Protein 7RM1 (pdb70)

CATH classification: 2.60.40.10 (+1 more: 2.60.40.10)

Sequence (898 aa):
QIQLVQSGPELKKPGETVKISCKASGYTFTNYGMNWVKQAPGKGLKWMGWINSNTGEPTYAEEFKGRFAFSLETSASTAYLQINNLKNEDTATYFCARWANCGCAMDYWGQGTTVTVSSASTKGPSVFPLAPSSKSTSGGTAALGCLVKDYFPEPVTVSWNSGALTSGVHTFPAVLQSSGLYSLSSVVTVPSSSLGTQTYICNVNHKPSNTKVDKKVEPKSDIVMTQSPSSLTVTAGEKVSMSCKSSQSLFTSGKQKNYLTWYQQKPGQPPKLLIYWASTRNSGLPDRFTGSGSGTDFTLTISSVQAEDLAVYYCQNDYSYPFTFGSGTKLEIKRTVAAPSVFIFPPSDEQLKSGTASVVCLLNNFYPREAKVQWKVDNALQSGNSQESVTEQDSKDSTYSLSSTLTLSKADYEKHKVYACEVTHQGLSSPVTKSFNRGEQIQLVQSGPELKKPGETVKISCKASGYTFTNYGMNWVKQAPGKGLKWMGWINSNTGEPTYAEEFKGRFAFSLETSASTAYLQINNLKNEDTATYFCARWANCGCAMDYWGQGTTVTVSSASTKGPSVFPLAPSSKSTSGGTAALGCLVKDYFPEPVTVSWNSGALTSGVHTFPAVLQSSGLYSLSSVVTVPSSSLGTQTYICNVNHKPSNTKVDKKVEPKSDIVMTQSPSSLTVTAGEKVSMSCKSSQSLFTSGKQKNYLTWYQQKPGQPPKLLIYWASTRNSGLPDRFTGSGSGTDFTLTISSVQAEDLAVYYCQNDYSYPFTFGSGTKLEIKRTVAAPSVFIFPPSDEQLKSGTASVVCLLNNFYPREAKVQWKVDNALQSGNSQESVTEQDSKDSTYSLSSTLTLSKADYEKHKVYACEVTHQGLSSPVTKSFNRGEGAGNQPGANGAGNQPGAN

Secondary structure (DSSP, 8-state):
--EEEEPPPEEE-TT-EEEEEEEEESS-GGGB-EEEEEE-TTS-EEEEEEE-TTT--EEE-GGGTTTEEEEEEGGGTEEEEEEES--GGG-EEEEEEEE-TTSSSEEEE---EEEEE-SS--B--EEEEE---S---SSS-EEEEEEEEEEBSS-EEEEEGGGTB-TTEEEPPPEEPTTS-EEEEEEEEE-STTSSSS--EEEEEEGGGTEEEEEE-----/---EEEE-SEEEEETT--EEEEEEESS--B-SSS-SB-EEEEEE-TTS--EEEEETTTEE-TT--TTEEEEEETTEEEEEESS--TT--SEEEEEE-SSSS--BB--EEEEEE---BPPEEEEEPPPHHHHTSSEEEEEEEEEEEBSS--EEEEEETTEE-SSSEEEEEPPPPTTT--EEEEEEEEEEHHHHHT----EEEEE-TT-SS-EEEE--S--/--EEEEPPPEEE-TT-EEEEEEEEESS-GGGB-EEEEEE-TTS--EEEEEE-TTT--EEE-GGGTTTEEEEEEGGGTEEEEEEES--GGG-EEEEEEEE-SSSSSEEEE---EEEEE-SS--B--EEEEE---SSPPSSSEEEEEEEEEEEBSS-EEEEEGGGTB-TTEEEPPPEEPTTS-EEEEEEEEEESTTSSSS--EEEEEETTTTEEEEEE-----/---EEEE-SEEEEETTS-EEEEEEESS--B-SSS-SB-EEEEEE-TTS--EEEEETTTEE-TT--TTEEEEEETTEEEEEESS--TT--SEEEEEE-SSSS--BB--EEEEEE---BPPEEEEEPPPHHHHTSSEEEEEEEEEEEBSS--EEEEEETTEE-SSSEEEEEPPPPTTT--EEEEEEEEEEHHHHHT----EEEEE-TT-SS-EEEE--S--/--BTS-S---TBTS-S--

Nearest PDB structures (foldseek):
  7rm3-assembly1_A  TM=9.750E-01  e=3.445E-40  Mus musculus
  2o5x-assembly1_H  TM=9.754E-01  e=1.701E-37  unclassified
  4yhi-assembly2_H  TM=9.436E-01  e=5.494E-35  Homo sapiens
  3mxw-assembly1_H  TM=9.498E-01  e=9.617E-34  Homo sapiens
  5tgb-assembly2_A  TM=8.254E-01  e=5.333E-36  Homo sapiens

B-factor: mean 111.07, std 27.27, range [51.54, 269.06]

Radius of gyration: 40.35 Å; Cα contacts (8 Å, |Δi|>4): 2401; chains: 5; bounding box: 129×61×60 Å

Foldseek 3Di:
DFAWAKDAAEEDEFQAKDKIKTFTDDDQLQLWKKWKWWAAVPGDIDTAWIARSNPQRTDGDPVHPDQWDWGDDNVRSMIMIMGGRHDQVRQTWMKMFIQDPVNPDGDDIYPTYGYGYDNDAWDAWDKDWFAQEPPADDFFWTKTWIKTDFTDDDDKDKDKPVPPDDPQKDWDPWDADPVRGTMTMIMGITTPVCQPPHWMWMWMADPRVRDTDIDIRHHDD/DKAWEWDDAEDEEAFFAKDKIKIFMPWWQADVPVGFGAKFKWWAQPPHDTDGADGSQAHGDDPDDDQWGKDDGTTMIMTMGRGHALQRFTWMKMWQPRDPPTDIYPTYGYAYADDWDFWDKDKAFFDVVVLVPFKTKIKMKTPFGPDPDKDKWKQFQHRTDDPQWDKDKDDQDSHRRGIMMMIMGMDTSVVVVVTFWTKMWMDDPVDPDIDIDIDTPPD/DFAFAKDAAEEDEFQAKDKIKTATDDDQLQLWKKWKWWAAVPGDIDTQWIARSNPFHTDGDPVHPDQWDWGDDNVRSMIMIMGGRGDQVRQTWMKMFIQDPVNPDGDHIYPTYGYGYDNDAWDAWDKDWFAWDPDDDPFFKIKIWMKTDFTDDDDKDKDKPVPPDDPQKDWDDWDQDPVRGTMTMIMGIDGNVCQPPHWIWMWMADVRVRDTDIDTRHHDD/DKAWEKDDAEDEEAFFAKDKIKTFIPWFQADVPVRFGAKFKWWAAPPGDTDGADGSQAHGDDPDDPQWGKDDGTTMIMTMGRGHALQRFTWMKMWQPRDPPTDIHPTYGYAYDDDWDFWDKDKAFFDVVVLVDFKTKIKMKTPFGPDPDKDKWKQWLHRTDDPQWDKDKDDQDSHRRGIMIMIMGMGTSVVLVVTFWIKMWMDDPPDPHIDIDTGGPDD/DPPVDDDDPDDVVPDDPD

Structure (mmCIF, N/CA/C/O backbone):
data_7RM1
#
_entry.id   7RM1
#
_cell.length_a   142.420
_cell.length_b   142.420
_cell.length_c   91.290
_cell.angle_alpha   90.000
_cell.angle_beta   90.000
_cell.angle_gamma   120.000
#
_symmetry.space_group_name_H-M   'P 31'
#
loop_
_entity.id
_entity.type
_entity.pdbx_description
1 polymer '2E10.E9 Fab heavy chain'
2 polymer '2E10.E9 Fab light chain'
3 polymer 'peptide from Circumsporozoite protein variant VK247'
#
loop_
_atom_site.group_PDB
_atom_site.id
_atom_site.type_symbol
_atom_site.label_atom_id
_atom_site.label_alt_id
_atom_site.label_comp_id
_atom_site.label_asym_id
_atom_site.label_entity_id
_atom_site.label_seq_id
_atom_site.pdbx_PDB_ins_code
_atom_site.Cartn_x
_atom_site.Cartn_y
_atom_site.Cartn_z
_atom_site.occupancy
_atom_site.B_iso_or_equiv
_atom_site.auth_seq_id
_atom_site.auth_comp_id
_atom_site.auth_asym_id
_atom_site.auth_atom_id
_atom_site.pdbx_PDB_model_num
ATOM 1 N N . GLN A 1 3 ? 23.05700 29.30500 15.44900 1.000 167.21479 1 GLN A N 1
ATOM 2 C CA . GLN A 1 3 ? 22.34800 28.87200 16.65200 1.000 158.28477 1 GLN A CA 1
ATOM 3 C C . GLN A 1 3 ? 23.08700 27.68200 17.27500 1.000 158.48216 1 GLN A C 1
ATOM 4 O O . GLN A 1 3 ? 23.99400 27.88300 18.07700 1.000 177.08702 1 GLN A O 1
ATOM 10 N N . ILE A 1 4 ? 22.62700 26.46500 16.96400 1.000 133.19229 2 ILE A N 1
ATOM 11 C CA . ILE A 1 4 ? 23.47300 25.31800 16.63700 1.000 116.66399 2 ILE A CA 1
ATOM 12 C C . ILE A 1 4 ? 22.71700 24.71500 15.46200 1.000 110.20532 2 ILE A C 1
ATOM 13 O O . ILE A 1 4 ? 21.72200 24.00700 15.66400 1.000 102.11224 2 ILE A O 1
ATOM 18 N N . GLN A 1 5 ? 23.13600 25.03100 14.22900 1.000 111.97658 3 GLN A N 1
ATOM 19 C CA . GLN A 1 5 ? 22.41700 24.61400 13.02500 1.000 93.00326 3 GLN A CA 1
ATOM 20 C C . GLN A 1 5 ? 23.37400 24.04600 11.98700 1.000 102.42281 3 GLN A C 1
ATOM 21 O O . GLN A 1 5 ? 24.41800 24.64800 11.70100 1.000 115.77178 3 GLN A O 1
ATOM 27 N N . LEU A 1 6 ? 23.01900 22.87600 11.44000 1.000 90.64508 4 LEU A N 1
ATOM 28 C CA . LEU A 1 6 ? 23.67200 22.29700 10.26300 1.000 93.34803 4 LEU A CA 1
ATOM 29 C C . LEU A 1 6 ? 22.78400 22.52800 9.03100 1.000 96.12731 4 LEU A C 1
ATOM 30 O O . LEU A 1 6 ? 21.74300 21.88400 8.87600 1.000 105.24157 4 LEU A O 1
ATOM 35 N N . VAL A 1 7 ? 23.16600 23.47000 8.16900 1.000 75.92752 5 VAL A N 1
ATOM 36 C CA . VAL A 1 7 ? 22.33100 23.84600 7.03100 1.000 81.80191 5 VAL A CA 1
ATOM 37 C C . VAL A 1 7 ? 22.98300 23.29700 5.77100 1.000 86.52090 5 VAL A C 1
ATOM 38 O O . VAL A 1 7 ? 24.14600 23.59500 5.47500 1.000 92.95851 5 VAL A O 1
ATOM 42 N N . GLN A 1 8 ? 22.22800 22.51300 5.02500 1.000 85.96820 6 GLN A N 1
ATOM 43 C CA . GLN A 1 8 ? 22.75400 21.65000 3.99000 1.000 79.93853 6 GLN A CA 1
ATOM 44 C C . GLN A 1 8 ? 22.27600 22.19200 2.64300 1.000 96.16416 6 GLN A C 1
ATOM 45 O O . GLN A 1 8 ? 21.34600 23.00000 2.60200 1.000 103.18869 6 GLN A O 1
ATOM 51 N N . SER A 1 9 ? 22.94200 21.80000 1.54400 1.000 105.79163 7 SER A N 1
ATOM 52 C CA . SER A 1 9 ? 22.68800 22.43300 0.24100 1.000 98.92502 7 SER A CA 1
ATOM 53 C C . SER A 1 9 ? 21.35000 21.98000 -0.35700 1.000 96.58526 7 SER A C 1
ATOM 54 O O . SER A 1 9 ? 20.69500 21.05800 0.12700 1.000 91.34253 7 SER A O 1
ATOM 57 N N . GLY A 1 10 ? 20.94900 22.64300 -1.43700 1.000 96.36155 8 GLY A N 1
ATOM 58 C CA . GLY A 1 10 ? 19.67500 22.38400 -2.07300 1.000 88.85539 8 GLY A CA 1
ATOM 59 C C . GLY A 1 10 ? 19.67200 21.08700 -2.85900 1.000 80.61756 8 GLY A C 1
ATOM 60 O O . GLY A 1 10 ? 20.72300 20.46000 -3.04400 1.000 88.23953 8 GLY A O 1
ATOM 61 N N . PRO A 1 11 ? 18.49700 20.65400 -3.32800 1.000 86.32877 9 PRO A N 1
ATOM 62 C CA . PRO A 1 11 ? 18.40500 19.36600 -4.03100 1.000 94.28236 9 PRO A CA 1
ATOM 63 C C . PRO A 1 11 ? 19.01400 19.43600 -5.42200 1.000 105.33631 9 PRO A C 1
ATOM 64 O O . PRO A 1 11 ? 19.14600 20.50400 -6.02400 1.000 117.43513 9 PRO A O 1
ATOM 68 N N . GLU A 1 12 ? 19.40400 18.26200 -5.92700 1.000 93.40330 10 GLU A N 1
ATOM 69 C CA . GLU A 1 12 ? 20.12700 18.16200 -7.18600 1.000 87.85790 10 GLU A CA 1
ATOM 70 C C . GLU A 1 12 ? 19.51800 17.06800 -8.05300 1.000 95.63778 10 GLU A C 1
ATOM 71 O O . GLU A 1 12 ? 19.18800 15.98100 -7.56100 1.000 90.80299 10 GLU A O 1
ATOM 77 N N . LEU A 1 13 ? 19.37300 17.37000 -9.34400 1.000 98.17230 11 LEU A N 1
ATOM 78 C CA . LEU A 1 13 ? 19.15300 16.37900 -10.39800 1.000 94.77452 11 LEU A CA 1
ATOM 79 C C . LEU A 1 13 ? 20.40800 16.28800 -11.24500 1.000 88.14741 11 LEU A C 1
ATOM 80 O O . LEU A 1 13 ? 20.94700 17.32100 -11.65700 1.000 105.88375 11 LEU A O 1
ATOM 85 N N . LYS A 1 14 ? 20.90800 15.06600 -11.45800 1.000 78.24359 12 LYS A N 1
ATOM 86 C CA . LYS A 1 14 ? 22.10600 14.89200 -12.27100 1.000 88.91329 12 LYS A CA 1
ATOM 87 C C . LYS A 1 14 ? 21.96400 13.66800 -13.17400 1.000 98.53550 12 LYS A C 1
ATOM 88 O O . LYS A 1 14 ? 21.46000 12.63600 -12.73700 1.000 90.35031 12 LYS A O 1
ATOM 94 N N . LYS A 1 15 ? 22.43600 13.77500 -14.42700 1.000 113.66100 13 LYS A N 1
ATOM 95 C CA . LYS A 1 15 ? 22.47500 12.64100 -15.35300 1.000 95.50356 13 LYS A CA 1
ATOM 96 C C . LYS A 1 15 ? 23.54100 11.64700 -14.88900 1.000 89.05805 13 LYS A C 1
ATOM 97 O O . LYS A 1 15 ? 24.48100 12.05800 -14.21100 1.000 85.62342 13 LYS A O 1
ATOM 103 N N . PRO A 1 16 ? 23.40000 10.33800 -15.20100 1.000 84.54435 14 PRO A N 1
ATOM 104 C CA . PRO A 1 16 ? 24.35400 9.34100 -14.67300 1.000 74.27996 14 PRO A CA 1
ATOM 105 C C . PRO A 1 16 ? 25.77100 9.52400 -15.17700 1.000 78.06725 14 PRO A C 1
ATOM 106 O O . PRO A 1 16 ? 26.00100 10.09700 -16.23800 1.000 115.33225 14 PRO A O 1
ATOM 110 N N . GLY A 1 17 ? 26.72300 9.11700 -14.34500 1.000 94.78768 15 GLY A N 1
ATOM 111 C CA . GLY A 1 17 ? 28.13300 9.28300 -14.62900 1.000 93.92442 15 GLY A CA 1
ATOM 112 C C . GLY A 1 17 ? 28.70300 10.65600 -14.32000 1.000 90.87669 15 GLY A C 1
ATOM 113 O O . GLY A 1 17 ? 29.93100 10.81500 -14.36300 1.000 94.42448 15 GLY A O 1
ATOM 114 N N . GLU A 1 18 ? 27.86500 11.63600 -13.95400 1.000 90.18976 16 GLU A N 1
ATOM 115 C CA . GLU A 1 18 ? 28.29200 12.99500 -13.63300 1.000 100.11727 16 GLU A CA 1
ATOM 116 C C . GLU A 1 18 ? 28.81700 13.07500 -12.19200 1.000 114.31107 16 GLU A C 1
ATOM 117 O O . GLU A 1 18 ? 29.08800 12.06600 -11.53400 1.000 122.31730 16 GLU A O 1
ATOM 123 N N . THR A 1 19 ? 28.96700 14.30000 -11.68500 1.000 113.73995 17 THR A N 1
ATOM 124 C CA . THR A 1 19 ? 29.51700 14.56100 -10.36100 1.000 94.50344 17 THR A CA 1
ATOM 125 C C . THR A 1 19 ? 28.57600 15.47700 -9.58600 1.000 100.64628 17 THR A C 1
ATOM 126 O O . THR A 1 19 ? 28.06600 16.45400 -10.14300 1.000 121.48562 17 THR A O 1
ATOM 130 N N . VAL A 1 20 ? 28.29600 15.13100 -8.32400 1.000 96.51947 18 VAL A N 1
ATOM 131 C CA . VAL A 1 20 ? 27.51700 15.99500 -7.44700 1.000 77.03818 18 VAL A CA 1
ATOM 132 C C . VAL A 1 20 ? 28.37500 16.28500 -6.22300 1.000 84.24694 18 VAL A C 1
ATOM 133 O O . VAL A 1 20 ? 29.25700 15.49600 -5.86100 1.000 95.48513 18 VAL A O 1
ATOM 137 N N . LYS A 1 21 ? 28.18200 17.47900 -5.65200 1.000 95.01402 19 LYS A N 1
ATOM 138 C CA . LYS A 1 21 ? 28.89900 17.94400 -4.46000 1.000 89.70812 19 LYS A CA 1
ATOM 139 C C . LYS A 1 21 ? 27.92500 18.68500 -3.54800 1.000 84.76016 19 LYS A C 1
ATOM 140 O O . LYS A 1 21 ? 27.40300 19.74400 -3.90500 1.000 95.65357 19 LYS A O 1
ATOM 146 N N . ILE A 1 22 ? 27.69000 18.12200 -2.37800 1.000 80.33068 20 ILE A N 1
ATOM 147 C CA . ILE A 1 22 ? 26.76200 18.62300 -1.37300 1.000 83.31262 20 ILE A CA 1
ATOM 148 C C . ILE A 1 22 ? 27.55100 19.34500 -0.28000 1.000 90.85563 20 ILE A C 1
ATOM 149 O O . ILE A 1 22 ? 28.62000 18.87000 0.15100 1.000 96.24575 20 ILE A O 1
ATOM 154 N N . SER A 1 23 ? 27.03700 20.50400 0.15700 1.000 79.23582 21 SER A N 1
ATOM 155 C CA . SER A 1 23 ? 27.62500 21.29000 1.23200 1.000 85.47867 21 SER A CA 1
ATOM 156 C C . SER A 1 23 ? 26.82900 21.12000 2.51800 1.000 99.40402 21 SER A C 1
ATOM 157 O O . SER A 1 23 ? 25.61600 20.90600 2.49200 1.000 102.49387 21 SER A O 1
ATOM 160 N N . CYS A 1 24 ? 27.52100 21.26400 3.64700 1.000 94.43501 22 CYS A N 1
ATOM 161 C CA . CYS A 1 24 ? 26.91200 21.21000 4.97400 1.000 87.48154 22 CYS A CA 1
ATOM 162 C C . CYS A 1 24 ? 27.59500 22.29300 5.80000 1.000 89.03699 22 CYS A C 1
ATOM 163 O O . CYS A 1 24 ? 28.71500 22.09100 6.28100 1.000 99.12504 22 CYS A O 1
ATOM 166 N N . LYS A 1 25 ? 26.94600 23.45200 5.92100 1.000 85.84187 23 LYS A N 1
ATOM 167 C CA . LYS A 1 25 ? 27.50200 24.57700 6.66200 1.000 90.13975 23 LYS A CA 1
ATOM 168 C C . LYS A 1 25 ? 27.04800 24.51300 8.10800 1.000 96.75371 23 LYS A C 1
ATOM 169 O O . LYS A 1 25 ? 25.84400 24.52600 8.39000 1.000 97.25903 23 LYS A O 1
ATOM 175 N N . ALA A 1 26 ? 28.01100 24.49600 9.01700 1.000 96.17469 24 ALA A N 1
ATOM 176 C CA . ALA A 1 26 ? 27.73800 24.40900 10.44100 1.000 96.52473 24 ALA A CA 1
ATOM 177 C C . ALA A 1 26 ? 27.81600 25.79900 11.05900 1.000 101.51480 24 ALA A C 1
ATOM 178 O O . ALA A 1 26 ? 28.58200 26.65800 10.60700 1.000 105.02575 24 ALA A O 1
ATOM 180 N N . SER A 1 27 ? 27.01500 26.02400 12.09800 1.000 101.73851 25 SER A N 1
ATOM 181 C CA . SER A 1 27 ? 27.02000 27.33600 12.72700 1.000 117.06140 25 SER A CA 1
ATOM 182 C C . SER A 1 27 ? 26.62100 27.23700 14.18900 1.000 119.85121 25 SER A C 1
ATOM 183 O O . SER A 1 27 ? 25.71100 26.48100 14.54300 1.000 120.18283 25 SER A O 1
ATOM 186 N N . GLY A 1 28 ? 27.29300 28.01700 15.02700 1.000 124.79654 26 GLY A N 1
ATOM 187 C CA . GLY A 1 28 ? 26.92200 28.10800 16.42200 1.000 137.87969 26 GLY A CA 1
ATOM 188 C C . GLY A 1 28 ? 27.76100 27.31400 17.39700 1.000 125.51505 26 GLY A C 1
ATOM 189 O O . GLY A 1 28 ? 27.37000 27.20400 18.56500 1.000 143.30402 26 GLY A O 1
ATOM 190 N N . TYR A 1 29 ? 28.86200 26.71500 16.94600 1.000 105.89428 27 TYR A N 1
ATOM 191 C CA . TYR A 1 29 ? 29.75700 25.94600 17.79700 1.000 105.23104 27 TYR A CA 1
ATOM 192 C C . TYR A 1 29 ? 31.14600 25.94900 17.16900 1.000 120.30653 27 TYR A C 1
ATOM 193 O O . TYR A 1 29 ? 31.31400 26.29000 15.99600 1.000 126.68887 27 TYR A O 1
ATOM 202 N N . THR A 1 30 ? 32.14700 25.64700 17.99700 1.000 142.08809 28 THR A N 1
ATOM 203 C CA . THR A 1 30 ? 33.52900 25.48900 17.55800 1.000 140.51948 28 THR A CA 1
ATOM 204 C C . THR A 1 30 ? 33.61600 24.32300 16.57900 1.000 131.70526 28 THR A C 1
ATOM 205 O O . THR A 1 30 ? 33.44300 23.16400 16.96200 1.000 133.62918 28 THR A O 1
ATOM 209 N N . PHE A 1 31 ? 33.84900 24.64800 15.30600 1.000 135.87682 29 PHE A N 1
ATOM 210 C CA . PHE A 1 31 ? 33.68600 23.69300 14.21200 1.000 123.44638 29 PHE A CA 1
ATOM 211 C C . PHE A 1 31 ? 34.74000 22.59400 14.24500 1.000 114.49267 29 PHE A C 1
ATOM 212 O O . PHE A 1 31 ? 34.47000 21.45200 13.83800 1.000 101.08317 29 PHE A O 1
ATOM 220 N N . THR A 1 32 ? 35.95200 22.93400 14.68400 1.000 103.54926 30 THR A N 1
ATOM 221 C CA . THR A 1 32 ? 37.07400 22.01900 14.60000 1.000 91.93471 30 THR A CA 1
ATOM 222 C C . THR A 1 32 ? 37.15400 21.04900 15.77200 1.000 100.48047 30 THR A C 1
ATOM 223 O O . THR A 1 32 ? 38.12400 20.29200 15.84200 1.000 108.91306 30 THR A O 1
ATOM 227 N N . ASN A 1 33 ? 36.15700 21.01000 16.66100 1.000 103.86245 31 ASN A N 1
ATOM 228 C CA . ASN A 1 33 ? 36.17100 20.09200 17.80100 1.000 117.10615 31 ASN A CA 1
ATOM 229 C C . ASN A 1 33 ? 35.11300 19.00500 17.72600 1.000 107.92347 31 ASN A C 1
ATOM 230 O O . ASN A 1 33 ? 34.99400 18.21800 18.67000 1.000 106.38381 31 ASN A O 1
ATOM 235 N N . TYR A 1 34 ? 34.33300 18.95000 16.64800 1.000 113.88734 32 TYR A N 1
ATOM 236 C CA . TYR A 1 34 ? 33.30600 17.92600 16.46200 1.000 104.84152 32 TYR A CA 1
ATOM 237 C C . TYR A 1 34 ? 33.34100 17.46300 15.00300 1.000 105.55739 32 TYR A C 1
ATOM 238 O O . TYR A 1 34 ? 33.15800 18.27200 14.08000 1.000 94.15603 32 TYR A O 1
ATOM 247 N N . GLY A 1 35 ? 33.58500 16.16300 14.79700 1.000 100.21728 33 GLY A N 1
ATOM 248 C CA . GLY A 1 35 ? 33.68000 15.60400 13.46000 1.000 75.38799 33 GLY A CA 1
ATOM 249 C C . GLY A 1 35 ? 32.33000 15.46400 12.78300 1.000 87.83158 33 GLY A C 1
ATOM 250 O O . GLY A 1 35 ? 31.27000 15.57300 13.39700 1.000 95.55093 33 GLY A O 1
ATOM 251 N N . MET A 1 36 ? 32.36000 15.20600 11.47800 1.000 94.07444 34 MET A N 1
ATOM 252 C CA . MET A 1 36 ? 31.14400 15.27200 10.67700 1.000 82.24670 34 MET A CA 1
ATOM 253 C C . MET A 1 36 ? 30.87600 13.91800 10.02400 1.000 91.20830 34 MET A C 1
ATOM 254 O O . MET A 1 36 ? 31.75100 13.37600 9.34100 1.000 82.38093 34 MET A O 1
ATOM 259 N N . ASN A 1 37 ? 29.65500 13.39800 10.20500 1.000 102.59914 35 ASN A N 1
ATOM 260 C CA . ASN A 1 37 ? 29.14800 12.13800 9.67500 1.000 89.48705 35 ASN A CA 1
ATOM 261 C C . ASN A 1 37 ? 28.28400 12.37300 8.44400 1.000 89.96079 35 ASN A C 1
ATOM 262 O O . ASN A 1 37 ? 27.60400 13.39700 8.32200 1.000 92.29791 35 ASN A O 1
ATOM 267 N N . TRP A 1 38 ? 28.24800 11.37400 7.56900 1.000 88.77643 36 TRP A N 1
ATOM 268 C CA . TRP A 1 38 ? 27.35600 11.38800 6.41700 1.000 73.68515 36 TRP A CA 1
ATOM 269 C C . TRP A 1 38 ? 26.50500 10.12000 6.40200 1.000 74.74844 36 TRP A C 1
ATOM 270 O O . TRP A 1 38 ? 27.01700 9.01200 6.58800 1.000 75.06163 36 TRP A O 1
ATOM 281 N N . VAL A 1 39 ? 25.20000 10.28300 6.20900 1.000 74.38523 37 VAL A N 1
ATOM 282 C CA . VAL A 1 39 ? 24.24000 9.18900 6.29700 1.000 83.71530 37 VAL A CA 1
ATOM 283 C C . VAL A 1 39 ? 23.39800 9.20900 5.02500 1.000 83.90480 37 VAL A C 1
ATOM 284 O O . VAL A 1 39 ? 22.77800 10.23300 4.71000 1.000 80.33858 37 VAL A O 1
ATOM 288 N N . LYS A 1 40 ? 23.41500 8.09300 4.27600 1.000 80.39122 38 LYS A N 1
ATOM 289 C CA . LYS A 1 40 ? 22.58100 7.90100 3.08500 1.000 76.19598 38 LYS A CA 1
ATOM 290 C C . LYS A 1 40 ? 21.26400 7.24400 3.45700 1.000 77.70932 38 LYS A C 1
ATOM 291 O O . LYS A 1 40 ? 21.23400 6.24200 4.18500 1.000 85.03651 38 LYS A O 1
ATOM 297 N N . GLN A 1 41 ? 20.17900 7.79600 2.91800 1.000 73.38248 39 GLN A N 1
ATOM 298 C CA . GLN A 1 41 ? 18.86000 7.21600 3.06700 1.000 71.70333 39 GLN A CA 1
ATOM 299 C C . GLN A 1 41 ? 18.22500 7.15500 1.68900 1.000 85.90767 39 GLN A C 1
ATOM 300 O O . GLN A 1 41 ? 17.78400 8.18400 1.16200 1.000 79.90169 39 GLN A O 1
ATOM 306 N N . ALA A 1 42 ? 18.13400 5.93500 1.15400 1.000 89.03962 40 ALA A N 1
ATOM 307 C CA . ALA A 1 42 ? 17.45500 5.63700 -0.09800 1.000 80.65967 40 ALA A CA 1
ATOM 308 C C . ALA A 1 42 ? 15.96500 5.93900 0.04700 1.000 92.98483 40 ALA A C 1
ATOM 309 O O . ALA A 1 42 ? 15.45500 5.94800 1.16900 1.000 108.01295 40 ALA A O 1
ATOM 311 N N . PRO A 1 43 ? 15.26000 6.24100 -1.05000 1.000 93.53753 41 PRO A N 1
ATOM 312 C CA . PRO A 1 43 ? 13.82100 6.54200 -0.94900 1.000 87.84211 41 PRO A CA 1
ATOM 313 C C . PRO A 1 43 ? 12.98100 5.38500 -0.44300 1.000 97.98806 41 PRO A C 1
ATOM 314 O O . PRO A 1 43 ? 12.96300 4.29400 -1.01600 1.000 97.06427 41 PRO A O 1
ATOM 318 N N . GLY A 1 44 ? 12.33600 5.62900 0.69200 1.000 106.77859 42 GLY A N 1
ATOM 319 C CA . GLY A 1 44 ? 11.52000 4.63000 1.32300 1.000 104.92311 42 GLY A CA 1
ATOM 320 C C . GLY A 1 44 ? 12.28900 3.60800 2.12300 1.000 93.38751 42 GLY A C 1
ATOM 321 O O . GLY A 1 44 ? 11.67400 2.67900 2.64700 1.000 103.63348 42 GLY A O 1
ATOM 322 N N . LYS A 1 45 ? 13.60600 3.72500 2.22000 1.000 91.07145 43 LYS A N 1
ATOM 323 C CA . LYS A 1 45 ? 14.42000 2.72600 2.88800 1.000 96.52736 43 LYS A CA 1
ATOM 324 C C . LYS A 1 45 ? 15.01000 3.30600 4.17500 1.000 100.90684 43 LYS A C 1
ATOM 325 O O . LYS A 1 45 ? 14.65000 4.40400 4.62400 1.000 88.74485 43 LYS A O 1
ATOM 331 N N . GLY A 1 46 ? 15.86500 2.51500 4.81900 1.000 92.10578 44 GLY A N 1
ATOM 332 C CA . GLY A 1 46 ? 16.40900 2.86000 6.11200 1.000 93.40330 44 GLY A CA 1
ATOM 333 C C . GLY A 1 46 ? 17.67600 3.68500 6.01000 1.000 96.41156 44 GLY A C 1
ATOM 334 O O . GLY A 1 46 ? 18.08300 4.13800 4.93800 1.000 107.75239 44 GLY A O 1
ATOM 335 N N . LEU A 1 47 ? 18.33100 3.83900 7.15500 1.000 88.46324 45 LEU A N 1
ATOM 336 C CA . LEU A 1 47 ? 19.54500 4.63100 7.25000 1.000 82.58885 45 LEU A CA 1
ATOM 337 C C . LEU A 1 47 ? 20.78100 3.75800 7.03400 1.000 84.67857 45 LEU A C 1
ATOM 338 O O . LEU A 1 47 ? 20.82100 2.59300 7.44300 1.000 87.25257 45 LEU A O 1
ATOM 343 N N . LYS A 1 48 ? 21.80200 4.34600 6.40300 1.000 68.61086 46 LYS A N 1
ATOM 344 C CA . LYS A 1 48 ? 23.07200 3.67700 6.14000 1.000 70.85850 46 LYS A CA 1
ATOM 345 C C . LYS A 1 48 ? 24.21100 4.63400 6.46100 1.000 82.47831 46 LYS A C 1
ATOM 346 O O . LYS A 1 48 ? 24.20800 5.78400 6.01100 1.000 81.02550 46 LYS A O 1
ATOM 352 N N . TRP A 1 49 ? 25.14900 4.19200 7.29300 1.000 88.81854 47 TRP A N 1
ATOM 353 C CA . TRP A 1 49 ? 26.24600 5.06100 7.69500 1.000 80.51755 47 TRP A CA 1
ATOM 354 C C . TRP A 1 49 ? 27.33700 5.04100 6.63400 1.000 76.95923 47 TRP A C 1
ATOM 355 O O . TRP A 1 49 ? 27.95000 3.99400 6.39400 1.000 93.09011 47 TRP A O 1
ATOM 366 N N . MET A 1 50 ? 27.58900 6.20200 6.01000 1.000 67.93709 48 MET A N 1
ATOM 367 C CA . MET A 1 50 ? 28.60300 6.29600 4.95100 1.000 90.75299 48 MET A CA 1
ATOM 368 C C . MET A 1 50 ? 30.00800 6.48500 5.51300 1.000 89.52916 48 MET A C 1
ATOM 369 O O . MET A 1 50 ? 30.95200 5.80300 5.09900 1.000 80.97550 48 MET A O 1
ATOM 374 N N . GLY A 1 51 ? 30.18200 7.45000 6.40500 1.000 93.32435 49 GLY A N 1
ATOM 375 C CA . GLY A 1 51 ? 31.48400 7.66800 6.99500 1.000 92.75323 49 GLY A CA 1
ATOM 376 C C . GLY A 1 51 ? 31.52100 8.96500 7.78200 1.000 90.32136 49 GLY A C 1
ATOM 377 O O . GLY A 1 51 ? 30.48900 9.59600 8.04700 1.000 90.34241 49 GLY A O 1
ATOM 378 N N . TRP A 1 52 ? 32.74100 9.37000 8.12400 1.000 72.75083 50 TRP A N 1
ATOM 379 C CA . TRP A 1 52 ? 32.92400 10.59400 8.89500 1.000 76.91449 50 TRP A CA 1
ATOM 380 C C . TRP A 1 52 ? 34.28100 11.19700 8.57500 1.000 89.27913 50 TRP A C 1
ATOM 381 O O . TRP A 1 52 ? 35.23700 10.48200 8.26500 1.000 95.87992 50 TRP A O 1
ATOM 392 N N . ILE A 1 53 ? 34.35600 12.52400 8.62100 1.000 89.11858 51 ILE A N 1
ATOM 393 C CA . ILE A 1 53 ? 35.61900 13.22200 8.43300 1.000 84.32590 51 ILE A CA 1
ATOM 394 C C . ILE A 1 53 ? 35.96500 13.91700 9.74700 1.000 80.89391 51 ILE A C 1
ATOM 395 O O . ILE A 1 53 ? 35.08200 14.45400 10.43700 1.000 95.32722 51 ILE A O 1
ATOM 400 N N . ASN A 1 54 ? 37.22700 13.77300 10.14900 1.000 76.08544 52 ASN A N 1
ATOM 401 C CA . ASN A 1 54 ? 37.80300 14.43200 11.31200 1.000 88.65800 52 ASN A CA 1
ATOM 402 C C . ASN A 1 54 ? 38.01300 15.90400 10.99500 1.000 82.87836 52 ASN A C 1
ATOM 403 O O . ASN A 1 54 ? 38.89600 16.25600 10.21900 1.000 106.24695 52 ASN A O 1
ATOM 408 N N . SER A 1 55 A 37.24100 16.77500 11.64300 1.000 86.58143 52 SER A N 1
ATOM 409 C CA . SER A 1 55 A 37.34700 18.21700 11.44500 1.000 85.83661 52 SER A CA 1
ATOM 410 C C . SER A 1 55 A 38.61000 18.81700 12.06400 1.000 93.16380 52 SER A C 1
ATOM 411 O O . SER A 1 55 A 38.93700 19.98200 11.78200 1.000 99.30664 52 SER A O 1
ATOM 414 N N . ASN A 1 56 ? 39.34600 18.03800 12.85600 1.000 87.04991 53 ASN A N 1
ATOM 415 C CA . ASN A 1 56 ? 40.56600 18.48500 13.49900 1.000 104.93890 53 ASN A CA 1
ATOM 416 C C . ASN A 1 56 ? 41.81900 18.03800 12.75000 1.000 103.72296 53 ASN A C 1
ATOM 417 O O . ASN A 1 56 ? 42.74600 18.83400 12.59200 1.000 99.80670 53 ASN A O 1
ATOM 422 N N . THR A 1 57 ? 41.86300 16.79800 12.24900 1.000 101.51217 54 THR A N 1
ATOM 423 C CA . THR A 1 57 ? 43.04200 16.34000 11.52200 1.000 99.57246 54 THR A CA 1
ATOM 424 C C . THR A 1 57 ? 42.84500 16.32900 10.01400 1.000 94.92980 54 THR A C 1
ATOM 425 O O . THR A 1 57 ? 43.82300 16.14100 9.28500 1.000 107.36814 54 THR A O 1
ATOM 429 N N . GLY A 1 58 ? 41.61400 16.46500 9.53100 1.000 78.01988 55 GLY A N 1
ATOM 430 C CA . GLY A 1 58 ? 41.35400 16.45200 8.11000 1.000 109.91055 55 GLY A CA 1
ATOM 431 C C . GLY A 1 58 ? 41.07700 15.08400 7.53400 1.000 105.65214 55 GLY A C 1
ATOM 432 O O . GLY A 1 58 ? 40.68900 14.99700 6.36500 1.000 92.53741 55 GLY A O 1
ATOM 433 N N . GLU A 1 59 ? 41.15900 14.02600 8.34300 1.000 97.59854 56 GLU A N 1
ATOM 434 C CA . GLU A 1 59 ? 41.19500 12.66100 7.82900 1.000 94.08496 56 GLU A CA 1
ATOM 435 C C . GLU A 1 59 ? 39.79700 12.11300 7.58400 1.000 98.69341 56 GLU A C 1
ATOM 436 O O . GLU A 1 59 ? 38.98600 12.06800 8.52300 1.000 104.45989 56 GLU A O 1
ATOM 442 N N . PRO A 1 60 ? 39.48500 11.65700 6.37200 1.000 82.90994 57 PRO A N 1
ATOM 443 C CA . PRO A 1 60 ? 38.19000 11.02900 6.13200 1.000 88.35533 57 PRO A CA 1
ATOM 444 C C . PRO A 1 60 ? 38.26300 9.54900 6.47900 1.000 94.57187 57 PRO A C 1
ATOM 445 O O . PRO A 1 60 ? 39.33200 8.93700 6.52200 1.000 90.95301 57 PRO A O 1
ATOM 449 N N . THR A 1 61 ? 37.08900 8.98700 6.74000 1.000 101.09633 58 THR A N 1
ATOM 450 C CA . THR A 1 61 ? 36.94000 7.57200 7.04900 1.000 94.06128 58 THR A CA 1
ATOM 451 C C . THR A 1 61 ? 35.67100 7.11900 6.34500 1.000 106.89703 58 THR A C 1
ATOM 452 O O . THR A 1 61 ? 34.57400 7.55500 6.72500 1.000 113.48466 58 THR A O 1
ATOM 456 N N . TYR A 1 62 ? 35.80700 6.25800 5.33500 1.000 96.67212 59 TYR A N 1
ATOM 457 C CA . TYR A 1 62 ? 34.66900 5.79600 4.55500 1.000 87.27625 59 TYR A CA 1
ATOM 458 C C . TYR A 1 62 ? 34.36600 4.35800 4.93700 1.000 85.26022 59 TYR A C 1
ATOM 459 O O . TYR A 1 62 ? 35.28700 3.57100 5.18500 1.000 86.21034 59 TYR A O 1
ATOM 468 N N . ALA A 1 63 ? 33.07700 4.00900 4.95600 1.000 78.88314 60 ALA A N 1
ATOM 469 C CA . ALA A 1 63 ? 32.67900 2.61500 5.09500 1.000 79.38847 60 ALA A CA 1
ATOM 470 C C . ALA A 1 63 ? 33.03300 1.83800 3.82900 1.000 105.15998 60 ALA A C 1
ATOM 471 O O . ALA A 1 63 ? 33.35900 2.41400 2.78200 1.000 135.18989 60 ALA A O 1
ATOM 473 N N . GLU A 1 64 ? 32.93700 0.50400 3.93400 1.000 117.38513 61 GLU A N 1
ATOM 474 C CA . GLU A 1 64 ? 33.44500 -0.37500 2.87900 1.000 128.70754 61 GLU A CA 1
ATOM 475 C C . GLU A 1 64 ? 32.60900 -0.27700 1.59800 1.000 118.16417 61 GLU A C 1
ATOM 476 O O . GLU A 1 64 ? 33.16800 -0.30700 0.49300 1.000 100.79630 61 GLU A O 1
ATOM 482 N N . GLU A 1 65 ? 31.31400 0.02800 1.72700 1.000 117.20616 62 GLU A N 1
ATOM 483 C CA . GLU A 1 65 ? 30.43400 0.23400 0.58400 1.000 106.61015 62 GLU A CA 1
ATOM 484 C C . GLU A 1 65 ? 30.62900 1.58500 -0.09800 1.000 95.71674 62 GLU A C 1
ATOM 485 O O . GLU A 1 65 ? 29.95500 1.84600 -1.09500 1.000 113.83733 62 GLU A O 1
ATOM 491 N N . PHE A 1 66 ? 31.55100 2.43500 0.36500 1.000 89.61338 63 PHE A N 1
ATOM 492 C CA . PHE A 1 66 ? 31.65000 3.79700 -0.15300 1.000 89.82919 63 PHE A CA 1
ATOM 493 C C . PHE A 1 66 ? 33.08700 4.22100 -0.41800 1.000 102.64389 63 PHE A C 1
ATOM 494 O O . PHE A 1 66 ? 33.32600 5.41000 -0.69100 1.000 96.98268 63 PHE A O 1
ATOM 502 N N . LYS A 1 67 ? 34.04800 3.29800 -0.33000 1.000 110.52641 64 LYS A N 1
ATOM 503 C CA . LYS A 1 67 ? 35.41500 3.60500 -0.71900 1.000 118.28787 64 LYS A CA 1
ATOM 504 C C . LYS A 1 67 ? 35.50900 3.71100 -2.23800 1.000 126.45200 64 LYS A C 1
ATOM 505 O O . LYS A 1 67 ? 35.03600 2.83500 -2.96700 1.000 153.78686 64 LYS A O 1
ATOM 511 N N . GLY A 1 68 ? 36.10600 4.79100 -2.71600 1.000 111.45020 65 GLY A N 1
ATOM 512 C CA . GLY A 1 68 ? 36.48800 4.85100 -4.10900 1.000 108.61039 65 GLY A CA 1
ATOM 513 C C . GLY A 1 68 ? 35.73700 5.84300 -4.96900 1.000 112.80300 65 GLY A C 1
ATOM 514 O O . GLY A 1 68 ? 36.36600 6.58500 -5.73200 1.000 128.72333 65 GLY A O 1
ATOM 515 N N . ARG A 1 69 ? 34.41200 5.90800 -4.83900 1.000 87.16308 66 ARG A N 1
ATOM 516 C CA . ARG A 1 69 ? 33.61500 6.87400 -5.59200 1.000 88.25532 66 ARG A CA 1
ATOM 517 C C . ARG A 1 69 ? 33.23300 8.10600 -4.78200 1.000 97.83541 66 ARG A C 1
ATOM 518 O O . ARG A 1 69 ? 32.80500 9.11000 -5.36800 1.000 99.84092 66 ARG A O 1
ATOM 526 N N . PHE A 1 70 ? 33.39400 8.05900 -3.46100 1.000 96.80634 67 PHE A N 1
ATOM 527 C CA . PHE A 1 70 ? 32.86800 9.08100 -2.57100 1.000 83.02048 67 PHE A CA 1
ATOM 528 C C . PHE A 1 70 ? 34.02300 9.83400 -1.90700 1.000 91.67415 67 PHE A C 1
ATOM 529 O O . PHE A 1 70 ? 35.07200 9.24900 -1.59300 1.000 88.17636 67 PHE A O 1
ATOM 537 N N . ALA A 1 71 ? 33.82000 11.13900 -1.67700 1.000 91.47676 68 ALA A N 1
ATOM 538 C CA . ALA A 1 71 ? 34.85300 11.99200 -1.09600 1.000 89.01857 68 ALA A CA 1
ATOM 539 C C . ALA A 1 71 ? 34.28300 12.90500 -0.02000 1.000 100.23570 68 ALA A C 1
ATOM 540 O O . ALA A 1 71 ? 33.27500 13.58300 -0.23800 1.000 109.13151 68 ALA A O 1
ATOM 542 N N . PHE A 1 72 ? 34.95400 12.94300 1.12700 1.000 97.31430 69 PHE A N 1
ATOM 543 C CA . PHE A 1 72 ? 34.65000 13.89600 2.18400 1.000 96.17206 69 PHE A CA 1
ATOM 544 C C . PHE A 1 72 ? 35.72900 14.96500 2.18200 1.000 92.05577 69 PHE A C 1
ATOM 545 O O . PHE A 1 72 ? 36.91900 14.65500 2.09100 1.000 108.62881 69 PHE A O 1
ATOM 553 N N . SER A 1 73 ? 35.32500 16.21800 2.33400 1.000 95.69832 70 SER A N 1
ATOM 554 C CA . SER A 1 73 ? 36.32100 17.27800 2.38300 1.000 95.97730 70 SER A CA 1
ATOM 555 C C . SER A 1 73 ? 35.83100 18.36600 3.32400 1.000 97.88805 70 SER A C 1
ATOM 556 O O . SER A 1 73 ? 34.69500 18.32600 3.82200 1.000 96.14047 70 SER A O 1
ATOM 559 N N . LEU A 1 74 ? 36.71800 19.33200 3.58400 1.000 92.54794 71 LEU A N 1
ATOM 560 C CA . LEU A 1 74 ? 36.43500 20.38500 4.54800 1.000 98.41970 71 LEU A CA 1
ATOM 561 C C . LEU A 1 74 ? 36.90400 21.72600 4.02200 1.000 105.16524 71 LEU A C 1
ATOM 562 O O . LEU A 1 74 ? 37.92400 21.81500 3.33100 1.000 109.28679 71 LEU A O 1
ATOM 567 N N . GLU A 1 75 ? 36.15300 22.76700 4.38700 1.000 113.28990 72 GLU A N 1
ATOM 568 C CA . GLU A 1 75 ? 36.59300 24.16100 4.36500 1.000 122.62523 72 GLU A CA 1
ATOM 569 C C . GLU A 1 75 ? 36.40000 24.70100 5.78200 1.000 129.71818 72 GLU A C 1
ATOM 570 O O . GLU A 1 75 ? 35.27400 25.04900 6.16700 1.000 147.75193 72 GLU A O 1
ATOM 576 N N . THR A 1 76 ? 37.50700 24.76400 6.54800 1.000 126.56517 73 THR A N 1
ATOM 577 C CA . THR A 1 76 ? 37.45200 25.15500 7.96000 1.000 110.83961 73 THR A CA 1
ATOM 578 C C . THR A 1 76 ? 37.16300 26.64500 8.11200 1.000 115.46121 73 THR A C 1
ATOM 579 O O . THR A 1 76 ? 36.37700 27.03500 8.98300 1.000 127.19683 73 THR A O 1
ATOM 583 N N . SER A 1 77 ? 37.67100 27.47300 7.19100 1.000 119.82753 74 SER A N 1
ATOM 584 C CA . SER A 1 77 ? 37.47300 28.92100 7.20300 1.000 127.64425 74 SER A CA 1
ATOM 585 C C . SER A 1 77 ? 36.04300 29.36100 6.91100 1.000 120.36443 74 SER A C 1
ATOM 586 O O . SER A 1 77 ? 35.75400 30.55600 7.03100 1.000 130.90254 74 SER A O 1
ATOM 589 N N . ALA A 1 78 ? 35.14800 28.43800 6.54400 1.000 113.81628 75 ALA A N 1
ATOM 590 C CA . ALA A 1 78 ? 33.73600 28.72000 6.32400 1.000 116.60872 75 ALA A CA 1
ATOM 591 C C . ALA A 1 78 ? 32.83000 27.74100 7.06600 1.000 113.61099 75 ALA A C 1
ATOM 592 O O . ALA A 1 78 ? 31.60500 27.79900 6.87700 1.000 106.06008 75 ALA A O 1
ATOM 594 N N . SER A 1 79 ? 33.41500 26.86300 7.90500 1.000 111.49758 76 SER A N 1
ATOM 595 C CA . SER A 1 79 ? 32.72200 25.87300 8.75300 1.000 106.23642 76 SER A CA 1
ATOM 596 C C . SER A 1 79 ? 31.81100 24.95600 7.92800 1.000 104.88363 76 SER A C 1
ATOM 597 O O . SER A 1 79 ? 30.62400 24.78400 8.22400 1.000 102.18594 76 SER A O 1
ATOM 600 N N . THR A 1 80 ? 32.37200 24.38600 6.85600 1.000 109.05255 77 THR A N 1
ATOM 601 C CA . THR A 1 80 ? 31.57100 23.63700 5.89500 1.000 100.63575 77 THR A CA 1
ATOM 602 C C . THR A 1 80 ? 32.22900 22.30300 5.56600 1.000 102.92023 77 THR A C 1
ATOM 603 O O . THR A 1 80 ? 33.43600 22.24400 5.30100 1.000 111.13438 77 THR A O 1
ATOM 607 N N . ALA A 1 81 ? 31.43500 21.23500 5.58600 1.000 98.31442 78 ALA A N 1
ATOM 608 C CA . ALA A 1 81 ? 31.88600 19.92200 5.14600 1.000 107.87872 78 ALA A CA 1
ATOM 609 C C . ALA A 1 81 ? 31.22500 19.59800 3.81400 1.000 108.71830 78 ALA A C 1
ATOM 610 O O . ALA A 1 81 ? 30.10200 20.02900 3.53700 1.000 110.30796 78 ALA A O 1
ATOM 612 N N . TYR A 1 82 ? 31.94600 18.87200 2.96700 1.000 100.86736 79 TYR A N 1
ATOM 613 C CA . TYR A 1 82 ? 31.46000 18.57900 1.62600 1.000 91.92418 79 TYR A CA 1
ATOM 614 C C . TYR A 1 82 ? 31.45900 17.08100 1.41000 1.000 93.53753 79 TYR A C 1
ATOM 615 O O . TYR A 1 82 ? 32.36500 16.37100 1.87400 1.000 102.89655 79 TYR A O 1
ATOM 624 N N . LEU A 1 83 ? 30.42400 16.62200 0.71100 1.000 86.74461 80 LEU A N 1
ATOM 625 C CA . LEU A 1 83 ? 30.31500 15.25200 0.22700 1.000 87.27099 80 LEU A CA 1
ATOM 626 C C . LEU A 1 83 ? 30.25700 15.30800 -1.29100 1.000 94.99823 80 LEU A C 1
ATOM 627 O O . LEU A 1 83 ? 29.33200 15.89700 -1.85300 1.000 107.32339 80 LEU A O 1
ATOM 632 N N . GLN A 1 84 ? 31.24400 14.71500 -1.94900 1.000 91.44781 81 GLN A N 1
ATOM 633 C CA . GLN A 1 84 ? 31.30300 14.67200 -3.40500 1.000 94.71662 81 GLN A CA 1
ATOM 634 C C . GLN A 1 84 ? 31.13100 13.23700 -3.87700 1.000 91.51887 81 GLN A C 1
ATOM 635 O O . GLN A 1 84 ? 31.91300 12.35200 -3.50600 1.000 98.24862 81 GLN A O 1
ATOM 641 N N . ILE A 1 85 ? 30.09100 13.00200 -4.66700 1.000 96.35103 82 ILE A N 1
ATOM 642 C CA . ILE A 1 85 ? 29.88400 11.70600 -5.29900 1.000 97.86173 82 ILE A CA 1
ATOM 643 C C . ILE A 1 85 ? 30.27800 11.84300 -6.76900 1.000 100.59364 82 ILE A C 1
ATOM 644 O O . ILE A 1 85 ? 29.67400 12.63100 -7.51300 1.000 101.23845 82 ILE A O 1
ATOM 649 N N . ASN A 1 86 A 31.30000 11.09300 -7.17400 1.000 96.72212 82 ASN A N 1
ATOM 650 C CA . ASN A 1 86 A 31.78100 11.03300 -8.54500 1.000 104.61254 82 ASN A CA 1
ATOM 651 C C . ASN A 1 86 A 31.26400 9.76000 -9.19900 1.000 124.05698 82 ASN A C 1
ATOM 652 O O . ASN A 1 86 A 31.11100 8.73100 -8.52100 1.000 126.64413 82 ASN A O 1
ATOM 657 N N . ASN A 1 87 B 31.00500 9.85400 -10.51900 1.000 122.92000 82 ASN A N 1
ATOM 658 C CA . ASN A 1 87 B 30.53000 8.76600 -11.38500 1.000 105.67846 82 ASN A CA 1
ATOM 659 C C . ASN A 1 87 B 29.20800 8.20000 -10.84700 1.000 114.42161 82 ASN A C 1
ATOM 660 O O . ASN A 1 87 B 29.14300 7.08900 -10.30300 1.000 133.77920 82 ASN A O 1
ATOM 665 N N . LEU A 1 88 C 28.18600 9.05600 -10.92300 1.000 96.98268 82 LEU A N 1
ATOM 666 C CA . LEU A 1 88 C 26.85900 8.74700 -10.39800 1.000 91.07145 82 LEU A CA 1
ATOM 667 C C . LEU A 1 88 C 26.22000 7.54000 -11.06500 1.000 97.03795 82 LEU A C 1
ATOM 668 O O . LEU A 1 88 C 26.35900 7.31100 -12.26900 1.000 128.22327 82 LEU A O 1
ATOM 673 N N . LYS A 1 89 ? 25.54600 6.75300 -10.24500 1.000 91.65309 83 LYS A N 1
ATOM 674 C CA . LYS A 1 89 ? 24.76300 5.61400 -10.66900 1.000 92.57163 83 LYS A CA 1
ATOM 675 C C . LYS A 1 89 ? 23.32800 5.83300 -10.20100 1.000 92.81113 83 LYS A C 1
ATOM 676 O O . LYS A 1 89 ? 23.02900 6.77400 -9.46300 1.000 94.75347 83 LYS A O 1
ATOM 682 N N . ASN A 1 90 ? 22.42400 4.95400 -10.63300 1.000 104.74414 84 ASN A N 1
ATOM 683 C CA . ASN A 1 90 ? 21.05300 5.02900 -10.14300 1.000 114.62690 84 ASN A CA 1
ATOM 684 C C . ASN A 1 90 ? 20.92500 4.52500 -8.70700 1.000 114.52163 84 ASN A C 1
ATOM 685 O O . ASN A 1 90 ? 19.90800 4.80300 -8.06000 1.000 105.24946 84 ASN A O 1
ATOM 690 N N . GLU A 1 91 ? 21.93100 3.78900 -8.20500 1.000 114.19790 85 GLU A N 1
ATOM 691 C CA . GLU A 1 91 ? 22.00700 3.39800 -6.79500 1.000 104.47305 85 GLU A CA 1
ATOM 692 C C . GLU A 1 91 ? 22.14100 4.61000 -5.88300 1.000 105.99955 85 GLU A C 1
ATOM 693 O O . GLU A 1 91 ? 21.70300 4.57900 -4.72700 1.000 122.34362 85 GLU A O 1
ATOM 699 N N . ASP A 1 92 ? 22.75200 5.67900 -6.38600 1.000 95.20878 86 ASP A N 1
ATOM 700 C CA . ASP A 1 92 ? 23.09900 6.85600 -5.61300 1.000 84.37854 86 ASP A CA 1
ATOM 701 C C . ASP A 1 92 ? 21.91900 7.81300 -5.42700 1.000 80.54387 86 ASP A C 1
ATOM 702 O O . ASP A 1 92 ? 22.07600 8.84500 -4.76000 1.000 84.85228 86 ASP A O 1
ATOM 707 N N . THR A 1 93 ? 20.75600 7.52400 -6.01700 1.000 82.39935 87 THR A N 1
ATOM 708 C CA . THR A 1 93 ? 19.57600 8.36800 -5.84500 1.000 80.89917 87 THR A CA 1
ATOM 709 C C . THR A 1 93 ? 19.05600 8.19000 -4.43500 1.000 77.69353 87 THR A C 1
ATOM 710 O O . THR A 1 93 ? 18.55400 7.11300 -4.09600 1.000 83.13892 87 THR A O 1
ATOM 714 N N . ALA A 1 94 ? 19.15800 9.23900 -3.62700 1.000 88.55535 88 ALA A N 1
ATOM 715 C CA . ALA A 1 94 ? 18.89700 9.12000 -2.19800 1.000 81.26764 88 ALA A CA 1
ATOM 716 C C . ALA A 1 94 ? 18.72300 10.50900 -1.59800 1.000 83.62055 88 ALA A C 1
ATOM 717 O O . ALA A 1 94 ? 18.67500 11.52400 -2.30200 1.000 93.29276 88 ALA A O 1
ATOM 719 N N . THR A 1 95 ? 18.60200 10.53800 -0.28000 1.000 90.80562 89 THR A N 1
ATOM 720 C CA . THR A 1 95 ? 18.68500 11.74000 0.52500 1.000 73.09034 89 THR A CA 1
ATOM 721 C C . THR A 1 95 ? 19.88100 11.58000 1.43900 1.000 69.02933 89 THR A C 1
ATOM 722 O O . THR A 1 95 ? 20.08100 10.50900 2.01400 1.000 72.71135 89 THR A O 1
ATOM 726 N N . TYR A 1 96 ? 20.72600 12.60200 1.48100 1.000 73.96413 90 TYR A N 1
ATOM 727 C CA . TYR A 1 96 ? 21.99800 12.56300 2.18500 1.000 75.28534 90 TYR A CA 1
ATOM 728 C C . TYR A 1 96 ? 21.96200 13.54300 3.34900 1.000 83.27051 90 TYR A C 1
ATOM 729 O O . TYR A 1 96 ? 21.51000 14.68600 3.19100 1.000 89.93710 90 TYR A O 1
ATOM 738 N N . PHE A 1 97 ? 22.37100 13.06500 4.52800 1.000 81.37818 91 PHE A N 1
ATOM 739 C CA . PHE A 1 97 ? 22.39400 13.85200 5.75200 1.000 85.23390 91 PHE A CA 1
ATOM 740 C C . PHE A 1 97 ? 23.82600 14.02500 6.23900 1.000 85.99978 91 PHE A C 1
ATOM 741 O O . PHE A 1 97 ? 24.63200 13.08600 6.17600 1.000 76.47759 91 PHE A O 1
ATOM 749 N N . CYS A 1 98 ? 24.14100 15.22500 6.71900 1.000 86.11559 92 CYS A N 1
ATOM 750 C CA . CYS A 1 98 ? 25.31000 15.43300 7.55600 1.000 92.06104 92 CYS A CA 1
ATOM 751 C C . CYS A 1 98 ? 24.86700 15.49700 9.01400 1.000 99.35928 92 CYS A C 1
ATOM 752 O O . CYS A 1 98 ? 23.77000 15.96600 9.33000 1.000 109.47628 92 CYS A O 1
ATOM 755 N N . ALA A 1 99 ? 25.71500 14.98800 9.89800 1.000 83.72320 93 ALA A N 1
ATOM 756 C CA . ALA A 1 99 ? 25.36600 14.91300 11.31100 1.000 87.19993 93 ALA A CA 1
ATOM 757 C C . ALA A 1 99 ? 26.63800 14.97200 12.13100 1.000 87.61050 93 ALA A C 1
ATOM 758 O O . ALA A 1 99 ? 27.52600 14.13700 11.94700 1.000 101.08317 93 ALA A O 1
ATOM 760 N N . ARG A 1 100 ? 26.72300 15.92900 13.04900 1.000 90.08712 94 ARG A N 1
ATOM 761 C CA . ARG A 1 100 ? 27.96700 16.04700 13.79500 1.000 97.25113 94 ARG A CA 1
ATOM 762 C C . ARG A 1 100 ? 27.97500 15.05300 14.94300 1.000 88.43955 94 ARG A C 1
ATOM 763 O O . ARG A 1 100 ? 26.93000 14.70200 15.48400 1.000 89.17385 94 ARG A O 1
ATOM 771 N N . TRP A 1 101 ? 29.16000 14.51700 15.22300 1.000 88.60799 95 TRP A N 1
ATOM 772 C CA . TRP A 1 101 ? 29.35600 13.68300 16.39800 1.000 88.94751 95 TRP A CA 1
ATOM 773 C C . TRP A 1 101 ? 29.14300 14.50800 17.66000 1.000 107.24970 95 TRP A C 1
ATOM 774 O O . TRP A 1 101 ? 29.65900 15.62000 17.77300 1.000 110.52115 95 TRP A O 1
ATOM 785 N N . ALA A 1 102 ? 28.45600 13.92600 18.64100 1.000 102.39912 96 ALA A N 1
ATOM 786 C CA . ALA A 1 102 ? 28.14200 14.60400 19.89300 1.000 94.41132 96 ALA A CA 1
ATOM 787 C C . ALA A 1 102 ? 29.39100 14.82200 20.75700 1.000 105.17840 96 ALA A C 1
ATOM 788 O O . ALA A 1 102 ? 30.48900 14.33100 20.45500 1.000 100.73050 96 ALA A O 1
ATOM 790 N N . ASN A 1 103 ? 29.18500 15.54100 21.88000 1.000 103.63874 97 ASN A N 1
ATOM 791 C CA . ASN A 1 103 ? 30.28100 15.96500 22.75200 1.000 108.26561 97 ASN A CA 1
ATOM 792 C C . ASN A 1 103 ? 30.95500 14.77100 23.41900 1.000 110.39218 97 ASN A C 1
ATOM 793 O O . ASN A 1 103 ? 32.16600 14.79500 23.66500 1.000 100.08832 97 ASN A O 1
ATOM 798 N N . CYS A 1 104 ? 30.19000 13.70100 23.65300 1.000 125.10974 98 CYS A N 1
ATOM 799 C CA . CYS A 1 104 ? 30.74500 12.45300 24.15100 1.000 123.97802 98 CYS A CA 1
ATOM 800 C C . CYS A 1 104 ? 31.61800 11.75600 23.10900 1.000 109.78422 98 CYS A C 1
ATOM 801 O O . CYS A 1 104 ? 32.62500 11.13400 23.46100 1.000 118.94584 98 CYS A O 1
ATOM 804 N N . GLY A 1 105 ? 31.28100 11.86600 21.82800 1.000 120.70131 99 GLY A N 1
ATOM 805 C CA . GLY A 1 105 ? 31.86600 10.97100 20.84400 1.000 115.36910 99 GLY A CA 1
ATOM 806 C C . GLY A 1 105 ? 31.20600 9.61100 20.80500 1.000 116.92191 99 GLY A C 1
ATOM 807 O O . GLY A 1 105 ? 31.87400 8.60800 20.54900 1.000 105.20209 99 GLY A O 1
ATOM 808 N N . CYS A 1 106 ? 29.90500 9.55500 21.07000 1.000 129.84188 100 CYS A N 1
ATOM 809 C CA . CYS A 1 106 ? 29.18200 8.30400 21.20300 1.000 125.71770 100 CYS A CA 1
ATOM 810 C C . CYS A 1 106 ? 27.80700 8.31500 20.54800 1.000 115.93232 100 CYS A C 1
ATOM 811 O O . CYS A 1 106 ? 27.09000 7.31700 20.66900 1.000 121.52247 100 CYS A O 1
ATOM 814 N N . ALA A 1 107 A 27.40600 9.41500 19.90000 1.000 103.66506 100 ALA A N 1
ATOM 815 C CA . ALA A 1 107 A 26.11700 9.57900 19.22400 1.000 99.70932 100 ALA A CA 1
ATOM 816 C C . ALA A 1 107 A 26.24100 10.73400 18.23600 1.000 98.67236 100 ALA A C 1
ATOM 817 O O . ALA A 1 107 A 27.23400 11.46600 18.23500 1.000 95.35880 100 ALA A O 1
ATOM 819 N N . MET A 1 108 B 25.23100 10.88000 17.37400 1.000 80.81495 100 MET A N 1
ATOM 820 C CA . MET A 1 108 B 25.19500 11.98400 16.42600 1.000 76.94870 100 MET A CA 1
ATOM 821 C C . MET A 1 108 B 24.22300 13.02500 16.96600 1.000 88.15267 100 MET A C 1
ATOM 822 O O . MET A 1 108 B 23.00900 12.79900 16.97700 1.000 72.76399 100 MET A O 1
ATOM 827 N N . ASP A 1 109 ? 24.76800 14.17300 17.36900 1.000 103.33081 101 ASP A N 1
ATOM 828 C CA . ASP A 1 109 ? 24.04300 15.16700 18.14800 1.000 81.69927 101 ASP A CA 1
ATOM 829 C C . ASP A 1 109 ? 23.00900 15.88900 17.29700 1.000 91.02407 101 ASP A C 1
ATOM 830 O O . ASP A 1 109 ? 21.79600 15.71300 17.47500 1.000 78.13568 101 ASP A O 1
ATOM 835 N N . TYR A 1 110 ? 23.48900 16.64300 16.30800 1.000 103.01498 102 TYR A N 1
ATOM 836 C CA . TYR A 1 110 ? 22.68000 17.49700 15.45300 1.000 95.02455 102 TYR A CA 1
ATOM 837 C C . TYR A 1 110 ? 22.82000 17.07500 13.99400 1.000 87.64472 102 TYR A C 1
ATOM 838 O O . TYR A 1 110 ? 23.88600 16.62500 13.55200 1.000 99.45666 102 TYR A O 1
ATOM 847 N N . TRP A 1 111 ? 21.73600 17.28600 13.24900 1.000 82.02036 103 TRP A N 1
ATOM 848 C CA . TRP A 1 111 ? 21.55500 16.76700 11.90700 1.000 84.76279 103 TRP A CA 1
ATOM 849 C C . TRP A 1 111 ? 21.19800 17.89700 10.95100 1.000 95.81938 103 TRP A C 1
ATOM 850 O O . TRP A 1 111 ? 20.50300 18.85000 11.31800 1.000 98.59866 103 TRP A O 1
ATOM 861 N N . GLY A 1 112 ? 21.68100 17.77600 9.71500 1.000 91.62941 104 GLY A N 1
ATOM 862 C CA . GLY A 1 112 ? 21.24100 18.64800 8.64600 1.000 89.93710 104 GLY A CA 1
ATOM 863 C C . GLY A 1 112 ? 19.84500 18.29600 8.18300 1.000 96.10363 104 GLY A C 1
ATOM 864 O O . GLY A 1 112 ? 19.26500 17.29200 8.57800 1.000 100.60417 104 GLY A O 1
ATOM 865 N N . GLN A 1 113 ? 19.28500 19.14300 7.32100 1.000 88.47113 105 GLN A N 1
ATOM 866 C CA . GLN A 1 113 ? 17.92700 18.89200 6.86000 1.000 71.10326 105 GLN A CA 1
ATOM 867 C C . GLN A 1 113 ? 17.86900 17.79700 5.80500 1.000 85.09968 105 GLN A C 1
ATOM 868 O O . GLN A 1 113 ? 16.82900 17.15000 5.66200 1.000 97.63013 105 GLN A O 1
ATOM 874 N N . GLY A 1 114 ? 18.96300 17.55000 5.08800 1.000 94.23235 106 GLY A N 1
ATOM 875 C CA . GLY A 1 114 ? 18.94000 16.54400 4.05400 1.000 88.87908 106 GLY A CA 1
ATOM 876 C C . GLY A 1 114 ? 18.93500 17.12600 2.67000 1.000 97.76699 106 GLY A C 1
ATOM 877 O O . GLY A 1 114 ? 18.14800 18.02400 2.36400 1.000 116.67188 106 GLY A O 1
ATOM 878 N N . THR A 1 115 ? 19.84000 16.63500 1.83500 1.000 100.70681 107 THR A N 1
ATOM 879 C CA . THR A 1 115 ? 19.91500 17.00500 0.42800 1.000 82.38619 107 THR A CA 1
ATOM 880 C C . THR A 1 115 ? 19.44400 15.82800 -0.41200 1.000 79.91484 107 THR A C 1
ATOM 881 O O . THR A 1 115 ? 20.01900 14.73500 -0.32600 1.000 92.55057 107 THR A O 1
ATOM 885 N N . THR A 1 116 ? 18.40800 16.03700 -1.21100 1.000 78.98052 108 THR A N 1
ATOM 886 C CA . THR A 1 116 ? 17.91000 14.98000 -2.07800 1.000 87.87369 108 THR A CA 1
ATOM 887 C C . THR A 1 116 ? 18.59900 15.04700 -3.44300 1.000 86.47616 108 THR A C 1
ATOM 888 O O . THR A 1 116 ? 18.55900 16.08200 -4.12000 1.000 102.93076 108 THR A O 1
ATOM 892 N N . VAL A 1 117 ? 19.24100 13.94600 -3.83500 1.000 76.77763 109 VAL A N 1
ATOM 893 C CA . VAL A 1 117 ? 19.93400 13.81900 -5.11600 1.000 77.55140 109 VAL A CA 1
ATOM 894 C C . VAL A 1 117 ? 19.24400 12.73300 -5.93600 1.000 82.42830 109 VAL A C 1
ATOM 895 O O . VAL A 1 117 ? 19.20200 11.56000 -5.53000 1.000 86.89463 109 VAL A O 1
ATOM 899 N N . THR A 1 118 ? 18.72500 13.12700 -7.09400 1.000 88.08951 110 THR A N 1
ATOM 900 C CA . THR A 1 118 ? 18.09200 12.23100 -8.05500 1.000 79.95959 110 THR A CA 1
ATOM 901 C C . THR A 1 118 ? 19.00400 12.02100 -9.25600 1.000 75.41694 110 THR A C 1
ATOM 902 O O . THR A 1 118 ? 19.42500 12.99000 -9.90400 1.000 101.36479 110 THR A O 1
ATOM 906 N N . VAL A 1 119 ? 19.29300 10.76100 -9.56400 1.000 68.06079 111 VAL A N 1
ATOM 907 C CA . VAL A 1 119 ? 20.10400 10.42400 -10.72700 1.000 83.51528 111 VAL A CA 1
ATOM 908 C C . VAL A 1 119 ? 19.18600 9.83700 -11.78400 1.000 81.83876 111 VAL A C 1
ATOM 909 O O . VAL A 1 119 ? 18.52500 8.81500 -11.54900 1.000 87.89212 111 VAL A O 1
ATOM 913 N N . SER A 1 120 ? 19.11200 10.51400 -12.92800 1.000 87.97897 112 SER A N 1
ATOM 914 C CA . SER A 1 120 ? 18.21400 10.11500 -14.00000 1.000 101.95696 112 SER A CA 1
ATOM 915 C C . SER A 1 120 ? 18.74600 10.61200 -15.33400 1.000 102.80180 112 SER A C 1
ATOM 916 O O . SER A 1 120 ? 19.28400 11.72100 -15.42600 1.000 98.48812 112 SER A O 1
ATOM 919 N N . SER A 1 121 ? 18.55700 9.79000 -16.37100 1.000 104.24408 113 SER A N 1
ATOM 920 C CA . SER A 1 121 ? 18.88000 10.17700 -17.74200 1.000 86.12612 113 SER A CA 1
ATOM 921 C C . SER A 1 121 ? 17.92600 11.22300 -18.29300 1.000 83.29420 113 SER A C 1
ATOM 922 O O . SER A 1 121 ? 18.30800 11.97700 -19.19200 1.000 98.34600 113 SER A O 1
ATOM 925 N N . ALA A 1 122 ? 16.71100 11.29200 -17.75800 1.000 87.12887 114 ALA A N 1
ATOM 926 C CA . ALA A 1 122 ? 15.73600 12.30700 -18.11400 1.000 88.89487 114 ALA A CA 1
ATOM 927 C C . ALA A 1 122 ? 16.15800 13.67100 -17.59500 1.000 102.42807 114 ALA A C 1
ATOM 928 O O . ALA A 1 122 ? 16.97200 13.80200 -16.67400 1.000 103.57558 114 ALA A O 1
ATOM 930 N N . SER A 1 123 ? 15.54700 14.69200 -18.16700 1.000 105.34421 115 SER A N 1
ATOM 931 C CA . SER A 1 123 ? 15.80700 16.06400 -17.78600 1.000 111.03437 115 SER A CA 1
ATOM 932 C C . SER A 1 123 ? 14.54200 16.66200 -17.18700 1.000 102.96235 115 SER A C 1
ATOM 933 O O . SER A 1 123 ? 13.47700 16.04500 -17.19400 1.000 97.66697 115 SER A O 1
ATOM 936 N N . THR A 1 124 ? 14.69400 17.87500 -16.65500 1.000 98.98029 116 THR A N 1
ATOM 937 C CA . THR A 1 124 ? 13.74500 18.45400 -15.70800 1.000 89.88183 116 THR A CA 1
ATOM 938 C C . THR A 1 124 ? 12.48100 18.92100 -16.41700 1.000 94.75347 116 THR A C 1
ATOM 939 O O . THR A 1 124 ? 12.54300 19.48200 -17.51000 1.000 126.78625 116 THR A O 1
ATOM 943 N N . LYS A 1 125 ? 11.33100 18.68900 -15.79400 1.000 89.56600 117 LYS A N 1
ATOM 944 C CA . LYS A 1 125 ? 10.05900 19.22300 -16.25300 1.000 93.68228 117 LYS A CA 1
ATOM 945 C C . LYS A 1 125 ? 9.51200 20.12200 -15.15800 1.000 102.61230 117 LYS A C 1
ATOM 946 O O . LYS A 1 125 ? 9.45600 19.72200 -13.99500 1.000 90.28451 117 LYS A O 1
ATOM 952 N N . GLY A 1 126 ? 9.14400 21.33600 -15.51800 1.000 135.30833 118 GLY A N 1
ATOM 953 C CA . GLY A 1 126 ? 8.55900 22.23800 -14.56600 1.000 137.36647 118 GLY A CA 1
ATOM 954 C C . GLY A 1 126 ? 7.14700 21.82200 -14.21800 1.000 126.94680 118 GLY A C 1
ATOM 955 O O . GLY A 1 126 ? 6.46400 21.14800 -14.99500 1.000 133.68182 118 GLY A O 1
ATOM 956 N N . PRO A 1 127 ? 6.69200 22.18700 -13.02600 1.000 107.43657 119 PRO A N 1
ATOM 957 C CA . PRO A 1 127 ? 5.33400 21.83900 -12.59800 1.000 103.84666 119 PRO A CA 1
ATOM 958 C C . PRO A 1 127 ? 4.27900 22.83700 -13.04300 1.000 100.62522 119 PRO A C 1
ATOM 959 O O . PRO A 1 127 ? 4.51800 24.03700 -13.18800 1.000 99.45666 119 PRO A O 1
ATOM 963 N N . SER A 1 128 ? 3.07700 22.31600 -13.23000 1.000 101.15160 120 SER A N 1
ATOM 964 C CA . SER A 1 128 ? 1.91900 23.11800 -13.59600 1.000 110.12373 120 SER A CA 1
ATOM 965 C C . SER A 1 128 ? 1.04300 23.24800 -12.35900 1.000 114.72428 120 SER A C 1
ATOM 966 O O . SER A 1 128 ? 0.61700 22.23500 -11.79100 1.000 130.18666 120 SER A O 1
ATOM 969 N N . VAL A 1 129 ? 0.79700 24.48300 -11.92900 1.000 95.48513 121 VAL A N 1
ATOM 970 C CA . VAL A 1 129 ? 0.07700 24.75400 -10.68900 1.000 95.31143 121 VAL A CA 1
ATOM 971 C C . VAL A 1 129 ? -1.31500 25.24400 -11.05700 1.000 91.60309 121 VAL A C 1
ATOM 972 O O . VAL A 1 129 ? -1.46600 26.30600 -11.66900 1.000 112.47928 121 VAL A O 1
ATOM 976 N N . PHE A 1 130 ? -2.33000 24.47700 -10.67700 1.000 89.86604 122 PHE A N 1
ATOM 977 C CA . PHE A 1 130 ? -3.74400 24.68400 -10.96000 1.000 93.83757 122 PHE A CA 1
ATOM 978 C C . PHE A 1 130 ? -4.53900 24.80400 -9.66400 1.000 112.85037 122 PHE A C 1
ATOM 979 O O . PHE A 1 130 ? -4.33500 24.01800 -8.73400 1.000 131.41312 122 PHE A O 1
ATOM 987 N N . PRO A 1 131 ? -5.46400 25.75600 -9.56900 1.000 111.83183 123 PRO A N 1
ATOM 988 C CA . PRO A 1 131 ? -6.17800 25.94700 -8.30000 1.000 109.33679 123 PRO A CA 1
ATOM 989 C C . PRO A 1 131 ? -7.29900 24.92500 -8.12100 1.000 109.20783 123 PRO A C 1
ATOM 990 O O . PRO A 1 131 ? -8.06700 24.65800 -9.04900 1.000 101.82537 123 PRO A O 1
ATOM 994 N N . LEU A 1 132 ? -7.37900 24.32700 -6.92400 1.000 119.81963 124 LEU A N 1
ATOM 995 C CA . LEU A 1 132 ? -8.50100 23.46000 -6.57000 1.000 116.87454 124 LEU A CA 1
ATOM 996 C C . LEU A 1 132 ? -9.55000 24.35800 -5.93700 1.000 117.23248 124 LEU A C 1
ATOM 997 O O . LEU A 1 132 ? -9.37300 24.80600 -4.79600 1.000 124.49124 124 LEU A O 1
ATOM 1002 N N . ALA A 1 133 ? -10.64500 24.56900 -6.66900 1.000 130.31562 125 ALA A N 1
ATOM 1003 C CA . ALA A 1 133 ? -11.61400 25.64100 -6.45700 1.000 116.22709 125 ALA A CA 1
ATOM 1004 C C . ALA A 1 133 ? -12.36600 25.54700 -5.13400 1.000 125.26765 125 ALA A C 1
ATOM 1005 O O . ALA A 1 133 ? -13.03300 24.52900 -4.88400 1.000 136.92168 125 ALA A O 1
ATOM 1007 N N . PRO A 1 134 ? -12.32200 26.59600 -4.26300 1.000 130.87095 126 PRO A N 1
ATOM 1008 C CA . PRO A 1 134 ? -13.15200 26.61800 -3.04600 1.000 116.86928 126 PRO A CA 1
ATOM 1009 C C . PRO A 1 134 ? -14.66900 26.77900 -3.31600 1.000 120.56182 126 PRO A C 1
ATOM 1010 O O . PRO A 1 134 ? -15.25600 27.78300 -2.94600 1.000 141.89070 126 PRO A O 1
ATOM 1014 N N . SER A 1 135 ? -15.26700 25.79300 -3.93400 1.000 125.63085 127 SER A N 1
ATOM 1015 C CA . SER A 1 135 ? -16.61900 25.78700 -4.45200 1.000 154.01583 127 SER A CA 1
ATOM 1016 C C . SER A 1 135 ? -17.62200 25.60800 -3.32600 1.000 145.84643 127 SER A C 1
ATOM 1017 O O . SER A 1 135 ? -17.29800 25.56200 -2.13600 1.000 141.88543 127 SER A O 1
ATOM 1020 N N . SER A 1 136 ? -18.89400 25.47000 -3.70600 1.000 154.32640 128 SER A N 1
ATOM 1021 C CA . SER A 1 136 ? -20.00300 25.33900 -2.73900 1.000 156.03187 128 SER A CA 1
ATOM 1022 C C . SER A 1 136 ? -20.19500 23.86800 -2.37200 1.000 171.58636 128 SER A C 1
ATOM 1023 O O . SER A 1 136 ? -21.21600 23.27500 -2.64000 1.000 175.03151 128 SER A O 1
ATOM 1026 N N . LYS A 1 137 ? -19.16100 23.26800 -1.73800 1.000 190.14911 129 LYS A N 1
ATOM 1027 C CA . LYS A 1 137 ? -19.32600 21.88500 -1.28200 1.000 202.07949 129 LYS A CA 1
ATOM 1028 C C . LYS A 1 137 ? -19.27300 21.83800 0.24500 1.000 215.76008 129 LYS A C 1
ATOM 1029 O O . LYS A 1 137 ? -19.26500 20.75500 0.83800 1.000 216.07591 129 LYS A O 1
ATOM 1035 N N . SER A 1 138 ? -19.30100 23.03400 0.85100 1.000 223.07675 130 SER A N 1
ATOM 1036 C CA . SER A 1 138 ? -19.17200 23.24400 2.29000 1.000 227.21672 130 SER A CA 1
ATOM 1037 C C . SER A 1 138 ? -20.23100 22.50500 3.11200 1.000 246.57430 130 SER A C 1
ATOM 1038 O O . SER A 1 138 ? -21.43900 22.66700 2.89800 1.000 256.55181 130 SER A O 1
ATOM 1041 N N . THR A 1 139 ? -19.76100 21.68400 4.07300 1.000 248.45347 131 THR A N 1
ATOM 1042 C CA . THR A 1 139 ? -20.60200 20.89200 4.96900 1.000 245.78736 131 THR A CA 1
ATOM 1043 C C . THR A 1 139 ? -21.09800 21.76900 6.12200 1.000 246.10056 131 THR A C 1
ATOM 1044 O O . THR A 1 139 ? -21.28900 22.98000 5.92900 1.000 241.47632 131 THR A O 1
ATOM 1048 N N . SER A 1 140 ? -21.48900 21.13900 7.24800 1.000 250.14315 132 SER A N 1
ATOM 1049 C CA . SER A 1 140 ? -22.05600 21.78800 8.44000 1.000 253.37775 132 SER A CA 1
ATOM 1050 C C . SER A 1 140 ? -21.24400 22.99100 8.92300 1.000 261.90772 132 SER A C 1
ATOM 1051 O O . SER A 1 140 ? -20.11000 22.85800 9.40700 1.000 257.39665 132 SER A O 1
ATOM 1054 N N . GLY A 1 141 ? -21.86000 24.16400 8.76000 1.000 269.05594 133 GLY A N 1
ATOM 1055 C CA . GLY A 1 141 ? -21.31100 25.43500 9.17300 1.000 259.95485 133 GLY A CA 1
ATOM 1056 C C . GLY A 1 141 ? -20.08600 25.80800 8.37500 1.000 232.43313 133 GLY A C 1
ATOM 1057 O O . GLY A 1 141 ? -20.07100 25.80700 7.13900 1.000 227.67203 133 GLY A O 1
ATOM 1058 N N . GLY A 1 142 ? -19.03700 26.13200 9.11200 1.000 208.70134 134 GLY A N 1
ATOM 1059 C CA . GLY A 1 142 ? -17.76900 26.59400 8.59000 1.000 181.32700 134 GLY A CA 1
ATOM 1060 C C . GLY A 1 142 ? -16.74900 25.52500 8.27300 1.000 187.87253 134 GLY A C 1
ATOM 1061 O O . GLY A 1 142 ? -15.69400 25.54000 8.89800 1.000 189.24901 134 GLY A O 1
ATOM 1062 N N . THR A 1 143 ? -17.08700 24.49500 7.49600 1.000 176.82383 135 THR A N 1
ATOM 1063 C CA . THR A 1 143 ? -16.08200 23.59000 6.93200 1.000 168.80182 135 THR A CA 1
ATOM 1064 C C . THR A 1 143 ? -15.97900 23.82000 5.42400 1.000 159.52176 135 THR A C 1
ATOM 1065 O O . THR A 1 143 ? -16.88700 23.44600 4.68100 1.000 174.12614 135 THR A O 1
ATOM 1069 N N . ALA A 1 144 ? -14.87100 24.37900 4.94800 1.000 135.47940 136 ALA A N 1
ATOM 1070 C CA . ALA A 1 144 ? -14.73100 24.62400 3.51200 1.000 111.95553 136 ALA A CA 1
ATOM 1071 C C . ALA A 1 144 ? -13.36000 24.18200 3.02700 1.000 106.24958 136 ALA A C 1
ATOM 1072 O O . ALA A 1 144 ? -12.34000 24.66200 3.54300 1.000 98.20651 136 ALA A O 1
ATOM 1074 N N . ALA A 1 145 ? -13.32400 23.24200 2.07700 1.000 111.92395 137 ALA A N 1
ATOM 1075 C CA . ALA A 1 145 ? -12.04800 22.75100 1.56300 1.000 100.99369 137 ALA A CA 1
ATOM 1076 C C . ALA A 1 145 ? -11.61900 23.49700 0.30000 1.000 103.98352 137 ALA A C 1
ATOM 1077 O O . ALA A 1 145 ? -12.41900 23.70100 -0.62500 1.000 108.41037 137 ALA A O 1
ATOM 1079 N N . LEU A 1 146 ? -10.32900 23.85000 0.24500 1.000 97.05637 138 LEU A N 1
ATOM 1080 C CA . LEU A 1 146 ? -9.73800 24.47200 -0.93800 1.000 103.74139 138 LEU A CA 1
ATOM 1081 C C . LEU A 1 146 ? -8.33100 23.92100 -1.14200 1.000 109.11571 138 LEU A C 1
ATOM 1082 O O . LEU A 1 146 ? -7.74900 23.30700 -0.24000 1.000 111.54495 138 LEU A O 1
ATOM 1087 N N . GLY A 1 147 ? -7.74500 24.18200 -2.30500 1.000 98.06965 139 GLY A N 1
ATOM 1088 C CA . GLY A 1 147 ? -6.42700 23.63300 -2.50300 1.000 103.29133 139 GLY A CA 1
ATOM 1089 C C . GLY A 1 147 ? -5.70700 24.05800 -3.75700 1.000 112.51349 139 GLY A C 1
ATOM 1090 O O . GLY A 1 147 ? -6.08000 25.01000 -4.44400 1.000 116.37185 139 GLY A O 1
ATOM 1091 N N . CYS A 1 148 ? -4.69900 23.26400 -4.07600 1.000 108.71830 140 CYS A N 1
ATOM 1092 C CA . CYS A 1 148 ? -3.74100 23.63100 -5.09000 1.000 94.63503 140 CYS A CA 1
ATOM 1093 C C . CYS A 1 148 ? -3.22300 22.31000 -5.64800 1.000 95.63778 140 CYS A C 1
ATOM 1094 O O . CYS A 1 148 ? -3.02600 21.35400 -4.89400 1.000 93.90863 140 CYS A O 1
ATOM 1097 N N . LEU A 1 149 ? -3.05100 22.23400 -6.96500 1.000 102.88339 141 LEU A N 1
ATOM 1098 C CA . LEU A 1 149 ? -2.71000 20.99300 -7.64800 1.000 97.35641 141 LEU A CA 1
ATOM 1099 C C . LEU A 1 149 ? -1.42000 21.20800 -8.42200 1.000 97.47748 141 LEU A C 1
ATOM 1100 O O . LEU A 1 149 ? -1.31100 22.17400 -9.18100 1.000 108.52354 141 LEU A O 1
ATOM 1105 N N . VAL A 1 150 ? -0.44600 20.31500 -8.23400 1.000 76.18282 142 VAL A N 1
ATOM 1106 C CA . VAL A 1 150 ? 0.90600 20.46400 -8.76200 1.000 85.03388 142 VAL A CA 1
ATOM 1107 C C . VAL A 1 150 ? 1.14800 19.25900 -9.67000 1.000 99.17242 142 VAL A C 1
ATOM 1108 O O . VAL A 1 150 ? 1.55500 18.18400 -9.20900 1.000 102.68073 142 VAL A O 1
ATOM 1112 N N . LYS A 1 151 ? 0.92300 19.43800 -10.97500 1.000 104.70992 143 LYS A N 1
ATOM 1113 C CA . LYS A 1 151 ? 0.83700 18.33500 -11.92400 1.000 101.45953 143 LYS A CA 1
ATOM 1114 C C . LYS A 1 151 ? 2.01800 18.38100 -12.88800 1.000 98.01965 143 LYS A C 1
ATOM 1115 O O . LYS A 1 151 ? 2.52500 19.46300 -13.20100 1.000 107.80766 143 LYS A O 1
ATOM 1121 N N . ASP A 1 152 ? 2.44600 17.19000 -13.34000 1.000 88.86329 144 ASP A N 1
ATOM 1122 C CA . ASP A 1 152 ? 3.35600 16.97800 -14.47600 1.000 98.73026 144 ASP A CA 1
ATOM 1123 C C . ASP A 1 152 ? 4.73400 17.59400 -14.23000 1.000 100.38309 144 ASP A C 1
ATOM 1124 O O . ASP A 1 152 ? 5.15400 18.51700 -14.92600 1.000 109.96055 144 ASP A O 1
ATOM 1129 N N . TYR A 1 153 ? 5.42800 17.07600 -13.21100 1.000 92.97167 145 TYR A N 1
ATOM 1130 C CA . TYR A 1 153 ? 6.78800 17.50600 -12.90800 1.000 92.87693 145 TYR A CA 1
ATOM 1131 C C . TYR A 1 153 ? 7.71500 16.32400 -12.66400 1.000 91.63204 145 TYR A C 1
ATOM 1132 O O . TYR A 1 153 ? 7.27400 15.19700 -12.42900 1.000 88.65010 145 TYR A O 1
ATOM 1141 N N . PHE A 1 154 ? 9.02300 16.61900 -12.70700 1.000 83.38368 146 PHE A N 1
ATOM 1142 C CA . PHE A 1 154 ? 10.12500 15.69600 -12.45800 1.000 85.21548 146 PHE A CA 1
ATOM 1143 C C . PHE A 1 154 ? 11.36300 16.54800 -12.24400 1.000 98.58814 146 PHE A C 1
ATOM 1144 O O . PHE A 1 154 ? 11.57000 17.48800 -13.01600 1.000 104.24934 146 PHE A O 1
ATOM 1152 N N . PRO A 1 155 ? 12.22700 16.25300 -11.24700 1.000 103.40977 147 PRO A N 1
ATOM 1153 C CA . PRO A 1 155 ? 12.09600 15.19400 -10.23900 1.000 100.63049 147 PRO A CA 1
ATOM 1154 C C . PRO A 1 155 ? 11.52700 15.68200 -8.91700 1.000 91.65573 147 PRO A C 1
ATOM 1155 O O . PRO A 1 155 ? 11.12400 16.84300 -8.83200 1.000 102.76758 147 PRO A O 1
ATOM 1159 N N . GLU A 1 156 ? 11.45900 14.78700 -7.92800 1.000 88.47903 148 GLU A N 1
ATOM 1160 C CA . GLU A 1 156 ? 11.20600 15.19900 -6.55200 1.000 100.08832 148 GLU A CA 1
ATOM 1161 C C . GLU A 1 156 ? 12.40800 15.98800 -6.02300 1.000 99.63826 148 GLU A C 1
ATOM 1162 O O . GLU A 1 156 ? 13.54600 15.74100 -6.43900 1.000 101.51217 148 GLU A O 1
ATOM 1168 N N . PRO A 1 157 ? 12.18400 16.96400 -5.10600 1.000 90.64771 149 PRO A N 1
ATOM 1169 C CA . PRO A 1 157 ? 10.94100 17.43000 -4.45300 1.000 97.06164 149 PRO A CA 1
ATOM 1170 C C . PRO A 1 157 ? 10.31800 18.77500 -4.86300 1.000 88.13688 149 PRO A C 1
ATOM 1171 O O . PRO A 1 157 ? 10.94600 19.58000 -5.54300 1.000 96.85635 149 PRO A O 1
ATOM 1175 N N . VAL A 1 158 ? 9.07800 19.00900 -4.42600 1.000 74.13520 150 VAL A N 1
ATOM 1176 C CA . VAL A 1 158 ? 8.47800 20.34000 -4.47800 1.000 92.43214 150 VAL A CA 1
ATOM 1177 C C . VAL A 1 158 ? 8.15700 20.79800 -3.05800 1.000 99.95409 150 VAL A C 1
ATOM 1178 O O . VAL A 1 158 ? 7.94800 19.98200 -2.15600 1.000 114.79008 150 VAL A O 1
ATOM 1182 N N . THR A 1 159 ? 8.13500 22.11900 -2.86400 1.000 104.51253 151 THR A N 1
ATOM 1183 C CA . THR A 1 159 ? 7.86900 22.76100 -1.57700 1.000 92.65321 151 THR A CA 1
ATOM 1184 C C . THR A 1 159 ? 6.58500 23.55000 -1.74400 1.000 95.40618 151 THR A C 1
ATOM 1185 O O . THR A 1 159 ? 6.59400 24.58000 -2.42400 1.000 112.31347 151 THR A O 1
ATOM 1189 N N . VAL A 1 160 ? 5.48600 23.13100 -1.12400 1.000 88.60010 152 VAL A N 1
ATOM 1190 C CA . VAL A 1 160 ? 4.27400 23.95100 -1.17700 1.000 98.34863 152 VAL A CA 1
ATOM 1191 C C . VAL A 1 160 ? 3.96500 24.48800 0.21600 1.000 97.11428 152 VAL A C 1
ATOM 1192 O O . VAL A 1 160 ? 4.27400 23.85900 1.24100 1.000 98.21704 152 VAL A O 1
ATOM 1196 N N . SER A 1 161 ? 3.47100 25.71900 0.23600 1.000 96.49578 153 SER A N 1
ATOM 1197 C CA . SER A 1 161 ? 3.04600 26.3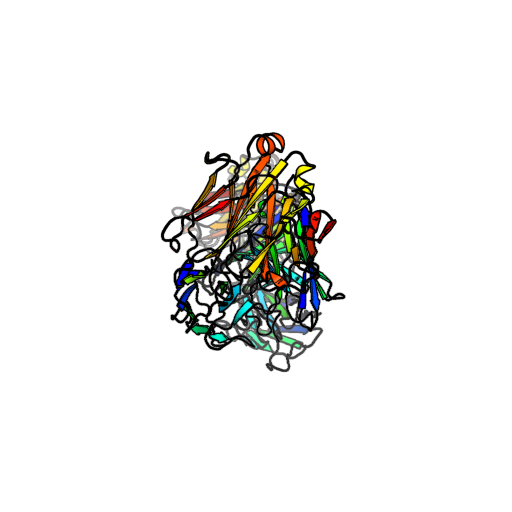7500 1.45300 1.000 107.13127 153 SER A CA 1
ATOM 1198 C C . SER A 1 161 ? 1.81700 27.21300 1.13400 1.000 104.91784 153 SER A C 1
ATOM 1199 O O . SER A 1 161 ? 1.43700 27.38300 -0.02700 1.000 114.27949 153 SER A O 1
ATOM 1202 N N . TRP A 1 162 ? 1.19200 27.73900 2.18200 1.000 101.88064 154 TRP A N 1
ATOM 1203 C CA . TRP A 1 162 ? -0.04400 28.48900 2.04200 1.000 115.21118 154 TRP A CA 1
ATOM 1204 C C . TRP A 1 162 ? 0.09900 29.84300 2.71800 1.000 120.05387 154 TRP A C 1
ATOM 1205 O O . TRP A 1 162 ? 0.49900 29.90900 3.88800 1.000 118.95374 154 TRP A O 1
ATOM 1216 N N . ASN A 1 163 ? -0.21700 30.90300 1.94800 1.000 116.54292 155 ASN A N 1
ATOM 1217 C CA . ASN A 1 163 ? -0.13900 32.31500 2.34600 1.000 110.87382 155 ASN A CA 1
ATOM 1218 C C . ASN A 1 163 ? 1.25200 32.66600 2.86500 1.000 112.67140 155 ASN A C 1
ATOM 1219 O O . ASN A 1 163 ? 1.40400 33.24100 3.94000 1.000 114.36108 155 ASN A O 1
ATOM 1224 N N . SER A 1 164 ? 2.26600 32.20900 2.11300 1.000 126.90469 156 SER A N 1
ATOM 1225 C CA . SER A 1 164 ? 3.70400 32.40500 2.36500 1.000 128.69175 156 SER A CA 1
ATOM 1226 C C . SER A 1 164 ? 4.14000 31.87700 3.72600 1.000 125.51242 156 SER A C 1
ATOM 1227 O O . SER A 1 164 ? 5.09100 32.38500 4.31900 1.000 127.78374 156 SER A O 1
ATOM 1230 N N . GLY A 1 165 ? 3.46700 30.83500 4.20900 1.000 122.92526 157 GLY A N 1
ATOM 1231 C CA . GLY A 1 165 ? 3.79600 30.21800 5.47400 1.000 119.67751 157 GLY A CA 1
ATOM 1232 C C . GLY A 1 165 ? 2.91500 30.61300 6.64000 1.000 126.21776 157 GLY A C 1
ATOM 1233 O O . GLY A 1 165 ? 3.13700 30.11300 7.75000 1.000 125.87299 157 GLY A O 1
ATOM 1234 N N . ALA A 1 166 ? 1.93500 31.50300 6.42900 1.000 132.02109 158 ALA A N 1
ATOM 1235 C CA . ALA A 1 166 ? 1.04200 31.92100 7.51100 1.000 123.97539 158 ALA A CA 1
ATOM 1236 C C . ALA A 1 166 ? 0.04700 30.82800 7.86700 1.000 135.43466 158 ALA A C 1
ATOM 1237 O O . ALA A 1 166 ? -0.08600 30.44700 9.03700 1.000 143.86462 158 ALA A O 1
ATOM 1239 N N . LEU A 1 167 ? -0.66500 30.32400 6.86500 1.000 139.43777 159 LEU A N 1
ATOM 1240 C CA . LEU A 1 167 ? -1.66300 29.27800 7.04000 1.000 127.79427 159 LEU A CA 1
ATOM 1241 C C . LEU A 1 167 ? -0.95300 27.93700 7.14500 1.000 128.19432 159 LEU A C 1
ATOM 1242 O O . LEU A 1 167 ? -0.32500 27.48800 6.18200 1.000 120.73290 159 LEU A O 1
ATOM 1247 N N . THR A 1 168 ? -1.03800 27.30100 8.31800 1.000 129.59449 160 THR A N 1
ATOM 1248 C CA . THR A 1 168 ? -0.27700 26.08400 8.58500 1.000 115.00589 160 THR A CA 1
ATOM 1249 C C . THR A 1 168 ? -1.15400 24.92800 9.04500 1.000 115.99285 160 THR A C 1
ATOM 1250 O O . THR A 1 168 ? -0.86800 23.77000 8.73000 1.000 127.14682 160 THR A O 1
ATOM 1254 N N . SER A 1 169 ? -2.20400 25.20300 9.80100 1.000 122.89368 161 SER A N 1
ATOM 1255 C CA . SER A 1 169 ? -3.02100 24.13300 10.35400 1.000 135.04777 161 SER A CA 1
ATOM 1256 C C . SER A 1 169 ? -4.21700 23.86900 9.44700 1.000 125.48873 161 SER A C 1
ATOM 1257 O O . SER A 1 169 ? -4.75800 24.79000 8.82800 1.000 118.00099 161 SER A O 1
ATOM 1260 N N . GLY A 1 170 ? -4.57900 22.59100 9.31400 1.000 126.89679 162 GLY A N 1
ATOM 1261 C CA . GLY A 1 170 ? -5.59300 22.17600 8.36500 1.000 122.92526 162 GLY A CA 1
ATOM 1262 C C . GLY A 1 170 ? -5.06800 21.76900 7.00900 1.000 114.64006 162 GLY A C 1
ATOM 1263 O O . GLY A 1 170 ? -5.85800 21.31000 6.16900 1.000 114.57426 162 GLY A O 1
ATOM 1264 N N . VAL A 1 171 ? -3.76600 21.93900 6.77700 1.000 107.84977 163 VAL A N 1
ATOM 1265 C CA . VAL A 1 171 ? -3.11200 21.63400 5.51200 1.000 90.84247 163 VAL A CA 1
ATOM 1266 C C . VAL A 1 171 ? -2.71700 20.16300 5.47700 1.000 97.83015 163 VAL A C 1
ATOM 1267 O O . VAL A 1 171 ? -2.00600 19.67600 6.36400 1.000 128.23380 163 VAL A O 1
ATOM 1271 N N . HIS A 1 172 ? -3.14700 19.46600 4.42600 1.000 104.20723 164 HIS A N 1
ATOM 1272 C CA . HIS A 1 172 ? -2.58800 18.18300 4.01700 1.000 105.60740 164 HIS A CA 1
ATOM 1273 C C . HIS A 1 172 ? -1.96400 18.36700 2.63500 1.000 96.77739 164 HIS A C 1
ATOM 1274 O O . HIS A 1 172 ? -2.68100 18.53100 1.64100 1.000 82.93889 164 HIS A O 1
ATOM 1281 N N . THR A 1 173 ? -0.63800 18.41000 2.58800 1.000 89.00014 165 THR A N 1
ATOM 1282 C CA . THR A 1 173 ? 0.10200 18.23400 1.35000 1.000 86.27613 165 THR A CA 1
ATOM 1283 C C . THR A 1 173 ? 0.29400 16.74400 1.11400 1.000 92.25053 165 THR A C 1
ATOM 1284 O O . THR A 1 173 ? 0.80900 16.03200 1.98200 1.000 99.23821 165 THR A O 1
ATOM 1288 N N . PHE A 1 174 ? -0.08600 16.28100 -0.05300 1.000 94.18761 166 PHE A N 1
ATOM 1289 C CA . PHE A 1 174 ? -0.15200 14.84100 -0.18300 1.000 82.99153 166 PHE A CA 1
ATOM 1290 C C . PHE A 1 174 ? 1.17200 14.29900 -0.68600 1.000 89.37914 166 PHE A C 1
ATOM 1291 O O . PHE A 1 174 ? 2.02500 15.07000 -1.13800 1.000 99.50140 166 PHE A O 1
ATOM 1299 N N . PRO A 1 175 ? 1.45000 13.00500 -0.49800 1.000 89.50020 167 PRO A N 1
ATOM 1300 C CA . PRO A 1 175 ? 2.59100 12.41600 -1.20100 1.000 85.24969 167 PRO A CA 1
ATOM 1301 C C . PRO A 1 175 ? 2.35700 12.44900 -2.69700 1.000 88.05266 167 PRO A C 1
ATOM 1302 O O . PRO A 1 175 ? 1.22600 12.30800 -3.17300 1.000 113.01618 167 PRO A O 1
ATOM 1306 N N . ALA A 1 176 ? 3.43100 12.72100 -3.42600 1.000 90.72667 168 ALA A N 1
ATOM 1307 C CA . ALA A 1 176 ? 3.36200 12.75500 -4.87400 1.000 84.83386 168 ALA A CA 1
ATOM 1308 C C . ALA A 1 176 ? 3.19400 11.34500 -5.39800 1.000 86.32877 168 ALA A C 1
ATOM 1309 O O . ALA A 1 176 ? 3.98100 10.45400 -5.05400 1.000 85.20232 168 ALA A O 1
ATOM 1311 N N . VAL A 1 177 ? 2.13600 11.13800 -6.15900 1.000 83.71267 169 VAL A N 1
ATOM 1312 C CA . VAL A 1 177 ? 1.87500 9.86600 -6.80900 1.000 96.42735 169 VAL A CA 1
ATOM 1313 C C . VAL A 1 177 ? 2.40200 9.96500 -8.24200 1.000 97.87226 169 VAL A C 1
ATOM 1314 O O . VAL A 1 177 ? 2.41500 11.04700 -8.84700 1.000 93.49542 169 VAL A O 1
ATOM 1318 N N . LEU A 1 178 ? 2.94700 8.86600 -8.74200 1.000 97.30377 170 LEU A N 1
ATOM 1319 C CA . LEU A 1 178 ? 3.61500 8.82700 -10.03500 1.000 91.30568 170 LEU A CA 1
ATOM 1320 C C . LEU A 1 178 ? 2.62600 8.40700 -11.11200 1.000 92.92956 170 LEU A C 1
ATOM 1321 O O . LEU A 1 178 ? 2.02900 7.33600 -11.01400 1.000 106.37854 170 LEU A O 1
ATOM 1326 N N . GLN A 1 179 ? 2.41500 9.24600 -12.11500 1.000 95.50619 171 GLN A N 1
ATOM 1327 C CA . GLN A 1 179 ? 1.43100 8.90900 -13.13800 1.000 117.65884 171 GLN A CA 1
ATOM 1328 C C . GLN A 1 179 ? 2.11100 8.28500 -14.35400 1.000 119.79594 171 GLN A C 1
ATOM 1329 O O . GLN A 1 179 ? 3.33700 8.32500 -14.49300 1.000 138.55345 171 GLN A O 1
ATOM 1335 N N . SER A 1 180 ? 1.28700 7.68100 -15.23400 1.000 109.04992 172 SER A N 1
ATOM 1336 C CA . SER A 1 180 ? 1.76100 6.73400 -16.25000 1.000 103.91772 172 SER A CA 1
ATOM 1337 C C . SER A 1 180 ? 2.61500 7.38800 -17.32900 1.000 100.90157 172 SER A C 1
ATOM 1338 O O . SER A 1 180 ? 3.42900 6.69700 -17.95700 1.000 79.48585 172 SER A O 1
ATOM 1341 N N . SER A 1 181 ? 2.54200 8.72100 -17.45200 1.000 94.32710 173 SER A N 1
ATOM 1342 C CA . SER A 1 181 ? 3.41200 9.50600 -18.31100 1.000 83.58897 173 SER A CA 1
ATOM 1343 C C . SER A 1 181 ? 4.85600 9.54500 -17.83000 1.000 78.86998 173 SER A C 1
ATOM 1344 O O . SER A 1 181 ? 5.72300 9.98200 -18.59000 1.000 92.24001 173 SER A O 1
ATOM 1347 N N . GLY A 1 182 ? 5.14000 9.10700 -16.60100 1.000 100.34361 174 GLY A N 1
ATOM 1348 C CA . GLY A 1 182 ? 6.46100 9.15600 -16.01500 1.000 84.90228 174 GLY A CA 1
ATOM 1349 C C . GLY A 1 182 ? 6.68100 10.30400 -15.05100 1.000 90.07659 174 GLY A C 1
ATOM 1350 O O . GLY A 1 182 ? 7.62200 10.24400 -14.25700 1.000 87.84211 174 GLY A O 1
ATOM 1351 N N . LEU A 1 183 ? 5.83300 11.33500 -15.09300 1.000 95.50092 175 LEU A N 1
ATOM 1352 C CA . LEU A 1 183 ? 5.94500 12.53900 -14.28100 1.000 86.02084 175 LEU A CA 1
ATOM 1353 C C . LEU A 1 183 ? 5.18100 12.38800 -12.96300 1.000 99.74091 175 LEU A C 1
ATOM 1354 O O . LEU A 1 183 ? 4.42700 11.43700 -12.76100 1.000 109.20257 175 LEU A O 1
ATOM 1359 N N . TYR A 1 184 ? 5.39900 13.33300 -12.05000 1.000 104.89416 176 TYR A N 1
ATOM 1360 C CA . TYR A 1 184 ? 4.74200 13.32600 -10.74900 1.000 93.87968 176 TYR A CA 1
ATOM 1361 C C . TYR A 1 184 ? 3.57000 14.30200 -10.70500 1.000 100.42783 176 TYR A C 1
ATOM 1362 O O . TYR A 1 184 ? 3.51200 15.28200 -11.45200 1.000 98.53813 176 TYR A O 1
ATOM 1371 N N . SER A 1 185 ? 2.62800 14.02000 -9.81400 1.000 106.95230 177 SER A N 1
ATOM 1372 C CA . SER A 1 185 ? 1.56500 14.95900 -9.49400 1.000 91.46097 177 SER A CA 1
ATOM 1373 C C . SER A 1 185 ? 1.24600 14.85200 -8.00700 1.000 98.95660 177 SER A C 1
ATOM 1374 O O . SER A 1 185 ? 1.37000 13.79500 -7.38000 1.000 110.97910 177 SER A O 1
ATOM 1377 N N . LEU A 1 186 ? 0.82700 15.97800 -7.45800 1.000 102.88339 178 LEU A N 1
ATOM 1378 C CA . LEU A 1 186 ? 0.72400 16.19200 -6.03000 1.000 90.64245 178 LEU A CA 1
ATOM 1379 C C . LEU A 1 186 ? -0.41900 17.16400 -5.82300 1.000 94.92454 178 LEU A C 1
ATOM 1380 O O . LEU A 1 186 ? -0.77400 17.91700 -6.72700 1.000 114.21369 178 LEU A O 1
ATOM 1385 N N . SER A 1 187 ? -1.02900 17.12200 -4.66100 1.000 103.13868 179 SER A N 1
ATOM 1386 C CA . SER A 1 187 ? -2.09900 18.05800 -4.37400 1.000 97.10375 179 SER A CA 1
ATOM 1387 C C . SER A 1 187 ? -2.00100 18.44400 -2.91100 1.000 98.13808 179 SER A C 1
ATOM 1388 O O . SER A 1 187 ? -1.57500 17.63700 -2.07800 1.000 104.31777 179 SER A O 1
ATOM 1391 N N . SER A 1 188 ? -2.33800 19.69900 -2.61600 1.000 90.79773 180 SER A N 1
ATOM 1392 C CA . SER A 1 188 ? -2.24400 20.24200 -1.26600 1.000 83.53896 180 SER A CA 1
ATOM 1393 C C . SER A 1 188 ? -3.56700 20.90400 -0.93500 1.000 90.31083 180 SER A C 1
ATOM 1394 O O . SER A 1 188 ? -3.95100 21.88500 -1.57700 1.000 90.97670 180 SER A O 1
ATOM 1397 N N . VAL A 1 189 ? -4.25800 20.37300 0.06400 1.000 102.43597 181 VAL A N 1
ATOM 1398 C CA . VAL A 1 189 ? -5.58400 20.83600 0.44000 1.000 96.45630 181 VAL A CA 1
ATOM 1399 C C . VAL A 1 189 ? -5.44700 21.50300 1.80300 1.000 92.81902 181 VAL A C 1
ATOM 1400 O O . VAL A 1 189 ? -4.58800 21.11200 2.59600 1.000 108.98938 181 VAL A O 1
ATOM 1404 N N . VAL A 1 190 ? -6.20800 22.57500 2.03900 1.000 85.98663 182 VAL A N 1
ATOM 1405 C CA . VAL A 1 190 ? -6.36400 23.15000 3.37100 1.000 101.03843 182 VAL A CA 1
ATOM 1406 C C . VAL A 1 190 ? -7.86000 23.37000 3.62800 1.000 107.75502 182 VAL A C 1
ATOM 1407 O O . VAL A 1 190 ? -8.61700 23.76400 2.72600 1.000 111.54758 182 VAL A O 1
ATOM 1411 N N . THR A 1 191 ? -8.29400 23.00100 4.84500 1.000 98.77237 183 THR A N 1
ATOM 1412 C CA . THR A 1 191 ? -9.65000 23.23200 5.33300 1.000 97.08796 183 THR A CA 1
ATOM 1413 C C . THR A 1 191 ? -9.65600 24.54700 6.11100 1.000 111.68444 183 THR A C 1
ATOM 1414 O O . THR A 1 191 ? -8.80600 24.75500 6.99100 1.000 110.15794 183 THR A O 1
ATOM 1418 N N . VAL A 1 192 ? -10.59600 25.43600 5.77000 1.000 120.39338 184 VAL A N 1
ATOM 1419 C CA . VAL A 1 192 ? -10.76100 26.75600 6.38800 1.000 127.73637 184 VAL A CA 1
ATOM 1420 C C . VAL A 1 192 ? -12.22200 26.90500 6.81400 1.000 145.92276 184 VAL A C 1
ATOM 1421 O O . VAL A 1 192 ? -13.03500 26.06300 6.41200 1.000 148.11513 184 VAL A O 1
ATOM 1425 N N . PRO A 1 193 ? -12.62800 27.90100 7.62100 1.000 148.69678 185 PRO A N 1
ATOM 1426 C CA . PRO A 1 193 ? -14.06900 28.15700 7.77200 1.000 146.00698 185 PRO A CA 1
ATOM 1427 C C . PRO A 1 193 ? -14.70800 28.71200 6.50000 1.000 140.11943 185 PRO A C 1
ATOM 1428 O O . PRO A 1 193 ? -14.06500 29.36300 5.67000 1.000 146.92551 185 PRO A O 1
ATOM 1432 N N . SER A 1 194 ? -15.99800 28.40500 6.34600 1.000 126.08354 186 SER A N 1
ATOM 1433 C CA . SER A 1 194 ? -16.74400 28.78000 5.14600 1.000 129.29182 186 SER A CA 1
ATOM 1434 C C . SER A 1 194 ? -16.98000 30.28200 5.09600 1.000 135.00040 186 SER A C 1
ATOM 1435 O O . SER A 1 194 ? -16.93300 30.89300 4.01900 1.000 130.89464 186 SER A O 1
ATOM 1438 N N . SER A 1 195 ? -17.22500 30.88600 6.26800 1.000 151.41026 187 SER A N 1
ATOM 1439 C CA . SER A 1 195 ? -17.46900 32.31800 6.38300 1.000 148.94154 187 SER A CA 1
ATOM 1440 C C . SER A 1 195 ? -16.22100 33.14000 6.08800 1.000 147.56243 187 SER A C 1
ATOM 1441 O O . SER A 1 195 ? -16.34400 34.32000 5.74800 1.000 156.55035 187 SER A O 1
ATOM 1444 N N . SER A 1 196 ? -15.03100 32.54600 6.17900 1.000 149.23368 188 SER A N 1
ATOM 1445 C CA . SER A 1 196 ? -13.80100 33.25200 5.85300 1.000 152.10508 188 SER A CA 1
ATOM 1446 C C . SER A 1 196 ? -13.44400 33.19100 4.37400 1.000 159.45333 188 SER A C 1
ATOM 1447 O O . SER A 1 196 ? -12.51100 33.89000 3.96000 1.000 152.87359 188 SER A O 1
ATOM 1450 N N . LEU A 1 197 ? -14.12600 32.35400 3.58300 1.000 163.62488 189 LEU A N 1
ATOM 1451 C CA . LEU A 1 197 ? -13.92500 32.35100 2.13800 1.000 157.73997 189 LEU A CA 1
ATOM 1452 C C . LEU A 1 197 ? -14.58700 33.55500 1.50600 1.000 162.28788 189 LEU A C 1
ATOM 1453 O O . LEU A 1 197 ? -15.76800 33.83000 1.73800 1.000 169.51506 189 LEU A O 1
ATOM 1458 N N . GLY A 1 198 ? -13.81500 34.28200 0.70800 1.000 153.38681 190 GLY A N 1
ATOM 1459 C CA . GLY A 1 198 ? -14.19300 35.64200 0.39500 1.000 152.79200 190 GLY A CA 1
ATOM 1460 C C . GLY A 1 198 ? -13.70300 36.55800 1.50300 1.000 154.88173 190 GLY A C 1
ATOM 1461 O O . GLY A 1 198 ? -13.70000 36.19800 2.69000 1.000 143.35403 190 GLY A O 1
ATOM 1462 N N . THR A 1 199 ? -13.20400 37.73700 1.11700 1.000 157.56889 191 THR A N 1
ATOM 1463 C CA . THR A 1 199 ? -12.61500 38.78600 1.96400 1.000 158.32688 191 THR A CA 1
ATOM 1464 C C . THR A 1 199 ? -11.37800 38.32600 2.75400 1.000 158.01631 191 THR A C 1
ATOM 1465 O O . THR A 1 199 ? -10.95400 39.02200 3.68500 1.000 159.31384 191 THR A O 1
ATOM 1469 N N . GLN A 1 200 ? -10.80100 37.17000 2.43000 1.000 161.87730 192 GLN A N 1
ATOM 1470 C CA . GLN A 1 200 ? -9.52200 36.73700 2.98100 1.000 160.91140 192 GLN A CA 1
ATOM 1471 C C . GLN A 1 200 ? -8.89300 35.86100 1.90500 1.000 163.49592 192 GLN A C 1
ATOM 1472 O O . GLN A 1 200 ? -9.40600 34.77600 1.61400 1.000 156.17399 192 GLN A O 1
ATOM 1478 N N . THR A 1 201 ? -7.82200 36.35500 1.28200 1.000 168.68601 193 THR A N 1
ATOM 1479 C CA . THR A 1 201 ? -7.23400 35.69600 0.12300 1.000 161.79045 193 THR A CA 1
ATOM 1480 C C . THR A 1 201 ? -6.36600 34.51500 0.54400 1.000 151.08390 193 THR A C 1
ATOM 1481 O O . THR A 1 201 ? -5.74100 34.51600 1.61300 1.000 141.62488 193 THR A O 1
ATOM 1485 N N . TYR A 1 202 ? -6.32200 33.50300 -0.32600 1.000 144.68577 194 TYR A N 1
ATOM 1486 C CA . TYR A 1 202 ? -5.52500 32.30300 -0.11000 1.000 124.49914 194 TYR A CA 1
ATOM 1487 C C . TYR A 1 202 ? -4.57200 32.11600 -1.27700 1.000 130.21561 194 TYR A C 1
ATOM 1488 O O . TYR A 1 202 ? -5.00600 31.87200 -2.40900 1.000 142.41971 194 TYR A O 1
ATOM 1497 N N . ILE A 1 203 ? -3.28000 32.22300 -0.99600 1.000 129.20497 195 ILE A N 1
ATOM 1498 C CA . ILE A 1 203 ? -2.24000 32.06500 -2.00100 1.000 125.10711 195 ILE A CA 1
ATOM 1499 C C . ILE A 1 203 ? -1.51900 30.76000 -1.70400 1.000 122.98843 195 ILE A C 1
ATOM 1500 O O . ILE A 1 203 ? -1.17600 30.47100 -0.55000 1.000 118.05100 195 ILE A O 1
ATOM 1505 N N . CYS A 1 204 ? -1.32000 29.97500 -2.74900 1.000 124.14646 196 CYS A N 1
ATOM 1506 C CA . CYS A 1 204 ? -0.60000 28.72200 -2.71900 1.000 112.42664 196 CYS A CA 1
ATOM 1507 C C . CYS A 1 204 ? 0.77200 28.93800 -3.34000 1.000 109.36311 196 CYS A C 1
ATOM 1508 O O . CYS A 1 204 ? 0.87400 29.48200 -4.44000 1.000 131.88687 196 CYS A O 1
ATOM 1511 N N . ASN A 1 205 ? 1.81900 28.56600 -2.61000 1.000 107.94189 197 ASN A N 1
ATOM 1512 C CA . ASN A 1 205 ? 3.20300 28.88700 -2.94400 1.000 105.36790 197 ASN A CA 1
ATOM 1513 C C . ASN A 1 205 ? 3.94300 27.59400 -3.24600 1.000 107.00230 197 ASN A C 1
ATOM 1514 O O . ASN A 1 205 ? 4.25200 26.83000 -2.32800 1.000 114.47688 197 ASN A O 1
ATOM 1519 N N . VAL A 1 206 ? 4.24300 27.36500 -4.52000 1.000 113.02145 198 VAL A N 1
ATOM 1520 C CA . VAL A 1 206 ? 4.90500 26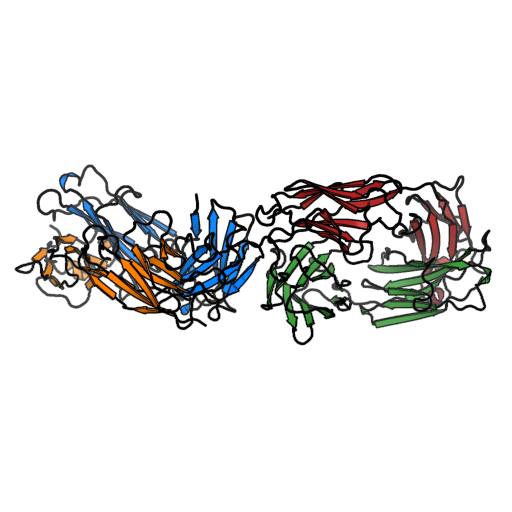.15900 -4.99700 1.000 98.87501 198 VAL A CA 1
ATOM 1521 C C . VAL A 1 206 ? 6.32600 26.52400 -5.39300 1.000 96.88267 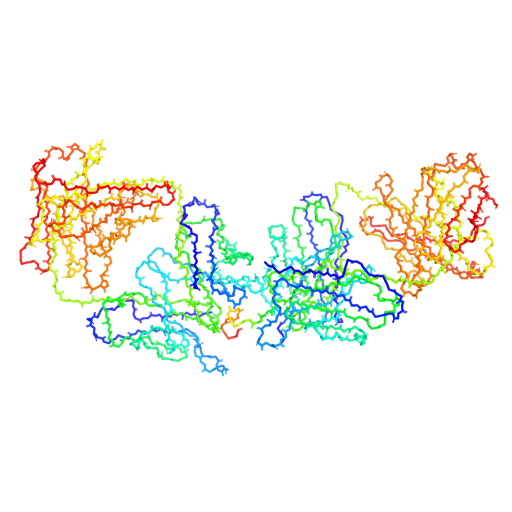198 VAL A C 1
ATOM 1522 O O . VAL A 1 206 ? 6.56200 27.60700 -5.93800 1.000 91.12935 198 VAL A O 1
ATOM 1526 N N . ASN A 1 207 ? 7.28100 25.66600 -5.03400 1.000 94.75083 199 ASN A N 1
ATOM 1527 C CA . ASN A 1 207 ? 8.67900 25.84600 -5.40400 1.000 98.41706 199 ASN A CA 1
ATOM 1528 C C . ASN A 1 207 ? 9.21400 24.50200 -5.88800 1.000 107.26023 199 ASN A C 1
ATOM 1529 O O . ASN A 1 207 ? 9.19600 23.52000 -5.13900 1.000 102.48860 199 ASN A O 1
ATOM 1534 N N . HIS A 1 208 ? 9.65600 24.44700 -7.14600 1.000 116.04812 200 HIS A N 1
ATOM 1535 C CA . HIS A 1 208 ? 10.38600 23.29900 -7.68700 1.000 107.57869 200 HIS A CA 1
ATOM 1536 C C . HIS A 1 208 ? 11.80000 23.76000 -7.99700 1.000 105.89428 200 HIS A C 1
ATOM 1537 O O . HIS A 1 208 ? 12.03300 24.47300 -8.98200 1.000 102.65705 200 HIS A O 1
ATOM 1544 N N . LYS A 1 209 ? 12.72500 23.33500 -7.17000 1.000 109.12887 201 LYS A N 1
ATOM 1545 C CA . LYS A 1 209 ? 14.08900 23.83400 -7.15800 1.000 115.76125 201 LYS A CA 1
ATOM 1546 C C . LYS A 1 209 ? 14.96000 23.31500 -8.31100 1.000 106.07324 201 LYS A C 1
ATOM 1547 O O . LYS A 1 209 ? 15.77500 24.11100 -8.79800 1.000 111.73971 201 LYS A O 1
ATOM 1553 N N . PRO A 1 210 ? 14.87200 22.05900 -8.80300 1.000 100.41204 202 PRO A N 1
ATOM 1554 C CA . PRO A 1 210 ? 15.65000 21.73700 -10.02100 1.000 107.02073 202 PRO A CA 1
ATOM 1555 C C . PRO A 1 210 ? 15.16200 22.38300 -11.31000 1.000 103.55452 202 PRO A C 1
ATOM 1556 O O . PRO A 1 210 ? 15.91500 22.34800 -12.28800 1.000 103.42293 202 PRO A O 1
ATOM 1560 N N . SER A 1 211 ? 13.95900 22.95500 -11.36100 1.000 105.08365 203 SER A N 1
ATOM 1561 C CA . SER A 1 211 ? 13.48600 23.62800 -12.56900 1.000 99.44877 203 SER A CA 1
ATOM 1562 C C . SER A 1 211 ? 13.42500 25.14200 -12.43600 1.000 101.76483 203 SER A C 1
ATOM 1563 O O . SER A 1 211 ? 12.97800 25.79900 -13.38500 1.000 112.08976 203 SER A O 1
ATOM 1566 N N . ASN A 1 212 ? 13.84900 25.69100 -11.29000 1.000 109.09729 204 ASN A N 1
ATOM 1567 C CA . ASN A 1 212 ? 13.80400 27.12100 -10.93800 1.000 115.94022 204 ASN A CA 1
ATOM 1568 C C . ASN A 1 212 ? 12.39600 27.69700 -11.09900 1.000 121.14610 204 ASN A C 1
ATOM 1569 O O . ASN A 1 212 ? 12.20100 28.78800 -11.64100 1.000 126.48622 204 ASN A O 1
ATOM 1574 N N . THR A 1 213 ? 11.40600 26.95300 -10.58300 1.000 114.09263 205 THR A N 1
ATOM 1575 C CA . THR A 1 213 ? 9.99400 27.28800 -10.77300 1.000 105.98376 205 THR A CA 1
ATOM 1576 C C . THR A 1 213 ? 9.37500 27.68600 -9.43400 1.000 113.03724 205 THR A C 1
ATOM 1577 O O . THR A 1 213 ? 9.03600 26.82200 -8.62400 1.000 123.88064 205 THR A O 1
ATOM 1581 N N . LYS A 1 214 ? 9.25800 28.99300 -9.19200 1.000 115.93495 206 LYS A N 1
ATOM 1582 C CA . LYS A 1 214 ? 8.54600 29.54700 -8.04100 1.000 120.10387 206 LYS A CA 1
ATOM 1583 C C . LYS A 1 214 ? 7.22800 30.11700 -8.56000 1.000 99.90672 206 LYS A C 1
ATOM 1584 O O . LYS A 1 214 ? 7.23100 31.01700 -9.40500 1.000 114.69533 206 LYS A O 1
ATOM 1590 N N . VAL A 1 215 ? 6.10800 29.53900 -8.12700 1.000 95.44829 207 VAL A N 1
ATOM 1591 C CA . VAL A 1 215 ? 4.77400 29.92500 -8.58700 1.000 100.96737 207 VAL A CA 1
ATOM 1592 C C . VAL A 1 215 ? 3.91300 30.27000 -7.37500 1.000 118.70897 207 VAL A C 1
ATOM 1593 O O . VAL A 1 215 ? 3.80000 29.46600 -6.44500 1.000 124.43334 207 VAL A O 1
ATOM 1597 N N . ASP A 1 216 ? 3.32700 31.47000 -7.37300 1.000 131.73948 208 ASP A N 1
ATOM 1598 C CA . ASP A 1 216 ? 2.29600 31.84800 -6.41300 1.000 122.81999 208 ASP A CA 1
ATOM 1599 C C . ASP A 1 216 ? 0.95400 31.85000 -7.13100 1.000 118.73002 208 ASP A C 1
ATOM 1600 O O . ASP A 1 216 ? 0.84600 32.33000 -8.26300 1.000 134.72931 208 ASP A O 1
ATOM 1605 N N . LYS A 1 217 ? -0.06700 31.30300 -6.48500 1.000 115.24013 209 LYS A N 1
ATOM 1606 C CA . LYS A 1 217 ? -1.33800 31.07900 -7.15700 1.000 117.35354 209 LYS A CA 1
ATOM 1607 C C . LYS A 1 217 ? -2.46600 31.46800 -6.21600 1.000 136.34003 209 LYS A C 1
ATOM 1608 O O . LYS A 1 217 ? -2.57400 30.92100 -5.11600 1.000 132.34745 209 LYS A O 1
ATOM 1614 N N . LYS A 1 218 ? -3.28200 32.43500 -6.62400 1.000 156.28190 210 LYS A N 1
ATOM 1615 C CA . LYS A 1 218 ? -4.45600 32.79100 -5.84000 1.000 157.98210 210 LYS A CA 1
ATOM 1616 C C . LYS A 1 218 ? -5.53700 31.74700 -6.06800 1.000 146.39650 210 LYS A C 1
ATOM 1617 O O . LYS A 1 218 ? -5.94600 31.49600 -7.20700 1.000 145.78327 210 LYS A O 1
ATOM 1623 N N . VAL A 1 219 ? -5.97500 31.12300 -4.98900 1.000 139.47199 211 VAL A N 1
ATOM 1624 C CA . VAL A 1 219 ? -7.06500 30.16400 -5.02500 1.000 133.92922 211 VAL A CA 1
ATOM 1625 C C . VAL A 1 219 ? -8.30500 30.93200 -4.58100 1.000 132.22375 211 VAL A C 1
ATOM 1626 O O . VAL A 1 219 ? -8.51600 31.19300 -3.39000 1.000 137.55333 211 VAL A O 1
ATOM 1630 N N . GLU A 1 220 ? -9.09100 31.35300 -5.55200 1.000 135.03988 212 GLU A N 1
ATOM 1631 C CA . GLU A 1 220 ? -10.25500 32.19900 -5.36900 1.000 136.41636 212 GLU A CA 1
ATOM 1632 C C . GLU A 1 220 ? -11.54700 31.39600 -5.54800 1.000 141.09060 212 GLU A C 1
ATOM 1633 O O . GLU A 1 220 ? -11.61400 30.55400 -6.45500 1.000 122.36467 212 GLU A O 1
ATOM 1639 N N . PRO A 1 221 ? -12.57000 31.61800 -4.70100 1.000 148.07302 213 PRO A N 1
ATOM 1640 C CA . PRO A 1 221 ? -13.79500 30.79700 -4.76400 1.000 145.27005 213 PRO A CA 1
ATOM 1641 C C . PRO A 1 221 ? -14.63800 31.02500 -6.01200 1.000 141.37485 213 PRO A C 1
ATOM 1642 O O . PRO A 1 221 ? -14.73600 32.13600 -6.53200 1.000 148.10460 213 PRO A O 1
ATOM 1646 N N . LYS A 1 222 ? -15.26600 29.94600 -6.48800 1.000 137.24014 214 LYS A N 1
ATOM 1647 C CA . LYS A 1 222 ? -15.90700 29.95000 -7.80100 1.000 158.09001 214 LYS A CA 1
ATOM 1648 C C . LYS A 1 222 ? -17.43200 29.82400 -7.72300 1.000 180.57428 214 LYS A C 1
ATOM 1649 O O . LYS A 1 222 ? -18.12800 30.43200 -8.54400 1.000 176.94490 214 LYS A O 1
ATOM 1655 N N . SER A 1 223 ? -17.94100 29.13900 -6.68600 1.000 199.43181 215 SER A N 1
ATOM 1656 C CA . SER A 1 223 ? -19.30900 28.60100 -6.48000 1.000 198.53170 215 SER A CA 1
ATOM 1657 C C . SER A 1 223 ? -19.72600 27.58300 -7.53900 1.000 187.74619 215 SER A C 1
ATOM 1658 O O . SER A 1 223 ? -20.51400 26.66500 -7.27700 1.000 171.79691 215 SER A O 1
ATOM 1661 N N . ASP B 2 1 ? 32.44200 -7.23600 11.38600 1.000 153.21047 1 ASP B N 1
ATOM 1662 C CA . ASP B 2 1 ? 31.81100 -6.04500 11.95200 1.000 146.61758 1 ASP B CA 1
ATOM 1663 C C . ASP B 2 1 ? 30.34900 -6.26600 12.32600 1.000 134.24241 1 ASP B C 1
ATOM 1664 O O . ASP B 2 1 ? 29.76600 -7.30100 12.01900 1.000 143.03557 1 ASP B O 1
ATOM 1669 N N . ILE B 2 2 ? 29.75900 -5.26900 12.96800 1.000 112.97144 2 ILE B N 1
ATOM 1670 C CA . ILE B 2 2 ? 28.60400 -5.46900 13.83700 1.000 108.91569 2 ILE B CA 1
ATOM 1671 C C . ILE B 2 2 ? 27.30800 -5.38800 13.03100 1.000 98.23283 2 ILE B C 1
ATOM 1672 O O . ILE B 2 2 ? 27.17200 -4.54400 12.13500 1.000 94.67451 2 ILE B O 1
ATOM 1677 N N . VAL B 2 3 ? 26.40900 -6.35600 13.26000 1.000 91.94523 3 VAL B N 1
ATOM 1678 C CA . VAL B 2 3 ? 25.08200 -6.39000 12.65400 1.000 96.51947 3 VAL B CA 1
ATOM 1679 C C . VAL B 2 3 ? 24.05600 -6.03600 13.73300 1.000 107.14969 3 VAL B C 1
ATOM 1680 O O . VAL B 2 3 ? 24.01000 -6.67400 14.79400 1.000 104.10722 3 VAL B O 1
ATOM 1684 N N . MET B 2 4 ? 23.25300 -4.99900 13.47300 1.000 105.67320 4 MET B N 1
ATOM 1685 C CA . MET B 2 4 ? 22.22700 -4.51200 14.40000 1.000 110.40534 4 MET B CA 1
ATOM 1686 C C . MET B 2 4 ? 20.88100 -5.06000 13.94100 1.000 115.71651 4 MET B C 1
ATOM 1687 O O . MET B 2 4 ? 20.23100 -4.49600 13.05700 1.000 131.93424 4 MET B O 1
ATOM 1692 N N . THR B 2 5 ? 20.47700 -6.19400 14.50700 1.000 106.58120 5 THR B N 1
ATOM 1693 C CA . THR B 2 5 ? 19.19800 -6.81100 14.17700 1.000 96.68791 5 THR B CA 1
ATOM 1694 C C . THR B 2 5 ? 18.13000 -6.20800 15.07800 1.000 92.93483 5 THR B C 1
ATOM 1695 O O . THR B 2 5 ? 18.16400 -6.39000 16.30000 1.000 100.58574 5 THR B O 1
ATOM 1699 N N . GLN B 2 6 ? 17.19600 -5.47200 14.48500 1.000 92.73480 6 GLN B N 1
ATOM 1700 C CA . GLN B 2 6 ? 16.20300 -4.72900 15.24400 1.000 95.18246 6 GLN B CA 1
ATOM 1701 C C . GLN B 2 6 ? 14.84200 -5.38200 15.00400 1.000 99.83039 6 GLN B C 1
ATOM 1702 O O . GLN B 2 6 ? 14.59100 -5.93600 13.92900 1.000 104.74414 6 GLN B O 1
ATOM 1708 N N . SER B 2 7 ? 13.96400 -5.32800 16.01000 1.000 104.19670 7 SER B N 1
ATOM 1709 C CA . SER B 2 7 ? 12.70700 -6.06900 15.97400 1.000 91.31884 7 SER B CA 1
ATOM 1710 C C . SER B 2 7 ? 11.68700 -5.37300 16.86300 1.000 97.35378 7 SER B C 1
ATOM 1711 O O . SER B 2 7 ? 12.06700 -4.77100 17.87500 1.000 124.64126 7 SER B O 1
ATOM 1714 N N . PRO B 2 8 ? 10.38500 -5.39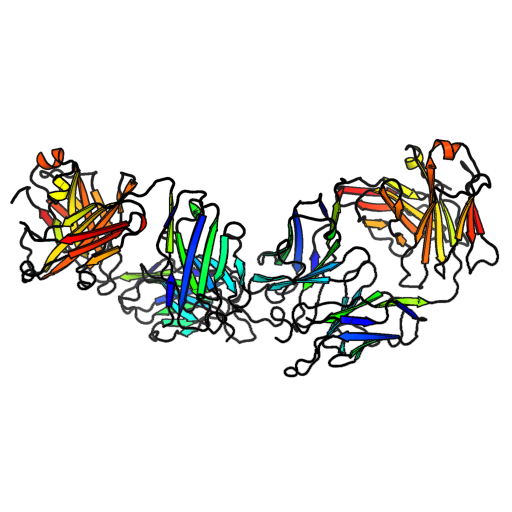700 16.49900 1.000 83.92059 8 PRO B N 1
ATOM 1715 C CA . PRO B 2 8 ? 9.77300 -5.83400 15.23600 1.000 85.90240 8 PRO B CA 1
ATOM 1716 C C . PRO B 2 8 ? 9.89300 -4.78700 14.12600 1.000 111.83446 8 PRO B C 1
ATOM 1717 O O . PRO B 2 8 ? 10.45900 -3.72000 14.34500 1.000 119.04585 8 PRO B O 1
ATOM 1721 N N . SER B 2 9 ? 9.35200 -5.09700 12.94800 1.000 111.87657 9 SER B N 1
ATOM 1722 C CA . SER B 2 9 ? 9.34900 -4.14000 11.84900 1.000 92.75323 9 SER B CA 1
ATOM 1723 C C . SER B 2 9 ? 8.35700 -3.01800 12.12000 1.000 87.17624 9 SER B C 1
ATOM 1724 O O . SER B 2 9 ? 8.72400 -1.84500 12.22900 1.000 88.65537 9 SER B O 1
ATOM 1727 N N . SER B 2 10 ? 7.09400 -3.36400 12.24900 1.000 83.17576 10 SER B N 1
ATOM 1728 C CA . SER B 2 10 ? 6.07400 -2.42600 12.65600 1.000 83.84690 10 SER B CA 1
ATOM 1729 C C . SER B 2 10 ? 5.37400 -2.96300 13.89000 1.000 100.84104 10 SER B C 1
ATOM 1730 O O . SER B 2 10 ? 5.37800 -4.17100 14.14400 1.000 128.43908 10 SER B O 1
ATOM 1733 N N . LEU B 2 11 ? 4.80000 -2.05800 14.67300 1.000 94.51923 11 LEU B N 1
ATOM 1734 C CA . LEU B 2 11 ? 3.91600 -2.47200 15.75200 1.000 100.87262 11 LEU B CA 1
ATOM 1735 C C . LEU B 2 11 ? 2.87700 -1.37000 15.94300 1.000 101.08844 11 LEU B C 1
ATOM 1736 O O . LEU B 2 11 ? 3.20500 -0.18000 15.89600 1.000 91.45570 11 LEU B O 1
ATOM 1741 N N . THR B 2 12 ? 1.61300 -1.77200 16.08900 1.000 99.51456 12 THR B N 1
ATOM 1742 C CA . THR B 2 12 ? 0.49000 -0.84200 16.09300 1.000 92.26633 12 THR B CA 1
ATOM 1743 C C . THR B 2 12 ? -0.17500 -0.89000 17.45700 1.000 107.14706 12 THR B C 1
ATOM 1744 O O . THR B 2 12 ? -0.61500 -1.95800 17.90300 1.000 114.70586 12 THR B O 1
ATOM 1748 N N . VAL B 2 13 ? -0.23600 0.26900 18.11600 1.000 103.89140 13 VAL B N 1
ATOM 1749 C CA . VAL B 2 13 ? -0.68900 0.38700 19.49300 1.000 96.38524 13 VAL B CA 1
ATOM 1750 C C . VAL B 2 13 ? -1.71000 1.51100 19.62300 1.000 97.36957 13 VAL B C 1
ATOM 1751 O O . VAL B 2 13 ? -1.70300 2.48200 18.85800 1.000 89.96079 13 VAL B O 1
ATOM 1755 N N . THR B 2 14 ? -2.61900 1.34300 20.58900 1.000 103.28344 14 THR B N 1
ATOM 1756 C CA . THR B 2 14 ? -3.55400 2.38600 20.98400 1.000 95.84044 14 THR B CA 1
ATOM 1757 C C . THR B 2 14 ? -2.78500 3.45900 21.74700 1.000 94.90612 14 THR B C 1
ATOM 1758 O O . THR B 2 14 ? -1.76700 3.17000 22.37500 1.000 103.50452 14 THR B O 1
ATOM 1762 N N . ALA B 2 15 ? -3.25200 4.70900 21.65400 1.000 95.47724 15 ALA B N 1
ATOM 1763 C CA . ALA B 2 15 ? -2.57100 5.85500 22.25700 1.000 77.40928 15 ALA B CA 1
ATOM 1764 C C . ALA B 2 15 ? -2.69100 5.78700 23.77500 1.000 92.74533 15 ALA B C 1
ATOM 1765 O O . ALA B 2 15 ? -3.79400 5.86400 24.31800 1.000 97.33009 15 ALA B O 1
ATOM 1767 N N . GLY B 2 16 ? -1.56400 5.60700 24.46000 1.000 100.38572 16 GLY B N 1
ATOM 1768 C CA . GLY B 2 16 ? -1.53200 5.38700 25.89100 1.000 87.35258 16 GLY B CA 1
ATOM 1769 C C . GLY B 2 16 ? -0.94900 4.05100 26.31200 1.000 97.48800 16 GLY B C 1
ATOM 1770 O O . GLY B 2 16 ? -0.55700 3.90800 27.47700 1.000 125.06763 16 GLY B O 1
ATOM 1771 N N . GLU B 2 17 ? -0.86900 3.06800 25.41000 1.000 88.75011 17 GLU B N 1
ATOM 1772 C CA . GLU B 2 17 ? -0.31300 1.75400 25.72700 1.000 105.75742 17 GLU B CA 1
ATOM 1773 C C . GLU B 2 17 ? 1.20400 1.82600 25.96000 1.000 106.69437 17 GLU B C 1
ATOM 1774 O O . GLU B 2 17 ? 1.86800 2.82600 25.67700 1.000 99.49351 17 GLU B O 1
ATOM 1780 N N . LYS B 2 18 ? 1.74800 0.73900 26.50300 1.000 124.97814 18 LYS B N 1
ATOM 1781 C CA . LYS B 2 18 ? 3.17600 0.60300 26.74600 1.000 113.05303 18 LYS B CA 1
ATOM 1782 C C . LYS B 2 18 ? 3.78500 -0.14900 25.56800 1.000 110.19216 18 LYS B C 1
ATOM 1783 O O . LYS B 2 18 ? 3.20400 -1.12200 25.07700 1.000 127.35738 18 LYS B O 1
ATOM 1789 N N . VAL B 2 19 ? 4.93300 0.33500 25.08100 1.000 96.89320 19 VAL B N 1
ATOM 1790 C CA . VAL B 2 19 ? 5.56500 -0.16000 23.85700 1.000 94.31920 19 VAL B CA 1
ATOM 1791 C C . VAL B 2 19 ? 7.02400 -0.50200 24.13000 1.000 93.54806 19 VAL B C 1
ATOM 1792 O O . VAL B 2 19 ? 7.78800 0.34900 24.59600 1.000 105.74426 19 VAL B O 1
ATOM 1796 N N . SER B 2 20 ? 7.42300 -1.72100 23.78700 1.000 92.56899 20 SER B N 1
ATOM 1797 C CA . SER B 2 20 ? 8.81300 -2.13800 23.87100 1.000 100.52258 20 SER B CA 1
ATOM 1798 C C . SER B 2 20 ? 9.30400 -2.56500 22.49700 1.000 106.98914 20 SER B C 1
ATOM 1799 O O . SER B 2 20 ? 8.54800 -3.16100 21.72000 1.000 109.01570 20 SER B O 1
ATOM 1802 N N . MET B 2 21 ? 10.56300 -2.23800 22.18500 1.000 99.04609 21 MET B N 1
ATOM 1803 C CA . MET B 2 21 ? 11.16200 -2.67900 20.93200 1.000 95.57462 21 MET B CA 1
ATOM 1804 C C . MET B 2 21 ? 12.62000 -3.06000 21.17000 1.000 90.18976 21 MET B C 1
ATOM 1805 O O . MET B 2 21 ? 13.30300 -2.44300 21.99500 1.000 100.11990 21 MET B O 1
ATOM 1810 N N . SER B 2 22 ? 13.06900 -4.10500 20.46900 1.000 91.80838 22 SER B N 1
ATOM 1811 C CA . SER B 2 22 ? 14.34400 -4.76000 20.71000 1.000 100.92526 22 SER B CA 1
ATOM 1812 C C . SER B 2 22 ? 15.39400 -4.40700 19.65900 1.000 113.94524 22 SER B C 1
ATOM 1813 O O . SER B 2 22 ? 15.09400 -4.32600 18.46100 1.000 112.25820 22 SER B O 1
ATOM 1816 N N . CYS B 2 23 ? 16.64500 -4.27600 20.11300 1.000 105.84690 23 CYS B N 1
ATOM 1817 C CA . CYS B 2 23 ? 17.80300 -4.10500 19.24200 1.000 94.06917 23 CYS B CA 1
ATOM 1818 C C . CYS B 2 23 ? 18.90300 -5.02700 19.74200 1.000 104.53622 23 CYS B C 1
ATOM 1819 O O . CYS B 2 23 ? 19.37200 -4.87200 20.87300 1.000 114.69007 23 CYS B O 1
ATOM 1822 N N . LYS B 2 24 ? 19.31700 -5.98200 18.91200 1.000 103.93088 24 LYS B N 1
ATOM 1823 C CA . LYS B 2 24 ? 20.28300 -7.00300 19.29900 1.000 94.70346 24 LYS B CA 1
ATOM 1824 C C . LYS B 2 24 ? 21.49100 -6.93400 18.37800 1.000 94.76926 24 LYS B C 1
ATOM 1825 O O . LYS B 2 24 ? 21.34000 -6.92200 17.15100 1.000 107.97610 24 LYS B O 1
ATOM 1831 N N . SER B 2 25 ? 22.68700 -6.90100 18.96500 1.000 82.70465 25 SER B N 1
ATOM 1832 C CA . SER B 2 25 ? 23.91600 -6.71800 18.20300 1.000 99.38560 25 SER B CA 1
ATOM 1833 C C . SER B 2 25 ? 24.72000 -8.00900 18.10500 1.000 109.26573 25 SER B C 1
ATOM 1834 O O . SER B 2 25 ? 24.72600 -8.82500 19.02400 1.000 112.80037 25 SER B O 1
ATOM 1837 N N . SER B 2 26 ? 25.41100 -8.18700 16.97600 1.000 118.06416 26 SER B N 1
ATOM 1838 C CA . SER B 2 26 ? 26.15500 -9.42400 16.73900 1.000 122.50153 26 SER B CA 1
ATOM 1839 C C . SER B 2 26 ? 27.46000 -9.50400 17.51900 1.000 121.56984 26 SER B C 1
ATOM 1840 O O . SER B 2 26 ? 28.10400 -10.55800 17.49700 1.000 121.50667 26 SER B O 1
ATOM 1843 N N . GLN B 2 27 ? 27.90500 -8.40500 18.12400 1.000 119.20640 27 GLN B N 1
ATOM 1844 C CA . GLN B 2 27 ? 29.01800 -8.37900 19.06200 1.000 124.72285 27 GLN B CA 1
ATOM 1845 C C . GLN B 2 27 ? 28.58700 -7.55600 20.26700 1.000 131.36575 27 GLN B C 1
ATOM 1846 O O . GLN B 2 27 ? 27.58600 -6.83900 20.21800 1.000 138.59556 27 GLN B O 1
ATOM 1852 N N . SER B 2 28 A 29.34900 -7.65500 21.35400 1.000 134.68457 27 SER B N 1
ATOM 1853 C CA . SER B 2 28 A 29.06200 -6.85300 22.53800 1.000 128.02588 27 SER B CA 1
ATOM 1854 C C . SER B 2 28 A 29.40000 -5.38600 22.30500 1.000 125.64401 27 SER B C 1
ATOM 1855 O O . SER B 2 28 A 30.32600 -5.04700 21.56600 1.000 136.33740 27 SER B O 1
ATOM 1858 N N . LEU B 2 29 B 28.61600 -4.51000 22.92900 1.000 107.73397 27 LEU B N 1
ATOM 1859 C CA . LEU B 2 29 B 28.81500 -3.07400 22.80600 1.000 100.79366 27 LEU B CA 1
ATOM 1860 C C . LEU B 2 29 B 29.28800 -2.43100 24.09700 1.000 117.61937 27 LEU B C 1
ATOM 1861 O O . LEU B 2 29 B 29.25600 -1.20000 24.20000 1.000 118.22997 27 LEU B O 1
ATOM 1866 N N . PHE B 2 30 C 29.68600 -3.23400 25.09000 1.000 132.57642 27 PHE B N 1
ATOM 1867 C CA . PHE B 2 30 C 30.18900 -2.75000 26.37300 1.000 129.67607 27 PHE B CA 1
ATOM 1868 C C . PHE B 2 30 C 31.70500 -2.60500 26.29000 1.000 129.39446 27 PHE B C 1
ATOM 1869 O O . PHE B 2 30 C 32.39100 -3.47400 25.73900 1.000 146.47019 27 PHE B O 1
ATOM 1877 N N . THR B 2 31 D 32.23700 -1.51800 26.86100 1.000 126.54938 27 THR B N 1
ATOM 1878 C CA . THR B 2 31 D 33.64100 -1.18300 26.60100 1.000 152.49986 27 THR B CA 1
ATOM 1879 C C . THR B 2 31 D 34.62000 -1.81400 27.58400 1.000 171.83902 27 THR B C 1
ATOM 1880 O O . THR B 2 31 D 35.78600 -2.03400 27.22100 1.000 169.60191 27 THR B O 1
ATOM 1884 N N . SER B 2 32 E 34.16300 -2.03900 28.82800 1.000 178.85829 27 SER B N 1
ATOM 1885 C CA . SER B 2 32 E 34.80700 -2.57400 30.03600 1.000 169.57033 27 SER B CA 1
ATOM 1886 C C . SER B 2 32 E 35.82000 -1.61700 30.66700 1.000 160.77980 27 SER B C 1
ATOM 1887 O O . SER B 2 32 E 36.25100 -1.86300 31.79300 1.000 151.22603 27 SER B O 1
ATOM 1890 N N . GLY B 2 33 F 36.18600 -0.52600 29.99100 1.000 170.63098 27 GLY B N 1
ATOM 1891 C CA . GLY B 2 33 F 37.02300 0.50400 30.57500 1.000 175.21048 27 GLY B CA 1
ATOM 1892 C C . GLY B 2 33 F 36.26800 1.71200 31.10000 1.000 174.24458 27 GLY B C 1
ATOM 1893 O O . GLY B 2 33 F 36.37600 2.05600 32.28000 1.000 166.62787 27 GLY B O 1
ATOM 1894 N N . LYS B 2 34 ? 35.46700 2.34900 30.23500 1.000 185.61173 28 LYS B N 1
ATOM 1895 C CA . LYS B 2 34 ? 34.62000 3.47300 30.63100 1.000 180.13739 28 LYS B CA 1
ATOM 1896 C C . LYS B 2 34 ? 33.33300 3.02700 31.30800 1.000 160.41660 28 LYS B C 1
ATOM 1897 O O . LYS B 2 34 ? 32.59200 3.89100 31.79700 1.000 146.99657 28 LYS B O 1
ATOM 1903 N N . GLN B 2 35 ? 33.04100 1.71600 31.26700 1.000 156.61351 29 GLN B N 1
ATOM 1904 C CA . GLN B 2 35 ? 31.92900 1.05200 31.96800 1.000 150.57858 29 GLN B CA 1
ATOM 1905 C C . GLN B 2 35 ? 30.55000 1.55400 31.52900 1.000 134.09239 29 GLN B C 1
ATOM 1906 O O . GLN B 2 35 ? 29.69700 1.88300 32.35700 1.000 121.44614 29 GLN B O 1
ATOM 1912 N N . LYS B 2 36 ? 30.33700 1.59700 30.20500 1.000 147.95458 30 LYS B N 1
ATOM 1913 C CA . LYS B 2 36 ? 29.06400 1.99400 29.59800 1.000 141.83016 30 LYS B CA 1
ATOM 1914 C C . LYS B 2 36 ? 28.93000 1.43100 28.17700 1.000 126.20987 30 LYS B C 1
ATOM 1915 O O . LYS B 2 36 ? 29.92700 1.19700 27.48600 1.000 124.15699 30 LYS B O 1
ATOM 1921 N N . ASN B 2 37 ? 27.67400 1.19000 27.77300 1.000 122.50679 31 ASN B N 1
ATOM 1922 C CA . ASN B 2 37 ? 27.34100 0.65300 26.45100 1.000 124.49914 31 ASN B CA 1
ATOM 1923 C C . ASN B 2 37 ? 27.31600 1.74300 25.38800 1.000 115.24540 31 ASN B C 1
ATOM 1924 O O . ASN B 2 37 ? 26.72200 2.79900 25.59000 1.000 110.84487 31 ASN B O 1
ATOM 1929 N N . TYR B 2 38 ? 27.93900 1.47500 24.24000 1.000 113.58730 32 TYR B N 1
ATOM 1930 C CA . TYR B 2 38 ? 27.88400 2.39900 23.10100 1.000 116.26920 32 TYR B CA 1
ATOM 1931 C C . TYR B 2 38 ? 26.75900 1.98900 22.15100 1.000 117.90098 32 TYR B C 1
ATOM 1932 O O . TYR B 2 38 ? 26.95900 1.30800 21.14300 1.000 122.64628 32 TYR B O 1
ATOM 1941 N N . LEU B 2 39 ? 25.54400 2.41900 22.49600 1.000 105.94165 33 LEU B N 1
ATOM 1942 C CA . LEU B 2 39 ? 24.37400 2.21200 21.66000 1.000 91.30568 33 LEU B CA 1
ATOM 1943 C C . LEU B 2 39 ? 23.50100 3.45900 21.73200 1.000 102.75443 33 LEU B C 1
ATOM 1944 O O . LEU B 2 39 ? 23.39800 4.10200 22.78300 1.000 98.40654 33 LEU B O 1
ATOM 1949 N N . THR B 2 40 ? 22.85600 3.78600 20.59800 1.000 96.73528 34 THR B N 1
ATOM 1950 C CA . THR B 2 40 ? 22.08000 5.00500 20.47000 1.000 84.56014 34 THR B CA 1
ATOM 1951 C C . THR B 2 40 ? 20.73100 4.69000 19.81100 1.000 94.99560 34 THR B C 1
ATOM 1952 O O . THR B 2 40 ? 20.65500 3.83700 18.92300 1.000 108.16823 34 THR B O 1
ATOM 1956 N N . TRP B 2 41 ? 19.66700 5.33400 20.30200 1.000 89.22912 35 TRP B N 1
ATOM 1957 C CA . TRP B 2 41 ? 18.32700 5.29400 19.73600 1.000 90.64508 35 TRP B CA 1
ATOM 1958 C C . TRP B 2 41 ? 18.01900 6.65500 19.13700 1.000 96.30628 35 TRP B C 1
ATOM 1959 O O . TRP B 2 41 ? 18.20100 7.67500 19.81600 1.000 115.79809 35 TRP B O 1
ATOM 1970 N N . TYR B 2 42 ? 17.54700 6.66100 17.87800 1.000 91.61362 36 TYR B N 1
ATOM 1971 C CA . TYR B 2 42 ? 17.12700 7.84000 17.12200 1.000 82.62570 36 TYR B CA 1
ATOM 1972 C C . TYR B 2 42 ? 15.66200 7.72700 16.71700 1.000 79.48321 36 TYR B C 1
ATOM 1973 O O . TYR B 2 42 ? 15.16400 6.64200 16.41100 1.000 74.03519 36 TYR B O 1
ATOM 1982 N N . GLN B 2 43 ? 15.01200 8.87200 16.59600 1.000 79.35162 37 GLN B N 1
ATOM 1983 C CA . GLN B 2 43 ? 13.62600 8.98000 16.15700 1.000 76.08017 37 GLN B CA 1
ATOM 1984 C C . GLN B 2 43 ? 13.61900 9.68500 14.80300 1.000 80.63335 37 GLN B C 1
ATOM 1985 O O . GLN B 2 43 ? 14.24500 10.73600 14.66100 1.000 88.42376 37 GLN B O 1
ATOM 1991 N N . GLN B 2 44 ? 12.94200 9.12100 13.80200 1.000 81.52556 38 GLN B N 1
ATOM 1992 C CA . GLN B 2 44 ? 12.74700 9.82000 12.53000 1.000 87.22625 38 GLN B CA 1
ATOM 1993 C C . GLN B 2 44 ? 11.25200 9.98600 12.32600 1.000 93.94547 38 GLN B C 1
ATOM 1994 O O . GLN B 2 44 ? 10.58700 9.08000 11.80000 1.000 87.44733 38 GLN B O 1
ATOM 2000 N N . LYS B 2 45 ? 10.74700 11.15100 12.73500 1.000 101.64113 39 LYS B N 1
ATOM 2001 C CA . LYS B 2 45 ? 9.39500 11.56200 12.39900 1.000 96.00625 39 LYS B CA 1
ATOM 2002 C C . LYS B 2 45 ? 9.33000 11.79700 10.88300 1.000 95.77727 39 LYS B C 1
ATOM 2003 O O . LYS B 2 45 ? 10.35600 12.12900 10.27800 1.000 103.35450 39 LYS B O 1
ATOM 2009 N N . PRO B 2 46 ? 8.19000 11.50200 10.23400 1.000 104.05195 40 PRO B N 1
ATOM 2010 C CA . PRO B 2 46 ? 8.12700 11.48600 8.75900 1.000 88.07635 40 PRO B CA 1
ATOM 2011 C C . PRO B 2 46 ? 8.38100 12.84700 8.13000 1.000 92.27159 40 PRO B C 1
ATOM 2012 O O . PRO B 2 46 ? 7.81000 13.85600 8.54300 1.000 94.87190 40 PRO B O 1
ATOM 2016 N N . GLY B 2 47 ? 9.28000 12.86200 7.14800 1.000 96.22470 41 GLY B N 1
ATOM 2017 C CA . GLY B 2 47 ? 9.66200 14.08600 6.47800 1.000 81.72296 41 GLY B CA 1
ATOM 2018 C C . GLY B 2 47 ? 10.73500 14.89000 7.17700 1.000 93.09800 41 GLY B C 1
ATOM 2019 O O . GLY B 2 47 ? 10.97000 16.04100 6.80500 1.000 85.40498 41 GLY B O 1
ATOM 2020 N N . GLN B 2 48 ? 11.42800 14.31600 8.15000 1.000 109.88949 42 GLN B N 1
ATOM 2021 C CA . GLN B 2 48 ? 12.39700 15.02500 8.97200 1.000 93.81125 42 GLN B CA 1
ATOM 2022 C C . GLN B 2 48 ? 13.69700 14.24400 9.04600 1.000 95.67989 42 GLN B C 1
ATOM 2023 O O . GLN B 2 48 ? 13.72100 13.03900 8.77100 1.000 92.67690 42 GLN B O 1
ATOM 2029 N N . PRO B 2 49 ? 14.80100 14.89300 9.41200 1.000 87.06570 43 PRO B N 1
ATOM 2030 C CA . PRO B 2 49 ? 16.00000 14.13500 9.75700 1.000 84.64699 43 PRO B CA 1
ATOM 2031 C C . PRO B 2 49 ? 15.82900 13.39600 11.07200 1.000 97.56433 43 PRO B C 1
ATOM 2032 O O . PRO B 2 49 ? 14.91000 13.70600 11.85300 1.000 93.63228 43 PRO B O 1
ATOM 2036 N N . PRO B 2 50 ? 16.67600 12.39300 11.33300 1.000 95.14825 44 PRO B N 1
ATOM 2037 C CA . PRO B 2 50 ? 16.65200 11.72600 12.63700 1.000 90.41084 44 PRO B CA 1
ATOM 2038 C C . PRO B 2 50 ? 16.98800 12.64900 13.79900 1.000 97.86173 44 PRO B C 1
ATOM 2039 O O . PRO B 2 50 ? 17.85500 13.52300 13.70700 1.000 106.10746 44 PRO B O 1
ATOM 2043 N N . LYS B 2 51 ? 16.22700 12.46800 14.87900 1.000 105.56002 45 LYS B N 1
ATOM 2044 C CA . LYS B 2 51 ? 16.38000 13.20100 16.12900 1.000 93.29540 45 LYS B CA 1
ATOM 2045 C C . LYS B 2 51 ? 17.03400 12.27300 17.14200 1.000 90.97670 45 LYS B C 1
ATOM 2046 O O . LYS B 2 51 ? 16.65700 11.10000 17.24500 1.000 79.12001 45 LYS B O 1
ATOM 2052 N N . LEU B 2 52 ? 18.06300 12.76900 17.82100 1.000 83.92059 46 LEU B N 1
ATOM 2053 C CA . LEU B 2 52 ? 18.72600 11.98000 18.84900 1.000 90.48453 46 LEU B CA 1
ATOM 2054 C C . LEU B 2 52 ? 17.82400 11.81600 20.06900 1.000 87.49207 46 LEU B C 1
ATOM 2055 O O . LEU B 2 52 ? 17.38800 12.79900 20.67900 1.000 85.90240 46 LEU B O 1
ATOM 2060 N N . LEU B 2 53 ? 17.59900 10.56800 20.46900 1.000 86.16823 47 LEU B N 1
ATOM 2061 C CA . LEU B 2 53 ? 16.81500 10.30600 21.66400 1.000 82.44410 47 LEU B CA 1
ATOM 2062 C C . LEU B 2 53 ? 17.68600 9.86100 22.82400 1.000 98.28020 47 LEU B C 1
ATOM 2063 O O . LEU B 2 53 ? 17.63900 10.45300 23.90200 1.000 107.75239 47 LEU B O 1
ATOM 2068 N N . ILE B 2 54 ? 18.40600 8.75900 22.66300 1.000 93.25329 48 ILE B N 1
ATOM 2069 C CA . ILE B 2 54 ? 19.09700 8.14800 23.79200 1.000 89.74234 48 ILE B CA 1
ATOM 2070 C C . ILE B 2 54 ? 20.48600 7.71500 23.34300 1.000 92.92430 48 ILE B C 1
ATOM 2071 O O . ILE B 2 54 ? 20.62200 6.94200 22.39400 1.000 108.85252 48 ILE B O 1
ATOM 2076 N N . TYR B 2 55 ? 21.50800 8.14600 24.08300 1.000 99.89882 49 TYR B N 1
ATOM 2077 C CA . TYR B 2 55 ? 22.89700 7.72100 23.95100 1.000 96.20364 49 TYR B CA 1
ATOM 2078 C C . TYR B 2 55 ? 23.29100 7.00700 25.23000 1.000 99.16189 49 TYR B C 1
ATOM 2079 O O . TYR B 2 55 ? 22.57300 7.05800 26.23400 1.000 118.74845 49 TYR B O 1
ATOM 2088 N N . TRP B 2 56 ? 24.40300 6.26800 25.15100 1.000 94.50607 50 TRP B N 1
ATOM 2089 C CA . TRP B 2 56 ? 24.94400 5.40800 26.22300 1.000 90.39505 50 TRP B CA 1
ATOM 2090 C C . TRP B 2 56 ? 23.95900 4.35500 26.74100 1.000 85.29707 50 TRP B C 1
ATOM 2091 O O . TRP B 2 56 ? 24.06500 3.92600 27.89100 1.000 103.81245 50 TRP B O 1
ATOM 2102 N N . ALA B 2 57 ? 22.98700 3.99500 25.89800 1.000 92.99010 51 ALA B N 1
ATOM 2103 C CA . ALA B 2 57 ? 21.93900 2.97900 25.96300 1.000 106.73122 51 ALA B CA 1
ATOM 2104 C C . ALA B 2 57 ? 20.81600 3.29300 26.94300 1.000 107.53395 51 ALA B C 1
ATOM 2105 O O . ALA B 2 57 ? 19.74400 2.68900 26.84700 1.000 106.55751 51 ALA B O 1
ATOM 2107 N N . SER B 2 58 ? 21.01100 4.28200 27.81800 1.000 112.26609 52 SER B N 1
ATOM 2108 C CA . SER B 2 58 ? 20.02600 4.63600 28.83300 1.000 119.51696 52 SER B CA 1
ATOM 2109 C C . SER B 2 58 ? 19.88800 6.12800 29.06500 1.000 123.53850 52 SER B C 1
ATOM 2110 O O . SER B 2 58 ? 18.92400 6.53300 29.72200 1.000 144.03832 52 SER B O 1
ATOM 2113 N N . THR B 2 59 ? 20.80100 6.96000 28.56700 1.000 116.32711 53 THR B N 1
ATOM 2114 C CA . THR B 2 59 ? 20.81800 8.37700 28.92000 1.000 99.10399 53 THR B CA 1
ATOM 2115 C C . THR B 2 59 ? 19.99800 9.17200 27.91900 1.000 93.05063 53 THR B C 1
ATOM 2116 O O . THR B 2 59 ? 20.39100 9.31300 26.76000 1.000 143.57248 53 THR B O 1
ATOM 2120 N N . ARG B 2 60 ? 18.89000 9.73400 28.37500 1.000 85.98663 54 ARG B N 1
ATOM 2121 C CA . ARG B 2 60 ? 18.03700 10.47900 27.47100 1.000 105.25736 54 ARG B CA 1
ATOM 2122 C C . ARG B 2 60 ? 18.63100 11.85500 27.22200 1.000 93.74282 54 ARG B C 1
ATOM 2123 O O . ARG B 2 60 ? 19.45500 12.34500 27.99200 1.000 99.22242 54 ARG B O 1
ATOM 2131 N N . ASN B 2 61 ? 18.28000 12.42200 26.07500 1.000 96.14574 55 ASN B N 1
ATOM 2132 C CA . ASN B 2 61 ? 18.89500 13.63300 25.56300 1.000 103.74928 55 ASN B CA 1
ATOM 2133 C C . ASN B 2 61 ? 18.28000 14.83800 26.27200 1.000 98.36443 55 ASN B C 1
ATOM 2134 O O . ASN B 2 61 ? 17.18000 14.76600 26.83700 1.000 95.18510 55 ASN B O 1
ATOM 2139 N N . SER B 2 62 ? 18.98100 15.96400 26.17000 1.000 97.78541 56 SER B N 1
ATOM 2140 C CA . SER B 2 62 ? 18.64000 17.21300 26.83500 1.000 110.51325 56 SER B CA 1
ATOM 2141 C C . SER B 2 62 ? 17.38100 17.80100 26.20600 1.000 119.76173 56 SER B C 1
ATOM 2142 O O . SER B 2 62 ? 17.43100 18.47700 25.17700 1.000 137.66651 56 SER B O 1
ATOM 2145 N N . GLY B 2 63 ? 16.24800 17.56900 26.85600 1.000 117.69569 57 GLY B N 1
ATOM 2146 C CA . GLY B 2 63 ? 14.96600 18.05800 26.40000 1.000 113.80575 57 GLY B CA 1
ATOM 2147 C C . GLY B 2 63 ? 13.92000 16.96900 26.28800 1.000 124.36228 57 GLY B C 1
ATOM 2148 O O . GLY B 2 63 ? 12.71900 17.26600 26.27200 1.000 127.69689 57 GLY B O 1
ATOM 2149 N N . LEU B 2 64 ? 14.36000 15.70200 26.25400 1.000 131.08940 58 LEU B N 1
ATOM 2150 C CA . LEU B 2 64 ? 13.46100 14.58900 25.94200 1.000 129.90505 58 LEU B CA 1
ATOM 2151 C C . LEU B 2 64 ? 12.57000 14.28000 27.13400 1.000 122.70155 58 LEU B C 1
ATOM 2152 O O . LEU B 2 64 ? 13.07300 14.21000 28.25900 1.000 146.69917 58 LEU B O 1
ATOM 2157 N N . PRO B 2 65 ? 11.25800 14.11400 26.93700 1.000 115.22961 59 PRO B N 1
ATOM 2158 C CA . PRO B 2 65 ? 10.39900 13.66900 28.03700 1.000 132.31850 59 PRO B CA 1
ATOM 2159 C C . PRO B 2 65 ? 10.71100 12.24400 28.46500 1.000 134.94776 59 PRO B C 1
ATOM 2160 O O . PRO B 2 65 ? 11.27700 11.43900 27.72400 1.000 124.35965 59 PRO B O 1
ATOM 2164 N N . ASP B 2 66 ? 10.34000 11.96100 29.71100 1.000 138.59556 60 ASP B N 1
ATOM 2165 C CA . ASP B 2 66 ? 10.81000 10.79500 30.44700 1.000 138.20868 60 ASP B CA 1
ATOM 2166 C C . ASP B 2 66 ? 10.14900 9.49100 30.03900 1.000 117.79570 60 ASP B C 1
ATOM 2167 O O . ASP B 2 66 ? 10.58900 8.43600 30.51100 1.000 114.29265 60 ASP B O 1
ATOM 2172 N N . ARG B 2 67 ? 9.11900 9.53000 29.18500 1.000 109.95792 61 ARG B N 1
ATOM 2173 C CA . ARG B 2 67 ? 8.44900 8.30200 28.77900 1.000 102.51492 61 ARG B CA 1
ATOM 2174 C C . ARG B 2 67 ? 9.31400 7.43200 27.86900 1.000 114.28739 61 ARG B C 1
ATOM 2175 O O . ARG B 2 67 ? 9.08900 6.22100 27.80800 1.000 122.75946 61 ARG B O 1
ATOM 2183 N N . PHE B 2 68 ? 10.31800 8.00800 27.20300 1.000 103.63874 62 PHE B N 1
ATOM 2184 C CA . PHE B 2 68 ? 11.28800 7.24700 26.42400 1.000 105.31789 62 PHE B CA 1
ATOM 2185 C C . PHE B 2 68 ? 12.38900 6.77800 27.35800 1.000 105.97060 62 PHE B C 1
ATOM 2186 O O . PHE B 2 68 ? 13.07000 7.60100 27.97400 1.000 136.56374 62 PHE B O 1
ATOM 2194 N N . THR B 2 69 ? 12.54400 5.46600 27.49300 1.000 90.35557 63 THR B N 1
ATOM 2195 C CA . THR B 2 69 ? 13.55500 4.89100 28.37500 1.000 108.60513 63 THR B CA 1
ATOM 2196 C C . THR B 2 69 ? 14.28400 3.76300 27.65800 1.000 103.78613 63 THR B C 1
ATOM 2197 O O . THR B 2 69 ? 13.66200 2.93400 26.98900 1.000 105.22051 63 THR B O 1
ATOM 2201 N N . GLY B 2 70 ? 15.60500 3.74200 27.78200 1.000 89.30018 64 GLY B N 1
ATOM 2202 C CA . GLY B 2 70 ? 16.42800 2.74500 27.12800 1.000 95.92203 64 GLY B CA 1
ATOM 2203 C C . GLY B 2 70 ? 17.05200 1.82800 28.16400 1.000 105.88112 64 GLY B C 1
ATOM 2204 O O . GLY B 2 70 ? 17.57400 2.29100 29.17300 1.000 126.99944 64 GLY B O 1
ATOM 2205 N N . SER B 2 71 ? 16.98500 0.53300 27.90000 1.000 107.43130 65 SER B N 1
ATOM 2206 C CA . SER B 2 71 ? 17.51700 -0.48700 28.78600 1.000 113.33727 65 SER B CA 1
ATOM 2207 C C . SER B 2 71 ? 18.30900 -1.48900 27.96000 1.000 108.07348 65 SER B C 1
ATOM 2208 O O . SER B 2 71 ? 18.37000 -1.39900 26.73200 1.000 119.40905 65 SER B O 1
ATOM 2211 N N . GLY B 2 72 ? 18.87400 -2.48100 28.63400 1.000 111.06858 66 GLY B N 1
ATOM 2212 C CA . GLY B 2 72 ? 19.67500 -3.49600 27.98400 1.000 103.83877 66 GLY B CA 1
ATOM 2213 C C . GLY B 2 72 ? 21.16300 -3.26300 28.19800 1.000 115.27698 66 GLY B C 1
ATOM 2214 O O . GLY B 2 72 ? 21.60300 -2.18500 28.60400 1.000 87.33152 66 GLY B O 1
ATOM 2215 N N . SER B 2 73 ? 21.95200 -4.30900 27.93800 1.000 125.98879 67 SER B N 1
ATOM 2216 C CA . SER B 2 73 ? 23.39700 -4.21600 28.13800 1.000 115.95864 67 SER B CA 1
ATOM 2217 C C . SER B 2 73 ? 24.11600 -5.28600 27.32700 1.000 125.69665 67 SER B C 1
ATOM 2218 O O . SER B 2 73 ? 23.63900 -6.41900 27.20700 1.000 131.53419 67 SER B O 1
ATOM 2221 N N . GLY B 2 74 ? 25.24700 -4.90900 26.74700 1.000 121.83829 68 GLY B N 1
ATOM 2222 C CA . GLY B 2 74 ? 26.08300 -5.87200 26.06300 1.000 123.02264 68 GLY B CA 1
ATOM 2223 C C . GLY B 2 74 ? 25.62000 -6.22800 24.66800 1.000 119.18008 68 GLY B C 1
ATOM 2224 O O . GLY B 2 74 ? 26.17800 -5.73300 23.69300 1.000 128.37592 68 GLY B O 1
ATOM 2225 N N . THR B 2 75 ? 24.59900 -7.07300 24.55100 1.000 114.36108 69 THR B N 1
ATOM 2226 C CA . THR B 2 75 ? 24.09100 -7.52800 23.25900 1.000 113.34517 69 THR B CA 1
ATOM 2227 C C . THR B 2 75 ? 22.64800 -7.11400 23.02800 1.000 124.71495 69 THR B C 1
ATOM 2228 O O . THR B 2 75 ? 22.33200 -6.53800 21.97500 1.000 126.22829 69 THR B O 1
ATOM 2232 N N . ASP B 2 76 ? 21.76200 -7.39600 23.98900 1.000 120.11703 70 ASP B N 1
ATOM 2233 C CA . ASP B 2 76 ? 20.34700 -7.08100 23.86800 1.000 116.09023 70 ASP B CA 1
ATOM 2234 C C . ASP B 2 76 ? 20.04200 -5.74400 24.52900 1.000 115.57438 70 ASP B C 1
ATOM 2235 O O . ASP B 2 76 ? 20.40300 -5.52200 25.69200 1.000 132.26059 70 ASP B O 1
ATOM 2240 N N . PHE B 2 77 ? 19.36600 -4.86600 23.77900 1.000 108.13139 71 PHE B N 1
ATOM 2241 C CA . PHE B 2 77 ? 18.94900 -3.53700 24.21100 1.000 98.44338 71 PHE B CA 1
ATOM 2242 C C . PHE B 2 77 ? 17.47600 -3.33800 23.85400 1.000 102.70968 71 PHE B C 1
ATOM 2243 O O . PHE B 2 77 ? 16.92700 -4.02500 22.98200 1.000 99.06714 71 PHE B O 1
ATOM 2251 N N . THR B 2 78 ? 16.84700 -2.35800 24.50900 1.000 91.94523 72 THR B N 1
ATOM 2252 C CA . THR B 2 78 ? 15.40200 -2.17900 24.42800 1.000 89.07647 72 THR B CA 1
ATOM 2253 C C . THR B 2 78 ? 15.02800 -0.71500 24.60700 1.000 99.27243 72 THR B C 1
ATOM 2254 O O . THR B 2 78 ? 15.37400 -0.10600 25.62200 1.000 116.34816 72 THR B O 1
ATOM 2258 N N . LEU B 2 79 ? 14.30000 -0.16000 23.63300 1.000 91.19514 73 LEU B N 1
ATOM 2259 C CA . LEU B 2 79 ? 13.67300 1.14900 23.79500 1.000 81.87297 73 LEU B CA 1
ATOM 2260 C C . LEU B 2 79 ? 12.22500 0.94600 24.20100 1.000 89.15543 73 LEU B C 1
ATOM 2261 O O . LEU B 2 79 ? 11.51600 0.12500 23.60600 1.000 78.48309 73 LEU B O 1
ATOM 2266 N N . THR B 2 80 ? 11.77600 1.72700 25.18000 1.000 101.00948 74 THR B N 1
ATOM 2267 C CA . THR B 2 80 ? 10.44800 1.58500 25.74900 1.000 104.64149 74 THR B CA 1
ATOM 2268 C C . THR B 2 80 ? 9.79800 2.95600 25.81400 1.000 92.61637 74 THR B C 1
ATOM 2269 O O . THR B 2 80 ? 10.40300 3.90600 26.31800 1.000 101.29109 74 THR B O 1
ATOM 2273 N N . ILE B 2 81 ? 8.59300 3.07000 25.26000 1.000 78.98579 75 ILE B N 1
ATOM 2274 C CA . ILE B 2 81 ? 7.73300 4.23300 25.47900 1.000 82.82835 75 ILE B CA 1
ATOM 2275 C C . ILE B 2 81 ? 6.64700 3.81100 26.45400 1.000 106.15220 75 ILE B C 1
ATOM 2276 O O . ILE B 2 81 ? 5.93200 2.83000 26.20500 1.000 108.31299 75 ILE B O 1
ATOM 2281 N N . SER B 2 82 ? 6.50400 4.56300 27.55500 1.000 123.03844 76 SER B N 1
ATOM 2282 C CA . SER B 2 82 ? 5.58600 4.15600 28.61900 1.000 121.66459 76 SER B CA 1
ATOM 2283 C C . SER B 2 82 ? 4.14900 4.58500 28.34500 1.000 125.17553 76 SER B C 1
ATOM 2284 O O . SER B 2 82 ? 3.21300 3.92200 28.80700 1.000 130.82095 76 SER B O 1
ATOM 2287 N N . SER B 2 83 ? 3.95300 5.65500 27.57300 1.000 119.79594 77 SER B N 1
ATOM 2288 C CA . SER B 2 83 ? 2.61800 6.06800 27.14200 1.000 115.51122 77 SER B CA 1
ATOM 2289 C C . SER B 2 83 ? 2.76400 6.76300 25.79400 1.000 130.79726 77 SER B C 1
ATOM 2290 O O . SER B 2 83 ? 3.17800 7.92500 25.75800 1.000 143.43562 77 SER B O 1
ATOM 2293 N N . VAL B 2 84 ? 2.42100 6.06100 24.70400 1.000 110.98173 78 VAL B N 1
ATOM 2294 C CA . VAL B 2 84 ? 2.56200 6.65400 23.37600 1.000 101.00422 78 VAL B CA 1
ATOM 2295 C C . VAL B 2 84 ? 1.53100 7.74800 23.17500 1.000 102.58072 78 VAL B C 1
ATOM 2296 O O . VAL B 2 84 ? 0.37500 7.63200 23.60200 1.000 104.78098 78 VAL B O 1
ATOM 2300 N N . GLN B 2 85 ? 1.98600 8.86200 22.62700 1.000 106.77859 79 GLN B N 1
ATOM 2301 C CA . GLN B 2 85 ? 1.11300 9.95300 22.26100 1.000 116.06918 79 GLN B CA 1
ATOM 2302 C C . GLN B 2 85 ? 0.93600 9.93400 20.75000 1.000 108.48143 79 GLN B C 1
ATOM 2303 O O . GLN B 2 85 ? 1.51900 9.11000 20.04000 1.000 106.31538 79 GLN B O 1
ATOM 2309 N N . ALA B 2 86 ? 0.11700 10.86000 20.25500 1.000 103.83613 80 ALA B N 1
ATOM 2310 C CA . ALA B 2 86 ? -0.17600 10.91200 18.83300 1.000 95.86413 80 ALA B CA 1
ATOM 2311 C C . ALA B 2 86 ? 0.98900 11.44600 18.01600 1.000 106.47066 80 ALA B C 1
ATOM 2312 O O . ALA B 2 86 ? 1.03100 11.19200 16.80800 1.000 135.73996 80 ALA B O 1
ATOM 2314 N N . GLU B 2 87 ? 1.93800 12.15800 18.63400 1.000 91.46360 81 GLU B N 1
ATOM 2315 C CA . GLU B 2 87 ? 3.09000 12.68700 17.90800 1.000 111.12385 81 GLU B CA 1
ATOM 2316 C C . GLU B 2 87 ? 4.28100 11.73900 17.92400 1.000 101.61482 81 GLU B C 1
ATOM 2317 O O . GLU B 2 87 ? 5.28200 12.00600 17.24400 1.000 125.48873 81 GLU B O 1
ATOM 2323 N N . ASP B 2 88 ? 4.17500 10.62000 18.63500 1.000 79.44110 82 ASP B N 1
ATOM 2324 C CA . ASP B 2 88 ? 5.27100 9.66900 18.75000 1.000 91.37148 82 ASP B CA 1
ATOM 2325 C C . ASP B 2 88 ? 5.35500 8.72100 17.56800 1.000 86.61828 82 ASP B C 1
ATOM 2326 O O . ASP B 2 88 ? 6.29300 7.90900 17.52500 1.000 69.85574 82 ASP B O 1
ATOM 2331 N N . LEU B 2 89 ? 4.40700 8.79600 16.62800 1.000 101.19898 83 LEU B N 1
ATOM 2332 C CA . LEU B 2 89 ? 4.48600 7.97100 15.42900 1.000 93.22170 83 LEU B CA 1
ATOM 2333 C C . LEU B 2 89 ? 5.65500 8.46300 14.59700 1.000 78.45678 83 LEU B C 1
ATOM 2334 O O . LEU B 2 89 ? 5.75800 9.66200 14.29900 1.000 73.41670 83 LEU B O 1
ATOM 2339 N N . ALA B 2 90 ? 6.59000 7.54500 14.38100 1.000 63.93661 84 ALA B N 1
ATOM 2340 C CA . ALA B 2 90 ? 7.87300 7.76300 13.73700 1.000 70.15052 84 ALA B CA 1
ATOM 2341 C C . ALA B 2 90 ? 8.50200 6.39700 13.49800 1.000 77.99356 84 ALA B C 1
ATOM 2342 O O . ALA B 2 90 ? 7.92500 5.34400 13.80600 1.000 63.97346 84 ALA B O 1
ATOM 2344 N N . VAL B 2 91 ? 9.71300 6.41400 12.96900 1.000 66.89749 85 VAL B N 1
ATOM 2345 C CA . VAL B 2 91 ? 10.48200 5.18900 12.84400 1.000 78.21990 85 VAL B CA 1
ATOM 2346 C C . VAL B 2 91 ? 11.67300 5.32000 13.79000 1.000 82.95205 85 VAL B C 1
ATOM 2347 O O . VAL B 2 91 ? 12.33400 6.36300 13.81800 1.000 97.58538 85 VAL B O 1
ATOM 2351 N N . TYR B 2 92 ? 11.92300 4.29300 14.59500 1.000 65.92896 86 TYR B N 1
ATOM 2352 C CA . TYR B 2 92 ? 12.94800 4.35600 15.63000 1.000 78.32781 86 TYR B CA 1
ATOM 2353 C C . TYR B 2 92 ? 14.12900 3.48700 15.22900 1.000 75.96700 86 TYR B C 1
ATOM 2354 O O . TYR B 2 92 ? 13.94600 2.29400 14.98200 1.000 83.66529 86 TYR B O 1
ATOM 2363 N N . TYR B 2 93 ? 15.33900 4.06900 15.18400 1.000 69.82153 87 TYR B N 1
ATOM 2364 C CA . TYR B 2 93 ? 16.53500 3.37300 14.69700 1.000 80.67809 87 TYR B CA 1
ATOM 2365 C C . TYR B 2 93 ? 17.56900 3.27200 15.80700 1.000 86.98938 87 TYR B C 1
ATOM 2366 O O . TYR B 2 93 ? 17.89500 4.27600 16.44800 1.000 92.82692 87 TYR B O 1
ATOM 2375 N N . CYS B 2 94 ? 18.12900 2.07700 15.99300 1.000 94.00338 88 CYS B N 1
ATOM 2376 C CA . CYS B 2 94 ? 19.26900 1.91400 16.88300 1.000 94.84558 88 CYS B CA 1
ATOM 2377 C C . CYS B 2 94 ? 20.55300 1.89700 16.06700 1.000 84.67331 88 CYS B C 1
ATOM 2378 O O . CYS B 2 94 ? 20.60000 1.40500 14.93600 1.000 106.25221 88 CYS B O 1
ATOM 2381 N N . GLN B 2 95 ? 21.60100 2.44000 16.66700 1.000 83.00732 89 GLN B N 1
ATOM 2382 C CA . GLN B 2 95 ? 22.90200 2.54100 16.02900 1.000 86.11032 89 GLN B CA 1
ATOM 2383 C C . GLN B 2 95 ? 23.97400 2.01500 16.97300 1.000 95.69305 89 GLN B C 1
ATOM 2384 O O . GLN B 2 95 ? 24.03700 2.43500 18.14300 1.000 102.16751 89 GLN B O 1
ATOM 2390 N N . ASN B 2 96 ? 24.76100 1.05400 16.46100 1.000 94.01390 90 ASN B N 1
ATOM 2391 C CA . ASN B 2 96 ? 26.12800 0.74800 16.88400 1.000 84.23115 90 ASN B CA 1
ATOM 2392 C C . ASN B 2 96 ? 26.98400 2.00300 16.90700 1.000 87.85790 90 ASN B C 1
ATOM 2393 O O . ASN B 2 96 ? 27.28000 2.57000 15.85900 1.000 109.70526 90 ASN B O 1
ATOM 2398 N N . ASP B 2 97 ? 27.48100 2.37400 18.08500 1.000 88.10530 91 ASP B N 1
ATOM 2399 C CA . ASP B 2 97 ? 28.50300 3.41400 18.19900 1.000 85.49972 91 ASP B CA 1
ATOM 2400 C C . ASP B 2 97 ? 29.76700 2.90900 18.88900 1.000 84.79175 91 ASP B C 1
ATOM 2401 O O . ASP B 2 97 ? 30.49100 3.69200 19.52000 1.000 86.45247 91 ASP B O 1
ATOM 2406 N N . TYR B 2 98 ? 30.02000 1.60200 18.81400 1.000 91.20304 92 TYR B N 1
ATOM 2407 C CA . TYR B 2 98 ? 31.15500 0.95900 19.46200 1.000 95.09561 92 TYR B CA 1
ATOM 2408 C C . TYR B 2 98 ? 32.39700 0.94100 18.57400 1.000 101.03053 92 TYR B C 1
ATOM 2409 O O . TYR B 2 98 ? 33.47300 1.34800 19.01000 1.000 116.10603 92 TYR B O 1
ATOM 2418 N N . SER B 2 99 ? 32.26500 0.53300 17.32000 1.000 104.78625 93 SER B N 1
ATOM 2419 C CA . SER B 2 99 ? 33.42900 0.38500 16.46600 1.000 109.70526 93 SER B CA 1
ATOM 2420 C C . SER B 2 99 ? 33.01400 0.58500 15.01700 1.000 127.21525 93 SER B C 1
ATOM 2421 O O . SER B 2 99 ? 31.83900 0.43300 14.66500 1.000 135.79786 93 SER B O 1
ATOM 2424 N N . TYR B 2 100 ? 33.99700 0.96800 14.19600 1.000 121.13031 94 TYR B N 1
ATOM 2425 C CA . TYR B 2 100 ? 33.79300 1.13900 12.76100 1.000 108.12612 94 TYR B CA 1
ATOM 2426 C C . TYR B 2 100 ? 33.42800 -0.19900 12.11200 1.000 113.51887 94 TYR B C 1
ATOM 2427 O O . TYR B 2 100 ? 33.96700 -1.24000 12.51000 1.000 113.86365 94 TYR B O 1
ATOM 2436 N N . PRO B 2 101 ? 32.47200 -0.22600 11.14700 1.000 109.47365 95 PRO B N 1
ATOM 2437 C CA . PRO B 2 101 ? 31.53800 0.84100 10.79300 1.000 94.52712 95 PRO B CA 1
ATOM 2438 C C . PRO B 2 101 ? 30.40200 0.94100 11.77800 1.000 102.42544 95 PRO B C 1
ATOM 2439 O O . PRO B 2 101 ? 29.93200 -0.04700 12.34900 1.000 96.59316 95 PRO B O 1
ATOM 2443 N N . PHE B 2 102 ? 29.94700 2.17200 11.96100 1.000 98.02491 96 PHE B N 1
ATOM 2444 C CA . PHE B 2 102 ? 28.96700 2.47600 12.99100 1.000 86.58407 96 PHE B CA 1
ATOM 2445 C C . PHE B 2 102 ? 27.57300 2.23800 12.43400 1.000 79.45426 96 PHE B C 1
ATOM 2446 O O . PHE B 2 102 ? 26.80500 3.17500 12.20600 1.000 86.57354 96 PHE B O 1
ATOM 2454 N N . THR B 2 103 ? 27.22700 0.94800 12.29800 1.000 73.75884 97 THR B N 1
ATOM 2455 C CA . THR B 2 103 ? 26.08700 0.53400 11.48500 1.000 85.72607 97 THR B CA 1
ATOM 2456 C C . THR B 2 103 ? 24.75900 0.82400 12.17500 1.000 80.45965 97 THR B C 1
ATOM 2457 O O . THR B 2 103 ? 24.67700 0.95300 13.40600 1.000 76.69867 97 THR B O 1
ATOM 2461 N N . PHE B 2 104 ? 23.71400 0.96300 11.35300 1.000 79.49637 98 PHE B N 1
ATOM 2462 C CA . PHE B 2 104 ? 22.38000 1.21700 11.86700 1.000 69.20830 98 PHE B CA 1
ATOM 2463 C C . PHE B 2 104 ? 21.57100 -0.08800 11.87800 1.000 74.47472 98 PHE B C 1
ATOM 2464 O O . PHE B 2 104 ? 22.02200 -1.14700 11.42400 1.000 75.92752 98 PHE B O 1
ATOM 2472 N N . GLY B 2 105 ? 20.33900 0.00500 12.38000 1.000 83.55212 99 GLY B N 1
ATOM 2473 C CA . GLY B 2 105 ? 19.39200 -1.08100 12.32300 1.000 75.93805 99 GLY B CA 1
ATOM 2474 C C . GLY B 2 105 ? 18.36300 -0.78500 11.25100 1.000 84.07324 99 GLY B C 1
ATOM 2475 O O . GLY B 2 105 ? 18.34300 0.27900 10.63200 1.000 99.28822 99 GLY B O 1
ATOM 2476 N N . SER B 2 106 ? 17.52800 -1.78500 10.99500 1.000 79.70429 100 SER B N 1
ATOM 2477 C CA . SER B 2 106 ? 16.49900 -1.63600 9.97600 1.000 78.48573 100 SER B CA 1
ATOM 2478 C C . SER B 2 106 ? 15.37000 -0.70700 10.41900 1.000 90.87405 100 SER B C 1
ATOM 2479 O O . SER B 2 106 ? 14.58400 -0.25400 9.57200 1.000 99.33296 100 SER B O 1
ATOM 2482 N N . GLY B 2 107 ? 15.25300 -0.43500 11.72100 1.000 93.43752 101 GLY B N 1
ATOM 2483 C CA . GLY B 2 107 ? 14.25300 0.49000 12.20400 1.000 98.69868 101 GLY B CA 1
ATOM 2484 C C . GLY B 2 107 ? 12.92400 -0.15900 12.51400 1.000 91.64783 101 GLY B C 1
ATOM 2485 O O . GLY B 2 107 ? 12.52700 -1.11900 11.84800 1.000 81.82823 101 GLY B O 1
ATOM 2486 N N . THR B 2 108 ? 12.24100 0.35600 13.53500 1.000 82.53095 102 THR B N 1
ATOM 2487 C CA . THR B 2 108 ? 10.90800 -0.08200 13.94200 1.000 77.71458 102 THR B CA 1
ATOM 2488 C C . THR B 2 108 ? 9.92400 1.05700 13.67900 1.000 74.02466 102 THR B C 1
ATOM 2489 O O . THR B 2 108 ? 10.13600 2.18000 14.15100 1.000 76.57760 102 THR B O 1
ATOM 2493 N N . LYS B 2 109 ? 8.86300 0.78700 12.91500 1.000 71.97442 103 LYS B N 1
ATOM 2494 C CA . LYS B 2 109 ? 7.87100 1.81600 12.63400 1.000 79.30688 103 LYS B CA 1
ATOM 2495 C C . LYS B 2 109 ? 6.75700 1.74600 13.67200 1.000 87.59998 103 LYS B C 1
ATOM 2496 O O . LYS B 2 109 ? 6.26400 0.66100 13.99600 1.000 91.97945 103 LYS B O 1
ATOM 2502 N N . LEU B 2 110 ? 6.34700 2.90500 14.18300 1.000 70.22684 104 LEU B N 1
ATOM 2503 C CA . LEU B 2 110 ? 5.36000 2.96900 15.25200 1.000 69.20303 104 LEU B CA 1
ATOM 2504 C C . LEU B 2 110 ? 4.09700 3.62100 14.71400 1.000 76.70920 104 LEU B C 1
ATOM 2505 O O . LEU B 2 110 ? 4.11000 4.81000 14.37800 1.000 90.43716 104 LEU B O 1
ATOM 2510 N N . GLU B 2 111 ? 2.99800 2.87100 14.70000 1.000 72.17444 105 GLU B N 1
ATOM 2511 C CA . GLU B 2 111 ? 1.73900 3.33800 14.14200 1.000 89.77129 105 GLU B CA 1
ATOM 2512 C C . GLU B 2 111 ? 0.66500 3.34700 15.22000 1.000 80.45965 105 GLU B C 1
ATOM 2513 O O . GLU B 2 111 ? 0.65400 2.48000 16.08800 1.000 102.01749 105 GLU B O 1
ATOM 2519 N N . ILE B 2 112 ? -0.21400 4.34700 15.18900 1.000 77.23294 106 ILE B N 1
ATOM 2520 C CA . ILE B 2 112 ? -1.28600 4.51300 16.17700 1.000 71.81387 106 ILE B CA 1
ATOM 2521 C C . ILE B 2 112 ? -2.57700 3.91400 15.62700 1.000 79.00947 106 ILE B C 1
ATOM 2522 O O . ILE B 2 112 ? -2.92700 4.15000 14.46400 1.000 109.91844 106 ILE B O 1
ATOM 2527 N N . LYS B 2 113 ? -3.28400 3.12800 16.44600 1.000 72.62713 107 LYS B N 1
ATOM 2528 C CA . LYS B 2 113 ? -4.66400 2.76100 16.15600 1.000 77.41981 107 LYS B CA 1
ATOM 2529 C C . LYS B 2 113 ? -5.61800 3.57100 17.03000 1.000 92.88745 107 LYS B C 1
ATOM 2530 O O . LYS B 2 113 ? -5.32200 3.86200 18.19300 1.000 117.73517 107 LYS B O 1
ATOM 2536 N N . ARG B 2 114 ? -6.74400 3.98000 16.44800 1.000 71.97968 108 ARG B N 1
ATOM 2537 C CA . ARG B 2 114 ? -7.70800 4.83000 17.13000 1.000 83.43895 108 ARG B CA 1
ATOM 2538 C C . ARG B 2 114 ? -9.10100 4.32600 16.77700 1.000 88.25269 108 ARG B C 1
ATOM 2539 O O . ARG B 2 114 ? -9.24800 3.31200 16.08500 1.000 77.44350 108 ARG B O 1
ATOM 2547 N N . THR B 2 115 ? -10.13600 5.03100 17.25700 1.000 94.19814 109 THR B N 1
ATOM 2548 C CA . THR B 2 115 ? -11.51200 4.70000 16.91300 1.000 100.59890 109 THR B CA 1
ATOM 2549 C C . THR B 2 115 ? -11.81000 5.03800 15.44700 1.000 103.71243 109 THR B C 1
ATOM 2550 O O . THR B 2 115 ? -11.02700 5.70500 14.75700 1.000 98.97239 109 THR B O 1
ATOM 2554 N N . VAL B 2 116 ? -12.99900 4.61500 14.99900 1.000 90.47137 110 VAL B N 1
ATOM 2555 C CA . VAL B 2 116 ? -13.42300 4.84400 13.62800 1.000 78.26465 110 VAL B CA 1
ATOM 2556 C C . VAL B 2 116 ? -13.70300 6.32400 13.41500 1.000 92.07946 110 VAL B C 1
ATOM 2557 O O . VAL B 2 116 ? -14.33000 6.98900 14.25200 1.000 108.89727 110 VAL B O 1
ATOM 2561 N N . ALA B 2 117 ? -13.21400 6.85300 12.30000 1.000 79.62797 111 ALA B N 1
ATOM 2562 C CA . ALA B 2 117 ? -13.55600 8.19400 11.84900 1.000 86.54459 111 ALA B CA 1
ATOM 2563 C C . ALA B 2 117 ? -14.04700 8.07900 10.41500 1.000 90.42663 111 ALA B C 1
ATOM 2564 O O . ALA B 2 117 ? -13.36400 7.48500 9.57700 1.000 100.45152 111 ALA B O 1
ATOM 2566 N N . ALA B 2 118 ? -15.25000 8.59400 10.14300 1.000 92.06893 112 ALA B N 1
ATOM 2567 C CA . ALA B 2 118 ? -15.74000 8.60000 8.76600 1.000 87.78421 112 ALA B CA 1
ATOM 2568 C C . ALA B 2 118 ? -15.13700 9.77200 7.99200 1.000 89.27913 112 ALA B C 1
ATOM 2569 O O . ALA B 2 118 ? -14.86700 10.82700 8.56900 1.000 92.46898 112 ALA B O 1
ATOM 2571 N N . PRO B 2 119 ? -14.87500 9.60900 6.69400 1.000 94.98244 113 PRO B N 1
ATOM 2572 C CA . PRO B 2 119 ? -14.25200 10.70000 5.93800 1.000 91.56887 113 PRO B CA 1
ATOM 2573 C C . PRO B 2 119 ? -15.23000 11.80000 5.58200 1.000 97.05637 113 PRO B C 1
ATOM 2574 O O . PRO B 2 119 ? -16.41500 11.57100 5.32900 1.000 104.92574 113 PRO B O 1
ATOM 2578 N N . SER B 2 120 ? -14.70700 13.01300 5.52300 1.000 94.02180 114 SER B N 1
ATOM 2579 C CA . SER B 2 120 ? -15.47400 14.08600 4.91800 1.000 104.70466 114 SER B CA 1
ATOM 2580 C C . SER B 2 120 ? -15.05000 14.16200 3.45300 1.000 103.15447 114 SER B C 1
ATOM 2581 O O . SER B 2 120 ? -13.85800 14.04500 3.13800 1.000 105.35737 114 SER B O 1
ATOM 2584 N N . VAL B 2 121 ? -16.03700 14.26100 2.56100 1.000 95.29037 115 VAL B N 1
ATOM 2585 C CA . VAL B 2 121 ? -15.85000 14.06000 1.12600 1.000 81.14920 115 VAL B CA 1
ATOM 2586 C C . VAL B 2 121 ? -16.00700 15.40300 0.42400 1.000 85.04967 115 VAL B C 1
ATOM 2587 O O . VAL B 2 121 ? -16.99100 16.11800 0.64000 1.000 103.75981 115 VAL B O 1
ATOM 2591 N N . PHE B 2 122 ? -15.03800 15.74700 -0.41200 1.000 105.00996 116 PHE B N 1
ATOM 2592 C CA . PHE B 2 122 ? -15.06500 16.99200 -1.16100 1.000 115.11380 116 PHE B CA 1
ATOM 2593 C C . PHE B 2 122 ? -14.76500 16.67400 -2.62300 1.000 118.78003 116 PHE B C 1
ATOM 2594 O O . PHE B 2 122 ? -13.88000 15.86800 -2.90300 1.000 124.55441 116 PHE B O 1
ATOM 2602 N N . ILE B 2 123 ? -15.48700 17.27500 -3.56800 1.000 113.71627 117 ILE B N 1
ATOM 2603 C CA . ILE B 2 123 ? -15.18100 17.08200 -4.98700 1.000 100.81472 117 ILE B CA 1
ATOM 2604 C C . ILE B 2 123 ? -14.84200 18.43500 -5.60200 1.000 88.84223 117 ILE B C 1
ATOM 2605 O O . ILE B 2 123 ? -15.35200 19.47000 -5.16000 1.000 108.57881 117 ILE B O 1
ATOM 2610 N N . PHE B 2 124 ? -13.88300 18.44200 -6.52800 1.000 77.98830 118 PHE B N 1
ATOM 2611 C CA . PHE B 2 124 ? -13.38200 19.67000 -7.11900 1.000 100.75945 118 PHE B CA 1
ATOM 2612 C C . PHE B 2 124 ? -13.50500 19.64600 -8.64300 1.000 106.46276 118 PHE B C 1
ATOM 2613 O O . PHE B 2 124 ? -13.02600 18.69900 -9.29200 1.000 102.26489 118 PHE B O 1
ATOM 2621 N N . PRO B 2 125 ? -14.12700 20.67200 -9.24500 1.000 113.82944 119 PRO B N 1
ATOM 2622 C CA . PRO B 2 125 ? -14.17000 20.75700 -10.70800 1.000 98.06702 119 PRO B CA 1
ATOM 2623 C C . PRO B 2 125 ? -12.80000 21.07500 -11.27000 1.000 96.28523 119 PRO B C 1
ATOM 2624 O O . PRO B 2 125 ? -11.93100 21.60300 -10.54900 1.000 117.06667 119 PRO B O 1
ATOM 2628 N N . PRO B 2 126 ? -12.51900 20.71100 -12.53200 1.000 81.41239 120 PRO B N 1
ATOM 2629 C CA . PRO B 2 126 ? -11.19100 20.99800 -13.08100 1.000 91.60309 120 PRO B CA 1
ATOM 2630 C C . PRO B 2 126 ? -11.04800 22.48700 -13.36800 1.000 93.74808 120 PRO B C 1
ATOM 2631 O O . PRO B 2 126 ? -12.00900 23.16800 -13.73400 1.000 91.98734 120 PRO B O 1
ATOM 2635 N N . SER B 2 127 ? -9.84700 22.99900 -13.13500 1.000 100.31466 121 SER B N 1
ATOM 2636 C CA . SER B 2 127 ? -9.61600 24.43100 -13.21800 1.000 114.67691 121 SER B CA 1
ATOM 2637 C C . SER B 2 127 ? -9.62800 24.89200 -14.67100 1.000 128.49699 121 SER B C 1
ATOM 2638 O O . SER B 2 127 ? -9.32900 24.12200 -15.58500 1.000 149.91008 121 SER B O 1
ATOM 2641 N N . ASP B 2 128 ? -10.04300 26.14600 -14.88100 1.000 119.05375 122 ASP B N 1
ATOM 2642 C CA . ASP B 2 128 ? -10.15700 26.68600 -16.23600 1.000 119.77226 122 ASP B CA 1
ATOM 2643 C C . ASP B 2 128 ? -8.79500 26.85900 -16.90100 1.000 129.18654 122 ASP B C 1
ATOM 2644 O O . ASP B 2 128 ? -8.68800 26.75200 -18.13000 1.000 134.53455 122 ASP B O 1
ATOM 2649 N N . GLU B 2 129 ? -7.75300 27.11900 -16.09900 1.000 138.63504 123 GLU B N 1
ATOM 2650 C CA . GLU B 2 129 ? -6.38000 27.17600 -16.59700 1.000 140.44315 123 GLU B CA 1
ATOM 2651 C C . GLU B 2 129 ? -5.92300 25.81900 -17.11700 1.000 133.30282 123 GLU B C 1
ATOM 2652 O O . GLU B 2 129 ? -5.15100 25.74000 -18.07900 1.000 126.36778 123 GLU B O 1
ATOM 2658 N N . GLN B 2 130 ? -6.37100 24.74100 -16.46800 1.000 140.51422 124 GLN B N 1
ATOM 2659 C CA . GLN B 2 130 ? -6.13400 23.39600 -16.98200 1.000 136.61112 124 GLN B CA 1
ATOM 2660 C C . GLN B 2 130 ? -6.94300 23.14400 -18.24500 1.000 127.13893 124 GLN B C 1
ATOM 2661 O O . GLN B 2 130 ? -6.46600 22.48300 -19.17100 1.000 125.66770 124 GLN B O 1
ATOM 2667 N N . LEU B 2 131 ? -8.16900 23.66600 -18.30300 1.000 119.77752 125 LEU B N 1
ATOM 2668 C CA . LEU B 2 131 ? -9.00100 23.49200 -19.49000 1.000 118.94321 125 LEU B CA 1
ATOM 2669 C C . LEU B 2 131 ? -8.48900 24.28300 -20.69400 1.000 132.58169 125 LEU B C 1
ATOM 2670 O O . LEU B 2 131 ? -8.85800 23.96200 -21.82600 1.000 137.28751 125 LEU B O 1
ATOM 2675 N N . LYS B 2 132 ? -7.63900 25.29500 -20.48300 1.000 137.81126 126 LYS B N 1
ATOM 2676 C CA . LYS B 2 132 ? -6.92700 25.89200 -21.61200 1.000 139.19300 126 LYS B CA 1
ATOM 2677 C C . LYS B 2 132 ? -5.89400 24.93200 -22.20400 1.000 142.76449 126 LYS B C 1
ATOM 2678 O O . LYS B 2 132 ? -5.55600 25.05000 -23.38700 1.000 161.30092 126 LYS B O 1
ATOM 2684 N N . SER B 2 133 ? -5.38400 23.98500 -21.41300 1.000 137.75336 127 SER B N 1
ATOM 2685 C CA . SER B 2 133 ? -4.52900 22.91900 -21.91900 1.000 138.86139 127 SER B CA 1
ATOM 2686 C C . SER B 2 133 ? -5.38100 21.78800 -22.49200 1.000 139.88782 127 SER B C 1
ATOM 2687 O O . SER B 2 133 ? -6.61400 21.85000 -22.52500 1.000 144.93317 127 SER B O 1
ATOM 2690 N N . GLY B 2 134 ? -4.71300 20.72100 -22.93500 1.000 141.18535 128 GLY B N 1
ATOM 2691 C CA . GLY B 2 134 ? -5.41900 19.58600 -23.50800 1.000 147.98880 128 GLY B CA 1
ATOM 2692 C C . GLY B 2 134 ? -6.05800 18.64100 -22.50800 1.000 145.74116 128 GLY B C 1
ATOM 2693 O O . GLY B 2 134 ? -6.95000 17.87000 -22.88400 1.000 123.92538 128 GLY B O 1
ATOM 2694 N N . THR B 2 135 ? -5.62300 18.68100 -21.24800 1.000 156.20557 129 THR B N 1
ATOM 2695 C CA . THR B 2 135 ? -6.05300 17.76100 -20.20200 1.000 140.40368 129 THR B CA 1
ATOM 2696 C C . THR B 2 135 ? -7.06000 18.42700 -19.26600 1.000 119.50643 129 THR B C 1
ATOM 2697 O O . THR B 2 135 ? -7.11900 19.65100 -19.15100 1.000 111.03437 129 THR B O 1
ATOM 2701 N N . ALA B 2 136 ? -7.87900 17.60000 -18.61400 1.000 110.56062 130 ALA B N 1
ATOM 2702 C CA . ALA B 2 136 ? -8.80700 18.06500 -17.58400 1.000 108.13665 130 ALA B CA 1
ATOM 2703 C C . ALA B 2 136 ? -8.92900 16.95300 -16.55900 1.000 108.30772 130 ALA B C 1
ATOM 2704 O O . ALA B 2 136 ? -9.35200 15.85300 -16.91600 1.000 103.39661 130 ALA B O 1
ATOM 2706 N N . SER B 2 137 ? -8.58500 17.23100 -15.30000 1.000 120.96187 131 SER B N 1
ATOM 2707 C CA . SER B 2 137 ? -8.58800 16.22100 -14.24600 1.000 106.97335 131 SER B CA 1
ATOM 2708 C C . SER B 2 137 ? -9.42100 16.71000 -13.06400 1.000 81.36239 131 SER B C 1
ATOM 2709 O O . SER B 2 137 ? -9.31900 17.87500 -12.68100 1.000 79.30161 131 SER B O 1
ATOM 2712 N N . VAL B 2 138 ? -10.25000 15.82100 -12.49600 1.000 87.02096 132 VAL B N 1
ATOM 2713 C CA . VAL B 2 138 ? -11.15200 16.13900 -11.37600 1.000 107.90767 132 VAL B CA 1
ATOM 2714 C C . VAL B 2 138 ? -10.65600 15.41500 -10.13100 1.000 112.37400 132 VAL B C 1
ATOM 2715 O O . VAL B 2 138 ? -10.17800 14.27800 -10.21800 1.000 124.15173 132 VAL B O 1
ATOM 2719 N N . VAL B 2 139 ? -10.63200 16.10300 -8.98900 1.000 100.59627 133 VAL B N 1
ATOM 2720 C CA . VAL B 2 139 ? -10.14200 15.42200 -7.79600 1.000 106.41276 133 VAL B CA 1
ATOM 2721 C C . VAL B 2 139 ? -11.26300 15.28200 -6.77000 1.000 94.22446 133 VAL B C 1
ATOM 2722 O O . VAL B 2 139 ? -12.21400 16.07100 -6.70100 1.000 103.33607 133 VAL B O 1
ATOM 2726 N N . CYS B 2 140 ? -11.13400 14.24800 -5.96500 1.000 89.30544 134 CYS B N 1
ATOM 2727 C CA . CYS B 2 140 ? -12.02500 13.93800 -4.87100 1.000 83.96270 134 CYS B CA 1
ATOM 2728 C C . CYS B 2 140 ? -11.12700 13.79100 -3.66600 1.000 93.16380 134 CYS B C 1
ATOM 2729 O O . CYS B 2 140 ? -9.99600 13.30000 -3.78400 1.000 83.56265 134 CYS B O 1
ATOM 2732 N N . LEU B 2 141 ? -11.62700 14.22500 -2.51600 1.000 97.24061 135 LEU B N 1
ATOM 2733 C CA . LEU B 2 141 ? -10.81800 14.35200 -1.31900 1.000 88.33164 135 LEU B CA 1
ATOM 2734 C C . LEU B 2 141 ? -11.55700 13.69400 -0.16300 1.000 83.39158 135 LEU B C 1
ATOM 2735 O O . LEU B 2 141 ? -12.72800 14.00500 0.08200 1.000 85.06283 135 LEU B O 1
ATOM 2740 N N . LEU B 2 142 ? -10.89000 12.75700 0.51200 1.000 91.10829 136 LEU B N 1
ATOM 2741 C CA . LEU B 2 142 ? -11.35600 12.18500 1.77000 1.000 81.78612 136 LEU B CA 1
ATOM 2742 C C . LEU B 2 142 ? -10.49600 12.77300 2.86300 1.000 91.49255 136 LEU B C 1
ATOM 2743 O O . LEU B 2 142 ? -9.27400 12.61500 2.83000 1.000 89.23702 136 LEU B O 1
ATOM 2748 N N . ASN B 2 143 ? -11.11600 13.42100 3.83700 1.000 109.95792 137 ASN B N 1
ATOM 2749 C CA . ASN B 2 143 ? -10.35400 14.13000 4.84800 1.000 103.54926 137 ASN B CA 1
ATOM 2750 C C . ASN B 2 143 ? -10.67500 13.52700 6.21600 1.000 98.62235 137 ASN B C 1
ATOM 2751 O O . ASN B 2 143 ? -11.86100 13.32600 6.53100 1.000 99.86724 137 ASN B O 1
ATOM 2756 N N . ASN B 2 144 ? -9.61300 13.20900 6.99100 1.000 100.99106 138 ASN B N 1
ATOM 2757 C CA . ASN B 2 144 ? -9.62700 12.88900 8.43000 1.000 96.07731 138 ASN B CA 1
ATOM 2758 C C . ASN B 2 144 ? -10.51800 11.68700 8.76600 1.000 92.75059 138 ASN B C 1
ATOM 2759 O O . ASN B 2 144 ? -11.57500 11.79500 9.39100 1.000 101.72799 138 ASN B O 1
ATOM 2764 N N . PHE B 2 145 ? -10.05400 10.52800 8.30700 1.000 83.28893 139 PHE B N 1
ATOM 2765 C CA . PHE B 2 145 ? -10.74200 9.26400 8.52300 1.000 76.87501 139 PHE B CA 1
ATOM 2766 C C . PHE B 2 145 ? -9.80900 8.20900 9.10600 1.000 86.06821 139 PHE B C 1
ATOM 2767 O O . PHE B 2 145 ? -8.58000 8.28700 8.98700 1.000 91.86365 139 PHE B O 1
ATOM 2775 N N . TYR B 2 146 ? -10.43000 7.19900 9.73000 1.000 79.59639 140 TYR B N 1
ATOM 2776 C CA . TYR B 2 146 ? -9.74000 6.03900 10.26600 1.000 75.21428 140 TYR B CA 1
ATOM 2777 C C . TYR B 2 146 ? -10.70600 4.86500 10.13200 1.000 87.15255 140 TYR B C 1
ATOM 2778 O O . TYR B 2 146 ? -11.86900 4.99900 10.55000 1.000 99.43034 140 TYR B O 1
ATOM 2787 N N . PRO B 2 147 ? -10.24600 3.66900 9.64300 1.000 93.08748 141 PRO B N 1
ATOM 2788 C CA . PRO B 2 147 ? -8.87600 3.26300 9.24600 1.000 86.23666 141 PRO B CA 1
ATOM 2789 C C . PRO B 2 147 ? -8.46800 3.65800 7.86500 1.000 106.11009 141 PRO B C 1
ATOM 2790 O O . PRO B 2 147 ? -9.26800 4.30500 7.19300 1.000 115.77178 141 PRO B O 1
ATOM 2794 N N . ARG B 2 148 ? -7.25500 3.24400 7.47000 1.000 111.98974 142 ARG B N 1
ATOM 2795 C CA . ARG B 2 148 ? -6.66500 3.66600 6.19800 1.000 94.21393 142 ARG B CA 1
ATOM 2796 C C . ARG B 2 148 ? -7.47100 3.18000 5.00700 1.000 96.29576 142 ARG B C 1
ATOM 2797 O O . ARG B 2 148 ? -7.56800 3.88600 3.99600 1.000 104.59149 142 ARG B O 1
ATOM 2805 N N . GLU B 2 149 ? -7.99900 1.95200 5.09600 1.000 96.56947 143 GLU B N 1
ATOM 2806 C CA . GLU B 2 149 ? -8.69100 1.30500 3.98700 1.000 98.00386 143 GLU B CA 1
ATOM 2807 C C . GLU B 2 149 ? -9.96100 2.06400 3.62000 1.000 100.50942 143 GLU B C 1
ATOM 2808 O O . GLU B 2 149 ? -10.86200 2.22500 4.44700 1.000 106.86018 143 GLU B O 1
ATOM 2814 N N . ALA B 2 150 ? -10.05000 2.46600 2.35200 1.000 99.93830 144 ALA B N 1
ATOM 2815 C CA . ALA B 2 150 ? -11.19000 3.20700 1.83200 1.000 94.81663 144 ALA B CA 1
ATOM 2816 C C . ALA B 2 150 ? -11.30200 2.88400 0.35300 1.000 94.96665 144 ALA B C 1
ATOM 2817 O O . ALA B 2 150 ? -10.30600 2.53900 -0.29400 1.000 94.04022 144 ALA B O 1
ATOM 2819 N N . LYS B 2 151 ? -12.52300 2.99700 -0.17700 1.000 98.20914 145 LYS B N 1
ATOM 2820 C CA . LYS B 2 151 ? -12.81200 2.60700 -1.55300 1.000 96.12731 145 LYS B CA 1
ATOM 2821 C C . LYS B 2 151 ? -13.42500 3.79300 -2.27400 1.000 98.21178 145 LYS B C 1
ATOM 2822 O O . LYS B 2 151 ? -14.50700 4.25600 -1.89500 1.000 93.63754 145 LYS B O 1
ATOM 2828 N N . VAL B 2 152 ? -12.73600 4.28500 -3.30100 1.000 110.80539 146 VAL B N 1
ATOM 2829 C CA . VAL B 2 152 ? -13.22200 5.39000 -4.11400 1.000 107.34971 146 VAL B CA 1
ATOM 2830 C C . VAL B 2 152 ? -13.48500 4.87900 -5.52000 1.000 101.78852 146 VAL B C 1
ATOM 2831 O O . VAL B 2 152 ? -12.56800 4.40100 -6.19600 1.000 110.94225 146 VAL B O 1
ATOM 2835 N N . GLN B 2 153 ? -14.73100 5.00700 -5.96200 1.000 88.80802 147 GLN B N 1
ATOM 2836 C CA . GLN B 2 153 ? -15.12000 4.73300 -7.33600 1.000 96.31944 147 GLN B CA 1
ATOM 2837 C C . GLN B 2 153 ? -15.64400 6.00200 -7.99100 1.000 99.26717 147 GLN B C 1
ATOM 2838 O O . GLN B 2 153 ? -16.50500 6.68800 -7.43100 1.000 102.37543 147 GLN B O 1
ATOM 2844 N N . TRP B 2 154 ? -15.11400 6.31500 -9.17300 1.000 94.61924 148 TRP B N 1
ATOM 2845 C CA . TRP B 2 154 ? -15.59500 7.44100 -9.95700 1.000 94.48238 148 TRP B CA 1
ATOM 2846 C C . TRP B 2 154 ? -16.71700 7.00900 -10.89100 1.000 95.82991 148 TRP B C 1
ATOM 2847 O O . TRP B 2 154 ? -16.63100 5.96100 -11.51700 1.000 93.72703 148 TRP B O 1
ATOM 2858 N N . LYS B 2 155 ? -17.74800 7.83700 -11.02000 1.000 95.42460 149 LYS B N 1
ATOM 2859 C CA . LYS B 2 155 ? -18.89200 7.51900 -11.87300 1.000 99.11978 149 LYS B CA 1
ATOM 2860 C C . LYS B 2 155 ? -19.13200 8.68900 -12.81800 1.000 106.89703 149 LYS B C 1
ATOM 2861 O O . LYS B 2 155 ? -19.68100 9.71600 -12.40600 1.000 108.47880 149 LYS B O 1
ATOM 2867 N N . VAL B 2 156 ? -18.78900 8.53300 -14.08900 1.000 113.58204 150 VAL B N 1
ATOM 2868 C CA . VAL B 2 156 ? -19.03000 9.58100 -15.07300 1.000 107.25760 150 VAL B CA 1
ATOM 2869 C C . VAL B 2 156 ? -20.20300 9.14300 -15.94000 1.000 116.89296 150 VAL B C 1
ATOM 2870 O O . VAL B 2 156 ? -20.10900 8.12300 -16.63500 1.000 117.06140 150 VAL B O 1
ATOM 2874 N N . ASP B 2 157 ? -21.29200 9.94000 -15.91100 1.000 114.82166 151 ASP B N 1
ATOM 2875 C CA . ASP B 2 157 ? -22.62100 9.62000 -16.48200 1.000 109.76579 151 ASP B CA 1
ATOM 2876 C C . ASP B 2 157 ? -23.15200 8.27600 -15.99200 1.000 111.82920 151 ASP B C 1
ATOM 2877 O O . ASP B 2 157 ? -23.75300 7.52200 -16.75900 1.000 129.63923 151 ASP B O 1
ATOM 2882 N N . ASN B 2 158 ? -22.95900 8.01400 -14.68500 1.000 107.71818 152 ASN B N 1
ATOM 2883 C CA . ASN B 2 158 ? -23.29200 6.75600 -13.97700 1.000 119.74857 152 ASN B CA 1
ATOM 2884 C C . ASN B 2 158 ? -22.59700 5.54700 -14.62200 1.000 123.84116 152 ASN B C 1
ATOM 2885 O O . ASN B 2 158 ? -23.13900 4.44100 -14.65500 1.000 144.89895 152 ASN B O 1
ATOM 2890 N N . ALA B 2 159 ? -21.38200 5.74100 -15.13900 1.000 112.22925 153 ALA B N 1
ATOM 2891 C CA . ALA B 2 159 ? -20.57800 4.66000 -15.70400 1.000 117.14826 153 ALA B CA 1
ATOM 2892 C C . ALA B 2 159 ? -19.23200 4.65400 -15.00000 1.000 121.32770 153 ALA B C 1
ATOM 2893 O O . ALA B 2 159 ? -18.50700 5.65600 -15.04100 1.000 125.43609 153 ALA B O 1
ATOM 2895 N N . LEU B 2 160 ? -18.88200 3.53400 -14.36600 1.000 107.08916 154 LEU B N 1
ATOM 2896 C CA . LEU B 2 160 ? -17.78200 3.56600 -13.41700 1.000 122.00937 154 LEU B CA 1
ATOM 2897 C C . LEU B 2 160 ? -16.45700 3.30700 -14.11900 1.000 115.27435 154 LEU B C 1
ATOM 2898 O O . LEU B 2 160 ? -16.36700 2.42900 -14.97500 1.000 109.25784 154 LEU B O 1
ATOM 2903 N N . GLN B 2 161 ? -15.46400 4.13900 -13.81000 1.000 115.87968 155 GLN B N 1
ATOM 2904 C CA . GLN B 2 161 ? -14.15400 4.07800 -14.44000 1.000 111.46336 155 GLN B CA 1
ATOM 2905 C C . GLN B 2 161 ? -13.35300 2.88100 -13.93900 1.000 129.21023 155 GLN B C 1
ATOM 2906 O O . GLN B 2 161 ? -13.66300 2.27700 -12.91200 1.000 144.61471 155 GLN B O 1
ATOM 2912 N N . SER B 2 162 ? -12.32200 2.52900 -14.69400 1.000 124.89392 156 SER B N 1
ATOM 2913 C CA . SER B 2 162 ? -11.32100 1.56200 -14.26500 1.000 124.61757 156 SER B CA 1
ATOM 2914 C C . SER B 2 162 ? -9.90400 2.09000 -14.41300 1.000 132.51326 156 SER B C 1
ATOM 2915 O O . SER B 2 162 ? -9.05800 1.82400 -13.56000 1.000 159.45859 156 SER B O 1
ATOM 2918 N N . GLY B 2 163 ? -9.62100 2.82300 -15.47900 1.000 122.01200 157 GLY B N 1
ATOM 2919 C CA . GLY B 2 163 ? -8.41000 3.60100 -15.57100 1.000 101.95170 157 GLY B CA 1
ATOM 2920 C C . GLY B 2 163 ? -8.68300 4.99000 -15.04800 1.000 118.72213 157 GLY B C 1
ATOM 2921 O O . GLY B 2 163 ? -9.68800 5.24700 -14.37600 1.000 139.05351 157 GLY B O 1
ATOM 2922 N N . ASN B 2 164 ? -7.73100 5.88600 -15.33900 1.000 110.12636 158 ASN B N 1
ATOM 2923 C CA . ASN B 2 164 ? -7.69700 7.34500 -15.13900 1.000 123.74378 158 ASN B CA 1
ATOM 2924 C C . ASN B 2 164 ? -7.52400 7.77800 -13.68400 1.000 127.66267 158 ASN B C 1
ATOM 2925 O O . ASN B 2 164 ? -7.29700 8.96400 -13.42700 1.000 142.23811 158 ASN B O 1
ATOM 2930 N N . SER B 2 165 ? -7.59800 6.84400 -12.73400 1.000 122.70682 159 SER B N 1
ATOM 2931 C CA . SER B 2 165 ? -7.69600 7.14600 -11.31100 1.000 101.57797 159 SER B CA 1
ATOM 2932 C C . SER B 2 165 ? -6.34500 6.95300 -10.64400 1.000 101.85432 159 SER B C 1
ATOM 2933 O O . SER B 2 165 ? -5.64200 5.97500 -10.91100 1.000 105.97060 159 SER B O 1
ATOM 2936 N N . GLN B 2 166 ? -5.97800 7.91600 -9.80900 1.000 98.75131 160 GLN B N 1
ATOM 2937 C CA . GLN B 2 166 ? -4.80600 7.84000 -8.94500 1.000 90.40558 160 GLN B CA 1
ATOM 2938 C C . GLN B 2 166 ? -5.20000 8.25600 -7.53800 1.000 95.84570 160 GLN B C 1
ATOM 2939 O O . GLN B 2 166 ? -5.65800 9.38300 -7.33900 1.000 87.64209 160 GLN B O 1
ATOM 2945 N N . GLU B 2 167 ? -4.98200 7.38300 -6.56100 1.000 107.07600 161 GLU B N 1
ATOM 2946 C CA . GLU B 2 167 ? -5.15000 7.74000 -5.15600 1.000 93.80862 161 GLU B CA 1
ATOM 2947 C C . GLU B 2 167 ? -3.78700 8.09000 -4.58000 1.000 78.15674 161 GLU B C 1
ATOM 2948 O O . GLU B 2 167 ? -2.76300 7.54900 -5.00400 1.000 89.95289 161 GLU B O 1
ATOM 2954 N N . SER B 2 168 ? -3.77700 9.08600 -3.70200 1.000 82.22828 162 SER B N 1
ATOM 2955 C CA . SER B 2 168 ? -2.64100 9.40200 -2.84200 1.000 90.71088 162 SER B CA 1
ATOM 2956 C C . SER B 2 168 ? -3.13700 9.51900 -1.40500 1.000 92.90851 162 SER B C 1
ATOM 2957 O O . SER B 2 168 ? -4.13000 10.21000 -1.14700 1.000 86.18928 162 SER B O 1
ATOM 2960 N N . VAL B 2 169 ? -2.47000 8.82700 -0.47700 1.000 101.01211 163 VAL B N 1
ATOM 2961 C CA . VAL B 2 169 ? -2.87100 8.78600 0.92900 1.000 98.99871 163 VAL B CA 1
ATOM 2962 C C . VAL B 2 169 ? -1.75500 9.41400 1.75900 1.000 99.72511 163 VAL B C 1
ATOM 2963 O O . VAL B 2 169 ? -0.57700 9.09300 1.56300 1.000 108.99202 163 VAL B O 1
ATOM 2967 N N . THR B 2 170 ? -2.12000 10.34000 2.64600 1.000 82.48094 164 THR B N 1
ATOM 2968 C CA . THR B 2 170 ? -1.14400 11.04900 3.46700 1.000 90.71088 164 THR B CA 1
ATOM 2969 C C . THR B 2 170 ? -0.57400 10.15800 4.57100 1.000 92.69006 164 THR B C 1
ATOM 2970 O O . THR B 2 170 ? -1.10700 9.08900 4.90000 1.000 90.52401 164 THR B O 1
ATOM 2974 N N . GLU B 2 171 ? 0.49500 10.66000 5.19700 1.000 80.11487 165 GLU B N 1
ATOM 2975 C CA . GLU B 2 171 ? 0.99500 10.06100 6.42500 1.000 89.55284 165 GLU B CA 1
ATOM 2976 C C . GLU B 2 171 ? -0.01300 10.23500 7.56500 1.000 87.52365 165 GLU B C 1
ATOM 2977 O O . GLU B 2 171 ? -0.90000 11.09500 7.52200 1.000 101.44901 165 GLU B O 1
ATOM 2983 N N . GLN B 2 172 ? 0.11100 9.37600 8.57800 1.000 94.06654 166 GLN B N 1
ATOM 2984 C CA . GLN B 2 172 ? -0.80400 9.42800 9.71500 1.000 92.11631 166 GLN B CA 1
ATOM 2985 C C . GLN B 2 172 ? -0.52500 10.67200 10.56000 1.000 89.08700 166 GLN B C 1
ATOM 2986 O O . GLN B 2 172 ? 0.62800 11.06900 10.75000 1.000 112.11081 166 GLN B O 1
ATOM 2992 N N . ASP B 2 173 ? -1.58900 11.31800 11.02200 1.000 69.40569 167 ASP B N 1
ATOM 2993 C CA . ASP B 2 173 ? -1.47600 12.67000 11.56400 1.000 88.24216 167 ASP B CA 1
ATOM 2994 C C . ASP B 2 173 ? -0.96000 12.69600 13.00600 1.000 104.39673 167 ASP B C 1
ATOM 2995 O O . ASP B 2 173 ? -1.33900 11.86800 13.84300 1.000 112.76878 167 ASP B O 1
ATOM 3000 N N . SER B 2 174 ? -0.08800 13.66900 13.29400 1.000 97.94332 168 SER B N 1
ATOM 3001 C CA . SER B 2 174 ? 0.47600 13.79900 14.63700 1.000 87.92107 168 SER B CA 1
ATOM 3002 C C . SER B 2 174 ? -0.49000 14.36400 15.66600 1.000 98.87501 168 SER B C 1
ATOM 3003 O O . SER B 2 174 ? -0.14900 14.37100 16.85400 1.000 112.70825 168 SER B O 1
ATOM 3006 N N . LYS B 2 175 ? -1.63700 14.89900 15.26000 1.000 98.26178 169 LYS B N 1
ATOM 3007 C CA . LYS B 2 175 ? -2.57500 15.45400 16.21800 1.000 92.31370 169 LYS B CA 1
ATOM 3008 C C . LYS B 2 175 ? -3.69400 14.46600 16.52300 1.000 89.05541 169 LYS B C 1
ATOM 3009 O O . LYS B 2 175 ? -3.94800 14.16000 17.69300 1.000 101.13055 169 LYS B O 1
ATOM 3015 N N . ASP B 2 176 ? -4.33800 13.90900 15.48800 1.000 88.76591 170 ASP B N 1
ATOM 3016 C CA . ASP B 2 176 ? -5.53000 13.09300 15.70300 1.000 98.82764 170 ASP B CA 1
ATOM 3017 C C . ASP B 2 176 ? -5.45000 11.67400 15.15300 1.000 85.48920 170 ASP B C 1
ATOM 3018 O O . ASP B 2 176 ? -6.47400 10.97500 15.17600 1.000 68.00552 170 ASP B O 1
ATOM 3023 N N . SER B 2 177 ? -4.27300 11.24700 14.67100 1.000 81.77823 171 SER B N 1
ATOM 3024 C CA . SER B 2 177 ? -3.97900 9.87700 14.20100 1.000 93.38751 171 SER B CA 1
ATOM 3025 C C . SER B 2 177 ? -4.86100 9.42700 13.01300 1.000 97.30114 171 SER B C 1
ATOM 3026 O O . SER B 2 177 ? -5.09500 8.22600 12.79900 1.000 72.50080 171 SER B O 1
ATOM 3029 N N . THR B 2 178 ? -5.29600 10.36200 12.16800 1.000 95.97467 172 THR B N 1
ATOM 3030 C CA . THR B 2 178 ? -6.15400 10.01700 11.04100 1.000 97.97754 172 THR B CA 1
ATOM 3031 C C . THR B 2 178 ? -5.40400 10.11900 9.72200 1.000 101.08844 172 THR B C 1
ATOM 3032 O O . THR B 2 178 ? -4.22000 10.46300 9.66100 1.000 102.40702 172 THR B O 1
ATOM 3036 N N . TYR B 2 179 ? -6.12800 9.78800 8.65800 1.000 90.85300 173 TYR B N 1
ATOM 3037 C CA . TYR B 2 179 ? -5.59800 9.76700 7.30900 1.000 87.46049 173 TYR B CA 1
ATOM 3038 C C . TYR B 2 179 ? -6.41100 10.68200 6.38500 1.000 94.67977 173 TYR B C 1
ATOM 3039 O O . TYR B 2 179 ? -7.52700 11.11300 6.70000 1.000 94.51660 173 TYR B O 1
ATOM 3048 N N . SER B 2 180 ? -5.82700 10.98900 5.23000 1.000 93.12696 174 SER B N 1
ATOM 3049 C CA . SER B 2 180 ? -6.50700 11.73400 4.18300 1.000 80.43070 174 SER B CA 1
ATOM 3050 C C . SER B 2 180 ? -6.13000 11.12600 2.84500 1.000 83.88901 174 SER B C 1
ATOM 3051 O O . SER B 2 180 ? -5.04700 10.56400 2.69300 1.000 85.06809 174 SER B O 1
ATOM 3054 N N . LEU B 2 181 ? -7.03700 11.22700 1.88200 1.000 93.86915 175 LEU B N 1
ATOM 3055 C CA . LEU B 2 181 ? -6.91100 10.55100 0.59800 1.000 88.40270 175 LEU B CA 1
ATOM 3056 C C . LEU B 2 181 ? -7.35100 11.50000 -0.50600 1.000 92.55847 175 LEU B C 1
ATOM 3057 O O . LEU B 2 181 ? -8.27600 12.28900 -0.31900 1.000 90.36610 175 LEU B O 1
ATOM 3062 N N . SER B 2 182 ? -6.65400 11.46600 -1.63700 1.000 93.49016 176 SER B N 1
ATOM 3063 C CA . SER B 2 182 ? -7.07100 12.22400 -2.81300 1.000 92.38213 176 SER B CA 1
ATOM 3064 C C . SER B 2 182 ? -7.11300 11.25700 -3.97900 1.000 96.26417 176 SER B C 1
ATOM 3065 O O . SER B 2 182 ? -6.10100 10.62400 -4.29500 1.000 102.75179 176 SER B O 1
ATOM 3068 N N . SER B 2 183 ? -8.28200 11.11100 -4.58700 1.000 95.41670 177 SER B N 1
ATOM 3069 C CA . SER B 2 183 ? -8.41400 10.33800 -5.81400 1.000 102.84654 177 SER B CA 1
ATOM 3070 C C . SER B 2 183 ? -8.56200 11.30900 -6.98000 1.000 89.20017 177 SER B C 1
ATOM 3071 O O . SER B 2 183 ? -9.40700 12.20500 -6.95700 1.000 88.66063 177 SER B O 1
ATOM 3074 N N . THR B 2 184 ? -7.71900 11.15500 -7.97900 1.000 91.63467 178 THR B N 1
ATOM 3075 C CA . THR B 2 184 ? -7.65600 12.07700 -9.10200 1.000 100.42783 178 THR B CA 1
ATOM 3076 C C . THR B 2 184 ? -8.01300 11.33900 -10.38300 1.000 94.23498 178 THR B C 1
ATOM 3077 O O . THR B 2 184 ? -7.41200 10.30100 -10.68600 1.000 89.86341 178 THR B O 1
ATOM 3081 N N . LEU B 2 185 ? -8.99700 11.86200 -11.11400 1.000 89.28439 179 LEU B N 1
ATOM 3082 C CA . LEU B 2 185 ? -9.48800 11.28900 -12.36400 1.000 96.27470 179 LEU B CA 1
ATOM 3083 C C . LEU B 2 185 ? -9.02600 12.18300 -13.50500 1.000 100.49100 179 LEU B C 1
ATOM 3084 O O . LEU B 2 185 ? -9.48100 13.32300 -13.61400 1.000 102.77548 179 LEU B O 1
ATOM 3089 N N . THR B 2 186 ? -8.13200 11.67900 -14.35200 1.000 91.15040 180 THR B N 1
ATOM 3090 C CA . THR B 2 186 ? -7.52400 12.49000 -15.40400 1.000 106.26800 180 THR B CA 1
ATOM 3091 C C . THR B 2 186 ? -8.09000 12.10700 -16.76500 1.000 94.84032 180 THR B C 1
ATOM 3092 O O . THR B 2 186 ? -7.94500 10.96100 -17.20100 1.000 89.31334 180 THR B O 1
ATOM 3096 N N . LEU B 2 187 ? -8.72500 13.07000 -17.43400 1.000 85.60237 181 LEU B N 1
ATOM 3097 C CA . LEU B 2 187 ? -9.34600 12.89200 -18.73000 1.000 105.92849 181 LEU B CA 1
ATOM 3098 C C . LEU B 2 187 ? -8.71400 13.85000 -19.72900 1.000 123.26741 181 LEU B C 1
ATOM 3099 O O . LEU B 2 187 ? -8.01100 14.80100 -19.36800 1.000 128.20485 181 LEU B O 1
ATOM 3104 N N . SER B 2 188 ? -9.00200 13.60900 -21.00200 1.000 129.08916 182 SER B N 1
ATOM 3105 C CA . SER B 2 188 ? -8.76600 14.62500 -22.00900 1.000 138.82454 182 SER B CA 1
ATOM 3106 C C . SER B 2 188 ? -9.87200 15.66500 -21.92200 1.000 135.71627 182 SER B C 1
ATOM 3107 O O . SER B 2 188 ? -10.92400 15.42100 -21.32200 1.000 145.10161 182 SER B O 1
ATOM 3110 N N . LYS B 2 189 ? -9.62500 16.83000 -22.54100 1.000 118.08784 183 LYS B N 1
ATOM 3111 C CA . LYS B 2 189 ? -10.62600 17.89500 -22.54700 1.000 106.83123 183 LYS B CA 1
ATOM 3112 C C . LYS B 2 189 ? -11.86200 17.48900 -23.34500 1.000 124.58599 183 LYS B C 1
ATOM 3113 O O . LYS B 2 189 ? -12.99100 17.76100 -22.91800 1.000 132.57642 183 LYS B O 1
ATOM 3119 N N . ALA B 2 190 ? -11.66800 16.75000 -24.44600 1.000 131.59999 184 ALA B N 1
ATOM 3120 C CA . ALA B 2 190 ? -12.78600 16.33300 -25.29100 1.000 145.88591 184 ALA B CA 1
ATOM 3121 C C . ALA B 2 190 ? -13.64100 15.27600 -24.60300 1.000 148.40200 184 ALA B C 1
ATOM 3122 O O . ALA B 2 190 ? -14.87200 15.38100 -24.60500 1.000 172.50226 184 ALA B O 1
ATOM 3124 N N . ASP B 2 191 ? -13.00500 14.28000 -23.96700 1.000 127.86007 185 ASP B N 1
ATOM 3125 C CA . ASP B 2 191 ? -13.74500 13.28300 -23.19400 1.000 134.77932 185 ASP B CA 1
ATOM 3126 C C . ASP B 2 191 ? -14.35400 13.88000 -21.93100 1.000 125.57558 185 ASP B C 1
ATOM 3127 O O . ASP B 2 191 ? -15.35900 13.35100 -21.43600 1.000 114.22685 185 ASP B O 1
ATOM 3132 N N . TYR B 2 192 ? -13.80200 14.99600 -21.43300 1.000 114.81113 186 TYR B N 1
ATOM 3133 C CA . TYR B 2 192 ? -14.45000 15.71100 -20.34300 1.000 104.48095 186 TYR B CA 1
ATOM 3134 C C . TYR B 2 192 ? -15.71500 16.40800 -20.83000 1.000 112.81616 186 TYR B C 1
ATOM 3135 O O . TYR B 2 192 ? -16.72800 16.41600 -20.12300 1.000 112.03185 186 TYR B O 1
ATOM 3144 N N . GLU B 2 193 ? -15.68200 16.99500 -22.04100 1.000 128.46803 187 GLU B N 1
ATOM 3145 C CA . GLU B 2 193 ? -16.84400 17.71800 -22.57000 1.000 122.38836 187 GLU B CA 1
ATOM 3146 C C . GLU B 2 193 ? -17.93400 16.79500 -23.11900 1.000 110.47377 187 GLU B C 1
ATOM 3147 O O . GLU B 2 193 ? -19.07900 17.24000 -23.26600 1.000 97.11428 187 GLU B O 1
ATOM 3153 N N . LYS B 2 194 ? -17.62100 15.52300 -23.39000 1.000 119.13270 188 LYS B N 1
ATOM 3154 C CA . LYS B 2 194 ? -18.62900 14.60000 -23.90600 1.000 126.22829 188 LYS B CA 1
ATOM 3155 C C . LYS B 2 194 ? -19.65400 14.19200 -22.85300 1.000 127.67583 188 LYS B C 1
ATOM 3156 O O . LYS B 2 194 ? -20.77100 13.82700 -23.21700 1.000 130.38142 188 LYS B O 1
ATOM 3162 N N . HIS B 2 195 ? -19.33300 14.30000 -21.56500 1.000 132.48431 189 HIS B N 1
ATOM 3163 C CA . HIS B 2 195 ? -20.20100 13.79900 -20.51000 1.000 119.49064 189 HIS B CA 1
ATOM 3164 C C . HIS B 2 195 ? -20.56500 14.90300 -19.52200 1.000 108.25508 189 HIS B C 1
ATOM 3165 O O . HIS B 2 195 ? -19.89600 15.93800 -19.45500 1.000 101.18582 189 HIS B O 1
ATOM 3172 N N . LYS B 2 196 ? -21.67600 14.69900 -18.76500 1.000 106.57594 190 LYS B N 1
ATOM 3173 C CA . LYS B 2 196 ? -22.01600 15.66900 -17.69100 1.000 132.54747 190 LYS B CA 1
ATOM 3174 C C . LYS B 2 196 ? -22.71800 14.98400 -16.49300 1.000 148.85995 190 LYS B C 1
ATOM 3175 O O . LYS B 2 196 ? -23.93300 15.09000 -16.34300 1.000 175.12100 190 LYS B O 1
ATOM 3181 N N . VAL B 2 197 ? -21.95900 14.29400 -15.61200 1.000 125.93878 191 VAL B N 1
ATOM 3182 C CA . VAL B 2 197 ? -22.43400 13.89900 -14.26800 1.000 93.23749 191 VAL B CA 1
ATOM 3183 C C . VAL B 2 197 ? -21.36200 14.09600 -13.20500 1.000 131.29995 191 VAL B C 1
ATOM 3184 O O . VAL B 2 197 ? -21.64500 14.73800 -12.19500 1.000 168.80971 191 VAL B O 1
ATOM 3188 N N . TYR B 2 198 ? -20.19000 13.44700 -13.36600 1.000 121.01977 192 TYR B N 1
ATOM 3189 C CA . TYR B 2 198 ? -18.94800 13.61100 -12.56700 1.000 118.42736 192 TYR B CA 1
ATOM 3190 C C . TYR B 2 198 ? -19.15800 13.38000 -11.06000 1.000 114.23738 192 TYR B C 1
ATOM 3191 O O . TYR B 2 198 ? -19.14600 14.30300 -10.24400 1.000 112.82142 192 TYR B O 1
ATOM 3200 N N . ALA B 2 199 ? -19.38700 12.11500 -10.71300 1.000 103.80982 193 ALA B N 1
ATOM 3201 C CA . ALA B 2 199 ? -19.63200 11.70800 -9.33800 1.000 94.77452 193 ALA B CA 1
ATOM 3202 C C . ALA B 2 199 ? -18.46500 10.93900 -8.72200 1.000 99.06188 193 ALA B C 1
ATOM 3203 O O . ALA B 2 199 ? -17.67700 10.28500 -9.40200 1.000 88.65537 193 ALA B O 1
ATOM 3205 N N . CYS B 2 200 ? -18.41700 10.97500 -7.39100 1.000 134.26083 194 CYS B N 1
ATOM 3206 C CA . CYS B 2 200 ? -17.39100 10.31800 -6.59000 1.000 110.52115 194 CYS B CA 1
ATOM 3207 C C . CYS B 2 200 ? -18.10600 9.54000 -5.48500 1.000 103.26501 194 CYS B C 1
ATOM 3208 O O . CYS B 2 200 ? -18.87900 10.12900 -4.72300 1.000 122.17781 194 CYS B O 1
ATOM 3211 N N . GLU B 2 201 ? -17.89400 8.21700 -5.43100 1.000 83.41000 195 GLU B N 1
ATOM 3212 C CA . GLU B 2 201 ? -18.55200 7.31600 -4.48500 1.000 89.96605 195 GLU B CA 1
ATOM 3213 C C . GLU B 2 201 ? -17.50600 6.73200 -3.53900 1.000 106.92335 195 GLU B C 1
ATOM 3214 O O . GLU B 2 201 ? -16.46700 6.22700 -3.98400 1.000 119.61697 195 GLU B O 1
ATOM 3220 N N . VAL B 2 202 ? -17.79400 6.80000 -2.23600 1.000 113.06882 196 VAL B N 1
ATOM 3221 C CA . VAL B 2 202 ? -16.85800 6.47200 -1.16400 1.000 105.06523 196 VAL B CA 1
ATOM 3222 C C . VAL B 2 202 ? -17.47500 5.40900 -0.27500 1.000 100.82788 196 VAL B C 1
ATOM 3223 O O . VAL B 2 202 ? -18.53100 5.64200 0.33000 1.000 106.99178 196 VAL B O 1
ATOM 3227 N N . THR B 2 203 ? -16.78600 4.28000 -0.14900 1.000 96.25365 197 THR B N 1
ATOM 3228 C CA . THR B 2 203 ? -17.10700 3.23500 0.80800 1.000 94.45343 197 THR B CA 1
ATOM 3229 C C . THR B 2 203 ? -16.05100 3.22000 1.89700 1.000 100.09621 197 THR B C 1
ATOM 3230 O O . THR B 2 203 ? -14.84900 3.17100 1.59800 1.000 101.72009 197 THR B O 1
ATOM 3234 N N . HIS B 2 204 ? -16.50700 3.25900 3.15100 1.000 105.59687 198 HIS B N 1
ATOM 3235 C CA . HIS B 2 204 ? -15.60600 3.28100 4.28900 1.000 101.78326 198 HIS B CA 1
ATOM 3236 C C . HIS B 2 204 ? -16.32300 2.68900 5.50400 1.000 105.96534 198 HIS B C 1
ATOM 3237 O O . HIS B 2 204 ? -17.55900 2.63000 5.54800 1.000 116.35079 198 HIS B O 1
ATOM 3244 N N . GLN B 2 205 ? -15.50800 2.20800 6.46800 1.000 99.46456 199 GLN B N 1
ATOM 3245 C CA . GLN B 2 205 ? -15.97100 1.61800 7.73000 1.000 98.19862 199 GLN B CA 1
ATOM 3246 C C . GLN B 2 205 ? -16.86700 2.56400 8.53100 1.000 102.84391 199 GLN B C 1
ATOM 3247 O O . GLN B 2 205 ? -17.78900 2.12000 9.23100 1.000 105.82058 199 GLN B O 1
ATOM 3253 N N . GLY B 2 206 ? -16.57500 3.86700 8.49100 1.000 90.76351 200 GLY B N 1
ATOM 3254 C CA . GLY B 2 206 ? -17.33200 4.83300 9.26100 1.000 91.45307 200 GLY B CA 1
ATOM 3255 C C . GLY B 2 206 ? -18.66200 5.21100 8.67500 1.000 102.79390 200 GLY B C 1
ATOM 3256 O O . GLY B 2 206 ? -19.46900 5.84200 9.36200 1.000 123.04896 200 GLY B O 1
ATOM 3257 N N . LEU B 2 207 ? -18.90800 4.83000 7.42600 1.000 100.24886 201 LEU B N 1
ATOM 3258 C CA . LEU B 2 207 ? -20.13600 5.16400 6.72200 1.000 91.70047 201 LEU B CA 1
ATOM 3259 C C . LEU B 2 207 ? -21.07900 3.96600 6.74400 1.000 103.24133 201 LEU B C 1
ATOM 3260 O O . LEU B 2 207 ? -20.67100 2.84400 6.41000 1.000 98.14598 201 LEU B O 1
ATOM 3265 N N . SER B 2 208 ? -22.31500 4.19900 7.20700 1.000 112.35821 202 SER B N 1
ATOM 3266 C CA . SER B 2 208 ? -23.30900 3.12900 7.28200 1.000 116.25078 202 SER B CA 1
ATOM 3267 C C . SER B 2 208 ? -23.75100 2.68000 5.89500 1.000 131.74474 202 SER B C 1
ATOM 3268 O O . SER B 2 208 ? -23.96400 1.48800 5.65700 1.000 133.11333 202 SER B O 1
ATOM 3271 N N . SER B 2 209 ? -23.86900 3.61900 4.96900 1.000 136.49531 203 SER B N 1
ATOM 3272 C CA . SER B 2 209 ? -24.09000 3.40500 3.55200 1.000 122.18833 203 SER B CA 1
ATOM 3273 C C . SER B 2 209 ? -23.13500 4.34100 2.82600 1.000 119.09849 203 SER B C 1
ATOM 3274 O O . SER B 2 209 ? -22.73500 5.35900 3.40300 1.000 113.59783 203 SER B O 1
ATOM 3277 N N . PRO B 2 210 ? -22.67500 3.98700 1.61400 1.000 120.13809 204 PRO B N 1
ATOM 3278 C CA . PRO B 2 210 ? -21.65100 4.80400 0.94000 1.000 103.72823 204 PRO B CA 1
ATOM 3279 C C . PRO B 2 210 ? -22.13800 6.19300 0.53500 1.000 94.19550 204 PRO B C 1
ATOM 3280 O O . PRO B 2 210 ? -23.33800 6.47800 0.48300 1.000 104.80204 204 PRO B O 1
ATOM 3284 N N . VAL B 2 211 ? -21.16800 7.07000 0.26700 1.000 98.43285 205 VAL B N 1
ATOM 3285 C CA . VAL B 2 211 ? -21.39600 8.50900 0.14000 1.000 105.16787 205 VAL B CA 1
ATOM 3286 C C . VAL B 2 211 ? -20.92800 8.98000 -1.23000 1.000 106.82070 205 VAL B C 1
ATOM 3287 O O . VAL B 2 211 ? -19.77300 8.75200 -1.60200 1.000 112.31083 205 VAL B O 1
ATOM 3291 N N . THR B 2 212 ? -21.82300 9.63600 -1.97400 1.000 108.36299 206 THR B N 1
ATOM 3292 C CA . THR B 2 212 ? -21.52700 10.18600 -3.29400 1.000 116.75084 206 THR B CA 1
ATOM 3293 C C . THR B 2 212 ? -21.57000 11.70700 -3.23700 1.000 111.36072 206 THR B C 1
ATOM 3294 O O . THR B 2 212 ? -22.54200 12.28300 -2.74000 1.000 116.96402 206 THR B O 1
ATOM 3298 N N . LYS B 2 213 ? -20.49800 12.34600 -3.69700 1.000 109.22889 207 LYS B N 1
ATOM 3299 C CA . LYS B 2 213 ? -20.48100 13.77600 -3.99500 1.000 118.49579 207 LYS B CA 1
ATOM 3300 C C . LYS B 2 213 ? -20.28400 13.98600 -5.49100 1.000 127.13366 207 LYS B C 1
ATOM 3301 O O . LYS B 2 213 ? -19.46300 13.31200 -6.11200 1.000 137.66387 207 LYS B O 1
ATOM 3307 N N . SER B 2 214 ? -21.02000 14.93700 -6.06600 1.000 128.60489 208 SER B N 1
ATOM 3308 C CA . SER B 2 214 ? -21.00400 15.12200 -7.51300 1.000 113.01092 208 SER B CA 1
ATOM 3309 C C . SER B 2 214 ? -21.17500 16.59300 -7.86400 1.000 108.03401 208 SER B C 1
ATOM 3310 O O . SER B 2 214 ? -21.70000 17.39300 -7.08000 1.000 106.02587 208 SER B O 1
ATOM 3313 N N . PHE B 2 215 ? -20.71300 16.93200 -9.06700 1.000 118.25892 209 PHE B N 1
ATOM 3314 C CA . PHE B 2 215 ? -20.94500 18.22500 -9.69800 1.000 119.10375 209 PHE B CA 1
ATOM 3315 C C . PHE B 2 215 ? -21.22500 17.96100 -11.17200 1.000 105.45738 209 PHE B C 1
ATOM 3316 O O . PHE B 2 215 ? -20.47700 17.23100 -11.82300 1.000 123.88327 209 PHE B O 1
ATOM 3324 N N . ASN B 2 216 ? -22.28400 18.54100 -11.71800 1.000 115.63229 210 ASN B N 1
ATOM 3325 C CA . ASN B 2 216 ? -22.52500 18.40300 -13.15300 1.000 118.08258 210 ASN B CA 1
ATOM 3326 C C . ASN B 2 216 ? -21.84200 19.54700 -13.90500 1.000 105.42053 210 ASN B C 1
ATOM 3327 O O . ASN B 2 216 ? -21.75900 20.66900 -13.38800 1.000 105.95218 210 ASN B O 1
ATOM 3332 N N . ARG B 2 217 ? -21.23900 19.20100 -15.06000 1.000 90.90827 211 ARG B N 1
ATOM 3333 C CA . ARG B 2 217 ? -20.29700 20.06500 -15.78500 1.000 108.45248 211 ARG B CA 1
ATOM 3334 C C . ARG B 2 217 ? -20.95500 21.37800 -16.20500 1.000 127.92586 211 ARG B C 1
ATOM 3335 O O . ARG B 2 217 ? -22.01800 21.38000 -16.83200 1.000 151.12601 211 ARG B O 1
ATOM 3343 N N . GLY B 2 218 ? -20.33000 22.49600 -15.83900 1.000 123.74378 212 GLY B N 1
ATOM 3344 C CA . GLY B 2 218 ? -20.99600 23.77400 -15.98900 1.000 140.46684 212 GLY B CA 1
ATOM 3345 C C . GLY B 2 218 ? -21.41100 24.31300 -14.63000 1.000 165.29087 212 GLY B C 1
ATOM 3346 O O . GLY B 2 218 ? -20.60300 24.91400 -13.91700 1.000 179.31360 212 GLY B O 1
ATOM 3347 N N . GLU B 2 219 ? -22.68300 24.10700 -14.29100 1.000 166.01201 213 GLU B N 1
ATOM 3348 C CA . GLU B 2 219 ? -23.36600 24.55100 -13.06600 1.000 159.17698 213 GLU B CA 1
ATOM 3349 C C . GLU B 2 219 ? -22.65900 24.33300 -11.72800 1.000 147.21502 213 GLU B C 1
ATOM 3350 O O . GLU B 2 219 ? -22.41700 25.28400 -10.98100 1.000 143.56721 213 GLU B O 1
ATOM 3356 N N . GLN C 1 3 ? 68.52700 3.50200 12.69900 1.000 168.84656 1 GLN C N 1
ATOM 3357 C CA . GLN C 1 3 ? 68.76500 4.36500 13.85500 1.000 164.47235 1 GLN C CA 1
ATOM 3358 C C . GLN C 1 3 ? 67.43800 4.97900 14.31500 1.000 164.38550 1 GLN C C 1
ATOM 3359 O O . GLN C 1 3 ? 66.72800 4.36000 15.10100 1.000 184.42738 1 GLN C O 1
ATOM 3365 N N . ILE C 1 4 ? 67.17100 6.22500 13.90800 1.000 135.39255 2 ILE C N 1
ATOM 3366 C CA . ILE C 1 4 ? 65.87200 6.71200 13.44500 1.000 123.78589 2 ILE C CA 1
ATOM 3367 C C . ILE C 1 4 ? 66.25600 7.62500 12.28700 1.000 127.97061 2 ILE C C 1
ATOM 3368 O O . ILE C 1 4 ? 66.75000 8.73800 12.50900 1.000 132.81066 2 ILE C O 1
ATOM 3373 N N . GLN C 1 5 ? 66.12200 7.14000 11.05300 1.000 128.88914 3 GLN C N 1
ATOM 3374 C CA . GLN C 1 5 ? 66.50400 7.91200 9.87600 1.000 113.94524 3 GLN C CA 1
ATOM 3375 C C . GLN C 1 5 ? 65.40100 7.84400 8.82900 1.000 109.00781 3 GLN C C 1
ATOM 3376 O O . GLN C 1 5 ? 64.90900 6.75700 8.48200 1.000 112.94249 3 GLN C O 1
ATOM 3382 N N . LEU C 1 6 ? 65.02600 9.01400 8.33200 1.000 96.63001 4 LEU C N 1
ATOM 3383 C CA . LEU C 1 6 ? 64.15700 9.15600 7.17000 1.000 89.94236 4 LEU C CA 1
ATOM 3384 C C . LEU C 1 6 ? 65.07900 9.50500 5.99800 1.000 98.82501 4 LEU C C 1
ATOM 3385 O O . LEU C 1 6 ? 65.61500 10.61500 5.91900 1.000 104.31251 4 LEU C O 1
ATOM 3390 N N . VAL C 1 7 ? 65.32700 8.53000 5.12700 1.000 92.78218 5 VAL C N 1
ATOM 3391 C CA . VAL C 1 7 ? 66.24500 8.68700 4.00500 1.000 99.45140 5 VAL C CA 1
ATOM 3392 C C . VAL C 1 7 ? 65.42000 8.77400 2.73100 1.000 100.32519 5 VAL C C 1
ATOM 3393 O O . VAL C 1 7 ? 64.66200 7.85400 2.40400 1.000 107.39446 5 VAL C O 1
ATOM 3397 N N . GLN C 1 8 ? 65.60000 9.85900 1.99600 1.000 103.40977 6 GLN C N 1
ATOM 3398 C CA . GLN C 1 8 ? 64.70300 10.26500 0.93200 1.000 102.83338 6 GLN C CA 1
ATOM 3399 C C . GLN C 1 8 ? 65.42200 10.12200 -0.41200 1.000 102.70179 6 GLN C C 1
ATOM 3400 O O . GLN C 1 8 ? 66.65300 10.03600 -0.47300 1.000 120.44076 6 GLN C O 1
ATOM 3406 N N . SER C 1 9 ? 64.64400 10.04500 -1.49300 1.000 89.87657 7 SER C N 1
ATOM 3407 C CA . SER C 1 9 ? 65.18200 9.67000 -2.79900 1.000 91.82154 7 SER C CA 1
ATOM 3408 C C . SER C 1 9 ? 65.98700 10.81300 -3.42800 1.000 90.90827 7 SER C C 1
ATOM 3409 O O . SER C 1 9 ? 66.03200 11.94000 -2.92500 1.000 104.85731 7 SER C O 1
ATOM 3412 N N . GLY C 1 10 ? 66.63800 10.50000 -4.55000 1.000 95.41934 8 GLY C N 1
ATOM 3413 C CA . GLY C 1 10 ? 67.51500 11.44200 -5.22200 1.000 100.27518 8 GLY C CA 1
ATOM 3414 C C . GLY C 1 10 ? 66.75900 12.52100 -5.97100 1.000 96.50631 8 GLY C C 1
ATOM 3415 O O . GLY C 1 10 ? 65.52400 12.46500 -6.14800 1.000 99.53035 8 GLY C O 1
ATOM 3416 N N . PRO C 1 11 ? 67.50000 13.54300 -6.42100 1.000 90.57402 9 PRO C N 1
ATOM 3417 C CA . PRO C 1 11 ? 66.86100 14.66900 -7.11400 1.000 93.77703 9 PRO C CA 1
ATOM 3418 C C . PRO C 1 11 ? 66.43700 14.30200 -8.53100 1.000 95.96940 9 PRO C C 1
ATOM 3419 O O . PRO C 1 11 ? 66.98600 13.40000 -9.16700 1.000 104.25461 9 PRO C O 1
ATOM 3423 N N . GLU C 1 12 ? 65.45900 15.04700 -9.04200 1.000 91.85838 10 GLU C N 1
ATOM 3424 C CA . GLU C 1 12 ? 64.83800 14.73600 -10.32500 1.000 91.41096 10 GLU C CA 1
ATOM 3425 C C . GLU C 1 12 ? 64.74400 15.98400 -11.18700 1.000 96.84582 10 GLU C C 1
ATOM 3426 O O . GLU C 1 12 ? 64.38000 17.05800 -10.69300 1.000 97.83278 10 GLU C O 1
ATOM 3432 N N . LEU C 1 13 ? 65.06300 15.83700 -12.47500 1.000 102.36227 11 LEU C N 1
ATOM 3433 C CA . LEU C 1 13 ? 64.67900 16.80700 -13.49800 1.000 96.69054 11 LEU C CA 1
ATOM 3434 C C . LEU C 1 13 ? 63.60800 16.16200 -14.35400 1.000 93.28750 11 LEU C C 1
ATOM 3435 O O . LEU C 1 13 ? 63.78200 15.02700 -14.81100 1.000 108.44458 11 LEU C O 1
ATOM 3440 N N . LYS C 1 14 ? 62.48600 16.85800 -14.52900 1.000 85.74712 12 LYS C N 1
ATOM 3441 C CA . LYS C 1 14 ? 61.39100 16.30500 -15.31000 1.000 86.90252 12 LYS C CA 1
ATOM 3442 C C . LYS C 1 14 ? 60.78500 17.39300 -16.18800 1.000 101.61218 12 LYS C C 1
ATOM 3443 O O . LYS C 1 14 ? 60.60500 18.52500 -15.74200 1.000 93.51911 12 LYS C O 1
ATOM 3449 N N . LYS C 1 15 ? 60.44200 17.03500 -17.43000 1.000 129.33130 13 LYS C N 1
ATOM 3450 C CA . LYS C 1 15 ? 59.73800 17.93400 -18.34300 1.000 119.16429 13 LYS C CA 1
ATOM 3451 C C . LYS C 1 15 ? 58.29200 18.14300 -17.87300 1.000 113.93208 13 LYS C C 1
ATOM 3452 O O . LYS C 1 15 ? 57.76000 17.29700 -17.15000 1.000 106.17852 13 LYS C O 1
ATOM 3458 N N . PRO C 1 16 ? 57.66500 19.29300 -18.20100 1.000 106.59436 14 PRO C N 1
ATOM 3459 C CA . PRO C 1 16 ? 56.31300 19.57500 -17.68200 1.000 91.52676 14 PRO C CA 1
ATOM 3460 C C . PRO C 1 16 ? 55.25500 18.62700 -18.20900 1.000 99.67511 14 PRO C C 1
ATOM 3461 O O . PRO C 1 16 ? 55.36600 18.08300 -19.30600 1.000 108.95780 14 PRO C O 1
ATOM 3465 N N . GLY C 1 17 ? 54.23000 18.41900 -17.39100 1.000 96.11416 15 GLY C N 1
ATOM 3466 C CA . GLY C 1 17 ? 53.17800 17.49000 -17.70700 1.000 99.22505 15 GLY C CA 1
ATOM 3467 C C . GLY C 1 17 ? 53.48500 16.04400 -17.39600 1.000 105.95744 15 GLY C C 1
ATOM 3468 O O . GLY C 1 17 ? 52.58500 15.20800 -17.51700 1.000 123.71747 15 GLY C O 1
ATOM 3469 N N . GLU C 1 18 ? 54.71300 15.71400 -16.98800 1.000 99.42771 16 GLU C N 1
ATOM 3470 C CA . GLU C 1 18 ? 55.08600 14.34700 -16.63300 1.000 114.17158 16 GLU C CA 1
ATOM 3471 C C . GLU C 1 18 ? 54.65200 14.00400 -15.19400 1.000 104.11775 16 GLU C C 1
ATOM 3472 O O . GLU C 1 18 ? 53.81800 14.67100 -14.57600 1.000 104.80730 16 GLU C O 1
ATOM 3478 N N . THR C 1 19 ? 55.18600 12.90500 -14.66700 1.000 93.50595 17 THR C N 1
ATOM 3479 C CA . THR C 1 19 ? 54.85300 12.41600 -13.33600 1.000 88.92908 17 THR C CA 1
ATOM 3480 C C . THR C 1 19 ? 56.14100 12.14600 -12.57500 1.000 104.82836 17 THR C C 1
ATOM 3481 O O . THR C 1 19 ? 57.07500 11.55500 -13.12500 1.000 129.19181 17 THR C O 1
ATOM 3485 N N . VAL C 1 20 ? 56.20200 12.60500 -11.32500 1.000 103.57031 18 VAL C N 1
ATOM 3486 C CA . VAL C 1 20 ? 57.32700 12.29100 -10.45600 1.000 86.83673 18 VAL C CA 1
ATOM 3487 C C . VAL C 1 20 ? 56.79700 11.57200 -9.21700 1.000 85.01546 18 VAL C C 1
ATOM 3488 O O . VAL C 1 20 ? 55.63800 11.74500 -8.81300 1.000 93.20854 18 VAL C O 1
ATOM 3492 N N . LYS C 1 21 ? 57.62600 10.67000 -8.68600 1.000 84.39959 19 LYS C N 1
ATOM 3493 C CA . LYS C 1 21 ? 57.29700 9.88900 -7.49400 1.000 87.36837 19 LYS C CA 1
ATOM 3494 C C . LYS C 1 21 ? 58.53200 9.79800 -6.60500 1.000 104.79678 19 LYS C C 1
ATOM 3495 O O . LYS C 1 21 ? 59.52600 9.16200 -6.97400 1.000 106.26537 19 LYS C O 1
ATOM 3501 N N . ILE C 1 22 ? 58.43800 10.41200 -5.42400 1.000 99.93303 20 ILE C N 1
ATOM 3502 C CA . ILE C 1 22 ? 59.50200 10.54200 -4.43700 1.000 84.79438 20 ILE C CA 1
ATOM 3503 C C . ILE C 1 22 ? 59.28500 9.51400 -3.33700 1.000 90.37399 20 ILE C C 1
ATOM 3504 O O . ILE C 1 22 ? 58.16400 9.34900 -2.83400 1.000 109.11045 20 ILE C O 1
ATOM 3509 N N . SER C 1 23 ? 60.35800 8.83600 -2.94700 1.000 80.27805 21 SER C N 1
ATOM 3510 C CA . SER C 1 23 ? 60.30500 7.87700 -1.85900 1.000 94.24288 21 SER C CA 1
ATOM 3511 C C . SER C 1 23 ? 60.94700 8.45500 -0.60300 1.000 103.08604 21 SER C C 1
ATOM 3512 O O . SER C 1 23 ? 61.87100 9.27100 -0.66100 1.000 103.06236 21 SER C O 1
ATOM 3515 N N . CYS C 1 24 ? 60.47500 7.97600 0.53700 1.000 96.11942 22 CYS C N 1
ATOM 3516 C CA . CYS C 1 24 ? 60.97900 8.36600 1.84600 1.000 100.73576 22 CYS C CA 1
ATOM 3517 C C . CYS C 1 24 ? 61.02600 7.06900 2.64300 1.000 103.61505 22 CYS C C 1
ATOM 3518 O O . CYS C 1 24 ? 59.98900 6.59900 3.10500 1.000 89.69496 22 CYS C O 1
ATOM 3521 N N . LYS C 1 25 ? 62.20500 6.45600 2.74400 1.000 111.73708 23 LYS C N 1
ATOM 3522 C CA . LYS C 1 25 ? 62.35300 5.19200 3.45400 1.000 101.56218 23 LYS C CA 1
ATOM 3523 C C . LYS C 1 25 ? 62.69200 5.46800 4.91400 1.000 106.76017 23 LYS C C 1
ATOM 3524 O O . LYS C 1 25 ? 63.69500 6.13000 5.21100 1.000 103.32291 23 LYS C O 1
ATOM 3530 N N . ALA C 1 26 ? 61.86600 4.94300 5.81800 1.000 110.13689 24 ALA C N 1
ATOM 3531 C CA . ALA C 1 26 ? 62.02300 5.13600 7.25300 1.000 113.56888 24 ALA C CA 1
ATOM 3532 C C . ALA C 1 26 ? 62.67500 3.91400 7.88100 1.000 121.38561 24 ALA C C 1
ATOM 3533 O O . ALA C 1 26 ? 62.48500 2.78100 7.42400 1.000 121.60932 24 ALA C O 1
ATOM 3535 N N . SER C 1 27 ? 63.44700 4.15900 8.94000 1.000 124.17541 25 SER C N 1
ATOM 3536 C CA . SER C 1 27 ? 64.10500 3.06700 9.64600 1.000 125.91773 25 SER C CA 1
ATOM 3537 C C . SER C 1 27 ? 64.34100 3.44000 11.10700 1.000 124.71759 25 SER C C 1
ATOM 3538 O O . SER C 1 27 ? 64.72200 4.57500 11.41200 1.000 128.84703 25 SER C O 1
ATOM 3541 N N . GLY C 1 28 ? 64.14400 2.46900 12.00100 1.000 121.29349 26 GLY C N 1
ATOM 3542 C CA . GLY C 1 28 ? 64.43200 2.66000 13.41000 1.000 119.36958 26 GLY C CA 1
ATOM 3543 C C . GLY C 1 28 ? 63.25700 2.88800 14.34300 1.000 120.63552 26 GLY C C 1
ATOM 3544 O O . GLY C 1 28 ? 63.48000 3.22500 15.51000 1.000 126.10459 26 GLY C O 1
ATOM 3545 N N . TYR C 1 29 ? 62.02300 2.73400 13.87200 1.000 121.51983 27 TYR C N 1
ATOM 3546 C CA . TYR C 1 29 ? 60.86500 2.91900 14.73100 1.000 128.24169 27 TYR C CA 1
ATOM 3547 C C . TYR C 1 29 ? 59.73200 2.04900 14.19900 1.000 130.04454 27 TYR C C 1
ATOM 3548 O O . TYR C 1 29 ? 59.78600 1.54200 13.07000 1.000 128.27327 27 TYR C O 1
ATOM 3557 N N . THR C 1 30 ? 58.75600 1.79300 15.07500 1.000 136.52690 28 THR C N 1
ATOM 3558 C CA . THR C 1 30 ? 57.53100 1.09500 14.71100 1.000 138.70610 28 THR C CA 1
ATOM 3559 C C . THR C 1 30 ? 56.80300 1.95900 13.68600 1.000 137.16645 28 THR C C 1
ATOM 3560 O O . THR C 1 30 ? 56.25900 3.01400 14.02500 1.000 151.91295 28 THR C O 1
ATOM 3564 N N . PHE C 1 31 ? 56.82500 1.51100 12.42500 1.000 124.40439 29 PHE C N 1
ATOM 3565 C CA . PHE C 1 31 ? 56.50400 2.37900 11.29000 1.000 117.71675 29 PHE C CA 1
ATOM 3566 C C . PHE C 1 31 ? 55.02800 2.74400 11.23700 1.000 112.34242 29 PHE C C 1
ATOM 3567 O O . PHE C 1 31 ? 54.67000 3.85000 10.80500 1.000 117.83518 29 PHE C O 1
ATOM 3575 N N . THR C 1 32 ? 54.16600 1.82400 11.65900 1.000 102.51229 30 THR C N 1
ATOM 3576 C CA . THR C 1 32 ? 52.72400 1.98100 11.58200 1.000 105.20735 30 THR C CA 1
ATOM 3577 C C . THR C 1 32 ? 52.14100 2.74400 12.78400 1.000 126.55202 30 THR C C 1
ATOM 3578 O O . THR C 1 32 ? 50.91600 2.80400 12.92400 1.000 141.34063 30 THR C O 1
ATOM 3582 N N . ASN C 1 33 ? 52.97800 3.33900 13.64200 1.000 140.25629 31 ASN C N 1
ATOM 3583 C CA . ASN C 1 33 ? 52.50400 4.08200 14.81000 1.000 131.10256 31 ASN C CA 1
ATOM 3584 C C . ASN C 1 33 ? 52.75400 5.58400 14.73400 1.000 114.03473 31 ASN C C 1
ATOM 3585 O O . ASN C 1 33 ? 52.38100 6.30600 15.66800 1.000 112.10818 31 ASN C O 1
ATOM 3590 N N . TYR C 1 34 ? 53.36700 6.07200 13.65800 1.000 108.61565 32 TYR C N 1
ATOM 3591 C CA . TYR C 1 34 ? 53.67400 7.48900 13.47600 1.000 98.78026 32 TYR C CA 1
ATOM 3592 C C . TYR C 1 34 ? 53.38700 7.85400 12.03000 1.000 106.26274 32 TYR C C 1
ATOM 3593 O O . TYR C 1 34 ? 53.97600 7.26100 11.11300 1.000 102.22278 32 TYR C O 1
ATOM 3602 N N . GLY C 1 35 ? 52.48100 8.82100 11.83300 1.000 104.03879 33 GLY C N 1
ATOM 3603 C CA . GLY C 1 35 ? 52.10100 9.24800 10.49700 1.000 103.70717 33 GLY C CA 1
ATOM 3604 C C . GLY C 1 35 ? 53.14500 10.11300 9.82000 1.000 102.57546 33 GLY C C 1
ATOM 3605 O O . GLY C 1 35 ? 54.06400 10.65200 10.44100 1.000 100.55416 33 GLY C O 1
ATOM 3606 N N . MET C 1 36 ? 52.96800 10.29000 8.51200 1.000 93.19275 34 MET C N 1
ATOM 3607 C CA . MET C 1 36 ? 54.00200 10.89800 7.69100 1.000 90.57665 34 MET C CA 1
ATOM 3608 C C . MET C 1 36 ? 53.47700 12.18200 7.05600 1.000 94.49554 34 MET C C 1
ATOM 3609 O O . MET C 1 36 ? 52.39600 12.19600 6.46300 1.000 83.50212 34 MET C O 1
ATOM 3614 N N . ASN C 1 37 ? 54.23600 13.26400 7.20900 1.000 87.25257 35 ASN C N 1
ATOM 3615 C CA . ASN C 1 37 ? 53.93900 14.57800 6.67400 1.000 78.40151 35 ASN C CA 1
ATOM 3616 C C . ASN C 1 37 ? 54.76300 14.80400 5.42600 1.000 83.30209 35 ASN C C 1
ATOM 3617 O O . ASN C 1 37 ? 55.90300 14.33900 5.32700 1.000 106.43381 35 ASN C O 1
ATOM 3622 N N . TRP C 1 38 ? 54.21700 15.61100 4.52500 1.000 75.45905 36 TRP C N 1
ATOM 3623 C CA . TRP C 1 38 ? 54.93800 16.10800 3.35900 1.000 66.57904 36 TRP C CA 1
ATOM 3624 C C . TRP C 1 38 ? 54.87700 17.63500 3.38800 1.000 69.64782 36 TRP C C 1
ATOM 3625 O O . TRP C 1 38 ? 53.80700 18.21500 3.65600 1.000 71.95863 36 TRP C O 1
ATOM 3636 N N . VAL C 1 39 ? 56.05100 18.26000 3.18100 1.000 59.53872 37 VAL C N 1
ATOM 3637 C CA . VAL C 1 39 ? 56.29400 19.70100 3.27700 1.000 73.55882 37 VAL C CA 1
ATOM 3638 C C . VAL C 1 39 ? 57.02200 20.17100 2.00900 1.000 84.79964 37 VAL C C 1
ATOM 3639 O O . VAL C 1 39 ? 58.13500 19.71400 1.72300 1.000 91.23725 37 VAL C O 1
ATOM 3643 N N . LYS C 1 40 ? 56.41200 21.10800 1.27200 1.000 79.24108 38 LYS C N 1
ATOM 3644 C CA . LYS C 1 40 ? 57.02000 21.71600 0.08600 1.000 78.94894 38 LYS C CA 1
ATOM 3645 C C . LYS C 1 40 ? 57.77500 22.97200 0.47900 1.000 73.99835 38 LYS C C 1
ATOM 3646 O O . LYS C 1 40 ? 57.29400 23.77400 1.28900 1.000 77.56719 38 LYS C O 1
ATOM 3652 N N . GLN C 1 41 ? 58.96100 23.14100 -0.09900 1.000 75.62486 39 GLN C N 1
ATOM 3653 C CA . GLN C 1 41 ? 59.73000 24.36400 0.06700 1.000 84.40486 39 GLN C CA 1
ATOM 3654 C C . GLN C 1 41 ? 60.17400 24.83400 -1.30800 1.000 83.61002 39 GLN C C 1
ATOM 3655 O O . GLN C 1 41 ? 61.09900 24.25200 -1.88900 1.000 82.64675 39 GLN C O 1
ATOM 3661 N N . ALA C 1 42 ? 59.56700 25.92600 -1.77700 1.000 81.19658 40 ALA C N 1
ATOM 3662 C CA . ALA C 1 42 ? 59.95400 26.58800 -3.01900 1.000 80.21225 40 ALA C CA 1
ATOM 3663 C C . ALA C 1 42 ? 61.38000 27.13400 -2.90300 1.000 97.59591 40 ALA C C 1
ATOM 3664 O O . ALA C 1 42 ? 61.86500 27.34800 -1.79000 1.000 105.97586 40 ALA C O 1
ATOM 3666 N N . PRO C 1 43 ? 62.10100 27.29800 -4.01700 1.000 94.58766 41 PRO C N 1
ATOM 3667 C CA . PRO C 1 43 ? 63.48100 27.82100 -3.93000 1.000 82.69413 41 PRO C CA 1
ATOM 3668 C C . PRO C 1 43 ? 63.56700 29.24600 -3.41500 1.000 83.40737 41 PRO C C 1
ATOM 3669 O O . PRO C 1 43 ? 63.03300 30.18300 -4.01100 1.000 89.89236 41 PRO C O 1
ATOM 3673 N N . GLY C 1 44 ? 64.25600 29.39000 -2.29100 1.000 92.61900 42 GLY C N 1
ATOM 3674 C CA . GLY C 1 44 ? 64.40600 30.66200 -1.63700 1.000 99.82776 42 GLY C CA 1
ATOM 3675 C C . GLY C 1 44 ? 63.23500 31.06700 -0.77600 1.000 98.92239 42 GLY C C 1
ATOM 3676 O O . GLY C 1 44 ? 63.27600 32.15100 -0.18400 1.000 117.66411 42 GLY C O 1
ATOM 3677 N N . LYS C 1 45 ? 62.19900 30.24000 -0.67000 1.000 83.57055 43 LYS C N 1
ATOM 3678 C CA . LYS C 1 45 ? 61.00300 30.60200 0.07100 1.000 95.93782 43 LYS C CA 1
ATOM 3679 C C . LYS C 1 45 ? 60.85100 29.73400 1.32200 1.000 97.22218 43 LYS C C 1
ATOM 3680 O O . LYS C 1 45 ? 61.74500 28.97400 1.71100 1.000 78.06199 43 LYS C O 1
ATOM 3686 N N . GLY C 1 46 ? 59.72400 29.91200 2.00200 1.000 98.44338 44 GLY C N 1
ATOM 3687 C CA . GLY C 1 46 ? 59.50200 29.30200 3.29500 1.000 103.24922 44 GLY C CA 1
ATOM 3688 C C . GLY C 1 46 ? 58.94000 27.90000 3.20200 1.000 98.28020 44 GLY C C 1
ATOM 3689 O O . GLY C 1 46 ? 58.91500 27.26900 2.14500 1.000 112.60561 44 GLY C O 1
ATOM 3690 N N . LEU C 1 47 ? 58.48100 27.40900 4.34800 1.000 92.63742 45 LEU C N 1
ATOM 3691 C CA . LEU C 1 47 ? 57.90300 26.07800 4.44500 1.000 92.08999 45 LEU C CA 1
ATOM 3692 C C . LEU C 1 47 ? 56.40100 26.14700 4.20600 1.000 80.22804 45 LEU C C 1
ATOM 3693 O O . LEU C 1 47 ? 55.73900 27.11800 4.58600 1.000 89.12121 45 LEU C O 1
ATOM 3698 N N . LYS C 1 48 ? 55.87300 25.09300 3.57900 1.000 72.67713 46 LYS C N 1
ATOM 3699 C CA . LYS C 1 48 ? 54.45900 24.96700 3.24800 1.000 76.92764 46 LYS C CA 1
ATOM 3700 C C . LYS C 1 48 ? 54.02900 23.54200 3.56100 1.000 80.09645 46 LYS C C 1
ATOM 3701 O O . LYS C 1 48 ? 54.64100 22.59500 3.05900 1.000 78.66469 46 LYS C O 1
ATOM 3707 N N . TRP C 1 49 ? 52.98600 23.38300 4.37500 1.000 86.73145 47 TRP C N 1
ATOM 3708 C CA . TRP C 1 49 ? 52.52900 22.04600 4.76300 1.000 78.90157 47 TRP C CA 1
ATOM 3709 C C . TRP C 1 49 ? 51.61900 21.47800 3.68500 1.000 72.88242 47 TRP C C 1
ATOM 3710 O O . TRP C 1 49 ? 50.48800 21.94900 3.51100 1.000 80.45965 47 TRP C O 1
ATOM 3721 N N . MET C 1 50 ? 52.08000 20.41300 3.01800 1.000 69.84785 48 MET C N 1
ATOM 3722 C CA . MET C 1 50 ? 51.29400 19.78600 1.95300 1.000 92.36897 48 MET C CA 1
ATOM 3723 C C . MET C 1 50 ? 50.25000 18.86300 2.54500 1.000 94.36921 48 MET C C 1
ATOM 3724 O O . MET C 1 50 ? 49.08000 18.89700 2.14700 1.000 87.58682 48 MET C O 1
ATOM 3729 N N . GLY C 1 51 ? 50.65400 18.00600 3.47400 1.000 98.00912 49 GLY C N 1
ATOM 3730 C CA . GLY C 1 51 ? 49.65100 17.16900 4.10500 1.000 94.96665 49 GLY C CA 1
ATOM 3731 C C . GLY C 1 51 ? 50.25700 16.06300 4.94700 1.000 86.89989 49 GLY C C 1
ATOM 3732 O O . GLY C 1 51 ? 51.44900 16.07800 5.27600 1.000 93.86652 49 GLY C O 1
ATOM 3733 N N . TRP C 1 52 ? 49.40200 15.09900 5.29100 1.000 73.84570 50 TRP C N 1
ATOM 3734 C CA . TRP C 1 52 ? 49.86000 13.97500 6.08800 1.000 82.74413 50 TRP C CA 1
ATOM 3735 C C . TRP C 1 52 ? 49.05800 12.73000 5.77200 1.000 83.68635 50 TRP C C 1
ATOM 3736 O O . TRP C 1 52 ? 47.86400 12.78200 5.46800 1.000 95.40618 50 TRP C O 1
ATOM 3747 N N . ILE C 1 53 ? 49.74500 11.60300 5.84300 1.000 81.68348 51 ILE C N 1
ATOM 3748 C CA . ILE C 1 53 ? 49.14000 10.30200 5.64100 1.000 89.15543 51 ILE C CA 1
ATOM 3749 C C . ILE C 1 53 ? 49.23000 9.55200 6.97100 1.000 99.66195 51 ILE C C 1
ATOM 3750 O O . ILE C 1 53 ? 50.20700 9.70900 7.72800 1.000 98.50128 51 ILE C O 1
ATOM 3755 N N . ASN C 1 54 ? 48.12000 8.90100 7.32700 1.000 104.31777 52 ASN C N 1
ATOM 3756 C CA . ASN C 1 54 ? 47.98600 8.02900 8.48700 1.000 83.43895 52 ASN C CA 1
ATOM 3757 C C . ASN C 1 54 ? 48.70200 6.72000 8.19400 1.000 93.47437 52 ASN C C 1
ATOM 3758 O O . ASN C 1 54 ? 48.30000 5.97500 7.29500 1.000 111.42915 52 ASN C O 1
ATOM 3763 N N . SER C 1 55 A 49.77600 6.43500 8.93400 1.000 111.60285 52 SER C N 1
ATOM 3764 C CA . SER C 1 55 A 50.52800 5.20500 8.69500 1.000 100.12779 52 SER C CA 1
ATOM 3765 C C . SER C 1 55 A 49.81600 3.94800 9.18500 1.000 104.88626 52 SER C C 1
ATOM 3766 O O . SER C 1 55 A 50.22700 2.84300 8.80400 1.000 106.36802 52 SER C O 1
ATOM 3769 N N . ASN C 1 56 ? 48.71300 4.09200 9.92600 1.000 94.61661 53 ASN C N 1
ATOM 3770 C CA . ASN C 1 56 ? 47.93600 2.98200 10.45900 1.000 119.83805 53 ASN C CA 1
ATOM 3771 C C . ASN C 1 56 ? 46.78000 2.59900 9.54700 1.000 116.90612 53 ASN C C 1
ATOM 3772 O O . ASN C 1 56 ? 46.53800 1.41000 9.33100 1.000 114.72428 53 ASN C O 1
ATOM 3777 N N . THR C 1 57 ? 46.08300 3.57800 8.97300 1.000 120.12756 54 THR C N 1
ATOM 3778 C CA . THR C 1 57 ? 44.96400 3.28100 8.09300 1.000 121.90146 54 THR C CA 1
ATOM 3779 C C . THR C 1 57 ? 45.27100 3.45500 6.60900 1.000 114.04788 54 THR C C 1
ATOM 3780 O O . THR C 1 57 ? 44.52000 2.92800 5.77500 1.000 100.26729 54 THR C O 1
ATOM 3784 N N . GLY C 1 58 ? 46.35400 4.15900 6.25800 1.000 111.76603 55 GLY C N 1
ATOM 3785 C CA . GLY C 1 58 ? 46.73100 4.37400 4.87800 1.000 99.49877 55 GLY C CA 1
ATOM 3786 C C . GLY C 1 58 ? 46.09800 5.58700 4.24400 1.000 97.95122 55 GLY C C 1
ATOM 3787 O O . GLY C 1 58 ? 46.41000 5.89900 3.08600 1.000 119.69593 55 GLY C O 1
ATOM 3788 N N . GLU C 1 59 ? 45.20800 6.27800 4.96200 1.000 97.55380 56 GLU C N 1
ATOM 3789 C CA . GLU C 1 59 ? 44.38800 7.22800 4.22400 1.000 98.34337 56 GLU C CA 1
ATOM 3790 C C . GLU C 1 59 ? 44.99200 8.63500 4.29900 1.000 102.28332 56 GLU C C 1
ATOM 3791 O O . GLU C 1 59 ? 45.33200 9.10700 5.40600 1.000 93.20854 56 GLU C O 1
ATOM 3797 N N . PRO C 1 60 ? 45.18100 9.30000 3.15000 1.000 95.46145 57 PRO C N 1
ATOM 3798 C CA . PRO C 1 60 ? 45.85100 10.60000 3.14300 1.000 98.51708 57 PRO C CA 1
ATOM 3799 C C . PRO C 1 60 ? 44.91500 11.76100 3.42400 1.000 96.02467 57 PRO C C 1
ATOM 3800 O O . PRO C 1 60 ? 43.70300 11.69800 3.21100 1.000 83.21524 57 PRO C O 1
ATOM 3804 N N . THR C 1 61 ? 45.54400 12.86800 3.81100 1.000 100.47520 58 THR C N 1
ATOM 3805 C CA . THR C 1 61 ? 44.88800 14.12900 4.12500 1.000 91.06618 58 THR C CA 1
ATOM 3806 C C . THR C 1 61 ? 45.71700 15.22600 3.47000 1.000 98.30389 58 THR C C 1
ATOM 3807 O O . THR C 1 61 ? 46.87700 15.44000 3.84700 1.000 110.13163 58 THR C O 1
ATOM 3811 N N . TYR C 1 62 ? 45.13600 15.90400 2.48600 1.000 83.81531 59 TYR C N 1
ATOM 3812 C CA . TYR C 1 62 ? 45.82900 16.93600 1.72900 1.000 80.31489 59 TYR C CA 1
ATOM 3813 C C . TYR C 1 62 ? 45.31200 18.30500 2.14300 1.000 77.68300 59 TYR C C 1
ATOM 3814 O O . TYR C 1 62 ? 44.12900 18.46200 2.46700 1.000 95.80622 59 TYR C O 1
ATOM 3823 N N . ALA C 1 63 ? 46.21300 19.28700 2.16200 1.000 74.78791 60 ALA C N 1
ATOM 3824 C CA . ALA C 1 63 ? 45.81100 20.68100 2.27000 1.000 73.79043 60 ALA C CA 1
ATOM 3825 C C . ALA C 1 63 ? 45.15100 21.13400 0.96700 1.000 88.11320 60 ALA C C 1
ATOM 3826 O O . ALA C 1 63 ? 45.26200 20.47800 -0.07600 1.000 105.17050 60 ALA C O 1
ATOM 3828 N N . GLU C 1 64 ? 44.50300 22.30700 1.03200 1.000 103.06236 61 GLU C N 1
ATOM 3829 C CA . GLU C 1 64 ? 43.58900 22.73200 -0.03000 1.000 112.10291 61 GLU C CA 1
ATOM 3830 C C . GLU C 1 64 ? 44.32700 23.08100 -1.31300 1.000 111.98185 61 GLU C C 1
ATOM 3831 O O . GLU C 1 64 ? 43.80600 22.82400 -2.40100 1.000 129.48395 61 GLU C O 1
ATOM 3837 N N . GLU C 1 65 ? 45.58700 23.51300 -1.21300 1.000 112.77931 62 GLU C N 1
ATOM 3838 C CA . GLU C 1 65 ? 46.39100 23.80100 -2.39800 1.000 101.89643 62 GLU C CA 1
ATOM 3839 C C . GLU C 1 65 ? 46.92900 22.55400 -3.09900 1.000 94.74557 62 GLU C C 1
ATOM 3840 O O . GLU C 1 65 ? 47.68500 22.70500 -4.06300 1.000 91.47149 62 GLU C O 1
ATOM 3846 N N . PHE C 1 66 ? 46.59500 21.32700 -2.64000 1.000 107.29971 63 PHE C N 1
ATOM 3847 C CA . PHE C 1 66 ? 47.22000 20.11500 -3.16400 1.000 89.21596 63 PHE C CA 1
ATOM 3848 C C . PHE C 1 66 ? 46.22300 18.99600 -3.41700 1.000 96.82477 63 PHE C C 1
ATOM 3849 O O . PHE C 1 66 ? 46.65200 17.86500 -3.70800 1.000 99.77249 63 PHE C O 1
ATOM 3857 N N . LYS C 1 67 ? 44.91700 19.27300 -3.32300 1.000 104.60991 64 LYS C N 1
ATOM 3858 C CA . LYS C 1 67 ? 43.90900 18.28900 -3.69600 1.000 104.07564 64 LYS C CA 1
ATOM 3859 C C . LYS C 1 67 ? 43.90600 18.12000 -5.21500 1.000 112.87669 64 LYS C C 1
ATOM 3860 O O . LYS C 1 67 ? 43.89600 19.09800 -5.96900 1.000 106.33117 64 LYS C O 1
ATOM 3866 N N . GLY C 1 68 ? 43.98200 16.87800 -5.66200 1.000 121.39087 65 GLY C N 1
ATOM 3867 C CA . GLY C 1 68 ? 43.70000 16.58500 -7.04700 1.000 123.08581 65 GLY C CA 1
ATOM 3868 C C . GLY C 1 68 ? 44.88800 16.17400 -7.88100 1.000 114.81640 65 GLY C C 1
ATOM 3869 O O . GLY C 1 68 ? 44.80400 15.17300 -8.59800 1.000 125.34398 65 GLY C O 1
ATOM 3870 N N . ARG C 1 69 ? 46.01200 16.88300 -7.77200 1.000 95.10088 66 ARG C N 1
ATOM 3871 C CA . ARG C 1 69 ? 47.20000 16.52400 -8.54800 1.000 101.72272 66 ARG C CA 1
ATOM 3872 C C . ARG C 1 69 ? 48.23200 15.76400 -7.73700 1.000 106.27853 66 ARG C C 1
ATOM 3873 O O . ARG C 1 69 ? 49.16700 15.19000 -8.31300 1.000 90.50296 66 ARG C O 1
ATOM 3881 N N . PHE C 1 70 ? 48.08000 15.74900 -6.42200 1.000 113.23200 67 PHE C N 1
ATOM 3882 C CA . PHE C 1 70 ? 49.08000 15.20700 -5.52300 1.000 90.26872 67 PHE C CA 1
ATOM 3883 C C . PHE C 1 70 ? 48.52700 13.94800 -4.86600 1.000 87.03149 67 PHE C C 1
ATOM 3884 O O . PHE C 1 70 ? 47.32800 13.86500 -4.57200 1.000 90.23714 67 PHE C O 1
ATOM 3892 N N . ALA C 1 71 ? 49.40400 12.95600 -4.65800 1.000 91.12935 68 ALA C N 1
ATOM 3893 C CA . ALA C 1 71 ? 48.99400 11.68100 -4.08200 1.000 103.20185 68 ALA C CA 1
ATOM 3894 C C . ALA C 1 71 ? 49.99700 11.21100 -3.03800 1.000 103.29923 68 ALA C C 1
ATOM 3895 O O . ALA C 1 71 ? 51.19600 11.11200 -3.32400 1.000 103.98089 68 ALA C O 1
ATOM 3897 N N . PHE C 1 72 ? 49.49500 10.84200 -1.85800 1.000 89.17911 69 PHE C N 1
ATOM 3898 C CA . PHE C 1 72 ? 50.31900 10.22000 -0.82900 1.000 83.76004 69 PHE C CA 1
ATOM 3899 C C . PHE C 1 72 ? 50.03700 8.72000 -0.80100 1.000 96.40630 69 PHE C C 1
ATOM 3900 O O . PHE C 1 72 ? 48.88400 8.29300 -0.91700 1.000 87.31047 69 PHE C O 1
ATOM 3908 N N . SER C 1 73 ? 51.08800 7.91800 -0.66300 1.000 102.64652 70 SER C N 1
ATOM 3909 C CA . SER C 1 73 ? 50.88800 6.48000 -0.55600 1.000 93.89547 70 SER C CA 1
ATOM 3910 C C . SER C 1 73 ? 51.97700 5.89400 0.33100 1.000 106.44697 70 SER C C 1
ATOM 3911 O O . SER C 1 73 ? 52.91500 6.58700 0.74100 1.000 112.41611 70 SER C O 1
ATOM 3914 N N . LEU C 1 74 ? 51.81900 4.60400 0.65200 1.000 111.00278 71 LEU C N 1
ATOM 3915 C CA . LEU C 1 74 ? 52.68700 3.88100 1.57700 1.000 112.68456 71 LEU C CA 1
ATOM 3916 C C . LEU C 1 74 ? 52.98200 2.47700 1.06000 1.000 130.72620 71 LEU C C 1
ATOM 3917 O O . LEU C 1 74 ? 52.15700 1.86300 0.37800 1.000 134.68194 71 LEU C O 1
ATOM 3922 N N . GLU C 1 75 ? 54.17300 1.97900 1.39300 1.000 134.84248 72 GLU C N 1
ATOM 3923 C CA . GLU C 1 75 ? 54.49100 0.55300 1.37500 1.000 138.87981 72 GLU C CA 1
ATOM 3924 C C . GLU C 1 75 ? 54.92700 0.21400 2.79900 1.000 140.97217 72 GLU C C 1
ATOM 3925 O O . GLU C 1 75 ? 56.06700 0.50800 3.19100 1.000 150.93389 72 GLU C O 1
ATOM 3931 N N . THR C 1 76 ? 54.00100 -0.38100 3.57100 1.000 128.38908 73 THR C N 1
ATOM 3932 C CA . THR C 1 76 ? 54.24900 -0.67500 4.98200 1.000 120.71447 73 THR C CA 1
ATOM 3933 C C . THR C 1 76 ? 55.22700 -1.83300 5.12600 1.000 129.19707 73 THR C C 1
ATOM 3934 O O . THR C 1 76 ? 56.08500 -1.81800 6.01600 1.000 126.40200 73 THR C O 1
ATOM 3938 N N . SER C 1 77 ? 55.18300 -2.78600 4.18800 1.000 150.21801 74 SER C N 1
ATOM 3939 C CA . SER C 1 77 ? 56.07700 -3.93900 4.14700 1.000 153.63947 74 SER C CA 1
ATOM 3940 C C . SER C 1 77 ? 57.53100 -3.59100 3.81200 1.000 144.59365 74 SER C C 1
ATOM 3941 O O . SER C 1 77 ? 58.38300 -4.48300 3.87000 1.000 152.28405 74 SER C O 1
ATOM 3944 N N . ALA C 1 78 ? 57.83900 -2.33000 3.47000 1.000 135.91103 75 ALA C N 1
ATOM 3945 C CA . ALA C 1 78 ? 59.20300 -1.85500 3.25100 1.000 134.21346 75 ALA C CA 1
ATOM 3946 C C . ALA C 1 78 ? 59.50400 -0.56700 4.01900 1.000 125.49136 75 ALA C C 1
ATOM 3947 O O . ALA C 1 78 ? 60.59900 -0.00500 3.84300 1.000 113.91103 75 ALA C O 1
ATOM 3949 N N . SER C 1 79 ? 58.56600 -0.11700 4.87600 1.000 117.61410 76 SER C N 1
ATOM 3950 C CA . SER C 1 79 ? 58.67000 1.07300 5.74400 1.000 109.34732 76 SER C CA 1
ATOM 3951 C C . SER C 1 79 ? 58.95800 2.33700 4.93600 1.000 111.36072 76 SER C C 1
ATOM 3952 O O . SER C 1 79 ? 59.87100 3.10200 5.25900 1.000 113.82154 76 SER C O 1
ATOM 3955 N N . THR C 1 80 ? 58.17200 2.55200 3.86900 1.000 112.19766 77 THR C N 1
ATOM 3956 C CA . THR C 1 80 ? 58.45300 3.61600 2.90600 1.000 108.19718 77 THR C CA 1
ATOM 3957 C C . THR C 1 80 ? 57.18600 4.41400 2.59300 1.000 104.99680 77 THR C C 1
ATOM 3958 O O . THR C 1 80 ? 56.12400 3.83300 2.35800 1.000 103.08868 77 THR C O 1
ATOM 3962 N N . ALA C 1 81 ? 57.29900 5.74900 2.58100 1.000 107.91820 78 ALA C N 1
ATOM 3963 C CA . ALA C 1 81 ? 56.22800 6.65100 2.16600 1.000 111.46073 78 ALA C CA 1
ATOM 3964 C C . ALA C 1 81 ? 56.54400 7.23300 0.79300 1.000 104.22302 78 ALA C C 1
ATOM 3965 O O . ALA C 1 81 ? 57.70400 7.45200 0.44200 1.000 111.25808 78 ALA C O 1
ATOM 3967 N N . TYR C 1 82 ? 55.50900 7.45600 0.00300 1.000 89.81077 79 TYR C N 1
ATOM 3968 C CA . TYR C 1 82 ? 55.67100 7.93300 -1.35800 1.000 100.18306 79 TYR C CA 1
ATOM 3969 C C . TYR C 1 82 ? 54.83000 9.17900 -1.55400 1.000 98.81711 79 TYR C C 1
ATOM 3970 O O . TYR C 1 82 ? 53.74100 9.31100 -0.97200 1.000 108.87621 79 TYR C O 1
ATOM 3979 N N . LEU C 1 83 ? 55.39100 10.10600 -2.33200 1.000 84.12851 80 LEU C N 1
ATOM 3980 C CA . LEU C 1 83 ? 54.72000 11.31000 -2.80900 1.000 78.63048 80 LEU C CA 1
ATOM 3981 C C . LEU C 1 83 ? 54.72100 11.27500 -4.32800 1.000 89.21596 80 LEU C C 1
ATOM 3982 O O . LEU C 1 83 ? 55.78700 11.21700 -4.94200 1.000 100.20149 80 LEU C O 1
ATOM 3987 N N . GLN C 1 84 ? 53.54000 11.26200 -4.93200 1.000 93.06116 81 GLN C N 1
ATOM 3988 C CA . GLN C 1 84 ? 53.43000 11.25300 -6.38400 1.000 88.42113 81 GLN C CA 1
ATOM 3989 C C . GLN C 1 84 ? 52.77000 12.53600 -6.85900 1.000 93.50068 81 GLN C C 1
ATOM 3990 O O . GLN C 1 84 ? 51.60200 12.79900 -6.54100 1.000 107.72081 81 GLN C O 1
ATOM 3996 N N . ILE C 1 85 ? 53.50900 13.31200 -7.64700 1.000 93.10327 82 ILE C N 1
ATOM 3997 C CA . ILE C 1 85 ? 52.97900 14.52100 -8.26800 1.000 88.94751 82 ILE C CA 1
ATOM 3998 C C . ILE C 1 85 ? 52.70800 14.19900 -9.72900 1.000 92.76639 82 ILE C C 1
ATOM 3999 O O . ILE C 1 85 ? 53.63100 13.82700 -10.47000 1.000 100.31992 82 ILE C O 1
ATOM 4004 N N . ASN C 1 86 A 51.44000 14.31800 -10.11800 1.000 107.31813 82 ASN C N 1
ATOM 4005 C CA . ASN C 1 86 A 50.93800 14.10500 -11.46700 1.000 116.48239 82 ASN C CA 1
ATOM 4006 C C . ASN C 1 86 A 50.71700 15.45800 -12.13600 1.000 116.38238 82 ASN C C 1
ATOM 4007 O O . ASN C 1 86 A 50.27800 16.40900 -11.47200 1.000 115.29014 82 ASN C O 1
ATOM 4012 N N . ASN C 1 87 B 50.97900 15.50800 -13.45900 1.000 115.63755 82 ASN C N 1
ATOM 4013 C CA . ASN C 1 87 B 50.81000 16.68400 -14.33000 1.000 105.29947 82 ASN C CA 1
ATOM 4014 C C . ASN C 1 87 B 51.64500 17.85500 -13.80300 1.000 106.89966 82 ASN C C 1
ATOM 4015 O O . ASN C 1 87 B 51.11400 18.81800 -13.24100 1.000 126.20987 82 ASN C O 1
ATOM 4020 N N . LEU C 1 88 C 52.96700 17.67500 -13.90100 1.000 104.00458 82 LEU C N 1
ATOM 4021 C CA . LEU C 1 88 C 53.92000 18.65600 -13.38900 1.000 102.87286 82 LEU C CA 1
ATOM 4022 C C . LEU C 1 88 C 53.77100 20.00700 -14.06600 1.000 107.38393 82 LEU C C 1
ATOM 4023 O O . LEU C 1 88 C 53.55000 20.11300 -15.27700 1.000 135.51625 82 LEU C O 1
ATOM 4028 N N . LYS C 1 89 ? 53.86700 21.03200 -13.24200 1.000 79.31214 83 LYS C N 1
ATOM 4029 C CA . LYS C 1 89 ? 53.84600 22.41900 -13.63600 1.000 91.06355 83 LYS C CA 1
ATOM 4030 C C . LYS C 1 89 ? 55.14000 23.07600 -13.17200 1.000 93.31119 83 LYS C C 1
ATOM 4031 O O . LYS C 1 89 ? 55.95700 22.47500 -12.46900 1.000 94.96928 83 LYS C O 1
ATOM 4037 N N . ASN C 1 90 ? 55.32700 24.32600 -13.59300 1.000 104.16775 84 ASN C N 1
ATOM 4038 C CA . ASN C 1 90 ? 56.48800 25.08300 -13.15100 1.000 113.22937 84 ASN C CA 1
ATOM 4039 C C . ASN C 1 90 ? 56.35000 25.56000 -11.71000 1.000 111.36335 84 ASN C C 1
ATOM 4040 O O . ASN C 1 90 ? 57.36500 25.87500 -11.08800 1.000 117.66148 84 ASN C O 1
ATOM 4045 N N . GLU C 1 91 ? 55.12200 25.59000 -11.16700 1.000 121.78302 85 GLU C N 1
ATOM 4046 C CA . GLU C 1 91 ? 54.88100 25.86900 -9.74800 1.000 101.57534 85 GLU C CA 1
ATOM 4047 C C . GLU C 1 91 ? 55.49900 24.80400 -8.85400 1.000 103.22027 85 GLU C C 1
ATOM 4048 O O . GLU C 1 91 ? 55.90300 25.09300 -7.72200 1.000 122.31993 85 GLU C O 1
ATOM 4054 N N . ASP C 1 92 ? 55.58200 23.57200 -9.35100 1.000 98.33547 86 ASP C N 1
ATOM 4055 C CA . ASP C 1 92 ? 55.97600 22.41300 -8.57000 1.000 91.57151 86 ASP C CA 1
ATOM 4056 C C . ASP C 1 92 ? 57.48400 22.27700 -8.42400 1.000 87.31047 86 ASP C C 1
ATOM 4057 O O . ASP C 1 92 ? 57.92500 21.36900 -7.70900 1.000 87.79737 86 ASP C O 1
ATOM 4062 N N . THR C 1 93 ? 58.27800 23.14400 -9.06300 1.000 87.91580 87 THR C N 1
ATOM 4063 C CA . THR C 1 93 ? 59.73200 23.09600 -8.91900 1.000 87.97634 87 THR C CA 1
ATOM 4064 C C . THR C 1 93 ? 60.06700 23.54100 -7.51300 1.000 84.79175 87 THR C C 1
ATOM 4065 O O . THR C 1 93 ? 59.82600 24.70500 -7.18400 1.000 82.09669 87 THR C O 1
ATOM 4069 N N . ALA C 1 94 ? 60.57400 22.61700 -6.68400 1.000 99.00398 88 ALA C N 1
ATOM 4070 C CA . ALA C 1 94 ? 60.75300 22.86000 -5.24900 1.000 94.52186 88 ALA C CA 1
ATOM 4071 C C . ALA C 1 94 ? 61.65800 21.78600 -4.64700 1.000 103.91509 88 ALA C C 1
ATOM 4072 O O . ALA C 1 94 ? 62.22300 20.94200 -5.35400 1.000 107.81556 88 ALA C O 1
ATOM 4074 N N . THR C 1 95 ? 61.80100 21.83700 -3.32000 1.000 107.83398 89 THR C N 1
ATOM 4075 C CA . THR C 1 95 ? 62.39700 20.78100 -2.51700 1.000 82.45462 89 THR C CA 1
ATOM 4076 C C . THR C 1 95 ? 61.32400 20.24800 -1.58300 1.000 84.38643 89 THR C C 1
ATOM 4077 O O . THR C 1 95 ? 60.64900 21.01600 -0.89200 1.000 93.30592 89 THR C O 1
ATOM 4081 N N . TYR C 1 96 ? 61.15700 18.93500 -1.58200 1.000 91.53992 90 TYR C N 1
ATOM 4082 C CA . TYR C 1 96 ? 60.08000 18.27200 -0.87000 1.000 80.96760 90 TYR C CA 1
ATOM 4083 C C . TYR C 1 96 ? 60.66400 17.46800 0.28400 1.000 92.84534 90 TYR C C 1
ATOM 4084 O O . TYR C 1 96 ? 61.64200 16.72800 0.10700 1.000 102.70442 90 TYR C O 1
ATOM 4093 N N . PHE C 1 97 ? 60.08100 17.65000 1.46400 1.000 92.45845 91 PHE C N 1
ATOM 4094 C CA . PHE C 1 97 ? 60.49900 16.99200 2.68700 1.000 78.51731 91 PHE C CA 1
ATOM 4095 C C . PHE C 1 97 ? 59.40400 16.05800 3.19100 1.000 80.32016 91 PHE C C 1
ATOM 4096 O O . PHE C 1 97 ? 58.22500 16.43200 3.22100 1.000 80.69389 91 PHE C O 1
ATOM 4104 N N . CYS C 1 98 ? 59.80200 14.87100 3.65000 1.000 81.28606 92 CYS C N 1
ATOM 4105 C CA . CYS C 1 98 ? 58.94900 14.06500 4.52200 1.000 92.12684 92 CYS C CA 1
ATOM 4106 C C . CYS C 1 98 ? 59.34700 14.27900 5.99000 1.000 92.95588 92 CYS C C 1
ATOM 4107 O O . CYS C 1 98 ? 60.51700 14.52600 6.31200 1.000 95.70621 92 CYS C O 1
ATOM 4110 N N . ALA C 1 99 ? 58.35400 14.23400 6.87600 1.000 75.27745 93 ALA C N 1
ATOM 4111 C CA . ALA C 1 99 ? 58.59700 14.47800 8.29900 1.000 78.85682 93 ALA C CA 1
ATOM 4112 C C . ALA C 1 99 ? 57.57400 13.70000 9.10400 1.000 86.90516 93 ALA C C 1
ATOM 4113 O O . ALA C 1 99 ? 56.37000 13.91200 8.93300 1.000 88.20005 93 ALA C O 1
ATOM 4115 N N . ARG C 1 100 ? 58.03700 12.83000 10.00200 1.000 88.88171 94 ARG C N 1
ATOM 4116 C CA . ARG C 1 100 ? 57.07800 12.00500 10.73800 1.000 92.09788 94 ARG C CA 1
ATOM 4117 C C . ARG C 1 100 ? 56.52800 12.79800 11.92200 1.000 85.05757 94 ARG C C 1
ATOM 4118 O O . ARG C 1 100 ? 57.22200 13.64300 12.49100 1.000 82.17827 94 ARG C O 1
ATOM 4126 N N . TRP C 1 101 ? 55.24500 12.58800 12.22200 1.000 87.37627 95 TRP C N 1
ATOM 4127 C CA . TRP C 1 101 ? 54.64400 13.16000 13.42100 1.000 79.32530 95 TRP C CA 1
ATOM 4128 C C . TRP C 1 101 ? 55.25400 12.55300 14.66700 1.000 96.61685 95 TRP C C 1
ATOM 4129 O O . TRP C 1 101 ? 55.35900 11.33200 14.77700 1.000 105.32052 95 TRP C O 1
ATOM 4140 N N . ALA C 1 102 ? 55.52700 13.40200 15.66000 1.000 101.37531 96 ALA C N 1
ATOM 4141 C CA . ALA C 1 102 ? 56.18400 12.99900 16.89700 1.000 96.33787 96 ALA C CA 1
ATOM 4142 C C . ALA C 1 102 ? 55.28100 12.10900 17.75200 1.000 108.10507 96 ALA C C 1
ATOM 4143 O O . ALA C 1 102 ? 54.09600 11.88700 17.44600 1.000 89.01857 96 ALA C O 1
ATOM 4145 N N . ASN C 1 103 ? 55.87200 11.61300 18.85800 1.000 123.75431 97 ASN C N 1
ATOM 4146 C CA . ASN C 1 103 ? 55.18400 10.68800 19.75800 1.000 125.20185 97 ASN C CA 1
ATOM 4147 C C . ASN C 1 103 ? 54.00500 11.37000 20.43900 1.000 102.48071 97 ASN C C 1
ATOM 4148 O O . ASN C 1 103 ? 52.98000 10.72900 20.68400 1.000 93.75861 97 ASN C O 1
ATOM 4153 N N . CYS C 1 104 ? 54.11500 12.68500 20.67000 1.000 99.58299 98 CYS C N 1
ATOM 4154 C CA . CYS C 1 104 ? 53.00300 13.46500 21.18900 1.000 113.60836 98 CYS C CA 1
ATOM 4155 C C . CYS C 1 104 ? 51.88700 13.60800 20.16400 1.000 96.70633 98 CYS C C 1
ATOM 4156 O O . CYS C 1 104 ? 50.71400 13.64700 20.54100 1.000 98.31968 98 CYS C O 1
ATOM 4159 N N . GLY C 1 105 ? 52.21200 13.69100 18.87500 1.000 104.47042 99 GLY C N 1
ATOM 4160 C CA . GLY C 1 105 ? 51.21800 14.15600 17.92200 1.000 95.12456 99 GLY C CA 1
ATOM 4161 C C . GLY C 1 105 ? 51.05000 15.66200 17.92800 1.000 97.19586 99 GLY C C 1
ATOM 4162 O O . GLY C 1 105 ? 49.92600 16.15500 17.79900 1.000 95.75885 99 GLY C O 1
ATOM 4163 N N . CYS C 1 106 ? 52.13400 16.40600 18.17000 1.000 106.81807 100 CYS C N 1
ATOM 4164 C CA . CYS C 1 106 ? 52.09400 17.85500 18.32500 1.000 113.32148 100 CYS C CA 1
ATOM 4165 C C . CYS C 1 106 ? 53.25900 18.57600 17.65900 1.000 107.95768 100 CYS C C 1
ATOM 4166 O O . CYS C 1 106 ? 53.38500 19.79000 17.84100 1.000 122.94895 100 CYS C O 1
ATOM 4169 N N . ALA C 1 107 A 54.15200 17.85800 16.98000 1.000 71.24275 100 ALA C N 1
ATOM 4170 C CA . ALA C 1 107 A 55.30200 18.40700 16.27900 1.000 94.62187 100 ALA C CA 1
ATOM 4171 C C . ALA C 1 107 A 55.77800 17.35700 15.29300 1.000 104.20197 100 ALA C C 1
ATOM 4172 O O . ALA C 1 107 A 55.35300 16.20000 15.33500 1.000 99.78302 100 ALA C O 1
ATOM 4174 N N . MET C 1 108 B 56.67000 17.77700 14.40300 1.000 97.36957 100 MET C N 1
ATOM 4175 C CA . MET C 1 108 B 57.27000 16.89000 13.42600 1.000 78.06462 100 MET C CA 1
ATOM 4176 C C . MET C 1 108 B 58.65200 16.54200 13.91500 1.000 84.75227 100 MET C C 1
ATOM 4177 O O . MET C 1 108 B 59.54300 17.39400 13.93900 1.000 83.83374 100 MET C O 1
ATOM 4182 N N . ASP C 1 109 ? 58.81200 15.28400 14.29200 1.000 104.67834 101 ASP C N 1
ATOM 4183 C CA . ASP C 1 109 ? 59.96400 14.83300 15.05200 1.000 92.18211 101 ASP C CA 1
ATOM 4184 C C . ASP C 1 109 ? 61.20300 14.76000 14.16600 1.000 88.33428 101 ASP C C 1
ATOM 4185 O O . ASP C 1 109 ? 62.17700 15.49400 14.37200 1.000 86.48405 101 ASP C O 1
ATOM 4190 N N . TYR C 1 110 ? 61.16300 13.89000 13.15300 1.000 102.78864 102 TYR C N 1
ATOM 4191 C CA . TYR C 1 110 ? 62.29100 13.61700 12.27600 1.000 103.65453 102 TYR C CA 1
ATOM 4192 C C . TYR C 1 110 ? 61.94000 13.94400 10.83000 1.000 103.78613 102 TYR C C 1
ATOM 4193 O O . TYR C 1 110 ? 60.80000 13.76000 10.37900 1.000 100.38309 102 TYR C O 1
ATOM 4202 N N . TRP C 1 111 ? 62.96000 14.37800 10.09400 1.000 100.25939 103 TRP C N 1
ATOM 4203 C CA . TRP C 1 111 ? 62.79400 14.92100 8.75900 1.000 96.09573 103 TRP C CA 1
ATOM 4204 C C . TRP C 1 111 ? 63.71500 14.19700 7.79100 1.000 87.07623 103 TRP C C 1
ATOM 4205 O O . TRP C 1 111 ? 64.84200 13.83100 8.13100 1.000 105.15998 103 TRP C O 1
ATOM 4216 N N . GLY C 1 112 ? 63.24300 14.02000 6.57300 1.000 77.49877 104 GLY C N 1
ATOM 4217 C CA . GLY C 1 112 ? 64.11100 13.55400 5.50900 1.000 98.09597 104 GLY C CA 1
ATOM 4218 C C . GLY C 1 112 ? 65.06900 14.64100 5.05900 1.000 101.99118 104 GLY C C 1
ATOM 4219 O O . GLY C 1 112 ? 64.98400 15.79500 5.46800 1.000 113.35306 104 GLY C O 1
ATOM 4220 N N . GLN C 1 113 ? 66.02100 14.27200 4.20500 1.000 90.15291 105 GLN C N 1
ATOM 4221 C CA . GLN C 1 113 ? 66.99800 15.27100 3.78500 1.000 81.55452 105 GLN C CA 1
ATOM 4222 C C . GLN C 1 113 ? 66.42800 16.22000 2.75200 1.000 89.39756 105 GLN C C 1
ATOM 4223 O O . GLN C 1 113 ? 66.92100 17.34400 2.62700 1.000 93.68755 105 GLN C O 1
ATOM 4229 N N . GLY C 1 114 ? 65.37800 15.80700 2.04900 1.000 101.30688 106 GLY C N 1
ATOM 4230 C CA . GLY C 1 114 ? 64.82400 16.62800 1.00700 1.000 88.90276 106 GLY C CA 1
ATOM 4231 C C . GLY C 1 114 ? 65.13200 16.09400 -0.35800 1.000 84.27326 106 GLY C C 1
ATOM 4232 O O . GLY C 1 114 ? 66.25600 15.66500 -0.62300 1.000 99.79091 106 GLY C O 1
ATOM 4233 N N . THR C 1 115 ? 64.11300 16.01400 -1.19400 1.000 88.53956 107 THR C N 1
ATOM 4234 C CA . THR C 1 115 ? 64.27300 15.69100 -2.60400 1.000 80.24383 107 THR C CA 1
ATOM 4235 C C . THR C 1 115 ? 63.98900 16.92600 -3.44100 1.000 76.38284 107 THR C C 1
ATOM 4236 O O . THR C 1 115 ? 62.89400 17.49600 -3.35400 1.000 83.23630 107 THR C O 1
ATOM 4240 N N . THR C 1 116 ? 64.96700 17.34100 -4.24000 1.000 77.19873 108 THR C N 1
ATOM 4241 C CA . THR C 1 116 ? 64.79100 18.49600 -5.11000 1.000 84.98651 108 THR C CA 1
ATOM 4242 C C . THR C 1 116 ? 64.26100 18.05500 -6.47900 1.000 85.77344 108 THR C C 1
ATOM 4243 O O . THR C 1 116 ? 64.87000 17.20500 -7.14500 1.000 98.64604 108 THR C O 1
ATOM 4247 N N . VAL C 1 117 ? 63.11500 18.61500 -6.88000 1.000 80.01486 109 VAL C N 1
ATOM 4248 C CA . VAL C 1 117 ? 62.45900 18.33000 -8.16300 1.000 80.88865 109 VAL C CA 1
ATOM 4249 C C . VAL C 1 117 ? 62.44400 19.61800 -8.97500 1.000 83.15734 109 VAL C C 1
ATOM 4250 O O . VAL C 1 117 ? 61.85900 20.62700 -8.54700 1.000 96.95636 109 VAL C O 1
ATOM 4254 N N . THR C 1 118 ? 63.08800 19.58300 -10.14000 1.000 91.32148 110 THR C N 1
ATOM 4255 C CA . THR C 1 118 ? 63.12400 20.70000 -11.08000 1.000 90.52664 110 THR C CA 1
ATOM 4256 C C . THR C 1 118 ? 62.24300 20.38200 -12.28600 1.000 92.67953 110 THR C C 1
ATOM 4257 O O . THR C 1 118 ? 62.44500 19.35800 -12.95400 1.000 95.73779 110 THR C O 1
ATOM 4261 N N . VAL C 1 119 ? 61.29500 21.27100 -12.58500 1.000 86.43668 111 VAL C N 1
ATOM 4262 C CA . VAL C 1 119 ? 60.42600 21.13000 -13.75200 1.000 87.01306 111 VAL C CA 1
ATOM 4263 C C . VAL C 1 119 ? 60.86100 22.13900 -14.81100 1.000 90.55559 111 VAL C C 1
ATOM 4264 O O . VAL C 1 119 ? 60.75000 23.35700 -14.61000 1.000 98.15124 111 VAL C O 1
ATOM 4268 N N . SER C 1 120 ? 61.31600 21.62800 -15.95200 1.000 91.00302 112 SER C N 1
ATOM 4269 C CA . SER C 1 120 ? 61.84500 22.47600 -17.00700 1.000 96.75107 112 SER C CA 1
ATOM 4270 C C . SER C 1 120 ? 61.64700 21.81000 -18.35400 1.000 101.99644 112 SER C C 1
ATOM 4271 O O . SER C 1 120 ? 61.83100 20.59300 -18.48100 1.000 101.55691 112 SER C O 1
ATOM 4274 N N . SER C 1 121 ? 61.33700 22.63100 -19.36800 1.000 113.37675 113 SER C N 1
ATOM 4275 C CA . SER C 1 121 ? 61.25500 22.13800 -20.74100 1.000 106.43645 113 SER C CA 1
ATOM 4276 C C . SER C 1 121 ? 62.61600 21.77700 -21.30500 1.000 87.30257 113 SER C C 1
ATOM 4277 O O . SER C 1 121 ? 62.68400 20.94700 -22.21200 1.000 89.56337 113 SER C O 1
ATOM 4280 N N . ALA C 1 122 ? 63.68800 22.36400 -20.77800 1.000 87.25783 114 ALA C N 1
ATOM 4281 C CA . ALA C 1 122 ? 65.04800 22.03500 -21.17000 1.000 87.74999 114 ALA C CA 1
ATOM 4282 C C . ALA C 1 122 ? 65.45800 20.66900 -20.65900 1.000 90.67403 114 ALA C C 1
ATOM 4283 O O . ALA C 1 122 ? 64.83800 20.08700 -19.76400 1.000 108.94464 114 ALA C O 1
ATOM 4285 N N . SER C 1 123 ? 66.53200 20.16400 -21.24000 1.000 93.34803 115 SER C N 1
ATOM 4286 C CA . SER C 1 123 ? 67.09500 18.88500 -20.86100 1.000 109.44996 115 SER C CA 1
ATOM 4287 C C . SER C 1 123 ? 68.49700 19.10100 -20.31800 1.000 91.98734 115 SER C C 1
ATOM 4288 O O . SER C 1 123 ? 69.07900 20.17300 -20.46800 1.000 78.77523 115 SER C O 1
ATOM 4291 N N . THR C 1 124 ? 69.05100 18.02600 -19.75500 1.000 94.91664 116 THR C N 1
ATOM 4292 C CA . THR C 1 124 ? 70.17900 18.09000 -18.82700 1.000 88.12109 116 THR C CA 1
ATOM 4293 C C . THR C 1 124 ? 71.49700 18.37000 -19.53800 1.000 89.58969 116 THR C C 1
ATOM 4294 O O . THR C 1 124 ? 71.78600 17.78400 -20.58100 1.000 112.26609 116 THR C O 1
ATOM 4298 N N . LYS C 1 125 ? 72.31300 19.24300 -18.94900 1.000 89.38703 117 LYS C N 1
ATOM 4299 C CA . LYS C 1 125 ? 73.67400 19.49200 -19.40100 1.000 97.66434 117 LYS C CA 1
ATOM 4300 C C . LYS C 1 125 ? 74.64600 19.12100 -18.29200 1.000 108.62618 117 LYS C C 1
ATOM 4301 O O . LYS C 1 125 ? 74.47800 19.54600 -17.14800 1.000 90.24240 117 LYS C O 1
ATOM 4307 N N . GLY C 1 126 ? 75.64900 18.32200 -18.62400 1.000 131.97109 118 GLY C N 1
ATOM 4308 C CA . GLY C 1 126 ? 76.66000 17.96900 -17.66000 1.000 130.37353 118 GLY C CA 1
ATOM 4309 C C . GLY C 1 126 ? 77.58600 19.13000 -17.34200 1.000 117.69569 118 GLY C C 1
ATOM 4310 O O . GLY C 1 126 ? 77.75200 20.05500 -18.14100 1.000 110.88961 118 GLY C O 1
ATOM 4311 N N . PRO C 1 127 ? 78.18800 19.11300 -16.15400 1.000 116.68767 119 PRO C N 1
ATOM 4312 C CA . PRO C 1 127 ? 79.11300 20.17800 -15.75600 1.000 103.20711 119 PRO C CA 1
ATOM 4313 C C . PRO C 1 127 ? 80.53600 19.96000 -16.24000 1.000 95.69832 119 PRO C C 1
ATOM 4314 O O . PRO C 1 127 ? 80.99800 18.83700 -16.43700 1.000 100.01726 119 PRO C O 1
ATOM 4318 N N . SER C 1 128 ? 81.23500 21.07200 -16.42300 1.000 101.62534 120 SER C N 1
ATOM 4319 C CA . SER C 1 128 ? 82.64000 21.09500 -16.81400 1.000 109.04729 120 SER C CA 1
ATOM 4320 C C . SER C 1 128 ? 83.47600 21.48600 -15.59800 1.000 113.83207 120 SER C C 1
ATOM 4321 O O . SER C 1 128 ? 83.23900 22.53600 -14.99400 1.000 126.95470 120 SER C O 1
ATOM 4324 N N . VAL C 1 129 ? 84.43000 20.64000 -15.22500 1.000 96.54842 121 VAL C N 1
ATOM 4325 C CA . VAL C 1 129 ? 85.23500 20.83600 -14.02100 1.000 97.79594 121 VAL C CA 1
ATOM 4326 C C . VAL C 1 129 ? 86.64800 21.27800 -14.40600 1.000 103.47293 121 VAL C C 1
ATOM 4327 O O . VAL C 1 129 ? 87.37700 20.54600 -15.08600 1.000 108.83147 121 VAL C O 1
ATOM 4331 N N . PHE C 1 130 ? 87.03100 22.47500 -13.96600 1.000 108.13928 122 PHE C N 1
ATOM 4332 C CA . PHE C 1 130 ? 88.33100 23.06500 -14.23300 1.000 106.80491 122 PHE C CA 1
ATOM 4333 C C . PHE C 1 130 ? 89.01500 23.42100 -12.91900 1.000 126.76520 122 PHE C C 1
ATOM 4334 O O . PHE C 1 130 ? 88.38100 24.01400 -12.04100 1.000 138.39028 122 PHE C O 1
ATOM 4342 N N . PRO C 1 131 ? 90.28800 23.09600 -12.73800 1.000 127.70215 123 PRO C N 1
ATOM 4343 C CA . PRO C 1 131 ? 90.91800 23.34400 -11.43600 1.000 125.40714 123 PRO C CA 1
ATOM 4344 C C . PRO C 1 131 ? 91.38100 24.78800 -11.28600 1.000 120.95134 123 PRO C C 1
ATOM 4345 O O . PRO C 1 131 ? 91.95900 25.38000 -12.20500 1.000 109.09203 123 PRO C O 1
ATOM 4349 N N . LEU C 1 132 ? 91.11900 25.36800 -10.11100 1.000 123.53850 124 LEU C N 1
ATOM 4350 C CA . LEU C 1 132 ? 91.63700 26.69300 -9.79500 1.000 119.49064 124 LEU C CA 1
ATOM 4351 C C . LEU C 1 132 ? 93.00900 26.50200 -9.16400 1.000 130.02612 124 LEU C C 1
ATOM 4352 O O . LEU C 1 132 ? 93.11500 26.08000 -8.00100 1.000 126.46253 124 LEU C O 1
ATOM 4357 N N . ALA C 1 133 ? 94.03700 26.83700 -9.95400 1.000 153.31838 125 ALA C N 1
ATOM 4358 C CA . ALA C 1 133 ? 95.43200 26.50700 -9.68800 1.000 145.92013 125 ALA C CA 1
ATOM 4359 C C . ALA C 1 133 ? 95.93300 27.23700 -8.45300 1.000 157.28991 125 ALA C C 1
ATOM 4360 O O . ALA C 1 133 ? 95.77300 28.45400 -8.39300 1.000 157.86630 125 ALA C O 1
ATOM 4362 N N . PRO C 1 134 ? 96.55000 26.52400 -7.47700 1.000 163.91702 126 PRO C N 1
ATOM 4363 C CA . PRO C 1 134 ? 97.07100 27.14500 -6.23800 1.000 148.90470 126 PRO C CA 1
ATOM 4364 C C . PRO C 1 134 ? 98.05700 28.28300 -6.48500 1.000 149.42581 126 PRO C C 1
ATOM 4365 O O . PRO C 1 134 ? 98.83000 28.24100 -7.44800 1.000 137.36384 126 PRO C O 1
ATOM 4369 N N . SER C 1 135 ? 98.01100 29.27600 -5.56700 1.000 169.38347 127 SER C N 1
ATOM 4370 C CA . SER C 1 135 ? 98.32900 30.67500 -5.86400 1.000 179.67417 127 SER C CA 1
ATOM 4371 C C . SER C 1 135 ? 99.79000 30.82300 -6.26000 1.000 195.25236 127 SER C C 1
ATOM 4372 O O . SER C 1 135 ? 100.69200 30.43000 -5.50700 1.000 170.32042 127 SER C O 1
ATOM 4375 N N . SER C 1 136 ? 99.97700 31.22100 -7.52400 1.000 232.56999 128 SER C N 1
ATOM 4376 C CA . SER C 1 136 ? 101.30200 31.49200 -8.06500 1.000 243.15810 128 SER C CA 1
ATOM 4377 C C . SER C 1 136 ? 101.98700 32.57400 -7.26500 1.000 237.14949 128 SER C C 1
ATOM 4378 O O . SER C 1 136 ? 103.13900 32.42000 -6.83400 1.000 232.45155 128 SER C O 1
ATOM 4381 N N . LYS C 1 137 ? 101.26800 33.67700 -7.06800 1.000 227.49043 129 LYS C N 1
ATOM 4382 C CA . LYS C 1 137 ? 101.75700 34.81200 -6.31800 1.000 209.41195 129 LYS C CA 1
ATOM 4383 C C . LYS C 1 137 ? 101.88900 34.40500 -4.86100 1.000 211.54115 129 LYS C C 1
ATOM 4384 O O . LYS C 1 137 ? 100.98600 33.77800 -4.28800 1.000 203.99025 129 LYS C O 1
ATOM 4390 N N . SER C 1 138 ? 103.05800 34.70200 -4.29700 1.000 221.12914 130 SER C N 1
ATOM 4391 C CA . SER C 1 138 ? 103.31900 34.39300 -2.90200 1.000 218.92099 130 SER C CA 1
ATOM 4392 C C . SER C 1 138 ? 102.52800 35.34600 -2.02700 1.000 228.76690 130 SER C C 1
ATOM 4393 O O . SER C 1 138 ? 102.70200 36.56700 -2.09700 1.000 236.58100 130 SER C O 1
ATOM 4396 N N . THR C 1 139 ? 101.66500 34.77900 -1.20300 1.000 222.81093 131 THR C N 1
ATOM 4397 C CA . THR C 1 139 ? 100.90800 35.54100 -0.23400 1.000 210.80949 131 THR C CA 1
ATOM 4398 C C . THR C 1 139 ? 101.79300 35.80800 0.98400 1.000 223.65313 131 THR C C 1
ATOM 4399 O O . THR C 1 139 ? 102.86200 35.20400 1.12600 1.000 233.64643 131 THR C O 1
ATOM 4403 N N . SER C 1 140 ? 101.39000 36.81200 1.78300 1.000 218.22616 132 SER C N 1
ATOM 4404 C CA . SER C 1 140 ? 102.11800 37.25000 2.98100 1.000 204.40872 132 SER C CA 1
ATOM 4405 C C . SER C 1 140 ? 102.34000 36.11600 3.99100 1.000 208.40130 132 SER C C 1
ATOM 4406 O O . SER C 1 140 ? 103.47700 35.83400 4.39600 1.000 204.58506 132 SER C O 1
ATOM 4409 N N . GLY C 1 141 ? 101.25500 35.47000 4.43100 1.000 208.30129 133 GLY C N 1
ATOM 4410 C CA . GLY C 1 141 ? 101.35400 34.32600 5.30600 1.000 201.81104 133 GLY C CA 1
ATOM 4411 C C . GLY C 1 141 ? 101.34600 33.02300 4.53700 1.000 197.39735 133 GLY C C 1
ATOM 4412 O O . GLY C 1 141 ? 101.34700 32.98300 3.31100 1.000 205.32199 133 GLY C O 1
ATOM 4413 N N . GLY C 1 142 ? 101.35400 31.93100 5.29300 1.000 180.07949 134 GLY C N 1
ATOM 4414 C CA . GLY C 1 142 ? 101.39300 30.63500 4.65400 1.000 171.07314 134 GLY C CA 1
ATOM 4415 C C . GLY C 1 142 ? 100.03400 30.01600 4.43100 1.000 170.73626 134 GLY C C 1
ATOM 4416 O O . GLY C 1 142 ? 99.90300 28.79800 4.48700 1.000 166.93580 134 GLY C O 1
ATOM 4417 N N . THR C 1 143 ? 99.02700 30.82600 4.14000 1.000 174.42881 135 THR C N 1
ATOM 4418 C CA . THR C 1 143 ? 97.72300 30.32400 3.73800 1.000 166.40943 135 THR C CA 1
ATOM 4419 C C . THR C 1 143 ? 97.64700 30.37000 2.22200 1.000 165.08821 135 THR C C 1
ATOM 4420 O O . THR C 1 143 ? 97.59500 31.45000 1.63000 1.000 175.66843 135 THR C O 1
ATOM 4424 N N . ALA C 1 144 ? 97.54400 29.21900 1.60100 1.000 150.37329 136 ALA C N 1
ATOM 4425 C CA . ALA C 1 144 ? 97.54500 29.15200 0.15200 1.000 134.53718 136 ALA C CA 1
ATOM 4426 C C . ALA C 1 144 ? 96.19000 28.59400 -0.24200 1.000 131.82633 136 ALA C C 1
ATOM 4427 O O . ALA C 1 144 ? 95.74900 27.57500 0.30700 1.000 131.66579 136 ALA C O 1
ATOM 4429 N N . ALA C 1 145 ? 95.46500 29.38700 -1.02600 1.000 123.88591 137 ALA C N 1
ATOM 4430 C CA . ALA C 1 145 ? 94.12800 29.06300 -1.49000 1.000 117.32459 137 ALA C CA 1
ATOM 4431 C C . ALA C 1 145 ? 94.17800 28.38500 -2.85200 1.000 107.86820 137 ALA C C 1
ATOM 4432 O O . ALA C 1 145 ? 94.95000 28.78100 -3.73800 1.000 102.40965 137 ALA C O 1
ATOM 4434 N N . LEU C 1 146 ? 93.32800 27.36500 -3.00100 1.000 103.94141 138 LEU C N 1
ATOM 4435 C CA . LEU C 1 146 ? 93.18800 26.58300 -4.21800 1.000 105.32315 138 LEU C CA 1
ATOM 4436 C C . LEU C 1 146 ? 91.72100 26.27600 -4.42500 1.000 120.52761 138 LEU C C 1
ATOM 4437 O O . LEU C 1 146 ? 90.91300 26.44700 -3.51400 1.000 124.48861 138 LEU C O 1
ATOM 4442 N N . GLY C 1 147 ? 91.36900 25.76100 -5.59200 1.000 132.79487 139 GLY C N 1
ATOM 4443 C CA . GLY C 1 147 ? 89.97100 25.47200 -5.77800 1.000 133.52917 139 GLY C CA 1
ATOM 4444 C C . GLY C 1 147 ? 89.64400 24.70300 -7.02600 1.000 130.36300 139 GLY C C 1
ATOM 4445 O O . GLY C 1 147 ? 90.50300 24.09600 -7.66400 1.000 134.40559 139 GLY C O 1
ATOM 4446 N N . CYS C 1 148 ? 88.36900 24.76600 -7.36400 1.000 116.46396 140 CYS C N 1
ATOM 4447 C CA . CYS C 1 148 ? 87.78300 23.90400 -8.36500 1.000 113.42939 140 CYS C CA 1
ATOM 4448 C C . CYS C 1 148 ? 86.58100 24.67100 -8.90200 1.000 121.12505 140 CYS C C 1
ATOM 4449 O O . CYS C 1 148 ? 85.91100 25.38000 -8.14600 1.000 132.37903 140 CYS C O 1
ATOM 4452 N N . LEU C 1 149 ? 86.35000 24.59900 -10.20400 1.000 115.32962 141 LEU C N 1
ATOM 4453 C CA . LEU C 1 149 ? 85.31300 25.38200 -10.86100 1.000 105.23104 141 LEU C CA 1
ATOM 4454 C C . LEU C 1 149 ? 84.40200 24.45800 -11.65000 1.000 113.43729 141 LEU C C 1
ATOM 4455 O O . LEU C 1 149 ? 84.87700 23.60900 -12.40500 1.000 125.46504 141 LEU C O 1
ATOM 4460 N N . VAL C 1 150 ? 83.10100 24.61800 -11.46100 1.000 106.54962 142 VAL C N 1
ATOM 4461 C CA . VAL C 1 150 ? 82.07900 23.73500 -11.99900 1.000 111.35019 142 VAL C CA 1
ATOM 4462 C C . VAL C 1 150 ? 81.20300 24.62200 -12.87000 1.000 111.84499 142 VAL C C 1
ATOM 4463 O O . VAL C 1 150 ? 80.30100 25.29600 -12.36600 1.000 117.99836 142 VAL C O 1
ATOM 4467 N N . LYS C 1 151 ? 81.46000 24.63800 -14.17600 1.000 116.50607 143 LYS C N 1
ATOM 4468 C CA . LYS C 1 151 ? 80.86300 25.60500 -15.08800 1.000 114.51899 143 LYS C CA 1
ATOM 4469 C C . LYS C 1 151 ? 79.89200 24.88000 -16.01700 1.000 109.39996 143 LYS C C 1
ATOM 4470 O O . LYS C 1 151 ? 80.06600 23.69000 -16.28900 1.000 117.97994 143 LYS C O 1
ATOM 4476 N N . ASP C 1 152 ? 78.83500 25.59700 -16.44100 1.000 109.68947 144 ASP C N 1
ATOM 4477 C CA . ASP C 1 152 ? 77.95000 25.24000 -17.56400 1.000 106.84965 144 ASP C CA 1
ATOM 4478 C C . ASP C 1 152 ? 77.18700 23.93500 -17.32700 1.000 107.12863 144 ASP C C 1
ATOM 4479 O O . ASP C 1 152 ? 77.32400 22.95900 -18.06600 1.000 123.55692 144 ASP C O 1
ATOM 4484 N N . TYR C 1 153 ? 76.35100 23.94400 -16.29200 1.000 90.70561 145 TYR C N 1
ATOM 4485 C CA . TYR C 1 153 ? 75.47900 22.81900 -16.00600 1.000 90.31872 145 TYR C CA 1
ATOM 4486 C C . TYR C 1 153 ? 74.05100 23.28000 -15.77000 1.000 94.37711 145 TYR C C 1
ATOM 4487 O O . TYR C 1 153 ? 73.77300 24.46400 -15.56800 1.000 96.27733 145 TYR C O 1
ATOM 4496 N N . PHE C 1 154 ? 73.15300 22.30400 -15.80500 1.000 90.99512 146 PHE C N 1
ATOM 4497 C CA . PHE C 1 154 ? 71.72500 22.40500 -15.55200 1.000 90.33452 146 PHE C CA 1
ATOM 4498 C C . PHE C 1 154 ? 71.22600 20.98300 -15.34600 1.000 106.65752 146 PHE C C 1
ATOM 4499 O O . PHE C 1 154 ? 71.61700 20.10000 -16.11600 1.000 116.35869 146 PHE C O 1
ATOM 4507 N N . PRO C 1 155 ? 70.35300 20.71100 -14.35200 1.000 108.28667 147 PRO C N 1
ATOM 4508 C CA . PRO C 1 155 ? 69.80400 21.61100 -13.33400 1.000 95.19826 147 PRO C CA 1
ATOM 4509 C C . PRO C 1 155 ? 70.51700 21.54500 -11.98700 1.000 102.58598 147 PRO C C 1
ATOM 4510 O O . PRO C 1 155 ? 71.53500 20.86100 -11.85400 1.000 107.02862 147 PRO C O 1
ATOM 4514 N N . GLU C 1 156 ? 69.98700 22.28200 -11.00900 1.000 100.92526 148 GLU C N 1
ATOM 4515 C CA . GLU C 1 156 ? 70.39600 22.10600 -9.62600 1.000 108.81568 148 GLU C CA 1
ATOM 4516 C C . GLU C 1 156 ? 69.91400 20.74900 -9.11000 1.000 116.65872 148 GLU C C 1
ATOM 4517 O O . GLU C 1 156 ? 68.85300 20.26700 -9.52600 1.000 123.78853 148 GLU C O 1
ATOM 4523 N N . PRO C 1 157 ? 70.65900 20.11600 -8.17000 1.000 99.13557 149 PRO C N 1
ATOM 4524 C CA . PRO C 1 157 ? 71.91600 20.48800 -7.49700 1.000 91.99787 149 PRO C CA 1
ATOM 4525 C C . PRO C 1 157 ? 73.18100 19.71300 -7.86900 1.000 87.54471 149 PRO C C 1
ATOM 4526 O O . PRO C 1 157 ? 73.08500 18.65300 -8.47800 1.000 103.00709 149 PRO C O 1
ATOM 4530 N N . VAL C 1 158 ? 74.35000 20.23300 -7.48200 1.000 81.98615 150 VAL C N 1
ATOM 4531 C CA . VAL C 1 158 ? 75.59700 19.47600 -7.54700 1.000 95.13509 150 VAL C CA 1
ATOM 4532 C C . VAL C 1 158 ? 76.15400 19.32100 -6.14100 1.000 118.94321 150 VAL C C 1
ATOM 4533 O O . VAL C 1 158 ? 75.88900 20.12700 -5.24200 1.000 123.11739 150 VAL C O 1
ATOM 4537 N N . THR C 1 159 ? 76.91600 18.24600 -5.95800 1.000 126.28619 151 THR C N 1
ATOM 4538 C CA . THR C 1 159 ? 77.52200 17.90300 -4.68100 1.000 118.09047 151 THR C CA 1
ATOM 4539 C C . THR C 1 159 ? 79.02100 17.94400 -4.89700 1.000 120.70131 151 THR C C 1
ATOM 4540 O O . THR C 1 159 ? 79.56200 17.10700 -5.62500 1.000 138.88771 151 THR C O 1
ATOM 4544 N N . VAL C 1 160 ? 79.70500 18.90600 -4.29800 1.000 113.04776 152 VAL C N 1
ATOM 4545 C CA . VAL C 1 160 ? 81.16100 18.90600 -4.36400 1.000 114.90588 152 VAL C CA 1
ATOM 4546 C C . VAL C 1 160 ? 81.70600 18.65500 -2.96700 1.000 108.87358 152 VAL C C 1
ATOM 4547 O O . VAL C 1 160 ? 81.06300 18.99500 -1.96200 1.000 109.98687 152 VAL C O 1
ATOM 4551 N N . SER C 1 161 ? 82.80800 17.90400 -2.91900 1.000 107.46552 153 SER C N 1
ATOM 4552 C CA . SER C 1 161 ? 83.55600 17.65800 -1.69100 1.000 116.34026 153 SER C CA 1
ATOM 4553 C C . SER C 1 161 ? 85.04400 17.59200 -2.02500 1.000 115.55596 153 SER C C 1
ATOM 4554 O O . SER C 1 161 ? 85.44500 17.56700 -3.19100 1.000 113.30569 153 SER C O 1
ATOM 4557 N N . TRP C 1 162 ? 85.87000 17.53800 -0.98300 1.000 121.12242 154 TRP C N 1
ATOM 4558 C CA . TRP C 1 162 ? 87.31500 17.59000 -1.14800 1.000 127.14682 154 TRP C CA 1
ATOM 4559 C C . TRP C 1 162 ? 87.96200 16.39000 -0.46700 1.000 139.20880 154 TRP C C 1
ATOM 4560 O O . TRP C 1 162 ? 87.76100 16.18100 0.73900 1.000 135.80576 154 TRP C O 1
ATOM 4571 N N . ASN C 1 163 ? 88.75800 15.63800 -1.25200 1.000 148.65993 155 ASN C N 1
ATOM 4572 C CA . ASN C 1 163 ? 89.45900 14.39900 -0.86100 1.000 146.39913 155 ASN C CA 1
ATOM 4573 C C . ASN C 1 163 ? 88.48700 13.36300 -0.29700 1.000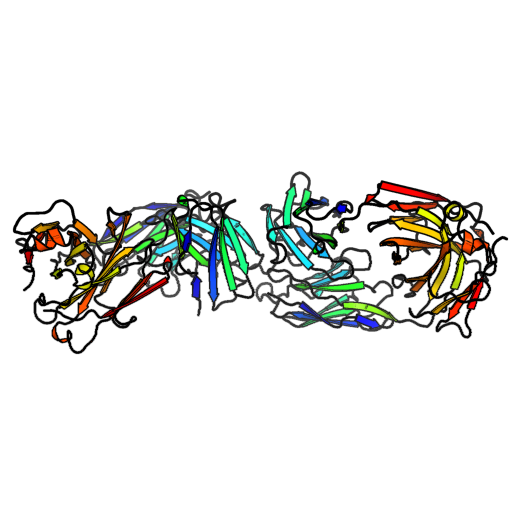 142.79607 155 ASN C C 1
ATOM 4574 O O . ASN C 1 163 ? 88.72200 12.76400 0.75300 1.000 153.06835 155 ASN C O 1
ATOM 4579 N N . SER C 1 164 ? 87.36300 13.19900 -1.01100 1.000 136.63480 156 SER C N 1
ATOM 4580 C CA . SER C 1 164 ? 86.24700 12.28900 -0.69700 1.000 127.11787 156 SER C CA 1
ATOM 4581 C C . SER C 1 164 ? 85.63800 12.54800 0.67800 1.000 129.71292 156 SER C C 1
ATOM 4582 O O . SER C 1 164 ? 85.10800 11.63600 1.31200 1.000 144.49364 156 SER C O 1
ATOM 4585 N N . GLY C 1 165 ? 85.66600 13.79700 1.13100 1.000 130.67093 157 GLY C N 1
ATOM 4586 C CA . GLY C 1 165 ? 85.09400 14.15400 2.40800 1.000 134.71615 157 GLY C CA 1
ATOM 4587 C C . GLY C 1 165 ? 86.09200 14.28900 3.53200 1.000 134.07660 157 GLY C C 1
ATOM 4588 O O . GLY C 1 165 ? 85.68500 14.56300 4.66900 1.000 120.89607 157 GLY C O 1
ATOM 4589 N N . ALA C 1 166 ? 87.38000 14.06800 3.26000 1.000 143.35666 158 ALA C N 1
ATOM 4590 C CA . ALA C 1 166 ? 88.38800 14.19700 4.30400 1.000 131.86844 158 ALA C CA 1
ATOM 4591 C C . ALA C 1 166 ? 88.62800 15.65800 4.65900 1.000 142.71448 158 ALA C C 1
ATOM 4592 O O . ALA C 1 166 ? 88.51900 16.05500 5.82700 1.000 138.85612 158 ALA C O 1
ATOM 4594 N N . LEU C 1 167 ? 88.94200 16.47200 3.65500 1.000 149.82586 159 LEU C N 1
ATOM 4595 C CA . LEU C 1 167 ? 89.19000 17.89800 3.83400 1.000 137.47438 159 LEU C CA 1
ATOM 4596 C C . LEU C 1 167 ? 87.86400 18.64300 3.88400 1.000 133.90553 159 LEU C C 1
ATOM 4597 O O . LEU C 1 167 ? 87.13600 18.70800 2.88800 1.000 127.82059 159 LEU C O 1
ATOM 4602 N N . THR C 1 168 ? 87.54900 19.20600 5.04900 1.000 134.82406 160 THR C N 1
ATOM 4603 C CA . THR C 1 168 ? 86.24800 19.82100 5.27000 1.000 125.59137 160 THR C CA 1
ATOM 4604 C C . THR C 1 168 ? 86.35200 21.25200 5.77200 1.000 129.41552 160 THR C C 1
ATOM 4605 O O . THR C 1 168 ? 85.51500 22.08800 5.42200 1.000 133.33441 160 THR C O 1
ATOM 4609 N N . SER C 1 169 ? 87.35000 21.56100 6.59100 1.000 133.19755 161 SER C N 1
ATOM 4610 C CA . SER C 1 169 ? 87.43600 22.89400 7.16800 1.000 139.48251 161 SER C CA 1
ATOM 4611 C C . SER C 1 169 ? 88.33400 23.77600 6.31000 1.000 129.05495 161 SER C C 1
ATOM 4612 O O . SER C 1 169 ? 89.37200 23.33200 5.80400 1.000 107.79714 161 SER C O 1
ATOM 4615 N N . GLY C 1 170 ? 87.91400 25.03100 6.13900 1.000 135.45308 162 GLY C N 1
ATOM 4616 C CA . GLY C 1 170 ? 88.50900 25.92400 5.16900 1.000 141.00638 162 GLY C CA 1
ATOM 4617 C C . GLY C 1 170 ? 87.83400 25.91300 3.81300 1.000 135.43466 162 GLY C C 1
ATOM 4618 O O . GLY C 1 170 ? 88.22000 26.69900 2.93600 1.000 137.34805 162 GLY C O 1
ATOM 4619 N N . VAL C 1 171 ? 86.86900 25.02400 3.60500 1.000 123.67799 163 VAL C N 1
ATOM 4620 C CA . VAL C 1 171 ? 86.17100 24.90100 2.33300 1.000 112.35821 163 VAL C CA 1
ATOM 4621 C C . VAL C 1 171 ? 85.00700 25.88400 2.31800 1.000 113.70837 163 VAL C C 1
ATOM 4622 O O . VAL C 1 171 ? 84.17100 25.88700 3.23200 1.000 128.39171 163 VAL C O 1
ATOM 4626 N N . HIS C 1 172 ? 84.94200 26.70400 1.27400 1.000 103.29923 164 HIS C N 1
ATOM 4627 C CA . HIS C 1 172 ? 83.72900 27.42300 0.90900 1.000 103.14921 164 HIS C CA 1
ATOM 4628 C C . HIS C 1 172 ? 83.27600 26.91000 -0.45700 1.000 113.28200 164 HIS C C 1
ATOM 4629 O O . HIS C 1 172 ? 83.93500 27.16300 -1.47500 1.000 111.13175 164 HIS C O 1
ATOM 4636 N N . THR C 1 173 ? 82.20000 26.12800 -0.46900 1.000 108.01032 165 THR C N 1
ATOM 4637 C CA . THR C 1 173 ? 81.46100 25.88700 -1.69900 1.000 98.39338 165 THR C CA 1
ATOM 4638 C C . THR C 1 173 ? 80.49900 27.05100 -1.90400 1.000 101.88590 165 THR C C 1
ATOM 4639 O O . THR C 1 173 ? 79.76400 27.43100 -0.98100 1.000 102.88339 165 THR C O 1
ATOM 4643 N N . PHE C 1 174 ? 80.55700 27.67400 -3.12000 1.000 105.95218 166 PHE C N 1
ATOM 4644 C CA . PHE C 1 174 ? 79.84300 28.92500 -3.30800 1.000 90.17397 166 PHE C CA 1
ATOM 4645 C C . PHE C 1 174 ? 78.45400 28.63700 -3.84900 1.000 95.40881 166 PHE C C 1
ATOM 4646 O O . PHE C 1 174 ? 78.21500 27.55000 -4.39700 1.000 107.96558 166 PHE C O 1
ATOM 4654 N N . PRO C 1 175 ? 77.49600 29.55700 -3.65600 1.000 80.58861 167 PRO C N 1
ATOM 4655 C CA . PRO C 1 175 ? 76.20900 29.41400 -4.34100 1.000 90.23714 167 PRO C CA 1
ATOM 4656 C C . PRO C 1 175 ? 76.38700 29.49700 -5.84200 1.000 94.23498 167 PRO C C 1
ATOM 4657 O O . PRO C 1 175 ? 77.24600 30.22900 -6.34300 1.000 110.37113 167 PRO C O 1
ATOM 4661 N N . ALA C 1 176 ? 75.63500 28.65300 -6.54200 1.000 95.36407 168 ALA C N 1
ATOM 4662 C CA . ALA C 1 176 ? 75.67500 28.66100 -7.99500 1.000 99.56720 168 ALA C CA 1
ATOM 4663 C C . ALA C 1 176 ? 74.97800 29.90300 -8.49400 1.000 92.06104 168 ALA C C 1
ATOM 4664 O O . ALA C 1 176 ? 73.82100 30.16200 -8.14300 1.000 91.58993 168 ALA C O 1
ATOM 4666 N N . VAL C 1 177 ? 75.70500 30.68400 -9.25600 1.000 93.12696 169 VAL C N 1
ATOM 4667 C CA . VAL C 1 177 ? 75.18600 31.88600 -9.87500 1.000 107.46552 169 VAL C CA 1
ATOM 4668 C C . VAL C 1 177 ? 74.77900 31.52000 -11.29600 1.000 107.69449 169 VAL C C 1
ATOM 4669 O O . VAL C 1 177 ? 75.37900 30.64000 -11.93600 1.000 92.53215 169 VAL C O 1
ATOM 4673 N N . LEU C 1 178 ? 73.68600 32.11400 -11.74400 1.000 114.46109 170 LEU C N 1
ATOM 4674 C CA . LEU C 1 178 ? 73.07700 31.78200 -13.01800 1.000 101.84642 170 LEU C CA 1
ATOM 4675 C C . LEU C 1 178 ? 73.64700 32.70100 -14.08500 1.000 97.84857 170 LEU C C 1
ATOM 4676 O O . LEU C 1 178 ? 73.44700 33.91300 -14.02300 1.000 96.94320 170 LEU C O 1
ATOM 4681 N N . GLN C 1 179 ? 74.33000 32.13800 -15.07300 1.000 100.95158 171 GLN C N 1
ATOM 4682 C CA . GLN C 1 179 ? 74.95200 32.96000 -16.10600 1.000 111.19491 171 GLN C CA 1
ATOM 4683 C C . GLN C 1 179 ? 74.05000 33.07900 -17.33600 1.000 110.80539 171 GLN C C 1
ATOM 4684 O O . GLN C 1 179 ? 73.01700 32.41300 -17.45600 1.000 104.10722 171 GLN C O 1
ATOM 4690 N N . SER C 1 180 ? 74.43200 34.00500 -18.22700 1.000 109.51576 172 SER C N 1
ATOM 4691 C CA . SER C 1 180 ? 73.53700 34.51700 -19.26800 1.000 105.35474 172 SER C CA 1
ATOM 4692 C C . SER C 1 180 ? 73.18900 33.49100 -20.34600 1.000 100.59627 172 SER C C 1
ATOM 4693 O O . SER C 1 180 ? 72.16000 33.64900 -21.01600 1.000 85.46288 172 SER C O 1
ATOM 4696 N N . SER C 1 181 ? 73.96200 32.39800 -20.44900 1.000 100.01462 173 SER C N 1
ATOM 4697 C CA . SER C 1 181 ? 73.67000 31.27400 -21.33100 1.000 95.72990 173 SER C CA 1
ATOM 4698 C C . SER C 1 181 ? 72.45000 30.47300 -20.89900 1.000 96.92741 173 SER C C 1
ATOM 4699 O O . SER C 1 181 ? 71.95900 29.65800 -21.69000 1.000 106.85229 173 SER C O 1
ATOM 4702 N N . GLY C 1 182 ? 71.95000 30.68300 -19.68500 1.000 93.13485 174 GLY C N 1
ATOM 4703 C CA . GLY C 1 182 ? 70.87500 29.90800 -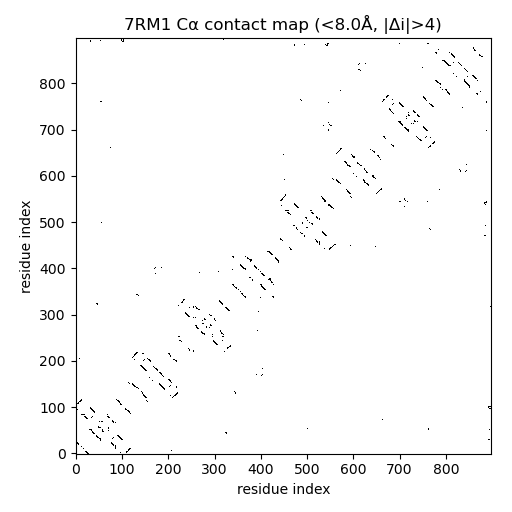19.12700 1.000 89.59232 174 GLY C CA 1
ATOM 4704 C C . GLY C 1 182 ? 71.33800 28.82600 -18.17500 1.000 91.89523 174 GLY C C 1
ATOM 4705 O O . GLY C 1 182 ? 70.52200 28.32000 -17.39900 1.000 87.18414 174 GLY C O 1
ATOM 4706 N N . LEU C 1 183 ? 72.62700 28.46900 -18.21100 1.000 92.84271 175 LEU C N 1
ATOM 4707 C CA . LEU C 1 183 ? 73.21200 27.40200 -17.40900 1.000 88.52114 175 LEU C CA 1
ATOM 4708 C C . LEU C 1 183 ? 73.75500 27.93000 -16.07200 1.000 98.13019 175 LEU C C 1
ATOM 4709 O O . LEU C 1 183 ? 73.86600 29.13600 -15.85000 1.000 117.84571 175 LEU C O 1
ATOM 4714 N N . TYR C 1 184 ? 74.10100 27.00800 -15.16800 1.000 93.05853 176 TYR C N 1
ATOM 4715 C CA . TYR C 1 184 ? 74.65200 27.37100 -13.86500 1.000 93.50068 176 TYR C CA 1
ATOM 4716 C C . TYR C 1 184 ? 76.17200 27.25000 -13.83700 1.000 93.47700 176 TYR C C 1
ATOM 4717 O O . TYR C 1 184 ? 76.76700 26.47900 -14.59400 1.000 92.11368 176 TYR C O 1
ATOM 4726 N N . SER C 1 185 ? 76.80100 28.02400 -12.95300 1.000 84.93387 177 SER C N 1
ATOM 4727 C CA . SER C 1 185 ? 78.22800 27.87400 -12.69300 1.000 89.26860 177 SER C CA 1
ATOM 4728 C C . SER C 1 185 ? 78.48300 28.11400 -11.21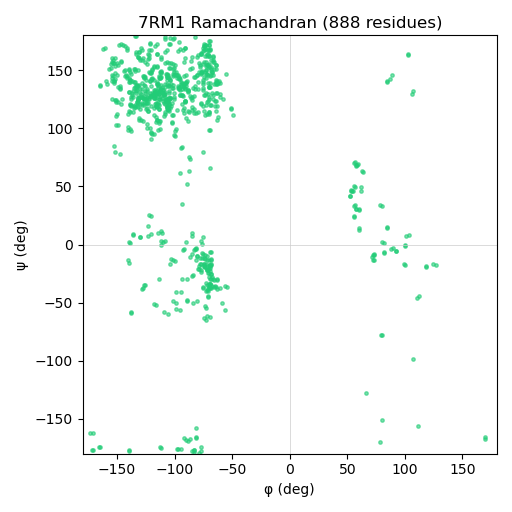600 1.000 92.32423 177 SER C C 1
ATOM 4729 O O . SER C 1 185 ? 77.78300 28.88700 -10.55900 1.000 109.95529 177 SER C O 1
ATOM 4732 N N . LEU C 1 186 ? 79.51200 27.44800 -10.71200 1.000 97.13007 178 LEU C N 1
ATOM 4733 C CA . LEU C 1 186 ? 79.76100 27.31100 -9.29000 1.000 93.37172 178 LEU C CA 1
ATOM 4734 C C . LEU C 1 186 ? 81.26900 27.19200 -9.11800 1.000 98.48286 178 LEU C C 1
ATOM 4735 O O . LEU C 1 186 ? 81.99100 26.84800 -10.05400 1.000 121.56194 178 LEU C O 1
ATOM 4740 N N . SER C 1 187 ? 81.74600 27.54100 -7.94100 1.000 94.45869 179 SER C N 1
ATOM 4741 C CA . SER C 1 187 ? 83.15800 27.41600 -7.62100 1.000 90.98986 179 SER C CA 1
ATOM 4742 C C . SER C 1 187 ? 83.28100 26.97600 -6.16500 1.000 100.43836 179 SER C C 1
ATOM 4743 O O . SER C 1 187 ? 82.41000 27.28000 -5.34100 1.000 113.86102 179 SER C O 1
ATOM 4746 N N . SER C 1 188 ? 84.30500 26.17300 -5.87300 1.000 94.72188 180 SER C N 1
ATOM 4747 C CA . SER C 1 188 ? 84.54700 25.66500 -4.52900 1.000 89.63970 180 SER C CA 1
ATOM 4748 C C . SER C 1 188 ? 86.01800 25.89900 -4.21400 1.000 106.80754 180 SER C C 1
ATOM 4749 O O . SER C 1 188 ? 86.89400 25.42400 -4.94500 1.000 109.82106 180 SER C O 1
ATOM 4752 N N . VAL C 1 189 ? 86.28400 26.70200 -3.18300 1.000 113.40307 181 VAL C N 1
ATOM 4753 C CA . VAL C 1 189 ? 87.63900 27.10100 -2.80700 1.000 103.47030 181 VAL C CA 1
ATOM 4754 C C . VAL C 1 189 ? 87.94700 26.46500 -1.45200 1.000 97.04058 181 VAL C C 1
ATOM 4755 O O . VAL C 1 189 ? 87.04800 26.27300 -0.62700 1.000 117.11667 181 VAL C O 1
ATOM 4759 N N . VAL C 1 190 ? 89.19400 26.05600 -1.25100 1.000 99.43034 182 VAL C N 1
ATOM 4760 C CA . VAL C 1 190 ? 89.65500 25.59200 0.04900 1.000 109.80527 182 VAL C CA 1
ATOM 4761 C C . VAL C 1 190 ? 90.98800 26.28000 0.36700 1.000 117.59568 182 VAL C C 1
ATOM 4762 O O . VAL C 1 190 ? 91.84300 26.47000 -0.51900 1.000 131.46313 182 VAL C O 1
ATOM 4766 N N . THR C 1 191 ? 91.11700 26.73600 1.62400 1.000 104.29935 183 THR C N 1
ATOM 4767 C CA . THR C 1 191 ? 92.35000 27.31800 2.14400 1.000 107.44709 183 THR C CA 1
ATOM 4768 C C . THR C 1 191 ? 93.13800 26.20100 2.82200 1.000 115.95864 183 THR C C 1
ATOM 4769 O O . THR C 1 191 ? 92.57500 25.45300 3.63400 1.000 110.53957 183 THR C O 1
ATOM 4773 N N . VAL C 1 192 ? 94.41900 26.05000 2.46700 1.000 125.20185 184 VAL C N 1
ATOM 4774 C CA . VAL C 1 192 ? 95.27600 25.02900 3.08100 1.000 131.67368 184 VAL C CA 1
ATOM 4775 C C . VAL C 1 192 ? 96.55100 25.73600 3.54700 1.000 145.12003 184 VAL C C 1
ATOM 4776 O O . VAL C 1 192 ? 96.71800 26.92500 3.22300 1.000 139.45093 184 VAL C O 1
ATOM 4780 N N . PRO C 1 193 ? 97.44000 25.11500 4.34400 1.000 150.86809 185 PRO C N 1
ATOM 4781 C CA . PRO C 1 193 ? 98.76800 25.71500 4.52500 1.000 150.25486 185 PRO C CA 1
ATOM 4782 C C . PRO C 1 193 ? 99.61900 25.66100 3.25900 1.000 156.51613 185 PRO C C 1
ATOM 4783 O O . PRO C 1 193 ? 99.43300 24.80900 2.38400 1.000 162.26682 185 PRO C O 1
ATOM 4787 N N . SER C 1 194 ? 100.54000 26.63000 3.15600 1.000 151.01547 186 SER C N 1
ATOM 4788 C CA . SER C 1 194 ? 101.37000 26.77300 1.96100 1.000 152.65251 186 SER C CA 1
ATOM 4789 C C . SER C 1 194 ? 102.39400 25.65000 1.83700 1.000 166.27257 186 SER C C 1
ATOM 4790 O O . SER C 1 194 ? 102.67400 25.18100 0.72700 1.000 169.59665 186 SER C O 1
ATOM 4793 N N . SER C 1 195 ? 102.97200 25.21800 2.96300 1.000 171.63900 187 SER C N 1
ATOM 4794 C CA . SER C 1 195 ? 103.99300 24.17400 2.96000 1.000 170.32832 187 SER C CA 1
ATOM 4795 C C . SER C 1 195 ? 103.44200 22.79500 2.59200 1.000 178.20558 187 SER C C 1
ATOM 4796 O O . SER C 1 195 ? 104.22100 21.92200 2.19600 1.000 186.82766 187 SER C O 1
ATOM 4799 N N . SER C 1 196 ? 102.12700 22.58100 2.68700 1.000 175.52368 188 SER C N 1
ATOM 4800 C CA . SER C 1 196 ? 101.51800 21.30600 2.32000 1.000 168.21754 188 SER C CA 1
ATOM 4801 C C . SER C 1 196 ? 101.21800 21.19300 0.82900 1.000 165.17770 188 SER C C 1
ATOM 4802 O O . SER C 1 196 ? 100.84700 20.10300 0.37000 1.000 150.82598 188 SER C O 1
ATOM 4805 N N . LEU C 1 197 ? 101.37300 22.28500 0.07300 1.000 168.49652 189 LEU C N 1
ATOM 4806 C CA . LEU C 1 197 ? 101.23100 22.23700 -1.37700 1.000 165.94621 189 LEU C CA 1
ATOM 4807 C C . LEU C 1 197 ? 102.43100 21.54700 -1.99600 1.000 174.42091 189 LEU C C 1
ATOM 4808 O O . LEU C 1 197 ? 103.58000 21.90200 -1.71900 1.000 180.93748 189 LEU C O 1
ATOM 4813 N N . GLY C 1 198 ? 102.16600 20.55600 -2.83700 1.000 178.79249 190 GLY C N 1
ATOM 4814 C CA . GLY C 1 198 ? 103.21100 19.62500 -3.20100 1.000 179.92947 190 GLY C CA 1
ATOM 4815 C C . GLY C 1 198 ? 103.32100 18.52400 -2.16600 1.000 186.00914 190 GLY C C 1
ATOM 4816 O O . GLY C 1 198 ? 103.11500 18.75300 -0.96700 1.000 180.94538 190 GLY C O 1
ATOM 4817 N N . THR C 1 199 ? 103.55400 17.29400 -2.63300 1.000 195.24973 191 THR C N 1
ATOM 4818 C CA . THR C 1 199 ? 103.68600 16.04900 -1.86200 1.000 208.98295 191 THR C CA 1
ATOM 4819 C C . THR C 1 199 ? 102.44100 15.69000 -1.03800 1.000 209.90675 191 THR C C 1
ATOM 4820 O O . THR C 1 199 ? 102.53000 14.85200 -0.13100 1.000 210.22784 191 THR C O 1
ATOM 4824 N N . GLN C 1 200 ? 101.29400 16.31800 -1.30100 1.000 202.70588 192 GLN C N 1
ATOM 4825 C CA . GLN C 1 200 ? 100.02400 15.95100 -0.68300 1.000 182.40871 192 GLN C CA 1
ATOM 4826 C C . GLN C 1 200 ? 98.94500 16.29600 -1.69900 1.000 180.36636 192 GLN C C 1
ATOM 4827 O O . GLN C 1 200 ? 98.69800 17.48000 -1.95200 1.000 167.60957 192 GLN C O 1
ATOM 4833 N N . THR C 1 201 ? 98.29100 15.27400 -2.25000 1.000 184.17471 193 THR C N 1
ATOM 4834 C CA . THR C 1 201 ? 97.37400 15.45400 -3.36900 1.000 179.28202 193 THR C CA 1
ATOM 4835 C C . THR C 1 201 ? 96.03800 16.04200 -2.91100 1.000 173.74188 193 THR C C 1
ATOM 4836 O O . THR C 1 201 ? 95.57700 15.80000 -1.78900 1.000 160.68242 193 THR C O 1
ATOM 4840 N N . TYR C 1 202 ? 95.42300 16.83300 -3.80000 1.000 176.41589 194 TYR C N 1
ATOM 4841 C CA . TYR C 1 202 ? 94.11900 17.45200 -3.57300 1.000 159.05065 194 TYR C CA 1
ATOM 4842 C C . TYR C 1 202 ? 93.17900 17.04200 -4.69200 1.000 153.45787 194 TYR C C 1
ATOM 4843 O O . TYR C 1 202 ? 93.38500 17.41600 -5.85200 1.000 154.69750 194 TYR C O 1
ATOM 4852 N N . ILE C 1 203 ? 92.14600 16.28800 -4.33900 1.000 149.91534 195 ILE C N 1
ATOM 4853 C CA . ILE C 1 203 ? 91.14300 15.81700 -5.28500 1.000 144.82000 195 ILE C CA 1
ATOM 4854 C C . ILE C 1 203 ? 89.84300 16.55800 -4.98900 1.000 146.98341 195 ILE C C 1
ATOM 4855 O O . ILE C 1 203 ? 89.43600 16.69500 -3.82600 1.000 132.48431 195 ILE C O 1
ATOM 4860 N N . CYS C 1 204 ? 89.21900 17.06500 -6.04300 1.000 154.67118 196 CYS C N 1
ATOM 4861 C CA . CYS C 1 204 ? 87.93200 17.73400 -5.99600 1.000 136.67955 196 CYS C CA 1
ATOM 4862 C C . CYS C 1 204 ? 86.89800 16.77200 -6.57300 1.000 123.80432 196 CYS C C 1
ATOM 4863 O O . CYS C 1 204 ? 87.09800 16.23600 -7.66700 1.000 127.79164 196 CYS C O 1
ATOM 4866 N N . ASN C 1 205 ? 85.83300 16.50100 -5.81500 1.000 119.46169 197 ASN C N 1
ATOM 4867 C CA . ASN C 1 205 ? 84.85900 15.45700 -6.12900 1.000 121.37771 197 ASN C CA 1
ATOM 4868 C C . ASN C 1 205 ? 83.52100 16.11200 -6.44500 1.000 121.54878 197 ASN C C 1
ATOM 4869 O O . ASN C 1 205 ? 82.80400 16.52900 -5.52700 1.000 121.81987 197 ASN C O 1
ATOM 4874 N N . VAL C 1 206 ? 83.16500 16.15600 -7.72700 1.000 127.73637 198 VAL C N 1
ATOM 4875 C CA . VAL C 1 206 ? 81.93700 16.78200 -8.18800 1.000 118.61159 198 VAL C CA 1
ATOM 4876 C C . VAL C 1 206 ? 80.99300 15.67000 -8.61300 1.000 120.51182 198 VAL C C 1
ATOM 4877 O O . VAL C 1 206 ? 81.40900 14.70300 -9.26400 1.000 109.62630 198 VAL C O 1
ATOM 4881 N N . ASN C 1 207 ? 79.73200 15.78900 -8.21600 1.000 127.38369 199 ASN C N 1
ATOM 4882 C CA . ASN C 1 207 ? 78.70500 14.82500 -8.56800 1.000 123.14898 199 ASN C CA 1
ATOM 4883 C C . ASN C 1 207 ? 77.50400 15.62100 -9.04800 1.000 113.41097 199 ASN C C 1
ATOM 4884 O O . ASN C 1 207 ? 76.96900 16.44900 -8.30300 1.000 112.76615 199 ASN C O 1
ATOM 4889 N N . HIS C 1 208 ? 77.11200 15.40800 -10.29500 1.000 117.51409 200 HIS C N 1
ATOM 4890 C CA . HIS C 1 208 ? 75.87300 15.94300 -10.84500 1.000 110.27112 200 HIS C CA 1
ATOM 4891 C C . HIS C 1 208 ? 74.94800 14.76900 -11.11100 1.000 115.23750 200 HIS C C 1
ATOM 4892 O O . HIS C 1 208 ? 75.15000 14.01200 -12.07200 1.000 120.54340 200 HIS C O 1
ATOM 4899 N N . LYS C 1 209 ? 73.93400 14.64300 -10.26600 1.000 122.59101 201 LYS C N 1
ATOM 4900 C CA . LYS C 1 209 ? 73.03500 13.50400 -10.19800 1.000 124.89392 201 LYS C CA 1
ATOM 4901 C C . LYS C 1 209 ? 72.00200 13.46300 -11.32900 1.000 120.78027 201 LYS C C 1
ATOM 4902 O O . LYS C 1 209 ? 71.71400 12.35100 -11.78600 1.000 127.94166 201 LYS C O 1
ATOM 4908 N N . PRO C 1 210 ? 71.40100 14.56600 -11.82800 1.000 107.03652 202 PRO C N 1
ATOM 4909 C CA . PRO C 1 210 ? 70.56600 14.40300 -13.03900 1.000 110.46851 202 PRO C CA 1
ATOM 4910 C C . PRO C 1 210 ? 71.33300 14.13800 -14.34300 1.000 119.00111 202 PRO C C 1
ATOM 4911 O O . PRO C 1 210 ? 70.68400 13.79400 -15.34100 1.000 110.27112 202 PRO C O 1
ATOM 4915 N N . SER C 1 211 ? 72.65500 14.32700 -14.41000 1.000 109.99740 203 SER C N 1
ATOM 4916 C CA . SER C 1 211 ? 73.37000 14.03000 -15.65100 1.000 95.75885 203 SER C CA 1
ATOM 4917 C C . SER C 1 211 ? 74.27100 12.81300 -15.55500 1.000 102.89655 203 SER C C 1
ATOM 4918 O O . SER C 1 211 ? 74.94900 12.50400 -16.55000 1.000 118.22733 203 SER C O 1
ATOM 4921 N N . ASN C 1 212 ? 74.28700 12.13400 -14.39300 1.000 108.31825 204 ASN C N 1
ATOM 4922 C CA . ASN C 1 212 ? 75.15400 10.98500 -14.07300 1.000 125.39925 204 ASN C CA 1
ATOM 4923 C C . ASN C 1 212 ? 76.62500 11.32300 -14.31600 1.000 128.87071 204 ASN C C 1
ATOM 4924 O O . ASN C 1 212 ? 77.36400 10.58000 -14.96800 1.000 116.07444 204 ASN C O 1
ATOM 4929 N N . THR C 1 213 ? 77.03700 12.49200 -13.81800 1.000 136.00578 205 THR C N 1
ATOM 4930 C CA . THR C 1 213 ? 78.38100 13.01300 -14.05900 1.000 131.70263 205 THR C CA 1
ATOM 4931 C C . THR C 1 213 ? 79.12500 13.04500 -12.73000 1.000 122.89895 205 THR C C 1
ATOM 4932 O O . THR C 1 213 ? 78.94000 13.96600 -11.93500 1.000 128.70227 205 THR C O 1
ATOM 4936 N N . LYS C 1 214 ? 79.94500 12.02900 -12.47900 1.000 117.40618 206 LYS C N 1
ATOM 4937 C CA . LYS C 1 214 ? 80.83600 11.99400 -11.32100 1.000 127.20209 206 LYS C CA 1
ATOM 4938 C C . LYS C 1 214 ? 82.24900 12.26600 -11.83500 1.000 131.78949 206 LYS C C 1
ATOM 4939 O O . LYS C 1 214 ? 82.78700 11.48000 -12.61700 1.000 146.30965 206 LYS C O 1
ATOM 4945 N N . VAL C 1 215 ? 82.83800 13.39100 -11.43400 1.000 127.58635 207 VAL C N 1
ATOM 4946 C CA . VAL C 1 215 ? 84.16800 13.78400 -11.89600 1.000 128.65490 207 VAL C CA 1
ATOM 4947 C C . VAL C 1 215 ? 85.03900 14.01200 -10.67200 1.000 137.08223 207 VAL C C 1
ATOM 4948 O O . VAL C 1 215 ? 84.67500 14.78700 -9.77900 1.000 142.35128 207 VAL C O 1
ATOM 4952 N N . ASP C 1 216 ? 86.17500 13.32500 -10.62200 1.000 146.65179 208 ASP C N 1
ATOM 4953 C CA . ASP C 1 216 ? 87.22300 13.59400 -9.65300 1.000 147.34398 208 ASP C CA 1
ATOM 4954 C C . ASP C 1 216 ? 88.35200 14.31600 -10.38400 1.000 142.78291 208 ASP C C 1
ATOM 4955 O O . ASP C 1 216 ? 88.68200 13.97100 -11.52600 1.000 146.64653 208 ASP C O 1
ATOM 4960 N N . LYS C 1 217 ? 88.90100 15.35700 -9.75700 1.000 128.01272 209 LYS C N 1
ATOM 4961 C CA . LYS C 1 217 ? 89.83900 16.24700 -10.43600 1.000 128.98652 209 LYS C CA 1
ATOM 4962 C C . LYS C 1 217 ? 90.99500 16.58400 -9.50900 1.000 138.09287 209 LYS C C 1
ATOM 4963 O O . LYS C 1 217 ? 90.78800 17.17400 -8.44700 1.000 135.64258 209 LYS C O 1
ATOM 4969 N N . LYS C 1 218 ? 92.20800 16.22000 -9.91500 1.000 148.19672 210 LYS C N 1
ATOM 4970 C CA . LYS C 1 218 ? 93.40300 16.55500 -9.15200 1.000 146.48335 210 LYS C CA 1
ATOM 4971 C C . LYS C 1 218 ? 93.75900 18.01800 -9.38800 1.000 136.84535 210 LYS C C 1
ATOM 4972 O O . LYS C 1 218 ? 93.99700 18.42800 -10.53100 1.000 144.02253 210 LYS C O 1
ATOM 4978 N N . VAL C 1 219 ? 93.79200 18.80800 -8.31900 1.000 124.29911 211 VAL C N 1
ATOM 4979 C CA . VAL C 1 219 ? 94.19400 20.20800 -8.40000 1.000 125.59664 211 VAL C CA 1
ATOM 4980 C C . VAL C 1 219 ? 95.64900 20.29400 -7.94900 1.000 133.45284 211 VAL C C 1
ATOM 4981 O O . VAL C 1 219 ? 95.94600 20.34100 -6.74800 1.000 134.92934 211 VAL C O 1
ATOM 4985 N N . GLU C 1 220 ? 96.56000 20.31400 -8.91500 1.000 130.25772 212 GLU C N 1
ATOM 4986 C CA . GLU C 1 220 ? 97.99500 20.30800 -8.67700 1.000 135.08988 212 GLU C CA 1
ATOM 4987 C C . GLU C 1 220 ? 98.56500 21.69800 -8.97500 1.000 141.07218 212 GLU C C 1
ATOM 4988 O O . GLU C 1 220 ? 98.05800 22.36800 -9.88600 1.000 131.11835 212 GLU C O 1
ATOM 4994 N N . PRO C 1 221 ? 99.53800 22.20100 -8.19400 1.000 152.52355 213 PRO C N 1
ATOM 4995 C CA . PRO C 1 221 ? 100.00300 23.58500 -8.39700 1.000 157.48994 213 PRO C CA 1
ATOM 4996 C C . PRO C 1 221 ? 100.74400 23.85700 -9.70300 1.000 172.47331 213 PRO C C 1
ATOM 4997 O O . PRO C 1 221 ? 101.39800 22.99100 -10.28900 1.000 191.28872 213 PRO C O 1
ATOM 5001 N N . LYS C 1 222 ? 100.57400 25.09300 -10.17600 1.000 168.34650 214 LYS C N 1
ATOM 5002 C CA . LYS C 1 222 ? 101.27800 25.61200 -11.34200 1.000 178.10030 214 LYS C CA 1
ATOM 5003 C C . LYS C 1 222 ? 101.35600 27.13000 -11.22500 1.000 194.55491 214 LYS C C 1
ATOM 5004 O O . LYS C 1 222 ? 100.32700 27.79200 -11.04800 1.000 189.40955 214 LYS C O 1
ATOM 5010 N N . SER C 1 223 ? 102.57400 27.67100 -11.30400 1.000 206.15366 215 SER C N 1
ATOM 5011 C CA . SER C 1 223 ? 102.79700 29.11900 -11.27600 1.000 200.60037 215 SER C CA 1
ATOM 5012 C C . SER C 1 223 ? 102.99000 29.67400 -12.68500 1.000 190.83078 215 SER C C 1
ATOM 5013 O O . SER C 1 223 ? 103.76400 30.60400 -12.90100 1.000 180.80326 215 SER C O 1
ATOM 5016 N N . ASP D 2 1 ? 40.89700 29.17600 8.42400 1.000 141.66962 1 ASP D N 1
ATOM 5017 C CA . ASP D 2 1 ? 42.00800 28.43900 9.00000 1.000 135.84523 1 ASP D CA 1
ATOM 5018 C C . ASP D 2 1 ? 43.08400 29.38700 9.49100 1.000 114.68480 1 ASP D C 1
ATOM 5019 O O . ASP D 2 1 ? 42.99500 30.59300 9.24800 1.000 128.92335 1 ASP D O 1
ATOM 5024 N N . ILE D 2 2 ? 44.09500 28.83800 10.17300 1.000 85.36287 2 ILE D N 1
ATOM 5025 C CA . ILE D 2 2 ? 44.92100 29.60600 11.10300 1.000 91.96103 2 ILE D CA 1
ATOM 5026 C C . ILE D 2 2 ? 46.10000 30.25100 10.37900 1.000 93.70334 2 ILE D C 1
ATOM 5027 O O . ILE D 2 2 ? 46.81300 29.58500 9.61600 1.000 101.35952 2 ILE D O 1
ATOM 5032 N N . VAL D 2 3 ? 46.29400 31.55900 10.62500 1.000 99.44877 3 VAL D N 1
ATOM 5033 C CA . VAL D 2 3 ? 47.38400 32.35800 10.06300 1.000 105.60740 3 VAL D CA 1
ATOM 5034 C C . VAL D 2 3 ? 48.45300 32.52700 11.14600 1.000 111.52127 3 VAL D C 1
ATOM 5035 O O . VAL D 2 3 ? 48.16700 33.03200 12.24300 1.000 106.79438 3 VAL D O 1
ATOM 5039 N N . MET D 2 4 ? 49.68200 32.08400 10.83700 1.000 102.26752 4 MET D N 1
ATOM 5040 C CA . MET D 2 4 ? 50.83000 32.17000 11.74400 1.000 103.53873 4 MET D CA 1
ATOM 5041 C C . MET D 2 4 ? 51.64700 33.38200 11.32000 1.000 106.19958 4 MET D C 1
ATOM 5042 O O . MET D 2 4 ? 52.47800 33.31400 10.41100 1.000 114.95589 4 MET D O 1
ATOM 5047 N N . THR D 2 5 ? 51.36100 34.51600 11.95100 1.000 99.12504 5 THR D N 1
ATOM 5048 C CA . THR D 2 5 ? 52.05500 35.75800 11.66100 1.000 93.23223 5 THR D CA 1
ATOM 5049 C C . THR D 2 5 ? 53.28600 35.83200 12.55100 1.000 86.51300 5 THR D C 1
ATOM 5050 O O . THR D 2 5 ? 53.18900 35.87700 13.77900 1.000 94.31920 5 THR D O 1
ATOM 5054 N N . GLN D 2 6 ? 54.44300 35.79400 11.92300 1.000 85.38919 6 GLN D N 1
ATOM 5055 C CA . GLN D 2 6 ? 55.71900 35.73200 12.60800 1.000 79.37004 6 GLN D CA 1
ATOM 5056 C C . GLN D 2 6 ? 56.45300 37.05200 12.37300 1.000 83.48369 6 GLN D C 1
ATOM 5057 O O . GLN D 2 6 ? 56.33000 37.68200 11.31600 1.000 83.67845 6 GLN D O 1
ATOM 5063 N N . SER D 2 7 ? 57.23600 37.46100 13.36100 1.000 103.41240 7 SER D N 1
ATOM 5064 C CA . SER D 2 7 ? 57.81000 38.79400 13.36700 1.000 100.33045 7 SER D CA 1
ATOM 5065 C C . SER D 2 7 ? 59.09500 38.78200 14.17100 1.000 114.54794 7 SER D C 1
ATOM 5066 O O . SER D 2 7 ? 59.19600 38.03800 15.15400 1.000 138.98772 7 SER D O 1
ATOM 5069 N N . PRO D 2 8 ? 60.10400 39.57500 13.77700 1.000 101.72272 8 PRO D N 1
ATOM 5070 C CA . PRO D 2 8 ? 60.26700 40.37200 12.55400 1.000 98.79606 8 PRO D CA 1
ATOM 5071 C C . PRO D 2 8 ? 60.64400 39.52700 11.33900 1.000 103.46767 8 PRO D C 1
ATOM 5072 O O . PRO D 2 8 ? 60.73100 38.31200 11.46900 1.000 103.20711 8 PRO D O 1
ATOM 5076 N N . SER D 2 9 ? 60.86500 40.17400 10.19000 1.000 111.92131 9 SER D N 1
ATOM 5077 C CA . SER D 2 9 ? 61.24900 39.46400 8.97200 1.000 99.98830 9 SER D CA 1
ATOM 5078 C C . SER D 2 9 ? 62.65600 38.90100 9.11300 1.000 98.98292 9 SER D C 1
ATOM 5079 O O . SER D 2 9 ? 62.87200 37.68200 9.06800 1.000 86.78672 9 SER D O 1
ATOM 5082 N N . SER D 2 10 ? 63.62300 39.78900 9.28800 1.000 99.49351 10 SER D N 1
ATOM 5083 C CA . SER D 2 10 ? 64.98200 39.45500 9.65300 1.000 85.57868 10 SER D CA 1
ATOM 5084 C C . SER D 2 10 ? 65.33200 40.25000 10.90200 1.000 98.50655 10 SER D C 1
ATOM 5085 O O . SER D 2 10 ? 64.71000 41.27600 11.19200 1.000 105.17840 10 SER D O 1
ATOM 5088 N N . LEU D 2 11 ? 66.31800 39.76800 11.65800 1.000 97.85647 11 LEU D N 1
ATOM 5089 C CA . LEU D 2 11 ? 66.82400 40.56600 12.76800 1.000 100.09358 11 LEU D CA 1
ATOM 5090 C C . LEU D 2 11 ? 68.31300 40.29200 12.95600 1.000 97.51432 11 LEU D C 1
ATOM 5091 O O . LEU D 2 11 ? 68.75300 39.13900 12.89500 1.000 88.03424 11 LEU D O 1
ATOM 5096 N N . THR D 2 12 ? 69.08100 41.37100 13.16300 1.000 98.13282 12 THR D N 1
ATOM 5097 C CA . THR D 2 12 ? 70.54000 41.33500 13.15600 1.000 95.65357 12 THR D CA 1
ATOM 5098 C C . THR D 2 12 ? 71.07300 41.68000 14.54400 1.000 99.87776 12 THR D C 1
ATOM 5099 O O . THR D 2 12 ? 70.76100 42.74800 15.08300 1.000 115.79809 12 THR D O 1
ATOM 5103 N N . VAL D 2 13 ? 71.83700 40.75500 15.14100 1.000 88.38428 13 VAL D N 1
ATOM 5104 C CA . VAL D 2 13 ? 72.31400 40.88100 16.51800 1.000 90.59507 13 VAL D CA 1
ATOM 5105 C C . VAL D 2 13 ? 73.79300 40.53100 16.65400 1.000 94.82453 13 VAL D C 1
ATOM 5106 O O . VAL D 2 13 ? 74.33200 39.67400 15.93600 1.000 82.07563 13 VAL D O 1
ATOM 5110 N N . THR D 2 14 ? 74.43900 41.19800 17.62300 1.000 94.00601 14 THR D N 1
ATOM 5111 C CA . THR D 2 14 ? 75.79800 40.86700 18.03200 1.000 88.48693 14 THR D CA 1
ATOM 5112 C C . THR D 2 14 ? 75.77300 39.55900 18.81400 1.000 85.96820 14 THR D C 1
ATOM 5113 O O . THR D 2 14 ? 74.80500 39.26800 19.51800 1.000 107.67080 14 THR D O 1
ATOM 5117 N N . ALA D 2 15 ? 76.84300 38.76500 18.68400 1.000 81.94667 15 ALA D N 1
ATOM 5118 C CA . ALA D 2 15 ? 76.91800 37.44600 19.31700 1.000 86.00505 15 ALA D CA 1
ATOM 5119 C C . ALA D 2 15 ? 77.04300 37.61200 20.82800 1.000 98.98555 15 ALA D C 1
ATOM 5120 O O . ALA D 2 15 ? 78.02400 38.16900 21.32400 1.000 95.06403 15 ALA D O 1
ATOM 5122 N N . GLY D 2 16 ? 76.02000 37.17700 21.55000 1.000 99.71196 16 GLY D N 1
ATOM 5123 C CA . GLY D 2 16 ? 75.90800 37.38600 22.97100 1.000 97.72224 16 GLY D CA 1
ATOM 5124 C C . GLY D 2 16 ? 74.70200 38.19900 23.37800 1.000 106.62331 16 GLY D C 1
ATOM 5125 O O . GLY D 2 16 ? 74.30200 38.12600 24.54800 1.000 130.83937 16 GLY D O 1
ATOM 5126 N N . GLU D 2 17 ? 74.09600 38.96200 22.46100 1.000 100.45152 17 GLU D N 1
ATOM 5127 C CA . GLU D 2 17 ? 72.90500 39.74700 22.78000 1.000 121.20401 17 GLU D CA 1
ATOM 5128 C C . GLU D 2 17 ? 71.68800 38.83900 23.00100 1.000 121.54615 17 GLU D C 1
ATOM 5129 O O . GLU D 2 17 ? 71.68200 37.65300 22.66000 1.000 91.96366 17 GLU D O 1
ATOM 5135 N N . LYS D 2 18 ? 70.62800 39.42900 23.55000 1.000 126.83626 18 LYS D N 1
ATOM 5136 C CA . LYS D 2 18 ? 69.38100 38.71400 23.77800 1.000 130.03138 18 LYS D CA 1
ATOM 5137 C C . LYS D 2 18 ? 68.46300 38.92300 22.57900 1.000 126.73625 18 LYS D C 1
ATOM 5138 O O . LYS D 2 18 ? 68.35900 40.03500 22.04900 1.000 127.86533 18 LYS D O 1
ATOM 5144 N N . VAL D 2 19 ? 67.82100 37.83800 22.12700 1.000 113.86628 19 VAL D N 1
ATOM 5145 C CA . VAL D 2 19 ? 67.01000 37.83100 20.91000 1.000 106.74964 19 VAL D CA 1
ATOM 5146 C C . VAL D 2 19 ? 65.63300 37.28000 21.24300 1.000 106.71543 19 VAL D C 1
ATOM 5147 O O . VAL D 2 19 ? 65.52100 36.17100 21.77900 1.000 101.64903 19 VAL D O 1
ATOM 5151 N N . SER D 2 20 ? 64.59100 38.04500 20.91000 1.000 97.08532 20 SER D N 1
ATOM 5152 C CA . SER D 2 20 ? 63.20900 37.60400 21.00800 1.000 94.85085 20 SER D CA 1
ATOM 5153 C C . SER D 2 20 ? 62.57100 37.70000 19.63800 1.000 106.40223 20 SER D C 1
ATOM 5154 O O . SER D 2 20 ? 62.81100 38.66400 18.90300 1.000 119.26167 20 SER D O 1
ATOM 5157 N N . MET D 2 21 ? 61.74500 36.71200 19.30200 1.000 105.42843 21 MET D N 1
ATOM 5158 C CA . MET D 2 21 ? 61.00300 36.73900 18.05000 1.000 96.49315 21 MET D CA 1
ATOM 5159 C C . MET D 2 21 ? 59.59600 36.23300 18.33600 1.000 96.28786 21 MET D C 1
ATOM 5160 O O . MET D 2 21 ? 59.39900 35.34700 19.17700 1.000 93.76387 21 MET D O 1
ATOM 5165 N N . SER D 2 22 ? 58.61900 36.86200 17.68600 1.000 97.21166 22 SER D N 1
ATOM 5166 C CA . SER D 2 22 ? 57.21300 36.69000 18.00400 1.000 94.76926 22 SER D CA 1
ATOM 5167 C C . SER D 2 22 ? 56.52000 35.83700 16.94700 1.000 99.58036 22 SER D C 1
ATOM 5168 O O . SER D 2 22 ? 56.83100 35.92100 15.75200 1.000 97.59328 22 SER D O 1
ATOM 5171 N N . CYS D 2 23 ? 55.57300 35.01700 17.40500 1.000 110.31586 23 CYS D N 1
ATOM 5172 C CA . CYS D 2 23 ? 54.67300 34.26500 16.53800 1.000 105.00470 23 CYS D CA 1
ATOM 5173 C C . CYS D 2 23 ? 53.26300 34.40800 17.10000 1.000 103.48872 23 CYS D C 1
ATOM 5174 O O . CYS D 2 23 ? 53.00000 34.01900 18.24400 1.000 109.08413 23 CYS D O 1
ATOM 5177 N N . LYS D 2 24 ? 52.36900 34.99600 16.30800 1.000 96.24575 24 LYS D N 1
ATOM 5178 C CA . LYS D 2 24 ? 51.00400 35.28600 16.71200 1.000 88.32112 24 LYS D CA 1
ATOM 5179 C C . LYS D 2 24 ? 50.04100 34.56200 15.77900 1.000 98.44865 24 LYS D C 1
ATOM 5180 O O . LYS D 2 24 ? 50.13500 34.68200 14.54700 1.000 97.19850 24 LYS D O 1
ATOM 5186 N N . SER D 2 25 ? 49.11100 33.81800 16.37700 1.000 89.25544 25 SER D N 1
ATOM 5187 C CA . SER D 2 25 ? 48.17000 33.00300 15.62700 1.000 99.11715 25 SER D CA 1
ATOM 5188 C C . SER D 2 25 ? 46.79200 33.64500 15.65800 1.000 109.89212 25 SER D C 1
ATOM 5189 O O . SER D 2 25 ? 46.37800 34.21100 16.67300 1.000 106.69964 25 SER D O 1
ATOM 5192 N N . SER D 2 26 ? 46.05900 33.49500 14.54900 1.000 113.76890 26 SER D N 1
ATOM 5193 C CA . SER D 2 26 ? 44.75700 34.13600 14.39600 1.000 108.78410 26 SER D CA 1
ATOM 5194 C C . SER D 2 26 ? 43.66400 33.47500 15.22600 1.000 109.21836 26 SER D C 1
ATOM 5195 O O . SER D 2 26 ? 42.58500 34.06100 15.37200 1.000 110.50535 26 SER D O 1
ATOM 5198 N N . GLN D 2 27 ? 43.91700 32.28700 15.77200 1.000 110.21585 27 GLN D N 1
ATOM 5199 C CA . GLN D 2 27 ? 43.04100 31.63000 16.72300 1.000 121.24085 27 GLN D CA 1
ATOM 5200 C C . GLN D 2 27 ? 43.88900 31.18400 17.89800 1.000 129.46289 27 GLN D C 1
ATOM 5201 O O . GLN D 2 27 ? 45.12000 31.16500 17.82500 1.000 127.20736 27 GLN D O 1
ATOM 5207 N N . SER D 2 28 A 43.21500 30.82900 18.98800 1.000 133.38705 27 SER D N 1
ATOM 5208 C CA . SER D 2 28 A 43.91000 30.28600 20.13900 1.000 111.01331 27 SER D CA 1
ATOM 5209 C C . SER D 2 28 A 44.40100 28.88500 19.81500 1.000 106.74701 27 SER D C 1
ATOM 5210 O O . SER D 2 28 A 43.78100 28.15500 19.04200 1.000 113.56625 27 SER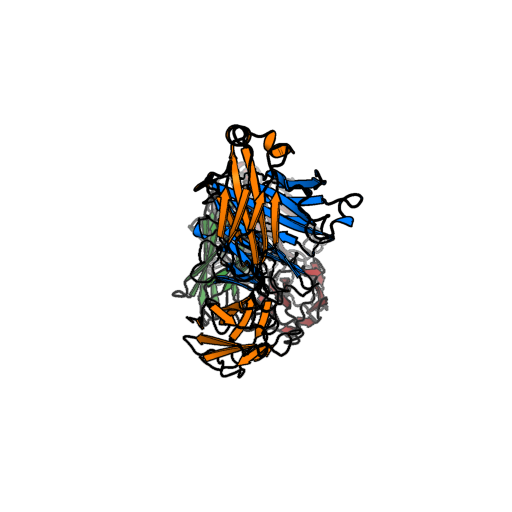 D O 1
ATOM 5213 N N . LEU D 2 29 B 45.55600 28.53600 20.36100 1.000 107.37866 27 LEU D N 1
ATOM 5214 C CA . LEU D 2 29 B 46.12900 27.21200 20.19100 1.000 106.14431 27 LEU D CA 1
ATOM 5215 C C . LEU D 2 29 B 46.11100 26.43200 21.49900 1.000 124.54914 27 LEU D C 1
ATOM 5216 O O . LEU D 2 29 B 46.74100 25.37200 21.58700 1.000 125.68875 27 LEU D O 1
ATOM 5221 N N . PHE D 2 30 C 45.41400 26.95800 22.51700 1.000 136.14264 27 PHE D N 1
ATOM 5222 C CA . PHE D 2 30 C 45.25800 26.33500 23.82900 1.000 128.24696 27 PHE D CA 1
ATOM 5223 C C . PHE D 2 30 C 44.00800 25.47300 23.83600 1.000 126.80205 27 PHE D C 1
ATOM 5224 O O . PHE D 2 30 C 42.94000 25.91800 23.39800 1.000 151.90769 27 PHE D O 1
ATOM 5232 N N . THR D 2 31 D 44.12800 24.26200 24.37800 1.000 117.31407 27 THR D N 1
ATOM 5233 C CA . THR D 2 31 D 43.06400 23.28000 24.19400 1.000 140.05100 27 THR D CA 1
ATOM 5234 C C . THR D 2 31 D 42.01800 23.23300 25.31200 1.000 161.89573 27 THR D C 1
ATOM 5235 O O . THR D 2 31 D 40.85900 22.89800 25.02700 1.000 155.12386 27 THR D O 1
ATOM 5239 N N . SER D 2 32 E 42.41900 23.56500 26.55800 1.000 167.73590 27 SER D N 1
ATOM 5240 C CA . SER D 2 32 E 41.73800 23.53000 27.86700 1.000 158.05842 27 SER D CA 1
ATOM 5241 C C . SER D 2 32 E 41.56000 22.11600 28.41300 1.000 153.25785 27 SER D C 1
ATOM 5242 O O . SER D 2 32 E 41.17700 21.97000 29.57300 1.000 149.91008 27 SER D O 1
ATOM 5245 N N . GLY D 2 33 F 41.85800 21.08200 27.62800 1.000 167.88592 27 GLY D N 1
ATOM 5246 C CA . GLY D 2 33 F 41.81100 19.71700 28.12100 1.000 170.68362 27 GLY D CA 1
ATOM 5247 C C . GLY D 2 33 F 43.14800 19.17800 28.59400 1.000 175.22364 27 GLY D C 1
ATOM 5248 O O . GLY D 2 33 F 43.27200 18.74500 29.74400 1.000 165.91726 27 GLY D O 1
ATOM 5249 N N . LYS D 2 34 ? 44.16200 19.19900 27.72300 1.000 188.11992 28 LYS D N 1
ATOM 5250 C CA . LYS D 2 34 ? 45.52400 18.85500 28.12500 1.000 184.07733 28 LYS D CA 1
ATOM 5251 C C . LYS D 2 34 ? 46.24900 20.00700 28.81200 1.000 167.90697 28 LYS D C 1
ATOM 5252 O O . LYS D 2 34 ? 47.35500 19.77600 29.32600 1.000 159.61651 28 LYS D O 1
ATOM 5258 N N . GLN D 2 35 ? 45.65800 21.22100 28.78100 1.000 156.67931 29 GLN D N 1
ATOM 5259 C CA . GLN D 2 35 ? 46.16500 22.44500 29.42200 1.000 145.25426 29 GLN D CA 1
ATOM 5260 C C . GLN D 2 35 ? 47.52800 22.84000 28.84900 1.000 128.23643 29 GLN D C 1
ATOM 5261 O O . GLN D 2 35 ? 48.45400 23.19300 29.58000 1.000 130.79463 29 GLN D O 1
ATOM 5267 N N . LYS D 2 36 ? 47.63300 22.81100 27.51500 1.000 146.21490 30 LYS D N 1
ATOM 5268 C CA . LYS D 2 36 ? 48.87700 23.17600 26.83500 1.000 141.22483 30 LYS D CA 1
ATOM 5269 C C . LYS D 2 36 ? 48.60200 23.64200 25.41000 1.000 117.96151 30 LYS D C 1
ATOM 5270 O O . LYS D 2 36 ? 47.60900 23.25700 24.78200 1.000 93.58754 30 LYS D O 1
ATOM 5276 N N . ASN D 2 37 ? 49.49700 24.50500 24.93700 1.000 113.98735 31 ASN D N 1
ATOM 5277 C CA . ASN D 2 37 ? 49.41000 25.10900 23.61700 1.000 116.76137 31 ASN D CA 1
ATOM 5278 C C . ASN D 2 37 ? 50.00700 24.17400 22.57000 1.000 114.30055 31 ASN D C 1
ATOM 5279 O O . ASN D 2 37 ? 51.07900 23.60800 22.78600 1.000 101.30688 31 ASN D O 1
ATOM 5284 N N . TYR D 2 38 ? 49.32400 24.00000 21.43600 1.000 118.14311 32 TYR D N 1
ATOM 5285 C CA . TYR D 2 38 ? 49.91500 23.24300 20.32300 1.000 118.89320 32 TYR D CA 1
ATOM 5286 C C . TYR D 2 38 ? 50.60000 24.21400 19.36200 1.000 108.54723 32 TYR D C 1
ATOM 5287 O O . TYR D 2 38 ? 50.04900 24.65000 18.35000 1.000 117.96678 32 TYR D O 1
ATOM 5296 N N . LEU D 2 39 ? 51.84200 24.55600 19.70700 1.000 93.58490 33 LEU D N 1
ATOM 5297 C CA . LEU D 2 39 ? 52.68400 25.40100 18.88100 1.000 91.64520 33 LEU D CA 1
ATOM 5298 C C . LEU D 2 39 ? 54.10000 24.84800 18.91600 1.000 99.26980 33 LEU D C 1
ATOM 5299 O O . LEU D 2 39 ? 54.56400 24.36000 19.94800 1.000 78.96999 33 LEU D O 1
ATOM 5304 N N . THR D 2 40 ? 54.79100 24.93500 17.77500 1.000 97.73014 34 THR D N 1
ATOM 5305 C CA . THR D 2 40 ? 56.10200 24.33800 17.64900 1.000 79.40163 34 THR D CA 1
ATOM 5306 C C . THR D 2 40 ? 57.04800 25.31800 16.96700 1.000 78.51468 34 THR D C 1
ATOM 5307 O O . THR D 2 40 ? 56.64500 26.01600 16.03600 1.000 101.16213 34 THR D O 1
ATOM 5311 N N . TRP D 2 41 ? 58.29600 25.38000 17.45200 1.000 76.18808 35 TRP D N 1
ATOM 5312 C CA . TRP D 2 41 ? 59.37600 26.14100 16.83900 1.000 89.38967 35 TRP D CA 1
ATOM 5313 C C . TRP D 2 41 ? 60.37200 25.17500 16.21200 1.000 96.04573 35 TRP D C 1
ATOM 5314 O O . TRP D 2 41 ? 60.78700 24.20200 16.87100 1.000 105.28631 35 TRP D O 1
ATOM 5325 N N . TYR D 2 42 ? 60.73500 25.45200 14.94000 1.000 72.80347 36 TYR D N 1
ATOM 5326 C CA . TYR D 2 42 ? 61.72400 24.72500 14.15300 1.000 71.60859 36 TYR D CA 1
ATOM 5327 C C . TYR D 2 42 ? 62.86800 25.64600 13.73000 1.000 76.04596 36 TYR D C 1
ATOM 5328 O O . TYR D 2 42 ? 62.68400 26.84600 13.49000 1.000 64.22612 36 TYR D O 1
ATOM 5337 N N . GLN D 2 43 ? 64.03900 25.04400 13.57100 1.000 79.05158 37 GLN D N 1
ATOM 5338 C CA . GLN D 2 43 ? 65.24600 25.70800 13.09900 1.000 77.06450 37 GLN D CA 1
ATOM 5339 C C . GLN D 2 43 ? 65.67300 25.10700 11.76400 1.000 85.71554 37 GLN D C 1
ATOM 5340 O O . GLN D 2 43 ? 65.90100 23.89600 11.67600 1.000 108.91832 37 GLN D O 1
ATOM 5346 N N . GLN D 2 44 ? 65.86100 25.94100 10.74800 1.000 91.61625 38 GLN D N 1
ATOM 5347 C CA . GLN D 2 44 ? 66.38200 25.47700 9.46100 1.000 88.75011 38 GLN D CA 1
ATOM 5348 C C . GLN D 2 44 ? 67.69900 26.18800 9.23400 1.000 88.32112 38 GLN D C 1
ATOM 5349 O O . GLN D 2 44 ? 67.72400 27.32600 8.73900 1.000 79.08843 38 GLN D O 1
ATOM 5355 N N . LYS D 2 45 ? 68.77400 25.50700 9.61600 1.000 97.67487 39 LYS D N 1
ATOM 5356 C CA . LYS D 2 45 ? 70.11100 25.95000 9.28000 1.000 89.28439 39 LYS D CA 1
ATOM 5357 C C . LYS D 2 45 ? 70.27600 25.78900 7.76800 1.000 88.31059 39 LYS D C 1
ATOM 5358 O O . LYS D 2 45 ? 69.60800 24.92800 7.18400 1.000 80.28857 39 LYS D O 1
ATOM 5364 N N . PRO D 2 46 ? 71.03700 26.68100 7.10100 1.000 105.08628 40 PRO D N 1
ATOM 5365 C CA . PRO D 2 46 ? 71.07300 26.71200 5.62200 1.000 80.99129 40 PRO D CA 1
ATOM 5366 C C . PRO D 2 46 ? 71.63700 25.44600 4.99400 1.000 86.52353 40 PRO D C 1
ATOM 5367 O O . PRO D 2 46 ? 72.70800 24.96600 5.37300 1.000 86.36825 40 PRO D O 1
ATOM 5371 N N . GLY D 2 47 ? 70.89200 24.91800 4.01800 1.000 84.19957 41 GLY D N 1
ATOM 5372 C CA . GLY D 2 47 ? 71.25100 23.69100 3.33500 1.000 79.63850 41 GLY D CA 1
ATOM 5373 C C . GLY D 2 47 ? 70.81700 22.42100 4.03100 1.000 97.49327 41 GLY D C 1
ATOM 5374 O O . GLY D 2 47 ? 71.29100 21.34000 3.66700 1.000 103.59400 41 GLY D O 1
ATOM 5375 N N . GLN D 2 48 ? 69.91200 22.51100 5.00200 1.000 98.92239 42 GLN D N 1
ATOM 5376 C CA . GLN D 2 48 ? 69.48600 21.41100 5.85400 1.000 86.45247 42 GLN D CA 1
ATOM 5377 C C . GLN D 2 48 ? 67.96600 21.32800 5.94600 1.000 91.21620 42 GLN D C 1
ATOM 5378 O O . GLN D 2 48 ? 67.26600 22.29500 5.62300 1.000 93.78493 42 GLN D O 1
ATOM 5384 N N . PRO D 2 49 ? 67.41300 20.18500 6.36300 1.000 82.12300 43 PRO D N 1
ATOM 5385 C CA . PRO D 2 49 ? 65.99500 20.16100 6.73200 1.000 80.01222 43 PRO D CA 1
ATOM 5386 C C . PRO D 2 49 ? 65.75400 20.89400 8.03900 1.000 91.88470 43 PRO D C 1
ATOM 5387 O O . PRO D 2 49 ? 66.71700 21.16000 8.78200 1.000 83.27577 43 PRO D O 1
ATOM 5391 N N . PRO D 2 50 ? 64.49500 21.27200 8.33100 1.000 91.07408 44 PRO D N 1
ATOM 5392 C CA . PRO D 2 50 ? 64.19300 21.88700 9.62900 1.000 87.72631 44 PRO D CA 1
ATOM 5393 C C . PRO D 2 50 ? 64.44600 20.93700 10.79000 1.000 88.41850 44 PRO D C 1
ATOM 5394 O O . PRO D 2 50 ? 64.15800 19.74000 10.72700 1.000 90.04764 44 PRO D O 1
ATOM 5398 N N . LYS D 2 51 ? 65.03500 21.49400 11.83600 1.000 94.52186 45 LYS D N 1
ATOM 5399 C CA . LYS D 2 51 ? 65.34700 20.79100 13.07000 1.000 92.63742 45 LYS D CA 1
ATOM 5400 C C . LYS D 2 51 ? 64.34700 21.21400 14.13900 1.000 90.14502 45 LYS D C 1
ATOM 5401 O O . LYS D 2 51 ? 64.06300 22.40700 14.29600 1.000 86.35509 45 LYS D O 1
ATOM 5407 N N . LEU D 2 52 ? 63.76200 20.23100 14.81500 1.000 87.77895 46 LEU D N 1
ATOM 5408 C CA . LEU D 2 52 ? 62.79500 20.50200 15.87100 1.000 91.95050 46 LEU D CA 1
ATOM 5409 C C . LEU D 2 52 ? 63.46600 21.10500 17.10100 1.000 96.70107 46 LEU D C 1
ATOM 5410 O O . LEU D 2 52 ? 64.41000 20.54000 17.65800 1.000 97.21166 46 LEU D O 1
ATOM 5415 N N . LEU D 2 53 ? 62.94900 22.23800 17.55200 1.000 70.45582 47 LEU D N 1
ATOM 5416 C CA . LEU D 2 53 ? 63.48800 22.87400 18.73500 1.000 70.09261 47 LEU D CA 1
ATOM 5417 C C . LEU D 2 53 ? 62.53800 22.76300 19.91300 1.000 93.20854 47 LEU D C 1
ATOM 5418 O O . LEU D 2 53 ? 62.93600 22.34000 20.99800 1.000 88.33164 47 LEU D O 1
ATOM 5423 N N . ILE D 2 54 ? 61.31900 23.26500 19.76700 1.000 96.88793 48 ILE D N 1
ATOM 5424 C CA . ILE D 2 54 ? 60.43100 23.39100 20.91800 1.000 78.47257 48 ILE D CA 1
ATOM 5425 C C . ILE D 2 54 ? 59.04200 22.93100 20.50400 1.000 88.27637 48 ILE D C 1
ATOM 5426 O O . ILE D 2 54 ? 58.49800 23.42200 19.51500 1.000 108.28930 48 ILE D O 1
ATOM 5431 N N . TYR D 2 55 ? 58.45300 22.02200 21.28400 1.000 91.10040 49 TYR D N 1
ATOM 5432 C CA . TYR D 2 55 ? 57.07600 21.56300 21.16100 1.000 86.25508 49 TYR D CA 1
ATOM 5433 C C . TYR D 2 55 ? 56.33100 21.99300 22.41900 1.000 106.37854 49 TYR D C 1
ATOM 5434 O O . TYR D 2 55 ? 56.94500 22.42600 23.39800 1.000 129.36551 49 TYR D O 1
ATOM 5443 N N . TRP D 2 56 ? 54.99200 21.96000 22.34600 1.000 99.08293 50 TRP D N 1
ATOM 5444 C CA . TRP D 2 56 ? 54.04800 22.36900 23.41200 1.000 92.68217 50 TRP D CA 1
ATOM 5445 C C . TRP D 2 56 ? 54.23900 23.79600 23.91400 1.000 102.09908 50 TRP D C 1
ATOM 5446 O O . TRP D 2 56 ? 53.87600 24.10200 25.05800 1.000 131.76317 50 TRP D O 1
ATOM 5457 N N . ALA D 2 57 ? 54.82600 24.63100 23.05200 1.000 90.74772 51 ALA D N 1
ATOM 5458 C CA . ALA D 2 57 ? 55.12600 26.06300 23.07900 1.000 102.00434 51 ALA D CA 1
ATOM 5459 C C . ALA D 2 57 ? 56.26500 26.44100 24.01200 1.000 101.37005 51 ALA D C 1
ATOM 5460 O O . ALA D 2 57 ? 56.84100 27.52400 23.85600 1.000 99.78828 51 ALA D O 1
ATOM 5462 N N . SER D 2 58 ? 56.67300 25.51200 24.88500 1.000 117.28248 52 SER D N 1
ATOM 5463 C CA . SER D 2 58 ? 57.69200 25.76100 25.89800 1.000 120.36443 52 SER D CA 1
ATOM 5464 C C . SER D 2 58 ? 58.67500 24.62800 26.12800 1.000 115.29277 52 SER D C 1
ATOM 5465 O O . SER D 2 58 ? 59.74100 24.89400 26.68900 1.000 115.99812 52 SER D O 1
ATOM 5468 N N . THR D 2 59 ? 58.41500 23.40200 25.68000 1.000 108.56828 53 THR D N 1
ATOM 5469 C CA . THR D 2 59 ? 59.23100 22.25900 26.08000 1.000 99.62510 53 THR D CA 1
ATOM 5470 C C . THR D 2 59 ? 60.33700 22.03300 25.07100 1.000 96.48788 53 THR D C 1
ATOM 5471 O O . THR D 2 59 ? 60.05400 21.69800 23.92500 1.000 124.08593 53 THR D O 1
ATOM 5475 N N . ARG D 2 60 ? 61.58300 22.18600 25.49000 1.000 101.23056 54 ARG D N 1
ATOM 5476 C CA . ARG D 2 60 ? 62.64300 22.05700 24.50400 1.000 100.30413 54 ARG D CA 1
ATOM 5477 C C . ARG D 2 60 ? 62.93000 20.59000 24.20000 1.000 105.10208 54 ARG D C 1
ATOM 5478 O O . ARG D 2 60 ? 62.59000 19.69700 24.96900 1.000 89.51073 54 ARG D O 1
ATOM 5486 N N . ASN D 2 61 ? 63.49200 20.35700 23.01600 1.000 111.80551 55 ASN D N 1
ATOM 5487 C CA . ASN D 2 61 ? 63.65000 19.03400 22.43800 1.000 106.60489 55 ASN D CA 1
ATOM 5488 C C . ASN D 2 61 ? 64.81800 18.33600 23.12500 1.000 114.08473 55 ASN D C 1
ATOM 5489 O O . ASN D 2 61 ? 65.64300 18.96100 23.79600 1.000 121.97252 55 ASN D O 1
ATOM 5494 N N . SER D 2 62 ? 64.88400 17.02600 22.92300 1.000 109.68684 56 SER D N 1
ATOM 5495 C CA . SER D 2 62 ? 65.87000 16.13700 23.52500 1.000 117.05351 56 SER D CA 1
ATOM 5496 C C . SER D 2 62 ? 67.24700 16.41400 22.93400 1.000 125.07552 56 SER D C 1
ATOM 5497 O O . SER D 2 62 ? 67.57800 15.93900 21.84600 1.000 145.22004 56 SER D O 1
ATOM 5500 N N . GLY D 2 63 ? 68.05600 17.18700 23.65200 1.000 114.76376 57 GLY D N 1
ATOM 5501 C CA . GLY D 2 63 ? 69.41100 17.51700 23.24400 1.000 119.11165 57 GLY D CA 1
ATOM 5502 C C . GLY D 2 63 ? 69.69600 19.00000 23.16800 1.000 116.67452 57 GLY D C 1
ATOM 5503 O O . GLY D 2 63 ? 70.87100 19.39800 23.18300 1.000 99.17242 57 GLY D O 1
ATOM 5504 N N . LEU D 2 64 ? 68.65600 19.82300 23.12600 1.000 119.58013 58 LEU D N 1
ATOM 5505 C CA . LEU D 2 64 ? 68.79800 21.23700 22.81700 1.000 118.63791 58 LEU D CA 1
ATOM 5506 C C . LEU D 2 64 ? 69.37400 21.99000 24.01000 1.000 113.76627 58 LEU D C 1
ATOM 5507 O O . LEU D 2 64 ? 68.92800 21.77000 25.14100 1.000 134.51613 58 LEU D O 1
ATOM 5512 N N . PRO D 2 65 ? 70.35900 22.86700 23.79500 1.000 110.83171 59 PRO D N 1
ATOM 5513 C CA . PRO D 2 65 ? 70.86100 23.70100 24.89000 1.000 137.26119 59 PRO D CA 1
ATOM 5514 C C . PRO D 2 65 ? 69.82100 24.68800 25.39100 1.000 141.24062 59 PRO D C 1
ATOM 5515 O O . PRO D 2 65 ? 68.87300 25.05600 24.69700 1.000 133.31335 59 PRO D O 1
ATOM 5519 N N . ASP D 2 66 ? 70.02600 25.10400 26.64000 1.000 152.03665 60 ASP D N 1
ATOM 5520 C CA . ASP D 2 66 ? 69.01400 25.78900 27.43300 1.000 150.43909 60 ASP D CA 1
ATOM 5521 C C . ASP D 2 66 ? 68.80100 27.24100 27.04200 1.000 141.65383 60 ASP D C 1
ATOM 5522 O O . ASP D 2 66 ? 67.87400 27.86600 27.57200 1.000 137.31383 60 ASP D O 1
ATOM 5527 N N . ARG D 2 67 ? 69.63700 27.79700 26.15600 1.000 138.19815 61 ARG D N 1
ATOM 5528 C CA . ARG D 2 67 ? 69.48200 29.19000 25.75400 1.000 116.98771 61 ARG D CA 1
ATOM 5529 C C . ARG D 2 67 ? 68.27000 29.40300 24.85800 1.000 124.87287 61 ARG D C 1
ATOM 5530 O O . ARG D 2 67 ? 67.77900 30.53300 24.77700 1.000 130.49196 61 ARG D O 1
ATOM 5538 N N . PHE D 2 68 ? 67.76800 28.35000 24.20300 1.000 119.13797 62 PHE D N 1
ATOM 5539 C CA . PHE D 2 68 ? 66.52800 28.42400 23.43700 1.000 112.12397 62 PHE D CA 1
ATOM 5540 C C . PHE D 2 68 ? 65.36100 28.19200 24.37900 1.000 105.68109 62 PHE D C 1
ATOM 5541 O O . PHE D 2 68 ? 65.23100 27.10800 24.95800 1.000 133.42389 62 PHE D O 1
ATOM 5549 N N . THR D 2 69 ? 64.51900 29.20600 24.54800 1.000 94.99297 63 THR D N 1
ATOM 5550 C CA . THR D 2 69 ? 63.38400 29.08700 25.45400 1.000 113.38202 63 THR D CA 1
ATOM 5551 C C . THR D 2 69 ? 62.13800 29.66100 24.79700 1.000 112.32399 63 THR D C 1
ATOM 5552 O O . THR D 2 69 ? 62.17900 30.75300 24.21900 1.000 105.90743 63 THR D O 1
ATOM 5556 N N . GLY D 2 70 ? 61.03100 28.93200 24.90100 1.000 104.57043 64 GLY D N 1
ATOM 5557 C CA . GLY D 2 70 ? 59.77300 29.32900 24.29300 1.000 110.27112 64 GLY D CA 1
ATOM 5558 C C . GLY D 2 70 ? 58.74200 29.68000 25.35200 1.000 106.47592 64 GLY D C 1
ATOM 5559 O O . GLY D 2 70 ? 58.55100 28.93700 26.30900 1.000 103.20974 64 GLY D O 1
ATOM 5560 N N . SER D 2 71 ? 58.08000 30.81200 25.15600 1.000 112.60824 65 SER D N 1
ATOM 5561 C CA . SER D 2 71 ? 57.07100 31.31900 26.07200 1.000 113.32411 65 SER D CA 1
ATOM 5562 C C . SER D 2 71 ? 55.85500 31.75800 25.26400 1.000 117.55357 65 SER D C 1
ATOM 5563 O O . SER D 2 71 ? 55.84500 31.70000 24.02800 1.000 121.07504 65 SER D O 1
ATOM 5566 N N . GLY D 2 72 ? 54.84000 32.24200 25.96900 1.000 125.80719 66 GLY D N 1
ATOM 5567 C CA . GLY D 2 72 ? 53.61100 32.68600 25.34900 1.000 118.74055 66 GLY D CA 1
ATOM 5568 C C . GLY D 2 72 ? 52.49600 31.66600 25.51400 1.000 120.75922 66 GLY D C 1
ATOM 5569 O O . GLY D 2 72 ? 52.72200 30.48700 25.81800 1.000 84.70489 66 GLY D O 1
ATOM 5570 N N . SER D 2 73 ? 51.26600 32.13100 25.29000 1.000 119.73278 67 SER D N 1
ATOM 5571 C CA . SER D 2 73 ? 50.11400 31.25500 25.49000 1.000 118.01678 67 SER D CA 1
ATOM 5572 C C . SER D 2 73 ? 48.91200 31.76700 24.70500 1.000 115.03221 67 SER D C 1
ATOM 5573 O O . SER D 2 73 ? 48.65500 32.97500 24.65800 1.000 121.28559 67 SER D O 1
ATOM 5576 N N . GLY D 2 74 ? 48.19400 30.83700 24.08100 1.000 113.05829 68 GLY D N 1
ATOM 5577 C CA . GLY D 2 74 ? 46.96100 31.16000 23.39600 1.000 122.24887 68 GLY D CA 1
ATOM 5578 C C . GLY D 2 74 ? 47.17500 31.76900 22.02800 1.000 120.24336 68 GLY D C 1
ATOM 5579 O O . GLY D 2 74 ? 47.05600 31.08300 21.01500 1.000 112.88196 68 GLY D O 1
ATOM 5580 N N . THR D 2 75 ? 47.52100 33.05000 21.98100 1.000 125.20185 69 THR D N 1
ATOM 5581 C CA . THR D 2 75 ? 47.71000 33.74200 20.71200 1.000 119.44853 69 THR D CA 1
ATOM 5582 C C . THR D 2 75 ? 49.13900 34.21900 20.51700 1.000 124.26490 69 THR D C 1
ATOM 5583 O O . THR D 2 75 ? 49.75600 33.89000 19.49500 1.000 129.68397 69 THR D O 1
ATOM 5587 N N . ASP D 2 76 ? 49.70600 34.94000 21.48400 1.000 127.46791 70 ASP D N 1
ATOM 5588 C CA . ASP D 2 76 ? 51.04900 35.48300 21.33800 1.000 129.68923 70 ASP D CA 1
ATOM 5589 C C . ASP D 2 76 ? 52.05500 34.49800 21.92100 1.000 119.49327 70 ASP D C 1
ATOM 5590 O O . ASP D 2 76 ? 51.91800 34.07100 23.07800 1.000 129.69713 70 ASP D O 1
ATOM 5595 N N . PHE D 2 77 ? 53.07600 34.16200 21.12200 1.000 109.67368 71 PHE D N 1
ATOM 5596 C CA . PHE D 2 77 ? 54.15600 33.25500 21.49300 1.000 105.39685 71 PHE D CA 1
ATOM 5597 C C . PHE D 2 77 ? 55.48900 33.91600 21.16000 1.000 105.29420 71 PHE D C 1
ATOM 5598 O O . PHE D 2 77 ? 55.56500 34.79500 20.29000 1.000 97.84068 71 PHE D O 1
ATOM 5606 N N . THR D 2 78 ? 56.55400 33.43400 21.81700 1.000 88.38165 72 THR D N 1
ATOM 5607 C CA . THR D 2 78 ? 57.86300 34.07800 21.74000 1.000 96.33260 72 THR D CA 1
ATOM 5608 C C . THR D 2 78 ? 58.97000 33.04200 21.88700 1.000 103.15184 72 THR D C 1
ATOM 5609 O O . THR D 2 78 ? 59.03800 32.34600 22.90400 1.000 117.32986 72 THR D O 1
ATOM 5613 N N . LEU D 2 79 ? 59.85500 32.97700 20.88500 1.000 91.85575 73 LEU D N 1
ATOM 5614 C CA . LEU D 2 79 ? 61.10700 32.23300 20.99300 1.000 84.20483 73 LEU D CA 1
ATOM 5615 C C . LEU D 2 79 ? 62.20400 33.20600 21.38900 1.000 90.41347 73 LEU D C 1
ATOM 5616 O O . LEU D 2 79 ? 62.33100 34.28800 20.79700 1.000 76.37231 73 LEU D O 1
ATOM 5621 N N . THR D 2 80 ? 63.02600 32.79700 22.35300 1.000 99.10925 74 THR D N 1
ATOM 5622 C CA . THR D 2 80 ? 64.05600 33.65600 22.90600 1.000 100.27781 74 THR D CA 1
ATOM 5623 C C . THR D 2 80 ? 65.36800 32.89600 22.94000 1.000 89.75813 74 THR D C 1
ATOM 5624 O O . THR D 2 80 ? 65.42400 31.77600 23.46300 1.000 105.79690 74 THR D O 1
ATOM 5628 N N . ILE D 2 81 ? 66.40800 33.48700 22.35100 1.000 71.39803 75 ILE D N 1
ATOM 5629 C CA . ILE D 2 81 ? 67.78100 33.03600 22.55000 1.000 89.09226 75 ILE D CA 1
ATOM 5630 C C . ILE D 2 81 ? 68.43900 34.04500 23.47600 1.000 121.52773 75 ILE D C 1
ATOM 5631 O O . ILE D 2 81 ? 68.38200 35.25500 23.21400 1.000 118.71950 75 ILE D O 1
ATOM 5636 N N . SER D 2 82 ? 69.02700 33.56000 24.58000 1.000 141.83543 76 SER D N 1
ATOM 5637 C CA . SER D 2 82 ? 69.61400 34.42900 25.59800 1.000 135.33991 76 SER D CA 1
ATOM 5638 C C . SER D 2 82 ? 71.05200 34.83700 25.28300 1.000 128.73649 76 SER D C 1
ATOM 5639 O O . SER D 2 82 ? 71.47500 35.93700 25.66000 1.000 128.41803 76 SER D O 1
ATOM 5642 N N . SER D 2 83 ? 71.79100 34.02200 24.53400 1.000 137.32962 77 SER D N 1
ATOM 5643 C CA . SER D 2 83 ? 73.12400 34.41300 24.07700 1.000 131.02360 77 SER D CA 1
ATOM 5644 C C . SER D 2 83 ? 73.35800 33.72500 22.73300 1.000 127.56529 77 SER D C 1
ATOM 5645 O O . SER D 2 83 ? 73.65000 32.52400 22.70700 1.000 131.24995 77 SER D O 1
ATOM 5648 N N . VAL D 2 84 ? 73.22700 34.48300 21.63100 1.000 100.03831 78 VAL D N 1
ATOM 5649 C CA . VAL D 2 84 ? 73.40000 33.89400 20.30300 1.000 100.99106 78 VAL D CA 1
ATOM 5650 C C . VAL D 2 84 ? 74.84800 33.52800 20.04800 1.000 104.84152 78 VAL D C 1
ATOM 5651 O O . VAL D 2 84 ? 75.78200 34.26800 20.38800 1.000 115.59544 78 VAL D O 1
ATOM 5655 N N . GLN D 2 85 ? 75.03300 32.34700 19.49100 1.000 100.60680 79 GLN D N 1
ATOM 5656 C CA . GLN D 2 85 ? 76.34600 31.90200 19.09400 1.000 123.74378 79 GLN D CA 1
ATOM 5657 C C . GLN D 2 85 ? 76.47200 32.07900 17.58700 1.000 122.12780 79 GLN D C 1
ATOM 5658 O O . GLN D 2 85 ? 75.53900 32.49900 16.89800 1.000 125.69665 79 GLN D O 1
ATOM 5664 N N . ALA D 2 86 ? 77.65500 31.77400 17.07000 1.000 108.52617 80 ALA D N 1
ATOM 5665 C CA . ALA D 2 86 ? 77.89200 31.94000 15.64600 1.000 119.11165 80 ALA D CA 1
ATOM 5666 C C . ALA D 2 86 ? 77.21400 30.85900 14.81700 1.000 124.33859 80 ALA D C 1
ATOM 5667 O O . ALA D 2 86 ? 77.05800 31.04200 13.60500 1.000 137.26909 80 ALA D O 1
ATOM 5669 N N . GLU D 2 87 ? 76.84000 29.73500 15.43300 1.000 113.25832 81 GLU D N 1
ATOM 5670 C CA . GLU D 2 87 ? 76.16600 28.64300 14.74300 1.000 113.19252 81 GLU D CA 1
ATOM 5671 C C . GLU D 2 87 ? 74.65100 28.74400 14.81700 1.000 104.12038 81 GLU D C 1
ATOM 5672 O O . GLU D 2 87 ? 73.95500 27.95400 14.16100 1.000 121.54878 81 GLU D O 1
ATOM 5678 N N . ASP D 2 88 ? 74.12500 29.71800 15.55300 1.000 83.29683 82 ASP D N 1
ATOM 5679 C CA . ASP D 2 88 ? 72.68100 29.84500 15.68700 1.000 94.20340 82 ASP D CA 1
ATOM 5680 C C . ASP D 2 88 ? 72.03400 30.57700 14.53400 1.000 85.97347 82 ASP D C 1
ATOM 5681 O O . ASP D 2 88 ? 70.80300 30.67400 14.52200 1.000 85.15758 82 ASP D O 1
ATOM 5686 N N . LEU D 2 89 ? 72.81900 31.10900 13.59600 1.000 92.45319 83 LEU D N 1
ATOM 5687 C CA . LEU D 2 89 ? 72.25500 31.77300 12.42700 1.000 82.22565 83 LEU D CA 1
ATOM 5688 C C . LEU D 2 89 ? 71.59300 30.72200 11.53900 1.000 83.75741 83 LEU D C 1
ATOM 5689 O O . LEU D 2 89 ? 72.22600 29.72500 11.16100 1.000 80.69915 83 LEU D O 1
ATOM 5694 N N . ALA D 2 90 ? 70.28700 30.91100 11.32700 1.000 78.06725 84 ALA D N 1
ATOM 5695 C CA . ALA D 2 90 ? 69.35800 29.99000 10.68100 1.000 84.23115 84 ALA D CA 1
ATOM 5696 C C . ALA D 2 90 ? 68.05000 30.74100 10.49900 1.000 79.00421 84 ALA D C 1
ATOM 5697 O O . ALA D 2 90 ? 67.92900 31.91300 10.87400 1.000 82.78361 84 ALA D O 1
ATOM 5699 N N . VAL D 2 91 ? 67.04000 30.04400 9.98400 1.000 73.64304 85 VAL D N 1
ATOM 5700 C CA . VAL D 2 91 ? 65.69500 30.60900 9.89200 1.000 83.67845 85 VAL D CA 1
ATOM 5701 C C . VAL D 2 91 ? 64.80100 29.83900 10.85800 1.000 89.87130 85 VAL D C 1
ATOM 5702 O O . VAL D 2 91 ? 64.90900 28.60900 10.95900 1.000 96.07994 85 VAL D O 1
ATOM 5706 N N . TYR D 2 92 ? 63.99300 30.56800 11.64100 1.000 77.81722 86 TYR D N 1
ATOM 5707 C CA . TYR D 2 92 ? 63.17100 29.98400 12.70300 1.000 76.25388 86 TYR D CA 1
ATOM 5708 C C . TYR D 2 92 ? 61.69600 30.04800 12.30700 1.000 77.97777 86 TYR D C 1
ATOM 5709 O O . TYR D 2 92 ? 61.16900 31.13600 12.05100 1.000 83.20998 86 TYR D O 1
ATOM 5718 N N . TYR D 2 93 ? 61.02700 28.88500 12.28100 1.000 72.86400 87 TYR D N 1
ATOM 5719 C CA . TYR D 2 93 ? 59.64100 28.76200 11.82000 1.000 75.68013 87 TYR D CA 1
ATOM 5720 C C . TYR D 2 93 ? 58.76200 28.28300 12.95500 1.000 82.86520 87 TYR D C 1
ATOM 5721 O O . TYR D 2 93 ? 59.08500 27.29700 13.62700 1.000 85.22338 87 TYR D O 1
ATOM 5730 N N . CYS D 2 94 ? 57.62800 28.94800 13.13000 1.000 90.03185 88 CYS D N 1
ATOM 5731 C CA . CYS D 2 94 ? 56.61600 28.45100 14.04200 1.000 96.58790 88 CYS D CA 1
ATOM 5732 C C . CYS D 2 94 ? 55.55200 27.71900 13.23300 1.000 82.15196 88 CYS D C 1
ATOM 5733 O O . CYS D 2 94 ? 55.27300 28.05100 12.07700 1.000 89.48441 88 CYS D O 1
ATOM 5736 N N . GLN D 2 95 ? 55.00200 26.67900 13.84400 1.000 91.20830 89 GLN D N 1
ATOM 5737 C CA . GLN D 2 95 ? 53.96800 25.87100 13.22100 1.000 75.81962 89 GLN D CA 1
ATOM 5738 C C . GLN D 2 95 ? 52.81200 25.66500 14.19600 1.000 86.59722 89 GLN D C 1
ATOM 5739 O O . GLN D 2 95 ? 53.02100 25.21400 15.33800 1.000 92.64532 89 GLN D O 1
ATOM 5745 N N . ASN D 2 96 ? 51.61200 26.05400 13.73500 1.000 75.79330 90 ASN D N 1
ATOM 5746 C CA . ASN D 2 96 ? 50.31300 25.55800 14.18500 1.000 72.14023 90 ASN D CA 1
ATOM 5747 C C . ASN D 2 96 ? 50.28200 24.03700 14.15900 1.000 77.00660 90 ASN D C 1
ATOM 5748 O O . ASN D 2 96 ? 50.30500 23.42200 13.09100 1.000 97.73014 90 ASN D O 1
ATOM 5753 N N . ASP D 2 97 ? 50.13300 23.43500 15.33200 1.000 86.79462 91 ASP D N 1
ATOM 5754 C CA . ASP D 2 97 ? 49.87800 22.00400 15.44200 1.000 84.88386 91 ASP D CA 1
ATOM 5755 C C . ASP D 2 97 ? 48.56600 21.72700 16.15700 1.000 81.37028 91 ASP D C 1
ATOM 5756 O O . ASP D 2 97 ? 48.39800 20.66500 16.76200 1.000 90.95564 91 ASP D O 1
ATOM 5761 N N . TYR D 2 98 ? 47.64400 22.69000 16.11600 1.000 83.79689 92 TYR D N 1
ATOM 5762 C CA . TYR D 2 98 ? 46.36900 22.59400 16.80900 1.000 87.47891 92 TYR D CA 1
ATOM 5763 C C . TYR D 2 98 ? 45.29400 21.94600 15.94600 1.000 89.77392 92 TYR D C 1
ATOM 5764 O O . TYR D 2 98 ? 44.60400 21.03700 16.41200 1.000 97.91700 92 TYR D O 1
ATOM 5773 N N . SER D 2 99 ? 45.14700 22.37600 14.69400 1.000 101.64113 93 SER D N 1
ATOM 5774 C CA . SER D 2 99 ? 44.06200 21.87200 13.86400 1.000 105.86532 93 SER D CA 1
ATOM 5775 C C . SER D 2 99 ? 44.44100 21.94700 12.39200 1.000 107.16811 93 SER D C 1
ATOM 5776 O O . SER D 2 99 ? 45.33700 22.69900 12.00000 1.000 115.31646 93 SER D O 1
ATOM 5779 N N . TYR D 2 100 ? 43.78600 21.09800 11.59800 1.000 112.44243 94 TYR D N 1
ATOM 5780 C CA . TYR D 2 100 ? 43.98400 21.08000 10.15200 1.000 111.55548 94 TYR D CA 1
ATOM 5781 C C . TYR D 2 100 ? 43.51800 22.40100 9.53900 1.000 109.65788 94 TYR D C 1
ATOM 5782 O O . TYR D 2 100 ? 42.49600 22.95600 9.96700 1.000 115.93232 94 TYR D O 1
ATOM 5791 N N . PRO D 2 101 ? 44.26500 22.95800 8.56600 1.000 94.27973 95 PRO D N 1
ATOM 5792 C CA . PRO D 2 101 ? 45.61400 22.57400 8.13500 1.000 92.40055 95 PRO D CA 1
ATOM 5793 C C . PRO D 2 101 ? 46.69900 23.05500 9.07800 1.000 94.33763 95 PRO D C 1
ATOM 5794 O O . PRO D 2 101 ? 46.58800 24.11900 9.68500 1.000 105.69162 95 PRO D O 1
ATOM 5798 N N . PHE D 2 102 ? 47.75900 22.25900 9.18300 1.000 83.20471 96 PHE D N 1
ATOM 5799 C CA . PHE D 2 102 ? 48.80100 22.50700 10.17500 1.000 84.11272 96 PHE D CA 1
ATOM 5800 C C . PHE D 2 102 ? 49.84100 23.46600 9.58600 1.000 84.91544 96 PHE D C 1
ATOM 5801 O O . PHE D 2 102 ? 50.94400 23.08200 9.19200 1.000 94.07970 96 PHE D O 1
ATOM 5809 N N . THR D 2 103 ? 49.44400 24.74500 9.52100 1.000 64.68144 97 THR D N 1
ATOM 5810 C CA . THR D 2 103 ? 50.14900 25.75700 8.74200 1.000 89.98184 97 THR D CA 1
ATOM 5811 C C . THR D 2 103 ? 51.41400 26.26000 9.44800 1.000 81.74928 97 THR D C 1
ATOM 5812 O O . THR D 2 103 ? 51.49400 26.32100 10.68600 1.000 83.05733 97 THR D O 1
ATOM 5816 N N . PHE D 2 104 ? 52.38100 26.70600 8.62200 1.000 86.04190 98 PHE D N 1
ATOM 5817 C CA . PHE D 2 104 ? 53.63500 27.30300 9.06900 1.000 64.49194 98 PHE D CA 1
ATOM 5818 C C . PHE D 2 104 ? 53.52100 28.82600 9.07300 1.000 72.71661 98 PHE D C 1
ATOM 5819 O O . PHE D 2 104 ? 52.55000 29.42000 8.58000 1.000 88.59746 98 PHE D O 1
ATOM 5827 N N . GLY D 2 105 ? 54.57700 29.46500 9.57400 1.000 82.56253 99 GLY D N 1
ATOM 5828 C CA . GLY D 2 105 ? 54.71900 30.89800 9.52000 1.000 77.99883 99 GLY D CA 1
ATOM 5829 C C . GLY D 2 105 ? 55.73400 31.24600 8.44500 1.000 93.42436 99 GLY D C 1
ATOM 5830 O O . GLY D 2 105 ? 56.39000 30.38200 7.85300 1.000 93.63754 99 GLY D O 1
ATOM 5831 N N . SER D 2 106 ? 55.84100 32.55400 8.19700 1.000 92.74533 100 SER D N 1
ATOM 5832 C CA . SER D 2 106 ? 56.73200 33.08400 7.17400 1.000 89.36335 100 SER D CA 1
ATOM 5833 C C . SER D 2 106 ? 58.20800 32.94500 7.53600 1.000 94.88769 100 SER D C 1
ATOM 5834 O O . SER D 2 106 ? 59.05900 33.06700 6.64900 1.000 106.12062 100 SER D O 1
ATOM 5837 N N . GLY D 2 107 ? 58.52800 32.71700 8.81100 1.000 89.93710 101 GLY D N 1
ATOM 5838 C CA . GLY D 2 107 ? 59.88900 32.50300 9.25700 1.000 74.90372 101 GLY D CA 1
ATOM 5839 C C . GLY D 2 107 ? 60.63100 33.78200 9.58800 1.000 80.26752 101 GLY D C 1
ATOM 5840 O O . GLY D 2 107 ? 60.48700 34.79000 8.88300 1.000 103.15447 101 GLY D O 1
ATOM 5841 N N . THR D 2 108 ? 61.46300 33.73600 10.62800 1.000 71.65596 102 THR D N 1
ATOM 5842 C CA . THR D 2 108 ? 62.31300 34.85100 11.03400 1.000 87.47365 102 THR D CA 1
ATOM 5843 C C . THR D 2 108 ? 63.76800 34.46600 10.78900 1.000 84.47592 102 THR D C 1
ATOM 5844 O O . THR D 2 108 ? 64.22700 33.42100 11.27200 1.000 87.73684 102 THR D O 1
ATOM 5848 N N . LYS D 2 109 ? 64.48500 35.29500 10.02300 1.000 70.52951 103 LYS D N 1
ATOM 5849 C CA . LYS D 2 109 ? 65.88600 35.03000 9.72700 1.000 79.58586 103 LYS D CA 1
ATOM 5850 C C . LYS D 2 109 ? 66.76700 35.68800 10.78500 1.000 87.08413 103 LYS D C 1
ATOM 5851 O O . LYS D 2 109 ? 66.53200 36.83400 11.18800 1.000 88.42639 103 LYS D O 1
ATOM 5857 N N . LEU D 2 110 ? 67.77900 34.95100 11.24000 1.000 85.39445 104 LEU D N 1
ATOM 5858 C CA . LEU D 2 110 ? 68.68400 35.40500 12.28600 1.000 75.54853 104 LEU D CA 1
ATOM 5859 C C . LEU D 2 110 ? 70.06600 35.59000 11.67700 1.000 78.91999 104 LEU D C 1
ATOM 5860 O O . LEU D 2 110 ? 70.67300 34.62300 11.19600 1.000 89.71865 104 LEU D O 1
ATOM 5865 N N . GLU D 2 111 ? 70.54900 36.83300 11.69000 1.000 80.85706 105 GLU D N 1
ATOM 5866 C CA . GLU D 2 111 ? 71.84000 37.18900 11.12100 1.000 91.66625 105 GLU D CA 1
ATOM 5867 C C . GLU D 2 111 ? 72.72200 37.80700 12.19900 1.000 89.15279 105 GLU D C 1
ATOM 5868 O O . GLU D 2 111 ? 72.23500 38.54600 13.05200 1.000 102.08856 105 GLU D O 1
ATOM 5874 N N . ILE D 2 112 ? 74.01700 37.47900 12.18200 1.000 88.20531 106 ILE D N 1
ATOM 5875 C CA . ILE D 2 112 ? 74.97300 37.94500 13.19100 1.000 84.46013 106 ILE D CA 1
ATOM 5876 C C . ILE D 2 112 ? 75.70500 39.16700 12.65000 1.000 83.32578 106 ILE D C 1
ATOM 5877 O O . ILE D 2 112 ? 76.11100 39.18700 11.47800 1.000 91.10566 106 ILE D O 1
ATOM 5882 N N . LYS D 2 113 ? 75.83200 40.20700 13.48000 1.000 86.61828 107 LYS D N 1
ATOM 5883 C CA . LYS D 2 113 ? 76.76900 41.28900 13.20500 1.000 83.17839 107 LYS D CA 1
ATOM 5884 C C . LYS D 2 113 ? 78.00100 41.14800 14.09600 1.000 88.26585 107 LYS D C 1
ATOM 5885 O O . LYS D 2 113 ? 77.91600 40.71600 15.25600 1.000 96.40103 107 LYS D O 1
ATOM 5891 N N . ARG D 2 114 ? 79.15800 41.44800 13.50600 1.000 75.73013 108 ARG D N 1
ATOM 5892 C CA . ARG D 2 114 ? 80.45300 41.31700 14.14900 1.000 86.83936 108 ARG D CA 1
ATOM 5893 C C . ARG D 2 114 ? 81.28800 42.53300 13.74500 1.000 95.84833 108 ARG D C 1
ATOM 5894 O O . ARG D 2 114 ? 80.81400 43.42800 13.02700 1.000 99.29348 108 ARG D O 1
ATOM 5902 N N . THR D 2 115 ? 82.54800 42.56100 14.20000 1.000 87.00517 109 THR D N 1
ATOM 5903 C CA . THR D 2 115 ? 83.47800 43.62200 13.85000 1.000 88.47377 109 THR D CA 1
ATOM 5904 C C . THR D 2 115 ? 83.89500 43.52300 12.38200 1.000 85.55763 109 THR D C 1
ATOM 5905 O O . THR D 2 115 ? 83.62600 42.52700 11.70200 1.000 88.35270 109 THR D O 1
ATOM 5909 N N . VAL D 2 116 ? 84.61700 44.55500 11.91800 1.000 78.53836 110 VAL D N 1
ATOM 5910 C CA . VAL D 2 116 ? 85.08800 44.61100 10.53800 1.000 79.35952 110 VAL D CA 1
ATOM 5911 C C . VAL D 2 116 ? 86.16600 43.55900 10.31800 1.000 94.14287 110 VAL D C 1
ATOM 5912 O O . VAL D 2 116 ? 87.07200 43.39000 11.14600 1.000 111.95816 110 VAL D O 1
ATOM 5916 N N . ALA D 2 117 ? 86.07600 42.84800 9.20000 1.000 82.36514 111 ALA D N 1
ATOM 5917 C CA . ALA D 2 117 ? 87.13600 41.95900 8.74900 1.000 85.92083 111 ALA D CA 1
ATOM 5918 C C . ALA D 2 117 ? 87.47000 42.33300 7.31500 1.000 92.65585 111 ALA D C 1
ATOM 5919 O O . ALA D 2 117 ? 86.57000 42.44000 6.47700 1.000 102.10435 111 ALA D O 1
ATOM 5921 N N . ALA D 2 118 ? 88.73200 42.59000 7.04900 1.000 94.80084 112 ALA D N 1
ATOM 5922 C CA . ALA D 2 118 ? 89.14000 42.87800 5.68300 1.000 91.69520 112 ALA D CA 1
ATOM 5923 C C . ALA D 2 118 ? 89.30900 41.57500 4.89700 1.000 94.85874 112 ALA D C 1
ATOM 5924 O O . ALA D 2 118 ? 89.66000 40.54300 5.47200 1.000 101.26477 112 ALA D O 1
ATOM 5926 N N . PRO D 2 119 ? 89.00600 41.57300 3.59800 1.000 96.99584 113 PRO D N 1
ATOM 5927 C CA . PRO D 2 119 ? 89.11700 40.33200 2.83100 1.000 100.87262 113 PRO D CA 1
ATOM 5928 C C . PRO D 2 119 ? 90.55300 39.98500 2.49000 1.000 100.30413 113 PRO D C 1
ATOM 5929 O O . PRO D 2 119 ? 91.41000 40.85500 2.31800 1.000 101.17529 113 PRO D O 1
ATOM 5933 N N . SER D 2 120 ? 90.81500 38.68400 2.39900 1.000 110.85803 114 SER D N 1
ATOM 5934 C CA . SER D 2 120 ? 92.05100 38.20700 1.79400 1.000 109.05518 114 SER D CA 1
ATOM 5935 C C . SER D 2 120 ? 91.74400 37.90200 0.33200 1.000 101.94907 114 SER D C 1
ATOM 5936 O O . SER D 2 120 ? 90.70000 37.31800 0.02200 1.000 115.09801 114 SER D O 1
ATOM 5939 N N . VAL D 2 121 ? 92.59900 38.37000 -0.57000 1.000 91.71889 115 VAL D N 1
ATOM 5940 C CA . VAL D 2 121 ? 92.28500 38.38900 -1.99700 1.000 87.29731 115 VAL D CA 1
ATOM 5941 C C . VAL D 2 121 ? 93.21000 37.42300 -2.73700 1.000 87.26309 115 VAL D C 1
ATOM 5942 O O . VAL D 2 121 ? 94.43900 37.49000 -2.59700 1.000 85.21548 115 VAL D O 1
ATOM 5946 N N . PHE D 2 122 ? 92.62200 36.55100 -3.55200 1.000 99.71196 116 PHE D N 1
ATOM 5947 C CA . PHE D 2 122 ? 93.36100 35.61800 -4.39800 1.000 112.33452 116 PHE D CA 1
ATOM 5948 C C . PHE D 2 122 ? 92.87000 35.71700 -5.83400 1.000 115.14275 116 PHE D C 1
ATOM 5949 O O . PHE D 2 122 ? 91.66700 35.81100 -6.07100 1.000 129.45236 116 PHE D O 1
ATOM 5957 N N . ILE D 2 123 ? 93.78100 35.68200 -6.80400 1.000 108.63408 117 ILE D N 1
ATOM 5958 C CA . ILE D 2 123 ? 93.37400 35.69100 -8.20600 1.000 93.22170 117 ILE D CA 1
ATOM 5959 C C . ILE D 2 123 ? 93.85000 34.40100 -8.85600 1.000 87.83948 117 ILE D C 1
ATOM 5960 O O . ILE D 2 123 ? 94.91100 33.86700 -8.51300 1.000 99.86987 117 ILE D O 1
ATOM 5965 N N . PHE D 2 124 ? 93.02300 33.85100 -9.73400 1.000 88.56851 118 PHE D N 1
ATOM 5966 C CA . PHE D 2 124 ? 93.31700 32.56400 -10.31600 1.000 107.98926 118 PHE D CA 1
ATOM 5967 C C . PHE D 2 124 ? 93.39300 32.66700 -11.83400 1.000 124.43860 118 PHE D C 1
ATOM 5968 O O . PHE D 2 124 ? 92.47600 33.20900 -12.47000 1.000 130.94465 118 PHE D O 1
ATOM 5976 N N . PRO D 2 125 ? 94.48600 32.19700 -12.44100 1.000 129.21286 119 PRO D N 1
ATOM 5977 C CA . PRO D 2 125 ? 94.54400 32.14800 -13.90000 1.000 115.69808 119 PRO D CA 1
ATOM 5978 C C . PRO D 2 125 ? 93.61600 31.07400 -14.43200 1.000 115.16381 119 PRO D C 1
ATOM 5979 O O . PRO D 2 125 ? 93.24900 30.13700 -13.69900 1.000 130.72620 119 PRO D O 1
ATOM 5983 N N . PRO D 2 126 ? 93.13600 31.20500 -15.67800 1.000 108.79726 120 PRO D N 1
ATOM 5984 C CA . PRO D 2 126 ? 92.20900 30.19800 -16.20100 1.000 112.22398 120 PRO D CA 1
ATOM 5985 C C . PRO D 2 126 ? 92.96300 28.92200 -16.54000 1.000 113.38465 120 PRO D C 1
ATOM 5986 O O . PRO D 2 126 ? 94.13300 28.95300 -16.93500 1.000 99.24611 120 PRO D O 1
ATOM 5990 N N . SER D 2 127 ? 92.30700 27.79200 -16.30500 1.000 125.36503 121 SER D N 1
ATOM 5991 C CA . SER D 2 127 ? 92.97300 26.51100 -16.46800 1.000 130.99202 121 SER D CA 1
ATOM 5992 C C . SER D 2 127 ? 93.15300 26.21600 -17.94700 1.000 130.81568 121 SER D C 1
ATOM 5993 O O . SER D 2 127 ? 92.33700 26.62200 -18.77800 1.000 138.07971 121 SER D O 1
ATOM 5996 N N . ASP D 2 128 ? 94.23900 25.50400 -18.26700 1.000 130.45512 122 ASP D N 1
ATOM 5997 C CA . ASP D 2 128 ? 94.54400 25.18300 -19.66200 1.000 132.91067 122 ASP D CA 1
ATOM 5998 C C . ASP D 2 128 ? 93.52900 24.22400 -20.26300 1.000 127.18367 122 ASP D C 1
ATOM 5999 O O . ASP D 2 128 ? 93.33100 24.23200 -21.48400 1.000 132.48431 122 ASP D O 1
ATOM 6004 N N . GLU D 2 129 ? 92.90500 23.38700 -19.42400 1.000 120.34338 123 GLU D N 1
ATOM 6005 C CA . GLU D 2 129 ? 91.81200 22.53400 -19.87100 1.000 122.75156 123 GLU D CA 1
ATOM 6006 C C . GLU D 2 129 ? 90.61700 23.36500 -20.32800 1.000 131.19205 123 GLU D C 1
ATOM 6007 O O . GLU D 2 129 ? 89.94200 23.01200 -21.30600 1.000 132.06320 123 GLU D O 1
ATOM 6013 N N . GLN D 2 130 ? 90.35600 24.49000 -19.64700 1.000 141.98018 124 GLN D N 1
ATOM 6014 C CA . GLN D 2 130 ? 89.34100 25.42500 -20.12700 1.000 145.95697 124 GLN D CA 1
ATOM 6015 C C . GLN D 2 130 ? 89.80900 26.12500 -21.40000 1.000 139.59305 124 GLN D C 1
ATOM 6016 O O . GLN D 2 130 ? 89.01000 26.38100 -22.30900 1.000 130.09191 124 GLN D O 1
ATOM 6022 N N . LEU D 2 131 ? 91.11200 26.41500 -21.49500 1.000 134.36611 125 LEU D N 1
ATOM 6023 C CA . LEU D 2 131 ? 91.67000 27.05800 -22.68300 1.000 138.18762 125 LEU D CA 1
ATOM 6024 C C . LEU D 2 131 ? 91.66900 26.14800 -23.91100 1.000 151.16023 125 LEU D C 1
ATOM 6025 O O . LEU D 2 131 ? 91.82400 26.64400 -25.03000 1.000 148.17040 125 LEU D O 1
ATOM 6030 N N . LYS D 2 132 ? 91.52000 24.82900 -23.72900 1.000 158.28477 126 LYS D N 1
ATOM 6031 C CA . LYS D 2 132 ? 91.26100 23.94300 -24.86000 1.000 156.98198 126 LYS D CA 1
ATOM 6032 C C . LYS D 2 132 ? 89.87500 24.17600 -25.45700 1.000 154.95805 126 LYS D C 1
ATOM 6033 O O . LYS D 2 132 ? 89.65600 23.89000 -26.63800 1.000 160.57452 126 LYS D O 1
ATOM 6039 N N . SER D 2 133 ? 88.93500 24.69000 -24.66700 1.000 154.02636 127 SER D N 1
ATOM 6040 C CA . SER D 2 133 ? 87.64100 25.09900 -25.18300 1.000 158.52953 127 SER D CA 1
ATOM 6041 C C . SER D 2 133 ? 87.75400 26.50400 -25.77200 1.000 160.97983 127 SER D C 1
ATOM 6042 O O . SER D 2 133 ? 88.82500 27.12000 -25.78700 1.000 162.41684 127 SER D O 1
ATOM 6045 N N . GLY D 2 134 ? 86.62800 27.03000 -26.25600 1.000 168.99658 128 GLY D N 1
ATOM 6046 C CA . GLY D 2 134 ? 86.63100 28.36600 -26.82500 1.000 170.38095 128 GLY D CA 1
ATOM 6047 C C . GLY D 2 134 ? 86.60000 29.49000 -25.81400 1.000 161.25618 128 GLY D C 1
ATOM 6048 O O . GLY D 2 134 ? 86.99300 30.61600 -26.14100 1.000 134.21083 128 GLY D O 1
ATOM 6049 N N . THR D 2 135 ? 86.15000 29.20800 -24.59500 1.000 173.23393 129 THR D N 1
ATOM 6050 C CA . THR D 2 135 ? 85.98400 30.19900 -23.54400 1.000 156.10030 129 THR D CA 1
ATOM 6051 C C . THR D 2 135 ? 87.10400 30.06300 -22.51500 1.000 124.73864 129 THR D C 1
ATOM 6052 O O . THR D 2 135 ? 87.70700 29.00100 -22.34900 1.000 104.24934 129 THR D O 1
ATOM 6056 N N . ALA D 2 136 ? 87.36900 31.15900 -21.81400 1.000 124.20437 130 ALA D N 1
ATOM 6057 C CA . ALA D 2 136 ? 88.36800 31.19200 -20.75100 1.000 125.06763 130 ALA D CA 1
ATOM 6058 C C . ALA D 2 136 ? 87.86700 32.15500 -19.68500 1.000 117.82465 130 ALA D C 1
ATOM 6059 O O . ALA D 2 136 ? 87.53000 33.29500 -20.00800 1.000 109.74737 130 ALA D O 1
ATOM 6061 N N . SER D 2 137 ? 87.77800 31.70400 -18.43500 1.000 117.67990 131 SER D N 1
ATOM 6062 C CA . SER D 2 137 ? 87.23900 32.52000 -17.34900 1.000 119.03796 131 SER D CA 1
ATOM 6063 C C . SER D 2 137 ? 88.23500 32.61100 -16.18500 1.000 105.88638 131 SER D C 1
ATOM 6064 O O . SER D 2 137 ? 88.84400 31.60700 -15.79600 1.000 104.77309 131 SER D O 1
ATOM 6067 N N . VAL D 2 138 ? 88.40300 33.82200 -15.62900 1.000 95.46145 132 VAL D N 1
ATOM 6068 C CA . VAL D 2 138 ? 89.34900 34.07800 -14.53500 1.000 104.14933 132 VAL D CA 1
ATOM 6069 C C . VAL D 2 138 ? 88.54400 34.39600 -13.28200 1.000 116.43501 132 VAL D C 1
ATOM 6070 O O . VAL D 2 138 ? 87.48400 35.02400 -13.36600 1.000 120.02492 132 VAL D O 1
ATOM 6074 N N . VAL D 2 139 ? 88.94200 33.83800 -12.13900 1.000 116.63241 133 VAL D N 1
ATOM 6075 C CA . VAL D 2 139 ? 88.18700 34.13700 -10.92700 1.000 104.06511 133 VAL D CA 1
ATOM 6076 C C . VAL D 2 139 ? 89.05700 34.90800 -9.94000 1.000 98.19862 133 VAL D C 1
ATOM 6077 O O . VAL D 2 139 ? 90.29400 34.83200 -9.93300 1.000 103.05709 133 VAL D O 1
ATOM 6081 N N . CYS D 2 140 ? 88.37600 35.67800 -9.10900 1.000 101.98591 134 CYS D N 1
ATOM 6082 C CA . CYS D 2 140 ? 88.94000 36.44400 -8.01500 1.000 96.45893 134 CYS D CA 1
ATOM 6083 C C . CYS D 2 140 ? 88.15800 36.00600 -6.80200 1.000 93.98495 134 CYS D C 1
ATOM 6084 O O . CYS D 2 140 ? 86.96100 35.70800 -6.90300 1.000 96.66949 134 CYS D O 1
ATOM 6087 N N . LEU D 2 141 ? 88.84500 35.93600 -5.67200 1.000 98.27757 135 LEU D N 1
ATOM 6088 C CA . LEU D 2 141 ? 88.30900 35.35100 -4.45600 1.000 87.77631 135 LEU D CA 1
ATOM 6089 C C . LEU D 2 141 ? 88.56900 36.30200 -3.29800 1.000 96.74318 135 LEU D C 1
ATOM 6090 O O . LEU D 2 141 ? 89.72100 36.68800 -3.05400 1.000 99.00661 135 LEU D O 1
ATOM 6095 N N . LEU D 2 142 ? 87.50200 36.68800 -2.60200 1.000 93.04800 136 LEU D N 1
ATOM 6096 C CA . LEU D 2 142 ? 87.59600 37.39100 -1.33100 1.000 97.13007 136 LEU D CA 1
ATOM 6097 C C . LEU D 2 142 ? 87.22400 36.41300 -0.23500 1.000 101.52270 136 LEU D C 1
ATOM 6098 O O . LEU D 2 142 ? 86.11400 35.87500 -0.23300 1.000 110.97910 136 LEU D O 1
ATOM 6103 N N . ASN D 2 143 ? 88.12200 36.21100 0.71600 1.000 104.37830 137 ASN D N 1
ATOM 6104 C CA . ASN D 2 143 ? 87.89700 35.20800 1.73600 1.000 99.83829 137 ASN D CA 1
ATOM 6105 C C . ASN D 2 143 ? 87.83400 35.89800 3.08800 1.000 110.06320 137 ASN D C 1
ATOM 6106 O O . ASN D 2 143 ? 88.69800 36.73500 3.40100 1.000 124.93603 137 ASN D O 1
ATOM 6111 N N . ASN D 2 144 ? 86.77100 35.56200 3.83700 1.000 96.45893 138 ASN D N 1
ATOM 6112 C CA . ASN D 2 144 ? 86.56600 35.84000 5.26000 1.000 91.10566 138 ASN D CA 1
ATOM 6113 C C . ASN D 2 144 ? 86.59700 37.34200 5.56600 1.000 97.52222 138 ASN D C 1
ATOM 6114 O O . ASN D 2 144 ? 87.53900 37.87800 6.14600 1.000 115.12433 138 ASN D O 1
ATOM 6119 N N . PHE D 2 145 ? 85.55200 38.01900 5.09300 1.000 88.01582 139 PHE D N 1
ATOM 6120 C CA . PHE D 2 145 ? 85.37000 39.44700 5.32400 1.000 78.30676 139 PHE D CA 1
ATOM 6121 C C . PHE D 2 145 ? 83.99400 39.73700 5.90500 1.000 79.78062 139 PHE D C 1
ATOM 6122 O O . PHE D 2 145 ? 83.07300 38.91700 5.84100 1.000 87.28415 139 PHE D O 1
ATOM 6130 N N . TYR D 2 146 ? 83.89000 40.91900 6.52100 1.000 75.98279 140 TYR D N 1
ATOM 6131 C CA . TYR D 2 146 ? 82.66800 41.48200 7.08500 1.000 73.16404 140 TYR D CA 1
ATOM 6132 C C . TYR D 2 146 ? 82.79000 42.99100 6.91600 1.000 82.68097 140 TYR D C 1
ATOM 6133 O O . TYR D 2 146 ? 83.80700 43.56400 7.33500 1.000 103.04657 140 TYR D O 1
ATOM 6142 N N . PRO D 2 147 ? 81.73200 43.68300 6.44300 1.000 86.39720 141 PRO D N 1
ATOM 6143 C CA . PRO D 2 147 ? 80.39700 43.18800 6.07100 1.000 90.62139 141 PRO D CA 1
ATOM 6144 C C . PRO D 2 147 ? 80.28700 42.65900 4.65500 1.000 102.04118 141 PRO D C 1
ATOM 6145 O O . PRO D 2 147 ? 81.29400 42.66700 3.95200 1.000 100.85420 141 PRO D O 1
ATOM 6149 N N . ARG D 2 148 ? 79.06200 42.25200 4.28300 1.000 102.03592 142 ARG D N 1
ATOM 6150 C CA . ARG D 2 148 ? 78.78200 41.60400 3.00100 1.000 84.72332 142 ARG D CA 1
ATOM 6151 C C . ARG D 2 148 ? 79.13300 42.50500 1.83000 1.000 96.52736 142 ARG D C 1
ATOM 6152 O O . ARG D 2 148 ? 79.58700 42.02900 0.78000 1.000 108.32351 142 ARG D O 1
ATOM 6160 N N . GLU D 2 149 ? 78.87800 43.80300 1.98500 1.000 91.96629 143 GLU D N 1
ATOM 6161 C CA . GLU D 2 149 ? 79.09000 44.76900 0.91600 1.000 102.24910 143 GLU D CA 1
ATOM 6162 C C . GLU D 2 149 ? 80.57000 44.91300 0.57800 1.000 93.79546 143 GLU D C 1
ATOM 6163 O O . GLU D 2 149 ? 81.39000 45.20700 1.44900 1.000 96.86425 143 GLU D O 1
ATOM 6169 N N . ALA D 2 150 ? 80.88900 44.71800 -0.70500 1.000 84.91544 144 ALA D N 1
ATOM 6170 C CA . ALA D 2 150 ? 82.24400 44.80500 -1.22900 1.000 82.19143 144 ALA D CA 1
ATOM 6171 C C . ALA D 2 150 ? 82.16600 45.14300 -2.71500 1.000 98.47496 144 ALA D C 1
ATOM 6172 O O . ALA D 2 150 ? 81.17200 44.84400 -3.38100 1.000 111.44494 144 ALA D O 1
ATOM 6174 N N . LYS D 2 151 ? 83.24000 45.74700 -3.23900 1.000 100.38572 145 LYS D N 1
ATOM 6175 C CA . LYS D 2 151 ? 83.28200 46.26500 -4.60800 1.000 88.38165 145 LYS D CA 1
ATOM 6176 C C . LYS D 2 151 ? 84.45300 45.63900 -5.34800 1.000 91.73995 145 LYS D C 1
ATOM 6177 O O . LYS D 2 151 ? 85.61300 45.83500 -4.96400 1.000 97.56433 145 LYS D O 1
ATOM 6183 N N . VAL D 2 152 ? 84.15400 44.89000 -6.40400 1.000 91.87417 146 VAL D N 1
ATOM 6184 C CA . VAL D 2 152 ? 85.17600 44.23500 -7.21500 1.000 99.37244 146 VAL D CA 1
ATOM 6185 C C . VAL D 2 152 ? 85.17600 44.84000 -8.61100 1.000 108.82094 146 VAL D C 1
ATOM 6186 O O . VAL D 2 152 ? 84.15300 44.81200 -9.30500 1.000 121.09083 146 VAL D O 1
ATOM 6190 N N . GLN D 2 153 ? 86.32800 45.37100 -9.02700 1.000 104.03616 147 GLN D N 1
ATOM 6191 C CA . GLN D 2 153 ? 86.53400 45.86900 -10.38000 1.000 93.86389 147 GLN D CA 1
ATOM 6192 C C . GLN D 2 153 ? 87.63700 45.07800 -11.06400 1.000 103.77823 147 GLN D C 1
ATOM 6193 O O . GLN D 2 153 ? 88.76800 45.02700 -10.56500 1.000 108.21297 147 GLN D O 1
ATOM 6199 N N . TRP D 2 154 ? 87.33200 44.53200 -12.24100 1.000 104.82309 148 TRP D N 1
ATOM 6200 C CA . TRP D 2 154 ? 88.33200 43.84300 -13.04900 1.000 109.92107 148 TRP D CA 1
ATOM 6201 C C . TRP D 2 154 ? 89.02200 44.82900 -13.96600 1.000 102.68336 148 TRP D C 1
ATOM 6202 O O . TRP D 2 154 ? 88.36900 45.69300 -14.51900 1.000 98.71447 148 TRP D O 1
ATOM 6213 N N . LYS D 2 155 ? 90.33000 44.69300 -14.14900 1.000 108.35773 149 LYS D N 1
ATOM 6214 C CA . LYS D 2 155 ? 91.07900 45.60000 -15.02000 1.000 103.77034 149 LYS D CA 1
ATOM 6215 C C . LYS D 2 155 ? 91.90300 44.77200 -15.99000 1.000 102.14646 149 LYS D C 1
ATOM 6216 O O . LYS D 2 155 ? 92.93000 44.20900 -15.60600 1.000 114.79797 149 LYS D O 1
ATOM 6222 N N . VAL D 2 156 ? 91.50100 44.73800 -17.25000 1.000 117.88519 150 VAL D N 1
ATOM 6223 C CA . VAL D 2 156 ? 92.24400 44.02600 -18.28300 1.000 116.30079 150 VAL D CA 1
ATOM 6224 C C . VAL D 2 156 ? 92.96200 45.05600 -19.14300 1.000 116.69031 150 VAL D C 1
ATOM 6225 O O . VAL D 2 156 ? 92.31000 45.91000 -19.75600 1.000 121.36455 150 VAL D O 1
ATOM 6229 N N . ASP D 2 157 ? 94.30600 44.95500 -19.18800 1.000 113.22937 151 ASP D N 1
ATOM 6230 C CA . ASP D 2 157 ? 95.23400 45.96500 -19.75100 1.000 132.07636 151 ASP D CA 1
ATOM 6231 C C . ASP D 2 157 ? 94.98600 47.35600 -19.17400 1.000 135.53467 151 ASP D C 1
ATOM 6232 O O . ASP D 2 157 ? 95.03300 48.35800 -19.89200 1.000 159.14277 151 ASP D O 1
ATOM 6237 N N . ASN D 2 158 ? 94.74200 47.39500 -17.85400 1.000 127.46791 152 ASN D N 1
ATOM 6238 C CA . ASN D 2 158 ? 94.40000 48.59200 -17.05600 1.000 136.51110 152 ASN D CA 1
ATOM 6239 C C . ASN D 2 158 ? 93.16400 49.31300 -17.61100 1.000 135.60836 152 ASN D C 1
ATOM 6240 O O . ASN D 2 158 ? 93.04000 50.53700 -17.52400 1.000 150.12853 152 ASN D O 1
ATOM 6245 N N . ALA D 2 159 ? 92.22800 48.54600 -18.16900 1.000 123.83590 153 ALA D N 1
ATOM 6246 C CA . ALA D 2 159 ? 90.96800 49.06100 -18.68700 1.000 122.91474 153 ALA D CA 1
ATOM 6247 C C . ALA D 2 159 ? 89.83700 48.27000 -18.04900 1.000 116.91928 153 ALA D C 1
ATOM 6248 O O . ALA D 2 159 ? 89.77800 47.04400 -18.19500 1.000 114.95589 153 ALA D O 1
ATOM 6250 N N . LEU D 2 160 ? 88.92800 48.95100 -17.36200 1.000 116.35342 154 LEU D N 1
ATOM 6251 C CA . LEU D 2 160 ? 88.04100 48.22000 -16.47900 1.000 122.35151 154 LEU D CA 1
ATOM 6252 C C . LEU D 2 160 ? 86.78500 47.72300 -17.19500 1.000 111.20807 154 LEU D C 1
ATOM 6253 O O . LEU D 2 160 ? 86.13500 48.47800 -17.91800 1.000 122.13043 154 LEU D O 1
ATOM 6258 N N . GLN D 2 161 ? 86.45600 46.44400 -16.98800 1.000 104.72045 155 GLN D N 1
ATOM 6259 C CA . GLN D 2 161 ? 85.33500 45.78900 -17.65300 1.000 104.69676 155 GLN D CA 1
ATOM 6260 C C . GLN D 2 161 ? 84.00700 46.30900 -17.10900 1.000 120.02229 155 GLN D C 1
ATOM 6261 O O . GLN D 2 161 ? 83.94900 46.96500 -16.07000 1.000 158.25582 155 GLN D O 1
ATOM 6267 N N . SER D 2 162 ? 82.93500 46.04000 -17.84000 1.000 108.72883 156 SER D N 1
ATOM 6268 C CA . SER D 2 162 ? 81.58200 46.27000 -17.33300 1.000 120.21441 156 SER D CA 1
ATOM 6269 C C . SER D 2 162 ? 80.69600 45.04400 -17.46500 1.000 132.74223 156 SER D C 1
ATOM 6270 O O . SER D 2 162 ? 79.88500 44.77800 -16.57500 1.000 157.74523 156 SER D O 1
ATOM 6273 N N . GLY D 2 163 ? 80.82600 44.29000 -18.55300 1.000 112.26872 157 GLY D N 1
ATOM 6274 C CA . GLY D 2 163 ? 80.21900 42.98400 -18.65300 1.000 99.85934 157 GLY D CA 1
ATOM 6275 C C . GLY D 2 163 ? 81.19500 41.95700 -18.12900 1.000 132.76065 157 GLY D C 1
ATOM 6276 O O . GLY D 2 163 ? 82.19800 42.28700 -17.48800 1.000 154.84751 157 GLY D O 1
ATOM 6277 N N . ASN D 2 164 ? 80.86200 40.68000 -18.39700 1.000 136.41372 158 ASN D N 1
ATOM 6278 C CA . ASN D 2 164 ? 81.61400 39.43000 -18.17100 1.000 144.75683 158 ASN D CA 1
ATOM 6279 C C . ASN D 2 164 ? 81.70900 38.99100 -16.70700 1.000 145.46218 158 ASN D C 1
ATOM 6280 O O . ASN D 2 164 ? 82.10900 37.85100 -16.43600 1.000 152.56566 158 ASN D O 1
ATOM 6285 N N . SER D 2 165 ? 81.27700 39.83600 -15.76500 1.000 131.47629 159 SER D N 1
ATOM 6286 C CA . SER D 2 165 ? 81.54300 39.66500 -14.34000 1.000 99.51456 159 SER D CA 1
ATOM 6287 C C . SER D 2 165 ? 80.32900 39.07800 -13.64300 1.000 91.94523 159 SER D C 1
ATOM 6288 O O . SER D 2 165 ? 79.21700 39.60000 -13.77100 1.000 115.26119 159 SER D O 1
ATOM 6291 N N . GLN D 2 166 ? 80.55400 38.03800 -12.86100 1.000 97.90648 160 GLN D N 1
ATOM 6292 C CA . GLN D 2 166 ? 79.53400 37.51800 -11.96000 1.000 105.38632 160 GLN D CA 1
ATOM 6293 C C . GLN D 2 166 ? 80.10600 37.35600 -10.56600 1.000 107.71028 160 GLN D C 1
ATOM 6294 O O . GLN D 2 166 ? 81.13000 36.69000 -10.38500 1.000 102.75179 160 GLN D O 1
ATOM 6300 N N . GLU D 2 167 ? 79.43300 37.93700 -9.58300 1.000 96.85898 161 GLU D N 1
ATOM 6301 C CA . GLU D 2 167 ? 79.77700 37.70800 -8.19400 1.000 88.00266 161 GLU D CA 1
ATOM 6302 C C . GLU D 2 167 ? 78.87600 36.60700 -7.63400 1.000 80.16224 161 GLU D C 1
ATOM 6303 O O . GLU D 2 167 ? 77.73600 36.44000 -8.07600 1.000 80.50439 161 GLU D O 1
ATOM 6309 N N . SER D 2 168 ? 79.44100 35.78000 -6.75600 1.000 80.25173 162 SER D N 1
ATOM 6310 C CA . SER D 2 168 ? 78.67800 34.86400 -5.90900 1.000 89.00804 162 SER D CA 1
ATOM 6311 C C . SER D 2 168 ? 79.15700 35.03300 -4.47000 1.000 91.43202 162 SER D C 1
ATOM 6312 O O . SER D 2 168 ? 80.36800 35.01700 -4.21600 1.000 94.05338 162 SER D O 1
ATOM 6315 N N . VAL D 2 169 ? 78.21700 35.21200 -3.53500 1.000 95.85360 163 VAL D N 1
ATOM 6316 C CA . VAL D 2 169 ? 78.51500 35.47200 -2.12400 1.000 98.51444 163 VAL D CA 1
ATOM 6317 C C . VAL D 2 169 ? 77.98800 34.30900 -1.29300 1.000 102.08066 163 VAL D C 1
ATOM 6318 O O . VAL D 2 169 ? 76.81600 33.93200 -1.42300 1.000 103.94931 163 VAL D O 1
ATOM 6322 N N . THR D 2 170 ? 78.84900 33.75600 -0.43000 1.000 94.21919 164 THR D N 1
ATOM 6323 C CA . THR D 2 170 ? 78.50700 32.58900 0.38100 1.000 95.20878 164 THR D CA 1
ATOM 6324 C C . THR D 2 170 ? 77.53600 32.94500 1.50000 1.000 91.78732 164 THR D C 1
ATOM 6325 O O . THR D 2 170 ? 77.28400 34.11900 1.80900 1.000 102.01486 164 THR D O 1
ATOM 6329 N N . GLU D 2 171 ? 76.99200 31.89900 2.12400 1.000 79.71745 165 GLU D N 1
ATOM 6330 C CA . GLU D 2 171 ? 76.26700 32.11600 3.36300 1.000 95.37459 165 GLU D CA 1
ATOM 6331 C C . GLU D 2 171 ? 77.22900 32.54000 4.47100 1.000 93.58227 165 GLU D C 1
ATOM 6332 O O . GLU D 2 171 ? 78.44400 32.30800 4.40000 1.000 106.50488 165 GLU D O 1
ATOM 6338 N N . GLN D 2 172 ? 76.66700 33.17800 5.49600 1.000 93.94547 166 GLN D N 1
ATOM 6339 C CA . GLN D 2 172 ? 77.47000 33.66000 6.61500 1.000 93.85599 166 GLN D CA 1
ATOM 6340 C C . GLN D 2 172 ? 78.00000 32.47400 7.41200 1.000 92.43214 166 GLN D C 1
ATOM 6341 O O . GLN D 2 172 ? 77.29200 31.48300 7.61900 1.000 112.81089 166 GLN D O 1
ATOM 6347 N N . ASP D 2 173 ? 79.25900 32.57200 7.83400 1.000 83.08891 167 ASP D N 1
ATOM 6348 C CA . ASP D 2 173 ? 79.98000 31.40400 8.32400 1.000 98.67762 167 ASP D CA 1
ATOM 6349 C C . ASP D 2 173 ? 79.52400 31.00200 9.72800 1.000 107.67344 167 ASP D C 1
ATOM 6350 O O . ASP D 2 173 ? 79.22300 31.84900 10.58000 1.000 104.08353 167 ASP D O 1
ATOM 6355 N N . SER D 2 174 ? 79.44700 29.68300 9.95000 1.000 111.52653 168 SER D N 1
ATOM 6356 C CA . SER D 2 174 ? 78.96500 29.15000 11.21900 1.000 110.36323 168 SER D CA 1
ATOM 6357 C C . SER D 2 174 ? 79.97500 29.28500 12.35100 1.000 117.73517 168 SER D C 1
ATOM 6358 O O . SER D 2 174 ? 79.59300 29.15900 13.51900 1.000 128.31802 168 SER D O 1
ATOM 6361 N N . LYS D 2 175 ? 81.24700 29.53100 12.04300 1.000 101.67008 169 LYS D N 1
ATOM 6362 C CA . LYS D 2 175 ? 82.26900 29.67800 13.06700 1.000 94.09286 169 LYS D CA 1
ATOM 6363 C C . LYS D 2 175 ? 82.63900 31.13600 13.33700 1.000 99.40929 169 LYS D C 1
ATOM 6364 O O . LYS D 2 175 ? 82.65100 31.55200 14.50100 1.000 115.55333 169 LYS D O 1
ATOM 6370 N N . ASP D 2 176 ? 82.91200 31.94200 12.29500 1.000 105.76268 170 ASP D N 1
ATOM 6371 C CA . ASP D 2 176 ? 83.40500 33.30200 12.51200 1.000 97.50643 170 ASP D CA 1
ATOM 6372 C C . ASP D 2 176 ? 82.51900 34.40300 11.93500 1.000 90.58981 170 ASP D C 1
ATOM 6373 O O . ASP D 2 176 ? 82.94400 35.56200 11.94400 1.000 67.86077 170 ASP D O 1
ATOM 6378 N N . SER D 2 177 ? 81.30900 34.07400 11.45600 1.000 95.64305 171 SER D N 1
ATOM 6379 C CA . SER D 2 177 ? 80.26200 35.02800 11.03200 1.000 92.52425 171 SER D CA 1
ATOM 6380 C C . SER D 2 177 ? 80.69800 35.95900 9.89400 1.000 96.17469 171 SER D C 1
ATOM 6381 O O . SER D 2 177 ? 80.21100 37.09500 9.79400 1.000 97.40115 171 SER D O 1
ATOM 6384 N N . THR D 2 178 ? 81.59000 35.48200 9.01600 1.000 85.52604 172 THR D N 1
ATOM 6385 C CA . THR D 2 178 ? 82.10500 36.27100 7.90200 1.000 87.52892 172 THR D CA 1
ATOM 6386 C C . THR D 2 178 ? 81.53000 35.76600 6.59300 1.000 88.17636 172 THR D C 1
ATOM 6387 O O . THR D 2 178 ? 80.79800 34.77500 6.54500 1.000 101.92538 172 THR D O 1
ATOM 6391 N N . TYR D 2 179 ? 81.88600 36.46200 5.52100 1.000 85.96031 173 TYR D N 1
ATOM 6392 C CA . TYR D 2 179 ? 81.41000 36.16300 4.18100 1.000 78.07252 173 TYR D CA 1
ATOM 6393 C C . TYR D 2 179 ? 82.58600 35.88800 3.25800 1.000 83.63371 173 TYR D C 1
ATOM 6394 O O . TYR D 2 179 ? 83.72800 36.24500 3.55000 1.000 97.94859 173 TYR D O 1
ATOM 6403 N N . SER D 2 180 ? 82.29400 35.27200 2.11800 1.000 86.99201 174 SER D N 1
ATOM 6404 C CA . SER D 2 180 ? 83.28700 35.09300 1.06700 1.000 86.17349 174 SER D CA 1
ATOM 6405 C C . SER D 2 180 ? 82.63500 35.33100 -0.29400 1.000 91.38464 174 SER D C 1
ATOM 6406 O O . SER D 2 180 ? 81.44300 35.07200 -0.48300 1.000 95.74832 174 SER D O 1
ATOM 6409 N N . LEU D 2 181 ? 83.43200 35.80500 -1.25100 1.000 93.08221 175 LEU D N 1
ATOM 6410 C CA . LEU D 2 181 ? 82.92200 36.27500 -2.53200 1.000 100.25676 175 LEU D CA 1
ATOM 6411 C C . LEU D 2 181 ? 83.81900 35.77100 -3.65500 1.000 100.45678 175 LEU D C 1
ATOM 6412 O O . LEU D 2 181 ? 85.03800 35.71400 -3.50200 1.000 102.10961 175 LEU D O 1
ATOM 6417 N N . SER D 2 182 ? 83.21000 35.37600 -4.77700 1.000 96.97215 176 SER D N 1
ATOM 6418 C CA . SER D 2 182 ? 83.96300 34.98700 -5.97000 1.000 95.73516 176 SER D CA 1
ATOM 6419 C C . SER D 2 182 ? 83.43400 35.79700 -7.14100 1.000 94.05338 176 SER D C 1
ATOM 6420 O O . SER D 2 182 ? 82.24300 35.71900 -7.46400 1.000 94.95612 176 SER D O 1
ATOM 6423 N N . SER D 2 183 ? 84.31100 36.57600 -7.76300 1.000 91.75311 177 SER D N 1
ATOM 6424 C CA . SER D 2 183 ? 83.97900 37.31600 -8.97100 1.000 103.59400 177 SER D CA 1
ATOM 6425 C C . SER D 2 183 ? 84.62600 36.60200 -10.15500 1.000 109.78422 177 SER D C 1
ATOM 6426 O O . SER D 2 183 ? 85.82600 36.32400 -10.14000 1.000 108.96043 177 SER D O 1
ATOM 6429 N N . THR D 2 184 ? 83.82500 36.25900 -11.15400 1.000 114.86114 178 THR D N 1
ATOM 6430 C CA . THR D 2 184 ? 84.28600 35.46800 -12.28400 1.000 108.21034 178 THR D CA 1
ATOM 6431 C C . THR D 2 184 ? 84.13900 36.30700 -13.54400 1.000 96.95899 178 THR D C 1
ATOM 6432 O O . THR D 2 184 ? 83.05700 36.84100 -13.81100 1.000 111.60812 178 THR D O 1
ATOM 6436 N N . LEU D 2 185 ? 85.22800 36.44800 -14.28700 1.000 89.85551 179 LEU D N 1
ATOM 6437 C CA . LEU D 2 185 ? 85.29000 37.22500 -15.52700 1.000 104.14670 179 LEU D CA 1
ATOM 6438 C C . LEU D 2 185 ? 85.40500 36.25700 -16.70400 1.000 115.61386 179 LEU D C 1
ATOM 6439 O O . LEU D 2 185 ? 86.42900 35.58000 -16.85000 1.000 117.94835 179 LEU D O 1
ATOM 6444 N N . THR D 2 186 ? 84.37700 36.21300 -17.55700 1.000 118.98269 180 THR D N 1
ATOM 6445 C CA . THR D 2 186 ? 84.27800 35.21300 -18.61500 1.000 111.20017 180 THR D CA 1
ATOM 6446 C C . THR D 2 186 ? 84.59300 35.86800 -19.95200 1.000 108.96833 180 THR D C 1
ATOM 6447 O O . THR D 2 186 ? 83.85400 36.75100 -20.39600 1.000 118.68791 180 THR D O 1
ATOM 6451 N N . LEU D 2 187 ? 85.67200 35.41700 -20.60200 1.000 102.33069 181 LEU D N 1
ATOM 6452 C CA . LEU D 2 187 ? 86.12100 35.92800 -21.89000 1.000 112.98723 181 LEU D CA 1
ATOM 6453 C C . LEU D 2 187 ? 86.17600 34.79200 -22.91400 1.000 141.05112 181 LEU D C 1
ATOM 6454 O O . LEU D 2 187 ? 86.09900 33.60800 -22.57300 1.000 159.50597 181 LEU D O 1
ATOM 6459 N N . SER D 2 188 ? 86.32200 35.15800 -24.18900 1.000 133.11070 182 SER D N 1
ATOM 6460 C CA . SER D 2 188 ? 86.71200 34.19400 -25.21000 1.000 138.52977 182 SER D CA 1
ATOM 6461 C C . SER D 2 188 ? 88.20600 33.93500 -25.10400 1.000 136.83220 182 SER D C 1
ATOM 6462 O O . SER D 2 188 ? 88.93000 34.70600 -24.47400 1.000 140.26155 182 SER D O 1
ATOM 6465 N N . LYS D 2 189 ? 88.66500 32.84500 -25.73600 1.000 121.80145 183 LYS D N 1
ATOM 6466 C CA . LYS D 2 189 ? 90.09900 32.55100 -25.75200 1.000 115.68229 183 LYS D CA 1
ATOM 6467 C C . LYS D 2 189 ? 90.86300 33.59000 -26.56700 1.000 130.31562 183 LYS D C 1
ATOM 6468 O O . LYS D 2 189 ? 91.96900 34.00000 -26.18600 1.000 124.63863 183 LYS D O 1
ATOM 6474 N N . ALA D 2 190 ? 90.25200 34.07400 -27.65300 1.000 143.42509 184 ALA D N 1
ATOM 6475 C CA . ALA D 2 190 ? 90.91400 35.03200 -28.52900 1.000 155.05280 184 ALA D CA 1
ATOM 6476 C C . ALA D 2 190 ? 91.05600 36.39600 -27.86500 1.000 147.65981 184 ALA D C 1
ATOM 6477 O O . ALA D 2 190 ? 92.13500 36.99500 -27.90700 1.000 159.56650 184 ALA D O 1
ATOM 6479 N N . ASP D 2 191 ? 89.99400 36.88600 -27.21900 1.000 136.15580 185 ASP D N 1
ATOM 6480 C CA . ASP D 2 191 ? 90.09000 38.14900 -26.49200 1.000 146.04383 185 ASP D CA 1
ATOM 6481 C C . ASP D 2 191 ? 90.91100 38.02300 -25.21100 1.000 139.31934 185 ASP D C 1
ATOM 6482 O O . ASP D 2 191 ? 91.43400 39.03600 -24.73000 1.000 131.24205 185 ASP D O 1
ATOM 6487 N N . TYR D 2 192 ? 91.05200 36.80600 -24.66500 1.000 137.50859 186 TYR D N 1
ATOM 6488 C CA . TYR D 2 192 ? 91.97200 36.59300 -23.54900 1.000 118.95637 186 TYR D CA 1
ATOM 6489 C C . TYR D 2 192 ? 93.42500 36.66800 -23.99900 1.000 110.67380 186 TYR D C 1
ATOM 6490 O O . TYR D 2 192 ? 94.26200 37.23300 -23.28600 1.000 95.16931 186 TYR D O 1
ATOM 6499 N N . GLU D 2 193 ? 93.74800 36.12100 -25.18100 1.000 129.98137 187 GLU D N 1
ATOM 6500 C CA . GLU D 2 193 ? 95.13300 36.14400 -25.65200 1.000 130.72620 187 GLU D CA 1
ATOM 6501 C C . GLU D 2 193 ? 95.56700 37.50200 -26.19500 1.000 125.77034 187 GLU D C 1
ATOM 6502 O O . GLU D 2 193 ? 96.77200 37.73800 -26.33000 1.000 114.40319 187 GLU D O 1
ATOM 6508 N N . LYS D 2 194 ? 94.62200 38.39500 -26.50500 1.000 132.80013 188 LYS D N 1
ATOM 6509 C CA . LYS D 2 194 ? 94.97400 39.71200 -27.02700 1.000 136.34793 188 LYS D CA 1
ATOM 6510 C C . LYS D 2 194 ? 95.54900 40.64600 -25.96300 1.000 132.24744 188 LYS D C 1
ATOM 6511 O O . LYS D 2 194 ? 96.21900 41.62100 -26.31700 1.000 124.13594 188 LYS D O 1
ATOM 6517 N N . HIS D 2 195 ? 95.32200 40.37700 -24.67900 1.000 138.90876 189 HIS D N 1
ATOM 6518 C CA . HIS D 2 195 ? 95.73300 41.27000 -23.60500 1.000 126.62834 189 HIS D CA 1
ATOM 6519 C C . HIS D 2 195 ? 96.64800 40.53300 -22.63000 1.000 113.80575 189 HIS D C 1
ATOM 6520 O O . HIS D 2 195 ? 96.71500 39.29700 -22.63800 1.000 105.17050 189 HIS D O 1
ATOM 6527 N N . LYS D 2 196 ? 97.42500 41.30700 -21.82500 1.000 121.03293 190 LYS D N 1
ATOM 6528 C CA . LYS D 2 196 ? 98.20500 40.67900 -20.74100 1.000 134.45296 190 LYS D CA 1
ATOM 6529 C C . LYS D 2 196 ? 98.43200 41.67100 -19.57200 1.000 139.21669 190 LYS D C 1
ATOM 6530 O O . LYS D 2 196 ? 99.51200 42.25000 -19.44900 1.000 149.32317 190 LYS D O 1
ATOM 6536 N N . VAL D 2 197 ? 97.41600 41.86500 -18.69500 1.000 121.61458 191 VAL D N 1
ATOM 6537 C CA . VAL D 2 197 ? 97.58600 42.50500 -17.37000 1.000 108.59197 191 VAL D CA 1
ATOM 6538 C C . VAL D 2 197 ? 96.80000 41.77000 -16.29000 1.000 125.57821 191 VAL D C 1
ATOM 6539 O O . VAL D 2 197 ? 97.38500 41.43800 -15.26000 1.000 153.11836 191 VAL D O 1
ATOM 6543 N N . TYR D 2 198 ? 95.46300 41.66300 -16.45400 1.000 109.71315 192 TYR D N 1
ATOM 6544 C CA . TYR D 2 198 ? 94.51200 40.82100 -15.68400 1.000 110.91593 192 TYR D CA 1
ATOM 6545 C C . TYR D 2 198 ? 94.55800 41.06900 -14.16500 1.000 117.59831 192 TYR D C 1
ATOM 6546 O O . TYR D 2 198 ? 95.01200 40.24000 -13.37000 1.000 112.50033 192 TYR D O 1
ATOM 6555 N N . ALA D 2 199 ? 94.06100 42.24300 -13.78000 1.000 124.60178 193 ALA D N 1
ATOM 6556 C CA . ALA D 2 199 ? 94.03800 42.67800 -12.39000 1.000 125.99405 193 ALA D CA 1
ATOM 6557 C C . ALA D 2 199 ? 92.63700 42.62700 -11.77900 1.000 120.20389 193 ALA D C 1
ATOM 6558 O O . ALA D 2 199 ? 91.62000 42.66300 -12.47100 1.000 106.14957 193 ALA D O 1
ATOM 6560 N N . CYS D 2 200 ? 92.60100 42.54100 -10.44900 1.000 132.13426 194 CYS D N 1
ATOM 6561 C CA . CYS D 2 200 ? 91.36300 42.51800 -9.67900 1.000 99.29085 194 CYS D CA 1
ATOM 6562 C C . CYS D 2 200 ? 91.53200 43.51600 -8.53700 1.000 91.00828 194 CYS D C 1
ATOM 6563 O O . CYS D 2 200 ? 92.50600 43.42200 -7.77800 1.000 110.91856 194 CYS D O 1
ATOM 6566 N N . GLU D 2 201 ? 90.63300 44.50700 -8.45400 1.000 83.86269 195 GLU D N 1
ATOM 6567 C CA . GLU D 2 201 ? 90.70800 45.59700 -7.47700 1.000 93.09800 195 GLU D CA 1
ATOM 6568 C C . GLU D 2 201 ? 89.51700 45.52100 -6.52500 1.000 103.42819 195 GLU D C 1
ATOM 6569 O O . GLU D 2 201 ? 88.36600 45.38600 -6.95900 1.000 107.12337 195 GLU D O 1
ATOM 6575 N N . VAL D 2 202 ? 89.80000 45.61700 -5.22600 1.000 110.74223 196 VAL D N 1
ATOM 6576 C CA . VAL D 2 202 ? 88.82700 45.36200 -4.17000 1.000 113.19515 196 VAL D CA 1
ATOM 6577 C C . VAL D 2 202 ? 88.72300 46.59500 -3.28200 1.000 115.36646 196 VAL D C 1
ATOM 6578 O O . VAL D 2 202 ? 89.71700 47.01100 -2.66300 1.000 121.66722 196 VAL D O 1
ATOM 6582 N N . THR D 2 203 ? 87.51300 47.13900 -3.18400 1.000 103.91246 197 THR D N 1
ATOM 6583 C CA . THR D 2 203 ? 87.18400 48.17900 -2.22800 1.000 102.47018 197 THR D CA 1
ATOM 6584 C C . THR D 2 203 ? 86.29700 47.55200 -1.16600 1.000 112.57929 197 THR D C 1
ATOM 6585 O O . THR D 2 203 ? 85.31000 46.88400 -1.49900 1.000 113.39517 197 THR D O 1
ATOM 6589 N N . HIS D 2 204 ? 86.65800 47.75100 0.10300 1.000 119.85648 198 HIS D N 1
ATOM 6590 C CA . HIS D 2 204 ? 85.92300 47.16400 1.21500 1.000 107.53921 198 HIS D CA 1
ATOM 6591 C C . HIS D 2 204 ? 86.11600 48.05000 2.44200 1.000 108.21297 198 HIS D C 1
ATOM 6592 O O . HIS D 2 204 ? 87.05400 48.85200 2.49700 1.000 125.95194 198 HIS D O 1
ATOM 6599 N N . GLN D 2 205 ? 85.17600 47.92000 3.39900 1.000 95.85097 199 GLN D N 1
ATOM 6600 C CA . GLN D 2 205 ? 85.18200 48.64000 4.67300 1.000 115.34278 199 GLN D CA 1
ATOM 6601 C C . GLN D 2 205 ? 86.48600 48.45600 5.45500 1.000 112.46085 199 GLN D C 1
ATOM 6602 O O . GLN D 2 205 ? 86.94000 49.37700 6.14600 1.000 111.20281 199 GLN D O 1
ATOM 6608 N N . GLY D 2 206 ? 87.07000 47.25200 5.39800 1.000 108.35510 200 GLY D N 1
ATOM 6609 C CA . GLY D 2 206 ? 88.26700 46.91300 6.14400 1.000 112.01343 200 GLY D CA 1
ATOM 6610 C C . GLY D 2 206 ? 89.56300 47.36700 5.54300 1.000 119.41169 200 GLY D C 1
ATOM 6611 O O . GLY D 2 206 ? 90.59100 47.33000 6.22400 1.000 143.98832 200 GLY D O 1
ATOM 6612 N N . LEU D 2 207 ? 89.53600 47.79100 4.28900 1.000 110.13952 201 LEU D N 1
ATOM 6613 C CA . LEU D 2 207 ? 90.72900 48.20200 3.56400 1.000 97.85121 201 LEU D CA 1
ATOM 6614 C C . LEU D 2 207 ? 90.79600 49.72300 3.56500 1.000 114.99537 201 LEU D C 1
ATOM 6615 O O . LEU D 2 207 ? 89.82400 50.39000 3.18500 1.000 130.49196 201 LEU D O 1
ATOM 6620 N N . SER D 2 208 ? 91.92700 50.26300 4.03600 1.000 113.96366 202 SER D N 1
ATOM 6621 C CA . SER D 2 208 ? 92.10700 51.71100 4.11000 1.000 125.54137 202 SER D CA 1
ATOM 6622 C C . SER D 2 208 ? 92.22100 52.33100 2.72600 1.000 140.59844 202 SER D C 1
ATOM 6623 O O . SER D 2 208 ? 91.70100 53.42300 2.47400 1.000 153.71843 202 SER D O 1
ATOM 6626 N N . SER D 2 209 ? 92.86800 51.62800 1.81700 1.000 140.64318 203 SER D N 1
ATOM 6627 C CA . SER D 2 209 ? 92.97800 51.91800 0.40500 1.000 118.81161 203 SER D CA 1
ATOM 6628 C C . SER D 2 209 ? 92.71700 50.61900 -0.33800 1.000 120.08019 203 SER D C 1
ATOM 6629 O O . SER D 2 209 ? 92.88100 49.54600 0.25300 1.000 121.48562 203 SER D O 1
ATOM 6632 N N . PRO D 2 210 ? 92.19100 50.67200 -1.57200 1.000 122.94632 204 PRO D N 1
ATOM 6633 C CA . PRO D 2 210 ? 91.83400 49.43000 -2.27400 1.000 108.89464 204 PRO D CA 1
ATOM 6634 C C . PRO D 2 210 ? 93.03700 48.56700 -2.63700 1.000 98.51971 204 PRO D C 1
ATOM 6635 O O . PRO D 2 210 ? 94.19000 49.01600 -2.66300 1.000 87.17624 204 PRO D O 1
ATOM 6639 N N . VAL D 2 211 ? 92.73600 47.29800 -2.91300 1.000 94.65082 205 VAL D N 1
ATOM 6640 C CA . VAL D 2 211 ? 93.73800 46.24300 -3.01700 1.000 93.15854 205 VAL D CA 1
ATOM 6641 C C . VAL D 2 211 ? 93.63700 45.59100 -4.38700 1.000 106.95493 205 VAL D C 1
ATOM 6642 O O . VAL D 2 211 ? 92.56400 45.11300 -4.77100 1.000 111.31071 205 VAL D O 1
ATOM 6646 N N . THR D 2 212 ? 94.75900 45.55400 -5.11200 1.000 104.14407 206 THR D N 1
ATOM 6647 C CA . THR D 2 212 ? 94.83300 44.93200 -6.43000 1.000 107.37603 206 THR D CA 1
ATOM 6648 C C . THR D 2 212 ? 95.68700 43.67800 -6.33000 1.000 101.41216 206 THR D C 1
ATOM 6649 O O . THR D 2 212 ? 96.80900 43.72900 -5.81900 1.000 115.65860 206 THR D O 1
ATOM 6653 N N . LYS D 2 213 ? 95.13800 42.55200 -6.76600 1.000 99.65932 207 LYS D N 1
ATOM 6654 C CA . LYS D 2 213 ? 95.92800 41.35300 -7.01600 1.000 108.78146 207 LYS D CA 1
ATOM 6655 C C . LYS D 2 213 ? 95.84800 41.05800 -8.51000 1.000 124.99130 207 LYS D C 1
ATOM 6656 O O . LYS D 2 213 ? 94.77600 41.16200 -9.11100 1.000 131.06045 207 LYS D O 1
ATOM 6662 N N . SER D 2 214 ? 96.97800 40.68500 -9.10900 1.000 126.01774 208 SER D N 1
ATOM 6663 C CA . SER D 2 214 ? 97.04900 40.55300 -10.56000 1.000 102.65968 208 SER D CA 1
ATOM 6664 C C . SER D 2 214 ? 97.99600 39.42400 -10.94600 1.000 104.68624 208 SER D C 1
ATOM 6665 O O . SER D 2 214 ? 98.84400 38.98600 -10.15500 1.000 106.86544 208 SER D O 1
ATOM 6668 N N . PHE D 2 215 ? 97.79200 38.92200 -12.16700 1.000 114.05578 209 PHE D N 1
ATOM 6669 C CA . PHE D 2 215 ? 98.71000 38.01700 -12.85000 1.000 109.50787 209 PHE D CA 1
ATOM 6670 C C . PHE D 2 215 ? 98.74800 38.45500 -14.30200 1.000 112.08186 209 PHE D C 1
ATOM 6671 O O . PHE D 2 215 ? 97.69700 38.70200 -14.88900 1.000 127.88112 209 PHE D O 1
ATOM 6679 N N . ASN D 2 216 ? 99.92700 38.61900 -14.87600 1.000 130.09718 210 ASN D N 1
ATOM 6680 C CA . ASN D 2 216 ? 99.98400 38.80600 -16.31900 1.000 135.82944 210 ASN D CA 1
ATOM 6681 C C . ASN D 2 216 ? 100.23600 37.44500 -16.96300 1.000 132.03162 210 ASN D C 1
ATOM 6682 O O . ASN D 2 216 ? 100.99200 36.62600 -16.42900 1.000 127.87059 210 ASN D O 1
ATOM 6687 N N . ARG D 2 217 ? 99.51100 37.19800 -18.06500 1.000 120.54866 211 ARG D N 1
ATOM 6688 C CA . ARG D 2 217 ? 99.33200 35.87900 -18.67900 1.000 107.46552 211 ARG D CA 1
ATOM 6689 C C . ARG D 2 217 ? 100.66000 35.27400 -19.11700 1.000 116.60872 211 ARG D C 1
ATOM 6690 O O . ARG D 2 217 ? 101.44000 35.91200 -19.82700 1.000 122.00673 211 ARG D O 1
ATOM 6698 N N . GLY D 2 218 ? 100.89300 34.03300 -18.71800 1.000 120.95661 212 GLY D N 1
ATOM 6699 C CA . GLY D 2 218 ? 102.19700 33.42200 -18.75700 1.000 135.62942 212 GLY D CA 1
ATOM 6700 C C . GLY D 2 218 ? 102.69500 33.21000 -17.34200 1.000 164.50393 212 GLY D C 1
ATOM 6701 O O . GLY D 2 218 ? 101.92000 33.12800 -16.38500 1.000 177.26336 212 GLY D O 1
ATOM 6702 N N . GLU D 2 219 ? 104.01300 33.13500 -17.20300 1.000 168.36492 213 GLU D N 1
ATOM 6703 C CA . GLU D 2 219 ? 104.58700 32.86600 -15.88100 1.000 164.86714 213 GLU D CA 1
ATOM 6704 C C . GLU D 2 219 ? 104.83700 34.14900 -15.10200 1.000 159.03223 213 GLU D C 1
ATOM 6705 O O . GLU D 2 219 ? 104.35400 34.30500 -13.97900 1.000 164.01440 213 GLU D O 1
ATOM 6711 N N . GLY E 3 3 ? 50.97900 6.20600 22.81400 1.000 127.07839 3 GLY P N 1
ATOM 6712 C CA . GLY E 3 3 ? 51.65900 6.78300 21.66600 1.000 137.76389 3 GLY P CA 1
ATOM 6713 C C . GLY E 3 3 ? 50.77200 7.17400 20.49100 1.000 138.30869 3 GLY P C 1
ATOM 6714 O O . GLY E 3 3 ? 50.68400 6.44700 19.49200 1.000 135.25043 3 GLY P O 1
ATOM 6715 N N . ALA E 3 4 ? 50.14600 8.34500 20.59400 1.000 122.68576 4 ALA P N 1
ATOM 6716 C CA . ALA E 3 4 ? 49.16700 8.79900 19.60300 1.000 123.45428 4 ALA P CA 1
ATOM 6717 C C . ALA E 3 4 ? 49.80900 9.71300 18.55200 1.000 125.04920 4 ALA P C 1
ATOM 6718 O O . ALA E 3 4 ? 49.44300 10.87900 18.37700 1.000 105.71794 4 ALA P O 1
ATOM 6720 N N . GLY E 3 5 ? 50.77600 9.15600 17.81600 1.000 126.56254 5 GLY P N 1
ATOM 6721 C CA . GLY E 3 5 ? 51.38200 9.89200 16.72300 1.000 104.96522 5 GLY P CA 1
ATOM 6722 C C . GLY E 3 5 ? 50.55300 9.92300 15.45700 1.000 105.74689 5 GLY P C 1
ATOM 6723 O O . GLY E 3 5 ? 50.76100 10.79200 14.61000 1.000 104.43621 5 GLY P O 1
ATOM 6724 N N . ASN E 3 6 ? 49.62600 8.99400 15.29700 1.000 115.79546 6 ASN P N 1
ATOM 6725 C CA . ASN E 3 6 ? 48.77200 8.95500 14.11900 1.000 94.44027 6 ASN P CA 1
ATOM 6726 C C . ASN E 3 6 ? 47.49900 9.75500 14.28100 1.000 91.61362 6 ASN P C 1
ATOM 6727 O O . ASN E 3 6 ? 46.63900 9.69000 13.40000 1.000 98.18546 6 ASN P O 1
ATOM 6732 N N . GLN E 3 7 ? 47.31200 10.42400 15.41700 1.000 90.46611 7 GLN P N 1
ATOM 6733 C CA . GLN E 3 7 ? 46.32200 11.49500 15.51200 1.000 100.84893 7 GLN P CA 1
ATOM 6734 C C . GLN E 3 7 ? 47.06500 12.72900 15.98400 1.000 99.43561 7 GLN P C 1
ATOM 6735 O O . GLN E 3 7 ? 47.42400 12.82200 17.17200 1.000 105.30736 7 GLN P O 1
ATOM 6741 N N . PRO E 3 8 ? 47.34800 13.68000 15.10200 1.000 96.79318 8 PRO P N 1
ATOM 6742 C CA . PRO E 3 8 ? 47.85500 14.97800 15.54200 1.000 96.48788 8 PRO P CA 1
ATOM 6743 C C . PRO E 3 8 ? 46.71500 15.88800 15.98600 1.000 108.69724 8 PRO P C 1
ATOM 6744 O O . PRO E 3 8 ? 45.54700 15.52500 15.94000 1.000 116.64030 8 PRO P O 1
ATOM 6748 N N . GLY E 3 9 ? 47.07800 17.08800 16.43100 1.000 110.88172 9 GLY P N 1
ATOM 6749 C CA . GLY E 3 9 ? 46.08300 18.09100 16.76700 1.000 113.12146 9 GLY P CA 1
ATOM 6750 C C . GLY E 3 9 ? 45.44300 17.84400 18.11800 1.000 117.71411 9 GLY P C 1
ATOM 6751 O O . GLY E 3 9 ? 45.88100 17.00700 18.89800 1.000 127.12050 9 GLY P O 1
ATOM 6752 N N . ALA E 3 10 ? 44.37800 18.60000 18.38500 1.000 117.88782 10 ALA P N 1
ATOM 6753 C CA . ALA E 3 10 ? 43.66800 18.49100 19.65700 1.000 112.97407 10 ALA P CA 1
ATOM 6754 C C . ALA E 3 10 ? 42.81600 17.22700 19.67600 1.000 136.55585 10 ALA P C 1
ATOM 6755 O O . ALA E 3 10 ? 41.90000 17.06600 18.86300 1.000 152.91570 10 ALA P O 1
ATOM 6757 N N . ASN E 3 11 ? 43.10600 16.33100 20.61300 1.000 148.66519 11 ASN P N 1
ATOM 6758 C CA . ASN E 3 11 ? 42.35300 15.08300 20.73800 1.000 174.11035 11 ASN P CA 1
ATOM 6759 C C . ASN E 3 11 ? 40.98500 15.35700 21.36900 1.000 186.20127 11 ASN P C 1
ATOM 6760 O O . ASN E 3 11 ? 40.74200 15.12500 22.55700 1.000 222.29244 11 ASN P O 1
ATOM 6765 N N . GLY E 3 12 ? 40.05400 15.85500 20.52700 1.000 166.10149 12 GLY P N 1
ATOM 6766 C CA . GLY E 3 12 ? 38.68500 16.03600 20.95700 1.000 145.13845 12 GLY P CA 1
ATOM 6767 C C . GLY E 3 12 ? 37.96000 14.71300 21.11300 1.000 131.07887 12 GLY P C 1
ATOM 6768 O O . GLY E 3 12 ? 38.32500 13.69400 20.52400 1.000 150.52068 12 GLY P O 1
ATOM 6769 N N . ALA E 3 13 ? 36.93700 14.71800 21.96800 1.000 112.20293 13 ALA P N 1
ATOM 6770 C CA . ALA E 3 13 ? 36.09900 13.53200 22.09800 1.000 106.69437 13 ALA P CA 1
ATOM 6771 C C . ALA E 3 13 ? 35.21900 13.37300 20.86200 1.000 116.51923 13 ALA P C 1
ATOM 6772 O O . ALA E 3 13 ? 35.10800 12.27400 20.30200 1.000 116.12971 13 ALA P O 1
ATOM 6774 N N . GLY E 3 14 ? 34.68300 14.48500 20.34900 1.000 116.57714 14 GLY P N 1
ATOM 6775 C CA . GLY E 3 14 ? 33.90500 14.50700 19.12800 1.000 111.36335 14 GLY P CA 1
ATOM 6776 C C . GLY E 3 14 ? 34.68400 14.38000 17.83800 1.000 106.72332 14 GLY P C 1
ATOM 6777 O O . GLY E 3 14 ? 34.10400 14.55800 16.76400 1.000 112.97670 14 GLY P O 1
ATOM 6778 N N . ASN E 3 15 ? 35.99300 14.13200 17.92500 1.000 93.59543 15 ASN P N 1
ATOM 6779 C CA . ASN E 3 15 ? 36.87000 13.79000 16.81500 1.000 92.47425 15 ASN P CA 1
ATOM 6780 C C . ASN E 3 15 ? 37.56300 12.46300 17.05600 1.000 105.21261 15 ASN P C 1
ATOM 6781 O O . ASN E 3 15 ? 38.55400 12.15200 16.38600 1.000 117.69043 15 ASN P O 1
ATOM 6786 N N . GLN E 3 16 ? 37.06000 11.68900 18.01100 1.000 100.47257 16 GLN P N 1
ATOM 6787 C CA . GLN E 3 16 ? 37.61600 10.38700 18.33300 1.000 100.53837 16 GLN P CA 1
ATOM 6788 C C . GLN E 3 16 ? 36.50100 9.52000 18.91000 1.000 97.25113 16 GLN P C 1
ATOM 6789 O O . GLN E 3 16 ? 36.33700 9.45900 20.13300 1.000 85.76291 16 GLN P O 1
ATOM 6795 N N . PRO E 3 17 ? 35.69600 8.86400 18.07000 1.000 101.37005 17 PRO P N 1
ATOM 6796 C CA . PRO E 3 17 ? 34.51300 8.15400 18.56100 1.000 100.03041 17 PRO P CA 1
ATOM 6797 C C . PRO E 3 17 ? 34.77200 6.68300 18.86700 1.000 111.30019 17 PRO P C 1
ATOM 6798 O O . PRO E 3 17 ? 35.79000 6.11000 18.48000 1.000 131.29995 17 PRO P O 1
ATOM 6802 N N . GLY E 3 18 ? 33.80500 6.07900 19.56400 1.000 112.48454 18 GLY P N 1
ATOM 6803 C CA . GLY E 3 18 ? 33.87700 4.66700 19.89900 1.000 109.81580 18 GLY P CA 1
ATOM 6804 C C . GLY E 3 18 ? 34.77100 4.41300 21.10100 1.000 117.68516 18 GLY P C 1
ATOM 6805 O O . GLY E 3 18 ? 34.92300 5.26500 21.97500 1.000 133.69498 18 GLY P O 1
ATOM 6806 N N . ALA E 3 19 ? 35.38100 3.22500 21.14200 1.000 101.52007 19 ALA P N 1
ATOM 6807 C CA . ALA E 3 19 ? 36.33100 2.87500 22.20600 1.000 106.52330 19 ALA P CA 1
ATOM 6808 C C . ALA E 3 19 ? 37.69200 2.54900 21.56900 1.000 130.38405 19 ALA P C 1
ATOM 6809 O O . ALA E 3 19 ? 37.94300 1.40000 21.18700 1.000 130.28141 19 ALA P O 1
ATOM 6811 N N . ASN E 3 20 ? 38.57700 3.55000 21.42000 1.000 151.35236 20 ASN P N 1
ATOM 6812 C CA . ASN E 3 20 ? 38.34100 4.97600 21.72300 1.000 167.99909 20 ASN P CA 1
ATOM 6813 C C . ASN E 3 20 ? 38.46800 5.83900 20.45400 1.000 153.81055 20 ASN P C 1
ATOM 6814 O O . ASN E 3 20 ? 39.53600 5.92500 19.83400 1.000 143.17506 20 ASN P O 1
#

Solvent-accessible surface area: 38305 Å² total; per-residue (Å²): 170,57,96,10,80,9,32,42,22,59,31,52,103,61,45,72,56,1,113,0,33,0,104,2,38,51,40,87,13,17,40,40,0,0,0,0,0,30,26,25,97,91,144,30,13,78,4,0,0,25,3,9,0,1,1,6,20,13,35,21,4,136,124,8,112,80,62,12,34,9,18,7,73,26,79,40,30,8,0,44,0,52,0,59,79,3,79,100,121,1,32,1,33,0,7,0,0,12,0,9,106,41,3,2,0,0,32,88,26,0,94,16,1,38,0,18,6,18,93,50,78,54,100,29,13,39,9,20,28,8,11,4,23,88,16,50,62,104,62,42,46,0,0,0,0,0,10,0,10,33,0,30,1,54,41,24,67,24,39,2,34,99,41,83,38,100,78,37,42,28,60,4,60,30,42,105,20,131,84,43,37,47,12,15,8,0,6,0,44,8,72,36,106,30,34,30,153,87,74,10,66,0,17,2,44,0,100,32,32,144,27,154,42,85,52,99,1,106,60,106,100,121,6,91,10,84,16,54,51,94,54,36,61,13,60,60,40,76,151,2,66,3,28,0,105,8,70,94,57,0,58,29,81,64,130,118,66,14,14,0,0,0,0,8,19,65,59,89,85,38,3,82,6,0,0,50,74,3,64,51,93,40,118,78,18,62,106,48,5,52,10,61,37,71,14,61,74,0,40,0,20,0,54,38,0,75,22,80,2,8,4,30,0,10,0,0,0,0,57,43,93,19,8,22,20,6,86,8,0,79,2,55,3,88,86,103,85,19,48,11,45,10,4,7,1,16,8,14,102,80,2,26,192,55,55,54,0,4,0,4,1,2,0,8,54,0,34,34,123,135,28,109,20,50,4,49,9,66,118,58,108,49,122,43,69,54,30,72,11,33,8,90,13,38,57,175,60,6,4,27,0,4,5,1,18,0,36,20,50,87,61,60,12,72,142,64,107,57,0,9,0,37,0,62,11,134,32,38,128,73,73,48,80,52,68,36,68,60,74,166,177,50,98,10,80,9,36,40,23,61,29,53,100,62,48,78,62,1,114,0,33,0,110,2,45,49,38,88,15,57,67,35,0,0,0,0,0,29,27,31,96,90,149,28,14,88,6,0,0,1,0,11,5,98,95,35,35,34,5,36,8,123,123,8,89,78,60,12,32,11,42,42,73,76,110,40,32,8,0,46,0,52,0,56,75,3,80,104,120,1,36,1,33,0,7,0,0,10,0,10,87,44,2,1,0,0,34,83,27,0,93,14,1,35,0,19,7,20,93,50,75,54,94,24,13,37,10,20,24,8,19,2,27,49,114,94,42,129,43,46,74,5,0,0,0,0,7,0,12,33,0,30,1,56,41,23,69,22,40,3,34,101,38,82,40,96,87,36,39,29,64,3,61,30,42,105,22,130,82,46,40,49,13,18,7,0,5,0,36,8,84,49,111,32,40,31,157,96,76,12,66,1,20,1,48,0,99,31,32,145,30,148,46,75,51,104,2,111,58,145,79,77,8,91,10,82,14,54,51,100,54,31,66,14,59,60,41,78,145,2,64,3,28,0,107,4,73,81,57,0,63,35,76,66,98,121,58,12,11,0,0,0,0,6,19,63,68,90,82,38,3,84,9,0,0,52,60,2,63,53,93,40,118,78,19,60,106,52,4,53,10,61,37,74,13,60,74,0,39,0,16,0,56,40,2,72,23,84,3,12,3,33,0,9,0,0,0,0,22,3,13,17,0,31,20,6,87,9,0,81,2,53,4,86,84,105,87,19,48,11,53,14,11,13,0,38,14,16,116,80,3,20,189,56,55,61,1,4,1,3,2,2,1,8,58,0,36,34,117,132,28,110,23,50,6,44,8,66,117,58,107,47,118,40,66,55,36,78,10,32,8,94,12,37,64,180,62,5,4,23,0,3,5,2,19,0,41,21,47,90,68,72,10,73,156,60,98,56,0,8,0,34,0,62,13,131,33,36,129,73,71,47,78,39,56,31,81,68,63,185,96,63,0,23,35,0,4,3,84,14,52,2,2,70,19,7,53,124